Protein AF-0000000085165984 (afdb_homodimer)

InterPro domains:
  IPR000183 Ornithine/DAP/Arg decarboxylase [PR01179] (94-106)
  IPR000183 Ornithine/DAP/Arg decarboxylase [PR01179] (208-221)
  IPR000183 Ornithine/DAP/Arg decarboxylase [PR01179] (296-315)
  IPR000183 Ornithine/DAP/Arg decarboxylase [PR01179] (397-410)
  IPR002986 Diaminopimelate decarboxylase, LysA [MF_02120] (29-440)
  IPR002986 Diaminopimelate decarboxylase, LysA [PR01181] (92-109)
  IPR002986 Diaminopimelate decarboxylase, LysA [PR01181] (182-191)
  IPR002986 Diaminopimelate decarboxylase, LysA [PR01181] (325-343)
  IPR002986 Diaminopimelate decarboxylase, LysA [PR01181] (407-429)
  IPR002986 Diaminopimelate decarboxylase, LysA [TIGR01048] (19-439)
  IPR002986 Diaminopimelate decarboxylase, LysA [cd06828] (39-418)
  IPR009006 Alanine racemase/group IV decarboxylase, C-terminal [G3DSA:2.40.37.10] (29-436)
  IPR009006 Alanine racemase/group IV decarboxylase, C-terminal [SSF50621] (285-442)
  IPR022644 Orn/DAP/Arg decarboxylase 2, N-terminal [PF02784] (55-305)
  IPR022657 Orn/DAP/Arg decarboxylase 2, conserved site [PS00879] (242-259)
  IPR029066 PLP-binding barrel [G3DSA:3.20.20.10] (48-308)
  IPR029066 PLP-binding barrel [SSF51419] (40-308)

Nearest PDB structures (foldseek):
  3c5q-assembly1_A-2  TM=9.656E-01  e=1.088E-40  unclassified
  2qgh-assembly1_A-2  TM=9.404E-01  e=4.761E-41  unclassified
  6n2a-assembly1_B  TM=9.316E-01  e=1.221E-37  Arabidopsis thaliana
  3vab-assembly1_B  TM=9.246E-01  e=1.639E-36  Brucella melitensis bv. 1 str. 16M
  6n2f-assembly1_A  TM=9.123E-01  e=2.331E-34  Arabidopsis thaliana

Solvent-accessible surface area (backbone atoms only — not comparable to full-atom values): 44234 Å² total; per-residue (Å²): 129,80,72,82,78,60,47,45,26,64,27,42,54,36,75,56,54,44,71,48,97,79,25,26,32,23,42,22,64,30,51,49,66,58,48,34,72,73,70,39,62,32,26,39,42,33,27,47,62,28,32,51,48,28,50,45,42,53,52,54,38,41,65,72,50,28,94,44,56,67,46,48,21,38,24,28,59,21,45,68,45,33,42,53,41,18,50,42,37,72,69,68,30,30,37,32,25,42,35,59,32,34,45,50,37,35,48,73,28,65,47,58,38,83,43,29,38,39,43,34,54,36,73,46,73,67,41,50,51,50,38,60,72,62,48,27,34,35,37,41,24,47,68,61,54,51,54,47,52,58,49,48,47,66,72,64,64,58,86,65,56,51,41,33,28,43,27,36,26,77,56,44,76,64,99,51,58,78,48,42,46,41,4,36,70,91,44,86,51,33,36,56,62,86,46,45,68,60,50,51,52,52,49,68,74,40,72,68,43,36,53,40,28,42,32,35,46,43,36,47,64,41,57,69,61,62,63,54,43,52,46,35,48,54,51,47,52,52,48,52,52,39,44,74,69,70,43,77,55,45,35,41,29,62,27,47,23,58,18,49,18,38,47,88,85,48,75,29,64,42,61,51,56,53,45,41,50,44,31,46,44,36,51,50,47,24,55,76,66,74,42,80,72,44,32,43,30,38,31,48,24,44,35,31,37,11,21,13,12,30,36,37,28,38,30,44,36,72,48,79,42,85,101,73,52,33,38,36,23,24,61,43,29,44,32,52,41,35,46,28,54,50,68,64,47,70,60,36,66,45,47,32,61,47,61,76,54,67,61,78,36,72,30,25,36,27,23,22,55,87,43,66,43,26,42,59,32,82,67,42,67,31,44,85,80,51,64,70,40,36,38,30,37,36,33,41,29,37,43,14,69,25,46,23,23,34,43,46,42,40,60,46,56,25,28,32,40,22,46,83,51,42,76,42,62,32,27,54,55,50,47,65,68,60,74,50,64,45,45,32,63,50,69,84,55,64,54,77,75,130,127,79,72,83,77,60,45,46,25,64,27,41,54,37,76,57,54,43,69,47,97,80,25,26,32,22,42,22,65,31,49,50,65,57,48,35,72,73,70,39,63,31,26,40,42,33,26,47,63,28,31,52,48,28,49,45,42,54,54,55,39,40,64,71,48,30,95,44,57,67,48,49,21,40,25,29,58,20,46,67,44,33,41,54,41,18,50,42,38,72,70,68,30,30,37,32,26,42,35,60,32,33,44,50,37,34,46,75,28,66,47,57,39,82,43,28,38,39,42,34,54,36,73,46,72,67,40,51,52,50,37,61,71,62,49,26,35,36,37,40,24,47,67,61,55,50,55,48,51,58,49,48,45,66,73,63,65,58,88,64,56,51,40,33,28,45,28,34,25,77,55,44,76,65,98,50,57,78,47,42,48,40,5,34,70,91,43,87,52,32,35,58,62,86,46,47,68,60,50,52,53,51,50,69,74,41,72,68,44,37,52,39,26,42,32,36,47,45,36,46,64,40,57,69,61,63,62,54,43,52,46,34,48,54,50,48,52,52,49,52,52,40,46,74,69,71,42,78,54,46,35,40,30,63,27,46,23,58,18,49,17,40,46,88,85,48,75,31,63,43,60,51,56,52,47,41,50,44,31,47,43,35,52,50,48,25,55,76,66,74,41,79,74,44,32,42,30,36,31,48,24,46,32,31,36,12,20,12,13,32,36,35,27,38,30,44,36,72,47,78,41,85,100,73,52,34,38,36,23,24,61,41,28,44,31,54,41,33,45,26,52,49,68,65,47,71,61,36,67,46,47,33,60,46,61,77,53,69,60,80,35,70,30,26,35,28,23,22,55,88,44,67,42,27,41,57,32,82,67,42,65,31,46,85,79,51,66,70,39,38,38,31,37,37,33,42,27,36,45,14,70,25,47,23,24,35,42,44,41,41,61,46,56,23,28,31,40,22,47,84,51,40,75,42,63,31,27,53,56,50,46,66,66,61,75,50,63,46,43,32,63,50,70,84,56,65,53,77,75,130

Secondary structure (DSSP, 8-state):
---TTS-GGG-SS-TT-EE-TTS-EEETTEEHHHHHHHH-SSEEEEEHHHHHHHHHHHHHHHHHH-SS-EEEEEETTSS-SHHHHHHHHHTT-EEEE-SHHHHHHHHHTT--GGGEEE--SS--HHHHHHHHHHTPEEEE-SHHHHHHHHHHHHHHT-SSPPEEEEEB------SS-GGGB-SSSS-SSSB-GGGHHHHHHHHHH-TTSEEEEEE---BSSB--SHHHHHHHHHHHHHHHHHHHTT----EEE----B---SSTT--PPPHHHHHHHHHHHHHHHHHHTT-PPPEEEE--SHHHHGGGEEEEEEEEEEEEETTTEEEEEES--TTT--HHHHH-----EEETT-TTS---EEEEEE-SSS-TT-EEEEEEEES---TT-EEEESS--SSSGGG-B-GGGPPPPEEEEEETTEEEEEEPPP-HHHHTTTB---HHHHS---/---TTS-GGG-SS-TT-EE-TTS-EEETTEEHHHHHHHH-SSEEEEEHHHHHHHHHHHHHHHHHH-SS-EEEEEETTSS-SHHHHHHHHHTT-EEEE-SHHHHHHHHHTT--GGGEEE--SS--HHHHHHHHHHTPEEEE-SHHHHHHHHHHHHHHT-SSPPEEEEEB------SS-GGGB-SSSS-SSSB-GGGHHHHHHHHHH-TTSEEEEEE---BSSB--SHHHHHHHHHHHHHHHHHHHTT----EEE----B---SSTT--PPPHHHHHHHHHHHHHHHHHHTT-PPPEEEE--SHHHHGGGEEEEEEEEEEEEETTTEEEEEES--TTT--HHHHH-----EEETT-TTS---EEEEEE-SSS-TT-EEEEEEEES---TT-EEEESS--SSSGGG-B-GGGPPPPEEEEEETTEEEEEEPPP-HHHHTTTB---HHHHS---

Structure (mmCIF, N/CA/C/O backbone):
data_AF-0000000085165984-model_v1
#
loop_
_entity.id
_entity.type
_entity.pdbx_description
1 polymer 'Diaminopimelate decarboxylase'
#
loop_
_atom_site.group_PDB
_atom_site.id
_atom_site.type_symbol
_atom_site.label_atom_id
_atom_site.label_alt_id
_atom_site.label_comp_id
_atom_site.label_asym_id
_atom_site.label_entity_id
_atom_site.label_seq_id
_atom_site.pdbx_PDB_ins_code
_atom_site.Cartn_x
_atom_site.Cartn_y
_atom_site.Cartn_z
_atom_site.occupancy
_atom_site.B_iso_or_equiv
_atom_site.auth_seq_id
_atom_site.auth_comp_id
_atom_site.auth_asym_id
_atom_site.auth_atom_id
_atom_site.pdbx_PDB_model_num
ATOM 1 N N . MET A 1 1 ? -34.906 15.953 8.641 1 33.75 1 MET A N 1
ATOM 2 C CA . MET A 1 1 ? -33.781 16.859 8.852 1 33.75 1 MET A CA 1
ATOM 3 C C . MET A 1 1 ? -32.719 16.219 9.734 1 33.75 1 MET A C 1
ATOM 5 O O . MET A 1 1 ? -33 15.781 10.852 1 33.75 1 MET A O 1
ATOM 9 N N . ILE A 1 2 ? -31.719 15.547 9.211 1 46.56 2 ILE A N 1
ATOM 10 C CA . ILE A 1 2 ? -30.719 14.812 9.961 1 46.56 2 ILE A CA 1
ATOM 11 C C . ILE A 1 2 ? -30.109 15.711 11.047 1 46.56 2 ILE A C 1
ATOM 13 O O . ILE A 1 2 ? -29.781 16.875 10.789 1 46.56 2 ILE A O 1
ATOM 17 N N . SER A 1 3 ? -30.375 15.375 12.375 1 48.44 3 SER A N 1
ATOM 18 C CA . SER A 1 3 ? -29.906 16.156 13.508 1 48.44 3 SER A CA 1
ATOM 19 C C . SER A 1 3 ? -28.391 16.391 13.422 1 48.44 3 SER A C 1
ATOM 21 O O . SER A 1 3 ? -27.609 15.445 13.352 1 48.44 3 SER A O 1
ATOM 23 N N . THR A 1 4 ? -27.953 17.609 12.977 1 59.88 4 THR A N 1
ATOM 24 C CA . THR A 1 4 ? -26.578 18.078 12.992 1 59.88 4 THR A CA 1
ATOM 25 C C . THR A 1 4 ? -26.016 18.047 14.406 1 59.88 4 THR A C 1
ATOM 27 O O . THR A 1 4 ? -24.859 18.422 14.625 1 59.88 4 THR A O 1
ATOM 30 N N . SER A 1 5 ? -26.812 17.406 15.312 1 74.25 5 SER A N 1
ATOM 31 C CA . SER A 1 5 ? -26.359 17.453 16.703 1 74.25 5 SER A CA 1
ATOM 32 C C . SER A 1 5 ? -25.422 16.281 17.016 1 74.25 5 SER A C 1
ATOM 34 O O . SER A 1 5 ? -24.656 16.344 17.969 1 74.25 5 SER A O 1
ATOM 36 N N . LEU A 1 6 ? -25.406 15.344 16.141 1 87 6 LEU A N 1
ATOM 37 C CA . LEU A 1 6 ? -24.531 14.195 16.391 1 87 6 LEU A CA 1
ATOM 38 C C . LEU A 1 6 ? -23.109 14.484 15.922 1 87 6 LEU A C 1
ATOM 40 O O . LEU A 1 6 ? -22.906 15.031 14.844 1 87 6 LEU A O 1
ATOM 44 N N . ALA A 1 7 ? -22.203 14.133 16.797 1 92.69 7 ALA A N 1
ATOM 45 C CA . ALA A 1 7 ? -20.797 14.289 16.406 1 92.69 7 ALA A CA 1
ATOM 46 C C . ALA A 1 7 ? -20.422 13.25 15.359 1 92.69 7 ALA A C 1
ATOM 48 O O . ALA A 1 7 ? -20.5 12.047 15.602 1 92.69 7 ALA A O 1
ATOM 49 N N . ALA A 1 8 ? -20 13.711 14.242 1 95 8 ALA A N 1
ATOM 50 C CA . ALA A 1 8 ? -19.688 12.852 13.109 1 95 8 ALA A CA 1
ATOM 51 C C . ALA A 1 8 ? -18.672 11.766 13.5 1 95 8 ALA A C 1
ATOM 53 O O . ALA A 1 8 ? -18.828 10.602 13.125 1 95 8 ALA A O 1
ATOM 54 N N . ASN A 1 9 ? -17.672 12.094 14.328 1 97.62 9 ASN A N 1
ATOM 55 C CA . ASN A 1 9 ? -16.578 11.18 14.641 1 97.62 9 ASN A CA 1
ATOM 56 C C . ASN A 1 9 ? -17.016 10.102 15.625 1 97.62 9 ASN A C 1
ATOM 58 O O . ASN A 1 9 ? -16.281 9.141 15.867 1 97.62 9 ASN A O 1
ATOM 62 N N . GLN A 1 10 ? -18.203 10.266 16.172 1 97.94 10 GLN A N 1
ATOM 63 C CA . GLN A 1 10 ? -18.703 9.289 17.141 1 97.94 10 GLN A CA 1
ATOM 64 C C . GLN A 1 10 ? -19.656 8.305 16.484 1 97.94 10 GLN A C 1
ATOM 66 O O . GLN A 1 10 ? -20.297 7.5 17.172 1 97.94 10 GLN A O 1
ATOM 71 N N . GLN A 1 11 ? -19.844 8.406 15.195 1 97.62 11 GLN A N 1
ATOM 72 C CA . GLN A 1 11 ? -20.719 7.504 14.461 1 97.62 11 GLN A CA 1
ATOM 73 C C . GLN A 1 11 ? -19.922 6.512 13.625 1 97.62 11 GLN A C 1
ATOM 75 O O . GLN A 1 11 ? -18.875 6.871 13.055 1 97.62 11 GLN A O 1
ATOM 80 N N . ILE A 1 12 ? -20.391 5.32 13.578 1 98.12 12 ILE A N 1
ATOM 81 C CA . ILE A 1 12 ? -19.719 4.312 12.766 1 98.12 12 ILE A CA 1
ATOM 82 C C . ILE A 1 12 ? -20.094 4.496 11.297 1 98.12 12 ILE A C 1
ATOM 84 O O . ILE A 1 12 ? -19.234 4.41 10.414 1 98.12 12 ILE A O 1
ATOM 88 N N . LEU A 1 13 ? -21.375 4.742 11.039 1 98.5 13 LEU A N 1
ATOM 89 C CA . LEU A 1 13 ? -21.859 4.992 9.688 1 98.5 13 LEU A CA 1
ATOM 90 C C . LEU A 1 13 ? -22.016 6.488 9.438 1 98.5 13 LEU A C 1
ATOM 92 O O . LEU A 1 13 ? -22.188 7.27 10.375 1 98.5 13 LEU A O 1
ATOM 96 N N . PRO A 1 14 ? -21.953 6.902 8.156 1 98.75 14 PRO A N 1
ATOM 97 C CA . PRO A 1 14 ? -22.25 8.305 7.859 1 98.75 14 PRO A CA 1
ATOM 98 C C . PRO A 1 14 ? -23.594 8.758 8.445 1 98.75 14 PRO A C 1
ATOM 100 O O . PRO A 1 14 ? -24.516 7.957 8.57 1 98.75 14 PRO A O 1
ATOM 103 N N . LEU A 1 15 ? -23.688 10.016 8.703 1 98.5 15 LEU A N 1
ATOM 104 C CA . LEU A 1 15 ? -24.828 10.602 9.406 1 98.5 15 LEU A CA 1
ATOM 105 C C . LEU A 1 15 ? -26.125 10.391 8.617 1 98.5 15 LEU A C 1
ATOM 107 O O . LEU A 1 15 ? -27.203 10.32 9.203 1 98.5 15 LEU A O 1
ATOM 111 N N . THR A 1 16 ? -26.062 10.188 7.324 1 98.5 16 THR A N 1
ATOM 112 C CA . THR A 1 16 ? -27.25 10.109 6.492 1 98.5 16 THR A CA 1
ATOM 113 C C . THR A 1 16 ? -27.672 8.656 6.277 1 98.5 16 THR A C 1
ATOM 115 O O . THR A 1 16 ? -28.656 8.383 5.586 1 98.5 16 THR A O 1
ATOM 118 N N . ALA A 1 17 ? -26.953 7.746 6.84 1 98.62 17 ALA A N 1
ATOM 119 C CA . ALA A 1 17 ? -27.219 6.328 6.621 1 98.62 17 ALA A CA 1
ATOM 120 C C . ALA A 1 17 ? -28.609 5.957 7.129 1 98.62 17 ALA A C 1
ATOM 122 O O . ALA A 1 17 ? -29 6.336 8.234 1 98.62 17 ALA A O 1
ATOM 123 N N . GLN A 1 18 ? -29.359 5.305 6.289 1 98.38 18 GLN A N 1
ATOM 124 C CA . GLN A 1 18 ? -30.688 4.805 6.621 1 98.38 18 GLN A CA 1
ATOM 125 C C . GLN A 1 18 ? -30.953 3.459 5.949 1 98.38 18 GLN A C 1
ATOM 127 O O . GLN A 1 18 ? -30.203 3.051 5.051 1 98.38 18 GLN A O 1
ATOM 132 N N . THR A 1 19 ? -31.922 2.738 6.445 1 98.56 19 THR A N 1
ATOM 133 C CA . THR A 1 19 ? -32.469 1.574 5.762 1 98.56 19 THR A CA 1
ATOM 134 C C . THR A 1 19 ? -33.75 1.942 5.016 1 98.56 19 THR A C 1
ATOM 136 O O . THR A 1 19 ? -34.688 2.469 5.609 1 98.56 19 THR A O 1
ATOM 139 N N . ASN A 1 20 ? -33.781 1.697 3.754 1 98.25 20 ASN A N 1
ATOM 140 C CA . ASN A 1 20 ? -34.969 2.057 3.006 1 98.25 20 ASN A CA 1
ATOM 141 C C . ASN A 1 20 ? -36.031 0.943 3.049 1 98.25 20 ASN A C 1
ATOM 143 O O . ASN A 1 20 ? -35.844 -0.056 3.746 1 98.25 20 ASN A O 1
ATOM 147 N N . ALA A 1 21 ? -37.125 1.178 2.279 1 97.75 21 ALA A N 1
ATOM 148 C CA . ALA A 1 21 ? -38.281 0.275 2.326 1 97.75 21 ALA A CA 1
ATOM 149 C C . ALA A 1 21 ? -37.906 -1.094 1.751 1 97.75 21 ALA A C 1
ATOM 151 O O . ALA A 1 21 ? -38.562 -2.098 2.084 1 97.75 21 ALA A O 1
ATOM 152 N N . ARG A 1 22 ? -36.906 -1.188 0.966 1 97.62 22 ARG A N 1
ATOM 153 C CA . ARG A 1 22 ? -36.5 -2.443 0.351 1 97.62 22 ARG A CA 1
ATOM 154 C C . ARG A 1 22 ? -35.531 -3.211 1.264 1 97.62 22 ARG A C 1
ATOM 156 O O . ARG A 1 22 ? -35.094 -4.309 0.922 1 97.62 22 ARG A O 1
ATOM 163 N N . GLY A 1 23 ? -35.219 -2.564 2.344 1 98.31 23 GLY A N 1
ATOM 164 C CA . GLY A 1 23 ? -34.281 -3.182 3.254 1 98.31 23 GLY A CA 1
ATOM 165 C C . GLY A 1 23 ? -32.812 -2.928 2.869 1 98.31 23 GLY A C 1
ATOM 166 O O . GLY A 1 23 ? -31.922 -3.662 3.283 1 98.31 23 GLY A O 1
ATOM 167 N N . HIS A 1 24 ? -32.625 -1.981 2.008 1 98.88 24 HIS A N 1
ATOM 168 C CA . HIS A 1 24 ? -31.281 -1.624 1.559 1 98.88 24 HIS A CA 1
ATOM 169 C C . HIS A 1 24 ? -30.703 -0.475 2.383 1 98.88 24 HIS A C 1
ATOM 171 O O . HIS A 1 24 ? -31.453 0.373 2.875 1 98.88 24 HIS A O 1
ATOM 177 N N . LEU A 1 25 ? -29.375 -0.476 2.553 1 98.88 25 LEU A N 1
ATOM 178 C CA . LEU A 1 25 ? -28.688 0.681 3.098 1 98.88 25 LEU A CA 1
ATOM 179 C C . LEU A 1 25 ? -28.719 1.848 2.115 1 98.88 25 LEU A C 1
ATOM 181 O O . LEU A 1 25 ? -28.469 1.667 0.921 1 98.88 25 LEU A O 1
ATOM 185 N N . THR A 1 26 ? -29.094 3 2.588 1 98.88 26 THR A N 1
ATOM 186 C CA . THR A 1 26 ? -28.984 4.23 1.814 1 98.88 26 THR A CA 1
ATOM 187 C C . THR A 1 26 ? -28.062 5.223 2.502 1 98.88 26 THR A C 1
ATOM 189 O O . THR A 1 26 ? -28.016 5.297 3.732 1 98.88 26 THR A O 1
ATOM 192 N N . ILE A 1 27 ? -27.281 5.91 1.776 1 98.88 27 ILE A N 1
ATOM 193 C CA . ILE A 1 27 ? -26.391 6.977 2.225 1 98.88 27 ILE A CA 1
ATOM 194 C C . ILE A 1 27 ? -26.562 8.203 1.326 1 98.88 27 ILE A C 1
ATOM 196 O O . ILE A 1 27 ? -26.562 8.078 0.098 1 98.88 27 ILE A O 1
ATOM 200 N N . GLY A 1 28 ? -26.641 9.359 1.908 1 98.75 28 GLY A N 1
ATOM 201 C CA . GLY A 1 28 ? -26.844 10.562 1.122 1 98.75 28 GLY A CA 1
ATOM 202 C C . GLY A 1 28 ? -28.078 10.5 0.243 1 98.75 28 GLY A C 1
ATOM 203 O O . GLY A 1 28 ? -28.109 11.094 -0.837 1 98.75 28 GLY A O 1
ATOM 204 N N . GLY A 1 29 ? -29 9.68 0.66 1 98.62 29 GLY A N 1
ATOM 205 C CA . GLY A 1 29 ? -30.219 9.523 -0.105 1 98.62 29 GLY A CA 1
ATOM 206 C C . GLY A 1 29 ? -30.078 8.57 -1.275 1 98.62 29 GLY A C 1
ATOM 207 O O . GLY A 1 29 ? -31.016 8.383 -2.051 1 98.62 29 GLY A O 1
ATOM 208 N N . CYS A 1 30 ? -28.984 7.953 -1.455 1 98.88 30 CYS A N 1
ATOM 209 C CA . CYS A 1 30 ? -28.734 7.031 -2.559 1 98.88 30 CYS A CA 1
ATOM 210 C C . CYS A 1 30 ? -28.734 5.586 -2.074 1 98.88 30 CYS A C 1
ATOM 212 O O . CYS A 1 30 ? -28.188 5.281 -1.013 1 98.88 30 CYS A O 1
ATOM 214 N N . ASP A 1 31 ? -29.375 4.715 -2.785 1 98.94 31 ASP A N 1
ATOM 215 C CA . ASP A 1 31 ? -29.375 3.283 -2.506 1 98.94 31 ASP A CA 1
ATOM 216 C C . ASP A 1 31 ? -28.031 2.656 -2.838 1 98.94 31 ASP A C 1
ATOM 218 O O . ASP A 1 31 ? -27.594 2.674 -3.994 1 98.94 31 ASP A O 1
ATOM 222 N N . VAL A 1 32 ? -27.344 2.029 -1.866 1 98.94 32 VAL A N 1
ATOM 223 C CA . VAL A 1 32 ? -25.984 1.51 -2.033 1 98.94 32 VAL A CA 1
ATOM 224 C C . VAL A 1 32 ? -25.984 0.396 -3.078 1 98.94 32 VAL A C 1
ATOM 226 O O . VAL A 1 32 ? -25.047 0.268 -3.857 1 98.94 32 VAL A O 1
ATOM 229 N N . VAL A 1 33 ? -27.016 -0.45 -3.088 1 98.88 33 VAL A N 1
ATOM 230 C CA . VAL A 1 33 ? -27.125 -1.528 -4.066 1 98.88 33 VAL A CA 1
ATOM 231 C C . VAL A 1 33 ? -27.172 -0.946 -5.477 1 98.88 33 VAL A C 1
ATOM 233 O O . VAL A 1 33 ? -26.5 -1.446 -6.383 1 98.88 33 VAL A O 1
ATOM 236 N N . GLU A 1 34 ? -27.922 0.136 -5.633 1 98.81 34 GLU A N 1
ATOM 237 C CA . GLU A 1 34 ? -28.031 0.8 -6.93 1 98.81 34 GLU A CA 1
ATOM 238 C C . GLU A 1 34 ? -26.703 1.463 -7.309 1 98.81 34 GLU A C 1
ATOM 240 O O . GLU A 1 34 ? -26.344 1.493 -8.484 1 98.81 34 GLU A O 1
ATOM 245 N N . LEU A 1 35 ? -26 2.08 -6.316 1 98.94 35 LEU A N 1
ATOM 246 C CA . LEU A 1 35 ? -24.688 2.674 -6.582 1 98.94 35 LEU A CA 1
ATOM 247 C C . LEU A 1 35 ? -23.719 1.629 -7.109 1 98.94 35 LEU A C 1
ATOM 249 O O . LEU A 1 35 ? -22.984 1.886 -8.07 1 98.94 35 LEU A O 1
ATOM 253 N N . VAL A 1 36 ? -23.688 0.429 -6.512 1 98.88 36 VAL A N 1
ATOM 254 C CA . VAL A 1 36 ? -22.797 -0.642 -6.934 1 98.88 36 VAL A CA 1
ATOM 255 C C . VAL A 1 36 ? -23.156 -1.094 -8.344 1 98.88 36 VAL A C 1
ATOM 257 O O . VAL A 1 36 ? -22.281 -1.364 -9.164 1 98.88 36 VAL A O 1
ATOM 260 N N . ALA A 1 37 ? -24.469 -1.198 -8.609 1 98.69 37 ALA A N 1
ATOM 261 C CA . ALA A 1 37 ? -24.906 -1.581 -9.945 1 98.69 37 ALA A CA 1
ATOM 262 C C . ALA A 1 37 ? -24.438 -0.574 -10.992 1 98.69 37 ALA A C 1
ATOM 264 O O . ALA A 1 37 ? -24.062 -0.952 -12.109 1 98.69 37 ALA A O 1
ATOM 265 N N . GLN A 1 38 ? -24.469 0.683 -10.633 1 98.69 38 GLN A N 1
ATOM 266 C CA . GLN A 1 38 ? -24.172 1.76 -11.57 1 98.69 38 GLN A CA 1
ATOM 267 C C . GLN A 1 38 ? -22.656 1.953 -11.727 1 98.69 38 GLN A C 1
ATOM 269 O O . GLN A 1 38 ? -22.172 2.156 -12.836 1 98.69 38 GLN A O 1
ATOM 274 N N . PHE A 1 39 ? -21.875 1.915 -10.648 1 98.75 39 PHE A N 1
ATOM 275 C CA . PHE A 1 39 ? -20.469 2.338 -10.672 1 98.75 39 PHE A CA 1
ATOM 276 C C . PHE A 1 39 ? -19.547 1.146 -10.484 1 98.75 39 PHE A C 1
ATOM 278 O O . PHE A 1 39 ? -18.328 1.274 -10.625 1 98.75 39 PHE A O 1
ATOM 285 N N . GLY A 1 40 ? -20.109 -0.074 -10.148 1 98.5 40 GLY A N 1
ATOM 286 C CA . GLY A 1 40 ? -19.297 -1.253 -9.883 1 98.5 40 GLY A CA 1
ATOM 287 C C . GLY A 1 40 ? -18.766 -1.296 -8.461 1 98.5 40 GLY A C 1
ATOM 288 O O . GLY A 1 40 ? -18.891 -0.326 -7.715 1 98.5 40 GLY A O 1
ATOM 289 N N . SER A 1 41 ? -18.266 -2.373 -8.023 1 98.75 41 SER A N 1
ATOM 290 C CA . SER A 1 41 ? -17.547 -2.602 -6.77 1 98.75 41 SER A CA 1
ATOM 291 C C . SER A 1 41 ? -16.141 -3.154 -7.031 1 98.75 41 SER A C 1
ATOM 293 O O . SER A 1 41 ? -15.891 -3.752 -8.078 1 98.75 41 SER A O 1
ATOM 295 N N . PRO A 1 42 ? -15.25 -2.936 -6.102 1 98.81 42 PRO A N 1
ATOM 296 C CA . PRO A 1 42 ? -15.383 -2.121 -4.891 1 98.81 42 PRO A CA 1
ATOM 297 C C . PRO A 1 42 ? -15.68 -0.655 -5.195 1 98.81 42 PRO A C 1
ATOM 299 O O . PRO A 1 42 ? -15.336 -0.163 -6.273 1 98.81 42 PRO A O 1
ATOM 302 N N . LEU A 1 43 ? -16.359 -0.024 -4.309 1 98.94 43 LEU A N 1
ATOM 303 C CA . LEU A 1 43 ? -16.734 1.371 -4.512 1 98.94 43 LEU A CA 1
ATOM 304 C C . LEU A 1 43 ? -16.609 2.16 -3.213 1 98.94 43 LEU A C 1
ATOM 306 O O . LEU A 1 43 ? -17.219 1.801 -2.201 1 98.94 43 LEU A O 1
ATOM 310 N N . TYR A 1 44 ? -15.766 3.227 -3.217 1 98.94 44 TYR A N 1
ATOM 311 C CA . TYR A 1 44 ? -15.797 4.188 -2.117 1 98.94 44 TYR A CA 1
ATOM 312 C C . TYR A 1 44 ? -17 5.109 -2.232 1 98.94 44 TYR A C 1
ATOM 314 O O . TYR A 1 44 ? -17.281 5.656 -3.305 1 98.94 44 TYR A O 1
ATOM 322 N N . ILE A 1 45 ? -17.703 5.242 -1.179 1 99 45 ILE A N 1
ATOM 323 C CA . ILE A 1 45 ? -18.875 6.113 -1.154 1 99 45 ILE A CA 1
ATOM 324 C C . ILE A 1 45 ? -18.703 7.184 -0.081 1 99 45 ILE A C 1
ATOM 326 O O . ILE A 1 45 ? -18.672 6.875 1.113 1 99 45 ILE A O 1
ATOM 330 N N . LEU A 1 46 ? -18.547 8.406 -0.483 1 98.94 46 LEU A N 1
ATOM 331 C CA . LEU A 1 46 ? -18.359 9.539 0.413 1 98.94 46 LEU A CA 1
ATOM 332 C C . LEU A 1 46 ? -19.672 10.297 0.616 1 98.94 46 LEU A C 1
ATOM 334 O O . LEU A 1 46 ? -20.281 10.766 -0.351 1 98.94 46 LEU A O 1
ATOM 338 N N . ASP A 1 47 ? -20.078 10.398 1.825 1 98.94 47 ASP A N 1
ATOM 339 C CA . ASP A 1 47 ? -21.266 11.172 2.182 1 98.94 47 ASP A CA 1
ATOM 340 C C . ASP A 1 47 ? -20.922 12.648 2.377 1 98.94 47 ASP A C 1
ATOM 342 O O . ASP A 1 47 ? -20.312 13.016 3.387 1 98.94 47 ASP A O 1
ATOM 346 N N . GLU A 1 48 ? -21.391 13.445 1.503 1 98.75 48 GLU A N 1
ATOM 347 C CA . GLU A 1 48 ? -21.078 14.867 1.529 1 98.75 48 GLU A CA 1
ATOM 348 C C . GLU A 1 48 ? -21.562 15.516 2.82 1 98.75 48 GLU A C 1
ATOM 350 O O . GLU A 1 48 ? -20.844 16.328 3.424 1 98.75 48 GLU A O 1
ATOM 355 N N . PHE A 1 49 ? -22.75 15.195 3.215 1 98.5 49 PHE A N 1
ATOM 356 C CA . PHE A 1 49 ? -23.344 15.797 4.398 1 98.5 49 PHE A CA 1
ATOM 357 C C . PHE A 1 49 ? -22.484 15.539 5.633 1 98.5 49 PHE A C 1
ATOM 359 O O . PHE A 1 49 ? -22.234 16.453 6.418 1 98.5 49 PHE A O 1
ATOM 366 N N . THR A 1 50 ? -22.047 14.328 5.836 1 98.81 50 THR A N 1
ATOM 367 C CA . THR A 1 50 ? -21.234 13.961 6.992 1 98.81 50 THR A CA 1
ATOM 368 C C . THR A 1 50 ? -19.906 14.695 6.969 1 98.81 50 THR A C 1
ATOM 370 O O . THR A 1 50 ? -19.438 15.195 7.996 1 98.81 50 THR A O 1
ATOM 373 N N . PHE A 1 51 ? -19.266 14.758 5.812 1 98.75 51 PHE A N 1
ATOM 374 C CA . PHE A 1 51 ? -18 15.453 5.645 1 98.75 51 PHE A CA 1
ATOM 375 C C . PHE A 1 51 ? -18.125 16.922 6.02 1 98.75 51 PHE A C 1
ATOM 377 O O . PHE A 1 51 ? -17.359 17.438 6.836 1 98.75 51 PHE A O 1
ATOM 384 N N . ARG A 1 52 ? -19.109 17.594 5.453 1 98.25 52 ARG A N 1
ATOM 385 C CA . ARG A 1 52 ? -19.328 19.016 5.703 1 98.25 52 ARG A CA 1
ATOM 386 C C . ARG A 1 52 ? -19.672 19.266 7.168 1 98.25 52 ARG A C 1
ATOM 388 O O . ARG A 1 52 ? -19.234 20.25 7.758 1 98.25 52 ARG A O 1
ATOM 395 N N . THR A 1 53 ? -20.484 18.375 7.707 1 98.38 53 THR A N 1
ATOM 396 C CA . THR A 1 53 ? -20.875 18.516 9.102 1 98.38 53 THR A CA 1
ATOM 397 C C . THR A 1 53 ? -19.656 18.469 10.016 1 98.38 53 THR A C 1
ATOM 399 O O . THR A 1 53 ? -19.531 19.297 10.938 1 98.38 53 THR A O 1
ATOM 402 N N . ALA A 1 54 ? -18.781 17.531 9.797 1 98.56 54 ALA A N 1
ATOM 403 C CA . ALA A 1 54 ? -17.562 17.453 10.594 1 98.56 54 ALA A CA 1
ATOM 404 C C . ALA A 1 54 ? -16.75 18.734 10.477 1 98.56 54 ALA A C 1
ATOM 406 O O . ALA A 1 54 ? -16.281 19.266 11.484 1 98.56 54 ALA A O 1
ATOM 407 N N . CYS A 1 55 ? -16.578 19.234 9.234 1 98.38 55 CYS A N 1
ATOM 408 C CA . CYS A 1 55 ? -15.875 20.484 9.016 1 98.38 55 CYS A CA 1
ATOM 409 C C . CYS A 1 55 ? -16.5 21.625 9.82 1 98.38 55 CYS A C 1
ATOM 411 O O . CYS A 1 55 ? -15.797 22.359 10.508 1 98.38 55 CYS A O 1
ATOM 413 N N . ARG A 1 56 ? -17.766 21.719 9.773 1 97.94 56 ARG A N 1
ATOM 414 C CA . ARG A 1 56 ? -18.5 22.797 10.438 1 97.94 56 ARG A CA 1
ATOM 415 C C . ARG A 1 56 ? -18.422 22.672 11.953 1 97.94 56 ARG A C 1
ATOM 417 O O . ARG A 1 56 ? -18.359 23.672 12.664 1 97.94 56 ARG A O 1
ATOM 424 N N . GLN A 1 57 ? -18.438 21.422 12.391 1 98 57 GLN A N 1
ATOM 425 C CA . GLN A 1 57 ? -18.297 21.219 13.828 1 98 57 GLN A CA 1
ATOM 426 C C . GLN A 1 57 ? -16.969 21.75 14.344 1 98 57 GLN A C 1
ATOM 428 O O . GLN A 1 57 ? -16.906 22.375 15.406 1 98 57 GLN A O 1
ATOM 433 N N . TYR A 1 58 ? -15.914 21.594 13.617 1 98.19 58 TYR A N 1
ATOM 434 C CA . TYR A 1 58 ? -14.617 22.141 13.984 1 98.19 58 TYR A CA 1
ATOM 435 C C . TYR A 1 58 ? -14.641 23.672 13.914 1 98.19 58 TYR A C 1
ATOM 437 O O . TYR A 1 58 ? -14.312 24.344 14.891 1 98.19 58 TYR A O 1
ATOM 445 N N . GLN A 1 59 ? -15.102 24.203 12.805 1 96.75 59 GLN A N 1
ATOM 446 C CA . GLN A 1 59 ? -15.031 25.625 12.523 1 96.75 59 GLN A CA 1
ATOM 447 C C . GLN A 1 59 ? -15.914 26.422 13.484 1 96.75 59 GLN A C 1
ATOM 449 O O . GLN A 1 59 ? -15.469 27.406 14.078 1 96.75 59 GLN A O 1
ATOM 454 N N . GLU A 1 60 ? -17.125 25.984 13.617 1 96.69 60 GLU A N 1
ATOM 455 C CA . GLU A 1 60 ? -18.094 26.719 14.43 1 96.69 60 GLU A CA 1
ATOM 456 C C . GLU A 1 60 ? -17.719 26.656 15.914 1 96.69 60 GLU A C 1
ATOM 458 O O . GLU A 1 60 ? -17.859 27.641 16.641 1 96.69 60 GLU A O 1
ATOM 463 N N . THR A 1 61 ? -17.25 25.484 16.328 1 97.38 61 THR A N 1
ATOM 464 C CA . THR A 1 61 ? -16.859 25.375 17.734 1 97.38 61 THR A CA 1
ATOM 465 C C . THR A 1 61 ? -15.648 26.25 18.031 1 97.38 61 THR A C 1
ATOM 467 O O . THR A 1 61 ? -15.57 26.875 19.078 1 97.38 61 THR A O 1
ATOM 470 N N . LEU A 1 62 ? -14.703 26.266 17.141 1 97.5 62 LEU A N 1
ATOM 471 C CA . LEU A 1 62 ? -13.523 27.109 17.312 1 97.5 62 LEU A CA 1
ATOM 472 C C . LEU A 1 62 ? -13.914 28.578 17.375 1 97.5 62 LEU A C 1
ATOM 474 O O . LEU A 1 62 ? -13.391 29.328 18.219 1 97.5 62 LEU A O 1
ATOM 478 N N . GLN A 1 63 ? -14.773 29.047 16.531 1 95.94 63 GLN A N 1
ATOM 479 C CA . GLN A 1 63 ? -15.227 30.422 16.484 1 95.94 63 GLN A CA 1
ATOM 480 C C . GLN A 1 63 ? -15.898 30.828 17.797 1 95.94 63 GLN A C 1
ATOM 482 O O . GLN A 1 63 ? -15.766 31.984 18.234 1 95.94 63 GLN A O 1
ATOM 487 N N . ARG A 1 64 ? -16.5 29.922 18.391 1 97 64 ARG A N 1
ATOM 488 C CA . ARG A 1 64 ? -17.234 30.203 19.609 1 97 64 ARG A CA 1
ATOM 489 C C . ARG A 1 64 ? -16.328 30.094 20.844 1 97 64 ARG A C 1
ATOM 491 O O . ARG A 1 64 ? -16.484 30.859 21.797 1 97 64 ARG A O 1
ATOM 498 N N . ALA A 1 65 ? -15.469 29.125 20.766 1 98 65 ALA A N 1
ATOM 499 C CA . ALA A 1 65 ? -14.766 28.719 21.984 1 98 65 ALA A CA 1
ATOM 500 C C . ALA A 1 65 ? -13.414 29.422 22.094 1 98 65 ALA A C 1
ATOM 502 O O . ALA A 1 65 ? -12.852 29.531 23.188 1 98 65 ALA A O 1
ATOM 503 N N . TYR A 1 66 ? -12.898 29.859 21.016 1 98.25 66 TYR A N 1
ATOM 504 C CA . TYR A 1 66 ? -11.586 30.5 21.016 1 98.25 66 TYR A CA 1
ATOM 505 C C . TYR A 1 66 ? -11.703 32 20.703 1 98.25 66 TYR A C 1
ATOM 507 O O . TYR A 1 66 ? -12.297 32.375 19.688 1 98.25 66 TYR A O 1
ATOM 515 N N . GLY A 1 67 ? -11.117 32.875 21.516 1 97.25 67 GLY A N 1
ATOM 516 C CA . GLY A 1 67 ? -11.281 34.312 21.391 1 97.25 67 GLY A CA 1
ATOM 517 C C . GLY A 1 67 ? -10.359 34.938 20.375 1 97.25 67 GLY A C 1
ATOM 518 O O . GLY A 1 67 ? -10.523 36.094 20 1 97.25 67 GLY A O 1
ATOM 519 N N . GLY A 1 68 ? -9.375 34.219 19.859 1 97.38 68 GLY A N 1
ATOM 520 C CA . GLY A 1 68 ? -8.453 34.688 18.859 1 97.38 68 GLY A CA 1
ATOM 521 C C . GLY A 1 68 ? -8.75 34.156 17.469 1 97.38 68 GLY A C 1
ATOM 522 O O . GLY A 1 68 ? -9.773 33.5 17.25 1 97.38 68 GLY A O 1
ATOM 523 N N . GLU A 1 69 ? -7.93 34.5 16.547 1 97.75 69 GLU A N 1
ATOM 524 C CA . GLU A 1 69 ? -8.023 33.938 15.203 1 97.75 69 GLU A CA 1
ATOM 525 C C . GLU A 1 69 ? -7.789 32.438 15.227 1 97.75 69 GLU A C 1
ATOM 527 O O . GLU A 1 69 ? -7.07 31.922 16.094 1 97.75 69 GLU A O 1
ATOM 532 N N . SER A 1 70 ? -8.398 31.75 14.344 1 98.06 70 SER A N 1
ATOM 533 C CA . SER A 1 70 ? -8.211 30.297 14.25 1 98.06 70 SER A CA 1
ATOM 534 C C . SER A 1 70 ? -8.328 29.828 12.812 1 98.06 70 SER A C 1
ATOM 536 O O . SER A 1 70 ? -8.844 30.531 11.945 1 98.06 70 SER A O 1
ATOM 538 N N . LEU A 1 71 ? -7.789 28.688 12.516 1 98.12 71 LEU A N 1
ATOM 539 C CA . LEU A 1 71 ? -7.867 28.047 11.211 1 98.12 71 LEU A CA 1
ATOM 540 C C . LEU A 1 71 ? -7.832 26.531 11.344 1 98.12 71 LEU A C 1
ATOM 542 O O . LEU A 1 71 ? -6.977 25.984 12.047 1 98.12 71 LEU A O 1
ATOM 546 N N . VAL A 1 72 ? -8.805 25.891 10.781 1 98.75 72 VAL A N 1
ATOM 547 C CA . VAL A 1 72 ? -8.805 24.438 10.695 1 98.75 72 VAL A CA 1
ATOM 548 C C . VAL A 1 72 ? -8.195 24 9.367 1 98.75 72 VAL A C 1
ATOM 550 O O . VAL A 1 72 ? -8.562 24.5 8.305 1 98.75 72 VAL A O 1
ATOM 553 N N . LEU A 1 73 ? -7.188 23.172 9.422 1 98.88 73 LEU A N 1
ATOM 554 C CA . LEU A 1 73 ? -6.586 22.562 8.234 1 98.88 73 LEU A CA 1
ATOM 555 C C . LEU A 1 73 ? -7.035 21.125 8.062 1 98.88 73 LEU A C 1
ATOM 557 O O . LEU A 1 73 ? -6.891 20.312 8.977 1 98.88 73 LEU A O 1
ATOM 561 N N . TYR A 1 74 ? -7.582 20.828 6.922 1 98.88 74 TYR A N 1
ATOM 562 C CA . TYR A 1 74 ? -7.844 19.438 6.582 1 98.88 74 TYR A CA 1
ATOM 563 C C . TYR A 1 74 ? -6.543 18.688 6.309 1 98.88 74 TYR A C 1
ATOM 565 O O . TYR A 1 74 ? -5.848 18.984 5.332 1 98.88 74 TYR A O 1
ATOM 573 N N . ALA A 1 75 ? -6.188 17.766 7.242 1 98.75 75 ALA A N 1
ATOM 574 C CA . ALA A 1 75 ? -5.008 16.953 6.996 1 98.75 75 ALA A CA 1
ATOM 575 C C . ALA A 1 75 ? -5.234 16 5.824 1 98.75 75 ALA A C 1
ATOM 577 O O . ALA A 1 75 ? -5.77 14.898 6 1 98.75 75 ALA A O 1
ATOM 578 N N . SER A 1 76 ? -4.691 16.297 4.668 1 98.12 76 SER A N 1
ATOM 579 C CA . SER A 1 76 ? -5.109 15.656 3.422 1 98.12 76 SER A CA 1
ATOM 580 C C . SER A 1 76 ? -4.5 14.266 3.283 1 98.12 76 SER A C 1
ATOM 582 O O . SER A 1 76 ? -4.922 13.477 2.434 1 98.12 76 SER A O 1
ATOM 584 N N . LYS A 1 77 ? -3.484 13.914 4.121 1 98.06 77 LYS A N 1
ATOM 585 C CA . LYS A 1 77 ? -2.938 12.562 4.051 1 98.06 77 LYS A CA 1
ATOM 586 C C . LYS A 1 77 ? -4.023 11.516 4.281 1 98.06 77 LYS A C 1
ATOM 588 O O . LYS A 1 77 ? -3.896 10.375 3.844 1 98.06 77 LYS A O 1
ATOM 593 N N . ALA A 1 78 ? -5.121 11.938 4.992 1 98.56 78 ALA A N 1
ATOM 594 C CA . ALA A 1 78 ? -6.23 11.023 5.242 1 98.56 78 ALA A CA 1
ATOM 595 C C . ALA A 1 78 ? -6.914 10.617 3.939 1 98.56 78 ALA A C 1
ATOM 597 O O . ALA A 1 78 ? -7.211 9.438 3.727 1 98.56 78 ALA A O 1
ATOM 598 N N . TRP A 1 79 ? -7.199 11.523 3.146 1 98.88 79 TRP A N 1
ATOM 599 C CA . TRP A 1 79 ? -7.695 11.32 1.789 1 98.88 79 TRP A CA 1
ATOM 600 C C . TRP A 1 79 ? -7.52 12.586 0.954 1 98.88 79 TRP A C 1
ATOM 602 O O . TRP A 1 79 ? -8.312 13.523 1.061 1 98.88 79 TRP A O 1
ATOM 612 N N . ASN A 1 80 ? -6.52 12.586 0.097 1 98.75 80 ASN A N 1
ATOM 613 C CA . ASN A 1 80 ? -6.215 13.711 -0.772 1 98.75 80 ASN A CA 1
ATOM 614 C C . ASN A 1 80 ? -6.645 13.445 -2.211 1 98.75 80 ASN A C 1
ATOM 616 O O . ASN A 1 80 ? -6.105 12.562 -2.873 1 98.75 80 ASN A O 1
ATOM 620 N N . CYS A 1 81 ? -7.617 14.07 -2.699 1 98.75 81 CYS A N 1
ATOM 621 C CA . CYS A 1 81 ? -8.023 14.148 -4.098 1 98.75 81 CYS A CA 1
ATOM 622 C C . CYS A 1 81 ? -8.672 15.5 -4.398 1 98.75 81 CYS A C 1
ATOM 624 O O . CYS A 1 81 ? -8.906 16.297 -3.486 1 98.75 81 CYS A O 1
ATOM 626 N N . LEU A 1 82 ? -8.945 15.812 -5.637 1 98.75 82 LEU A N 1
ATOM 627 C CA . LEU A 1 82 ? -9.492 17.109 -6.004 1 98.75 82 LEU A CA 1
ATOM 628 C C . LEU A 1 82 ? -10.789 17.391 -5.246 1 98.75 82 LEU A C 1
ATOM 630 O O . LEU A 1 82 ? -10.961 18.469 -4.68 1 98.75 82 LEU A O 1
ATOM 634 N N . ALA A 1 83 ? -11.641 16.438 -5.137 1 98.75 83 ALA A N 1
ATOM 635 C CA . ALA A 1 83 ? -12.969 16.625 -4.562 1 98.75 83 ALA A CA 1
ATOM 636 C C . ALA A 1 83 ? -12.891 16.875 -3.061 1 98.75 83 ALA A C 1
ATOM 638 O O . ALA A 1 83 ? -13.562 17.766 -2.541 1 98.75 83 ALA A O 1
ATOM 639 N N . THR A 1 84 ? -12.086 16.125 -2.301 1 98.81 84 THR A N 1
ATOM 640 C CA . THR A 1 84 ? -12.016 16.297 -0.855 1 98.81 84 THR A CA 1
ATOM 641 C C . THR A 1 84 ? -11.359 17.625 -0.505 1 98.81 84 THR A C 1
ATOM 643 O O . THR A 1 84 ? -11.766 18.297 0.447 1 98.81 84 THR A O 1
ATOM 646 N N . CYS A 1 85 ? -10.328 18.031 -1.276 1 98.69 85 CYS A N 1
ATOM 647 C CA . CYS A 1 85 ? -9.703 19.344 -1.064 1 98.69 85 CYS A CA 1
ATOM 648 C C . CYS A 1 85 ? -10.703 20.469 -1.31 1 98.69 85 CYS A C 1
ATOM 650 O O . CYS A 1 85 ? -10.82 21.375 -0.494 1 98.69 85 CYS A O 1
ATOM 652 N N . ALA A 1 86 ? -11.398 20.328 -2.424 1 98.5 86 ALA A N 1
ATOM 653 C CA . ALA A 1 86 ? -12.383 21.359 -2.773 1 98.5 86 ALA A CA 1
ATOM 654 C C . ALA A 1 86 ? -13.484 21.438 -1.724 1 98.5 86 ALA A C 1
ATOM 656 O O . ALA A 1 86 ? -13.906 22.531 -1.345 1 98.5 86 ALA A O 1
ATOM 657 N N . LEU A 1 87 ? -13.938 20.297 -1.283 1 98.06 87 LEU A N 1
ATOM 658 C CA . LEU A 1 87 ? -14.992 20.234 -0.286 1 98.06 87 LEU A CA 1
ATOM 659 C C . LEU A 1 87 ? -14.562 20.891 1.021 1 98.06 87 LEU A C 1
ATOM 661 O O . LEU A 1 87 ? -15.297 21.703 1.585 1 98.06 87 LEU A O 1
ATOM 665 N N . ALA A 1 88 ? -13.414 20.547 1.519 1 98.44 88 ALA A N 1
ATOM 666 C CA . ALA A 1 88 ? -12.891 21.109 2.756 1 98.44 88 ALA A CA 1
ATOM 667 C C . ALA A 1 88 ? -12.75 22.625 2.643 1 98.44 88 ALA A C 1
ATOM 669 O O . ALA A 1 88 ? -13.141 23.359 3.551 1 98.44 88 ALA A O 1
ATOM 670 N N . HIS A 1 89 ? -12.219 23.047 1.54 1 97.94 89 HIS A N 1
ATOM 671 C CA . HIS A 1 89 ? -12 24.469 1.351 1 97.94 89 HIS A CA 1
ATOM 672 C C . HIS A 1 89 ? -13.32 25.219 1.252 1 97.94 89 HIS A C 1
ATOM 674 O O . HIS A 1 89 ? -13.43 26.359 1.719 1 97.94 89 HIS A O 1
ATOM 680 N N . SER A 1 90 ? -14.266 24.609 0.577 1 97.38 90 SER A N 1
ATOM 681 C CA . SER A 1 90 ? -15.578 25.234 0.455 1 97.38 90 SER A CA 1
ATOM 682 C C . SER A 1 90 ? -16.219 25.453 1.822 1 97.38 90 SER A C 1
ATOM 684 O O . SER A 1 90 ? -17.078 26.328 1.983 1 97.38 90 SER A O 1
ATOM 686 N N . GLU A 1 91 ? -15.797 24.688 2.812 1 97.25 91 GLU A N 1
ATOM 687 C CA . GLU A 1 91 ? -16.281 24.844 4.18 1 97.25 91 GLU A CA 1
ATOM 688 C C . GLU A 1 91 ? -15.391 25.781 4.984 1 97.25 91 GLU A C 1
ATOM 690 O O . GLU A 1 91 ? -15.555 25.922 6.199 1 97.25 91 GLU A O 1
ATOM 695 N N . GLY A 1 92 ? -14.43 26.375 4.363 1 96.88 92 GLY A N 1
ATOM 696 C CA . GLY A 1 92 ? -13.609 27.391 4.996 1 96.88 92 GLY A CA 1
ATOM 697 C C . GLY A 1 92 ? -12.32 26.844 5.574 1 96.88 92 GLY A C 1
ATOM 698 O O . GLY A 1 92 ? -11.578 27.562 6.242 1 96.88 92 GLY A O 1
ATOM 699 N N . LEU A 1 93 ? -12.008 25.609 5.367 1 98.56 93 LEU A N 1
ATOM 700 C CA . LEU A 1 93 ? -10.789 25.031 5.91 1 98.56 93 LEU A CA 1
ATOM 701 C C . LEU A 1 93 ? -9.602 25.281 4.984 1 98.56 93 LEU A C 1
ATOM 703 O O . LEU A 1 93 ? -9.789 25.531 3.789 1 98.56 93 LEU A O 1
ATOM 707 N N . GLY A 1 94 ? -8.391 25.328 5.508 1 98.62 94 GLY A N 1
ATOM 708 C CA . GLY A 1 94 ? -7.18 25.125 4.727 1 98.62 94 GLY A CA 1
ATOM 709 C C . GLY A 1 94 ? -6.832 23.672 4.516 1 98.62 94 GLY A C 1
ATOM 710 O O . GLY A 1 94 ? -7.637 22.781 4.824 1 98.62 94 GLY A O 1
ATOM 711 N N . ILE A 1 95 ? -5.656 23.469 3.922 1 98.88 95 ILE A N 1
ATOM 712 C CA . ILE A 1 95 ? -5.219 22.094 3.666 1 98.88 95 ILE A CA 1
ATOM 713 C C . ILE A 1 95 ? -3.809 21.891 4.219 1 98.88 95 ILE A C 1
ATOM 715 O O . ILE A 1 95 ? -2.918 22.719 3.98 1 98.88 95 ILE A O 1
ATOM 719 N N . ASP A 1 96 ? -3.648 20.891 5.008 1 98.62 96 ASP A N 1
ATOM 720 C CA . ASP A 1 96 ? -2.35 20.375 5.418 1 98.62 96 ASP A CA 1
ATOM 721 C C . ASP A 1 96 ? -1.825 19.344 4.406 1 98.62 96 ASP A C 1
ATOM 723 O O . ASP A 1 96 ? -2.471 18.328 4.148 1 98.62 96 ASP A O 1
ATOM 727 N N . VAL A 1 97 ? -0.657 19.609 3.785 1 98.88 97 VAL A N 1
ATOM 728 C CA . VAL A 1 97 ? -0.083 18.703 2.797 1 98.88 97 VAL A CA 1
ATOM 729 C C . VAL A 1 97 ? 1.296 18.234 3.262 1 98.88 97 VAL A C 1
ATOM 731 O O . VAL A 1 97 ? 1.963 18.922 4.035 1 98.88 97 VAL A O 1
ATOM 734 N N . ALA A 1 98 ? 1.758 17.047 2.723 1 98.38 98 ALA A N 1
ATOM 735 C CA . ALA A 1 98 ? 3.012 16.469 3.199 1 98.38 98 ALA A CA 1
ATOM 736 C C . ALA A 1 98 ? 3.947 16.156 2.035 1 98.38 98 ALA A C 1
ATOM 738 O O . ALA A 1 98 ? 4.984 15.516 2.221 1 98.38 98 ALA A O 1
ATOM 739 N N . SER A 1 99 ? 3.605 16.5 0.844 1 98.75 99 SER A N 1
ATOM 740 C CA . SER A 1 99 ? 4.422 16.266 -0.344 1 98.75 99 SER A CA 1
ATOM 741 C C . SER A 1 99 ? 4.074 17.266 -1.451 1 98.75 99 SER A C 1
ATOM 743 O O . SER A 1 99 ? 3.051 17.938 -1.384 1 98.75 99 SER A O 1
ATOM 745 N N . GLY A 1 100 ? 4.984 17.344 -2.428 1 98.81 100 GLY A N 1
ATOM 746 C CA . GLY A 1 100 ? 4.676 18.141 -3.609 1 98.81 100 GLY A CA 1
ATOM 747 C C . GLY A 1 100 ? 3.428 17.656 -4.328 1 98.81 100 GLY A C 1
ATOM 748 O O . GLY A 1 100 ? 2.699 18.469 -4.914 1 98.81 100 GLY A O 1
ATOM 749 N N . GLY A 1 101 ? 3.146 16.344 -4.332 1 98.88 101 GLY A N 1
ATOM 750 C CA . GLY A 1 101 ? 1.951 15.797 -4.957 1 98.88 101 GLY A CA 1
ATOM 751 C C . GLY A 1 101 ? 0.668 16.234 -4.281 1 98.88 101 GLY A C 1
ATOM 752 O O . GLY A 1 101 ? -0.307 16.578 -4.953 1 98.88 101 GLY A O 1
ATOM 753 N N . GLU A 1 102 ? 0.652 16.234 -2.963 1 98.88 102 GLU A N 1
ATOM 754 C CA . GLU A 1 102 ? -0.517 16.719 -2.238 1 98.88 102 GLU A CA 1
ATOM 755 C C . GLU A 1 102 ? -0.701 18.219 -2.441 1 98.88 102 GLU A C 1
ATOM 757 O O . GLU A 1 102 ? -1.829 18.703 -2.562 1 98.88 102 GLU A O 1
ATOM 762 N N . LEU A 1 103 ? 0.449 18.953 -2.42 1 98.94 103 LEU A N 1
ATOM 763 C CA . LEU A 1 103 ? 0.406 20.391 -2.688 1 98.94 103 LEU A CA 1
ATOM 764 C C . LEU A 1 103 ? -0.191 20.672 -4.062 1 98.94 103 LEU A C 1
ATOM 766 O O . LEU A 1 103 ? -1.112 21.469 -4.191 1 98.94 103 LEU A O 1
ATOM 770 N N . TYR A 1 104 ? 0.288 19.906 -5.051 1 98.88 104 TYR A N 1
ATOM 771 C CA . TYR A 1 104 ? -0.202 20.031 -6.422 1 98.88 104 TYR A CA 1
ATOM 772 C C . TYR A 1 104 ? -1.699 19.766 -6.492 1 98.88 104 TYR A C 1
ATOM 774 O O . TYR A 1 104 ? -2.439 20.5 -7.152 1 98.88 104 TYR A O 1
ATOM 782 N N . THR A 1 105 ? -2.154 18.797 -5.809 1 98.88 105 THR A N 1
ATOM 783 C CA . THR A 1 105 ? -3.559 18.406 -5.82 1 98.88 105 THR A CA 1
ATOM 784 C C . THR A 1 105 ? -4.43 19.484 -5.191 1 98.88 105 THR A C 1
ATOM 786 O O . THR A 1 105 ? -5.465 19.859 -5.75 1 98.88 105 THR A O 1
ATOM 789 N N . ALA A 1 106 ? -4 20 -4.02 1 98.81 106 ALA A N 1
ATOM 790 C CA . ALA A 1 106 ? -4.754 21.031 -3.33 1 98.81 106 ALA A CA 1
ATOM 791 C C . ALA A 1 106 ? -4.875 22.281 -4.199 1 98.81 106 ALA A C 1
ATOM 793 O O . ALA A 1 106 ? -5.961 22.859 -4.328 1 98.81 106 ALA A O 1
ATOM 794 N N . LEU A 1 107 ? -3.736 22.703 -4.785 1 98.75 107 LEU A N 1
ATOM 795 C CA . LEU A 1 107 ? -3.742 23.859 -5.668 1 98.75 107 LEU A CA 1
ATOM 796 C C . LEU A 1 107 ? -4.652 23.625 -6.867 1 98.75 107 LEU A C 1
ATOM 798 O O . LEU A 1 107 ? -5.426 24.516 -7.246 1 98.75 107 LEU A O 1
ATOM 802 N N . SER A 1 108 ? -4.609 22.422 -7.441 1 98.38 108 SER A N 1
ATOM 803 C CA . SER A 1 108 ? -5.418 22.062 -8.602 1 98.38 108 SER A CA 1
ATOM 804 C C . SER A 1 108 ? -6.906 22.062 -8.258 1 98.38 108 SER A C 1
ATOM 806 O O . SER A 1 108 ? -7.75 22.25 -9.133 1 98.38 108 SER A O 1
ATOM 808 N N . ALA A 1 109 ? -7.211 21.828 -7.004 1 98.19 109 ALA A N 1
ATOM 809 C CA . ALA A 1 109 ? -8.594 21.812 -6.543 1 98.19 109 ALA A CA 1
ATOM 810 C C . ALA A 1 109 ? -9.117 23.219 -6.305 1 98.19 109 ALA A C 1
ATOM 812 O O . ALA A 1 109 ? -10.289 23.406 -5.965 1 98.19 109 ALA A O 1
ATOM 813 N N . GLY A 1 110 ? -8.219 24.219 -6.379 1 97.19 110 GLY A N 1
ATOM 814 C CA . GLY A 1 110 ? -8.641 25.609 -6.246 1 97.19 110 GLY A CA 1
ATOM 815 C C . GLY A 1 110 ? -8.352 26.188 -4.875 1 97.19 110 GLY A C 1
ATOM 816 O O . GLY A 1 110 ? -8.773 27.297 -4.566 1 97.19 110 GLY A O 1
ATOM 817 N N . VAL A 1 111 ? -7.621 25.547 -4.066 1 98 111 VAL A N 1
ATOM 818 C CA . VAL A 1 111 ? -7.293 26.047 -2.738 1 98 111 VAL A CA 1
ATOM 819 C C . VAL A 1 111 ? -6.191 27.109 -2.85 1 98 111 VAL A C 1
ATOM 821 O O . VAL A 1 111 ? -5.148 26.859 -3.455 1 98 111 VAL A O 1
ATOM 824 N N . PRO A 1 112 ? -6.406 28.266 -2.35 1 98 112 PRO A N 1
ATOM 825 C CA . PRO A 1 112 ? -5.332 29.266 -2.385 1 98 112 PRO A CA 1
ATOM 826 C C . PRO A 1 112 ? -4.105 28.828 -1.578 1 98 112 PRO A C 1
ATOM 828 O O . PRO A 1 112 ? -4.246 28.25 -0.498 1 98 112 PRO A O 1
ATOM 831 N N . ALA A 1 113 ? -2.936 29.109 -2.062 1 97.94 113 ALA A N 1
ATOM 832 C CA . ALA A 1 113 ? -1.68 28.719 -1.428 1 97.94 113 ALA A CA 1
ATOM 833 C C . ALA A 1 113 ? -1.594 29.266 -0.003 1 97.94 113 ALA A C 1
ATOM 835 O O . ALA A 1 113 ? -1.01 28.625 0.875 1 97.94 113 ALA A O 1
ATOM 836 N N . SER A 1 114 ? -2.24 30.391 0.249 1 97.31 114 SER A N 1
ATOM 837 C CA . SER A 1 114 ? -2.201 31.031 1.558 1 97.31 114 SER A CA 1
ATOM 838 C C . SER A 1 114 ? -2.914 30.203 2.609 1 97.31 114 SER A C 1
ATOM 840 O O . SER A 1 114 ? -2.732 30.406 3.811 1 97.31 114 SER A O 1
ATOM 842 N N . HIS A 1 115 ? -3.732 29.219 2.172 1 98 115 HIS A N 1
ATOM 843 C CA . HIS A 1 115 ? -4.453 28.344 3.094 1 98 115 HIS A CA 1
ATOM 844 C C . HIS A 1 115 ? -3.842 26.953 3.125 1 98 115 HIS A C 1
ATOM 846 O O . HIS A 1 115 ? -4.469 26 3.611 1 98 115 HIS A O 1
ATOM 852 N N . ILE A 1 116 ? -2.627 26.844 2.568 1 98.81 116 ILE A N 1
ATOM 853 C CA . ILE A 1 116 ? -1.984 25.531 2.518 1 98.81 116 ILE A CA 1
ATOM 854 C C . ILE A 1 116 ? -0.732 25.531 3.393 1 98.81 116 ILE A C 1
ATOM 856 O O . ILE A 1 116 ? 0.058 26.484 3.35 1 98.81 116 ILE A O 1
ATOM 860 N N . TYR A 1 117 ? -0.604 24.594 4.246 1 98.94 117 TYR A N 1
ATOM 861 C CA . TYR A 1 117 ? 0.559 24.375 5.094 1 98.94 117 TYR A CA 1
ATOM 862 C C . TYR A 1 117 ? 1.289 23.094 4.691 1 98.94 117 TYR A C 1
ATOM 864 O O . TYR A 1 117 ? 0.688 22.016 4.637 1 98.94 117 TYR A O 1
ATOM 872 N N . PHE A 1 118 ? 2.59 23.203 4.383 1 98.88 118 PHE A N 1
ATOM 873 C CA . PHE A 1 118 ? 3.363 22.109 3.787 1 98.88 118 PHE A CA 1
ATOM 874 C C . PHE A 1 118 ? 4.285 21.469 4.82 1 98.88 118 PHE A C 1
ATOM 876 O O . PHE A 1 118 ? 5.293 22.062 5.211 1 98.88 118 PHE A O 1
ATOM 883 N N . HIS A 1 119 ? 3.939 20.25 5.242 1 98.38 119 HIS A N 1
ATOM 884 C CA . HIS A 1 119 ? 4.688 19.453 6.215 1 98.38 119 HIS A CA 1
ATOM 885 C C . HIS A 1 119 ? 5.633 18.484 5.523 1 98.38 119 HIS A C 1
ATOM 887 O O . HIS A 1 119 ? 5.789 18.531 4.301 1 98.38 119 HIS A O 1
ATOM 893 N N . GLY A 1 120 ? 6.273 17.594 6.352 1 97.25 120 GLY A N 1
ATOM 894 C CA . GLY A 1 120 ? 7.141 16.547 5.836 1 97.25 120 GLY A CA 1
ATOM 895 C C . GLY A 1 120 ? 8.516 16.547 6.473 1 97.25 120 GLY A C 1
ATOM 896 O O . GLY A 1 120 ? 9.094 17.609 6.719 1 97.25 120 GLY A O 1
ATOM 897 N N . ASN A 1 121 ? 9.094 15.391 6.613 1 97.75 121 ASN A N 1
ATOM 898 C CA . ASN A 1 121 ? 10.367 15.273 7.316 1 97.75 121 ASN A CA 1
ATOM 899 C C . ASN A 1 121 ? 11.547 15.281 6.348 1 97.75 121 ASN A C 1
ATOM 901 O O . ASN A 1 121 ? 12.703 15.273 6.77 1 97.75 121 ASN A O 1
ATOM 905 N N . ASN A 1 122 ? 11.234 15.289 5.102 1 98.38 122 ASN A N 1
ATOM 906 C CA . ASN A 1 122 ? 12.289 15.234 4.098 1 98.38 122 ASN A CA 1
ATOM 907 C C . ASN A 1 122 ? 11.836 15.852 2.773 1 98.38 122 ASN A C 1
ATOM 909 O O . ASN A 1 122 ? 11.859 15.18 1.736 1 98.38 122 ASN A O 1
ATOM 913 N N . LYS A 1 123 ? 11.508 17.125 2.818 1 98.56 123 LYS A N 1
ATOM 914 C CA . LYS A 1 123 ? 11.148 17.844 1.603 1 98.56 123 LYS A CA 1
ATOM 915 C C . LYS A 1 123 ? 12.352 17.969 0.668 1 98.56 123 LYS A C 1
ATOM 917 O O . LYS A 1 123 ? 13.438 18.375 1.094 1 98.56 123 LYS A O 1
ATOM 922 N N . SER A 1 124 ? 12.172 17.609 -0.558 1 97.75 124 SER A N 1
ATOM 923 C CA . SER A 1 124 ? 13.242 17.719 -1.541 1 97.75 124 SER A CA 1
ATOM 924 C C . SER A 1 124 ? 13.492 19.188 -1.907 1 97.75 124 SER A C 1
ATOM 926 O O . SER A 1 124 ? 12.656 20.047 -1.64 1 97.75 124 SER A O 1
ATOM 928 N N . PRO A 1 125 ? 14.664 19.438 -2.551 1 97.44 125 PRO A N 1
ATOM 929 C CA . PRO A 1 125 ? 14.906 20.797 -3.066 1 97.44 125 PRO A CA 1
ATOM 930 C C . PRO A 1 125 ? 13.797 21.266 -4.008 1 97.44 125 PRO A C 1
ATOM 932 O O . PRO A 1 125 ? 13.359 22.422 -3.912 1 97.44 125 PRO A O 1
ATOM 935 N N . GLN A 1 126 ? 13.336 20.359 -4.844 1 97.31 126 GLN A N 1
ATOM 936 C CA . GLN A 1 126 ? 12.289 20.703 -5.797 1 97.31 126 GLN A CA 1
ATOM 937 C C . GLN A 1 126 ? 10.984 21.047 -5.078 1 97.31 126 GLN A C 1
ATOM 939 O O . GLN A 1 126 ? 10.273 21.969 -5.477 1 97.31 126 GLN A O 1
ATOM 944 N N . GLU A 1 127 ? 10.672 20.328 -4.094 1 98.5 127 GLU A N 1
ATOM 945 C CA . GLU A 1 127 ? 9.461 20.578 -3.32 1 98.5 127 GLU A CA 1
ATOM 946 C C . GLU A 1 127 ? 9.547 21.922 -2.59 1 98.5 127 GLU A C 1
ATOM 948 O O . GLU A 1 127 ? 8.562 22.656 -2.525 1 98.5 127 GLU A O 1
ATOM 953 N N . LEU A 1 128 ? 10.711 22.203 -1.985 1 98.38 128 LEU A N 1
ATOM 954 C CA . LEU A 1 128 ? 10.891 23.469 -1.283 1 98.38 128 LEU A CA 1
ATOM 955 C C . LEU A 1 128 ? 10.766 24.641 -2.244 1 98.38 128 LEU A C 1
ATOM 957 O O . LEU A 1 128 ? 10.102 25.641 -1.936 1 98.38 128 LEU A O 1
ATOM 961 N N . LEU A 1 129 ? 11.391 24.516 -3.402 1 97.62 129 LEU A N 1
ATOM 962 C CA . LEU A 1 129 ? 11.305 25.578 -4.398 1 97.62 129 LEU A CA 1
ATOM 963 C C . LEU A 1 129 ? 9.875 25.766 -4.887 1 97.62 129 LEU A C 1
ATOM 965 O O . LEU A 1 129 ? 9.422 26.891 -5.109 1 97.62 129 LEU A O 1
ATOM 969 N N . TYR A 1 130 ? 9.18 24.625 -5.055 1 98.06 130 TYR A N 1
ATOM 970 C CA . TYR A 1 130 ? 7.773 24.672 -5.426 1 98.06 130 TYR A CA 1
ATOM 971 C C . TYR A 1 130 ? 6.949 25.406 -4.375 1 98.06 130 TYR A C 1
ATOM 973 O O . TYR A 1 130 ? 6.125 26.25 -4.711 1 98.06 130 TYR A O 1
ATOM 981 N N . ALA A 1 131 ? 7.191 25.125 -3.139 1 98.19 131 ALA A N 1
ATOM 982 C CA . ALA A 1 131 ? 6.492 25.766 -2.031 1 98.19 131 ALA A CA 1
ATOM 983 C C . ALA A 1 131 ? 6.758 27.266 -2.023 1 98.19 131 ALA A C 1
ATOM 985 O O . ALA A 1 131 ? 5.848 28.062 -1.77 1 98.19 131 ALA A O 1
ATOM 986 N N . LEU A 1 132 ? 8.008 27.688 -2.256 1 97.5 132 LEU A N 1
ATOM 987 C CA . LEU A 1 132 ? 8.383 29.094 -2.303 1 97.5 132 LEU A CA 1
ATOM 988 C C . LEU A 1 132 ? 7.715 29.797 -3.48 1 97.5 132 LEU A C 1
ATOM 990 O O . LEU A 1 132 ? 7.258 30.938 -3.354 1 97.5 132 LEU A O 1
ATOM 994 N N . GLU A 1 133 ? 7.664 29.094 -4.586 1 96.12 133 GLU A N 1
ATOM 995 C CA . GLU A 1 133 ? 7.062 29.656 -5.793 1 96.12 133 GLU A CA 1
ATOM 996 C C . GLU A 1 133 ? 5.586 29.969 -5.574 1 96.12 133 GLU A C 1
ATOM 998 O O . GLU A 1 133 ? 5.113 31.047 -5.961 1 96.12 133 GLU A O 1
ATOM 1003 N N . VAL A 1 134 ? 4.855 29.078 -4.953 1 96.69 134 VAL A N 1
ATOM 1004 C CA . VAL A 1 134 ? 3.418 29.281 -4.801 1 96.69 134 VAL A CA 1
ATOM 1005 C C . VAL A 1 134 ? 3.141 30.047 -3.518 1 96.69 134 VAL A C 1
ATOM 1007 O O . VAL A 1 134 ? 2.025 30.531 -3.309 1 96.69 134 VAL A O 1
ATOM 1010 N N . ASN A 1 135 ? 4.141 30.125 -2.602 1 96.5 135 ASN A N 1
ATOM 1011 C CA . ASN A 1 135 ? 4.113 30.922 -1.377 1 96.5 135 ASN A CA 1
ATOM 1012 C C . ASN A 1 135 ? 3.156 30.328 -0.347 1 96.5 135 ASN A C 1
ATOM 1014 O O . ASN A 1 135 ? 2.371 31.062 0.265 1 96.5 135 ASN A O 1
ATOM 1018 N N . CYS A 1 136 ? 3.148 29.031 -0.237 1 98.25 136 CYS A N 1
ATOM 1019 C CA . CYS A 1 136 ? 2.428 28.422 0.874 1 98.25 136 CYS A CA 1
ATOM 1020 C C . CYS A 1 136 ? 3.268 28.438 2.145 1 98.25 136 CYS A C 1
ATOM 1022 O O . CYS A 1 136 ? 4.453 28.781 2.107 1 98.25 136 CYS A O 1
ATOM 1024 N N . THR A 1 137 ? 2.611 28.219 3.262 1 98.81 137 THR A N 1
ATOM 1025 C CA . THR A 1 137 ? 3.344 28.172 4.523 1 98.81 137 THR A CA 1
ATOM 1026 C C 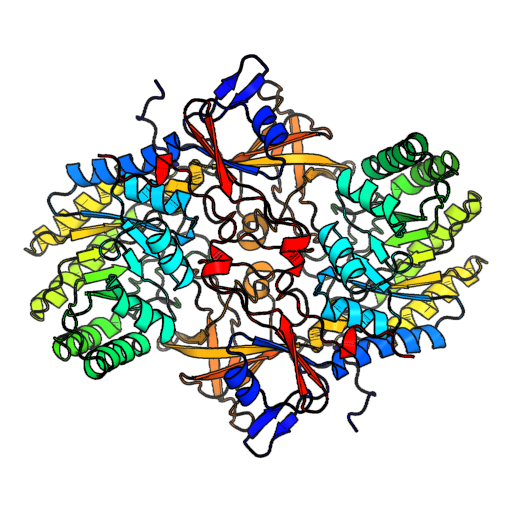. THR A 1 137 ? 4.152 26.891 4.629 1 98.81 137 THR A C 1
ATOM 1028 O O . THR A 1 137 ? 3.635 25.797 4.359 1 98.81 137 THR A O 1
ATOM 1031 N N . ILE A 1 138 ? 5.418 26.969 4.949 1 98.81 138 ILE A N 1
ATOM 1032 C CA . ILE A 1 138 ? 6.285 25.797 5.098 1 98.81 138 ILE A CA 1
ATOM 1033 C C . ILE A 1 138 ? 6.465 25.469 6.578 1 98.81 138 ILE A C 1
ATOM 1035 O O . ILE A 1 138 ? 6.816 26.344 7.375 1 98.81 138 ILE A O 1
ATOM 1039 N N . VAL A 1 139 ? 6.145 24.281 6.992 1 98.88 139 VAL A N 1
ATOM 1040 C CA . VAL A 1 139 ? 6.418 23.781 8.344 1 98.88 139 VAL A CA 1
ATOM 1041 C C . VAL A 1 139 ? 7.762 23.062 8.367 1 98.88 139 VAL A C 1
ATOM 1043 O O . VAL A 1 139 ? 7.848 21.891 7.996 1 98.88 139 VAL A O 1
ATOM 1046 N N . ALA A 1 140 ? 8.75 23.734 8.82 1 98.69 140 ALA A N 1
ATOM 1047 C CA . ALA A 1 140 ? 10.117 23.219 8.797 1 98.69 140 ALA A CA 1
ATOM 1048 C C . ALA A 1 140 ? 10.297 22.094 9.812 1 98.69 140 ALA A C 1
ATOM 1050 O O . ALA A 1 140 ? 9.891 22.219 10.969 1 98.69 140 ALA A O 1
ATOM 1051 N N . ASP A 1 141 ? 10.977 21.031 9.375 1 98.31 141 ASP A N 1
ATOM 1052 C CA . ASP A 1 141 ? 11.031 19.797 10.164 1 98.31 141 ASP A CA 1
ATOM 1053 C C . ASP A 1 141 ? 12.461 19.516 10.633 1 98.31 141 ASP A C 1
ATOM 1055 O O . ASP A 1 141 ? 12.664 18.766 11.586 1 98.31 141 ASP A O 1
ATOM 1059 N N . ASN A 1 142 ? 13.469 20.094 10 1 97.88 142 ASN A N 1
ATOM 1060 C CA . ASN A 1 142 ? 14.852 19.75 10.328 1 97.88 142 ASN A CA 1
ATOM 1061 C C . ASN A 1 142 ? 15.812 20.859 9.883 1 97.88 142 ASN A C 1
ATOM 1063 O O . ASN A 1 142 ? 15.414 21.781 9.156 1 97.88 142 ASN A O 1
ATOM 1067 N N . TRP A 1 143 ? 17.047 20.734 10.328 1 97.75 143 TRP A N 1
ATOM 1068 C CA . TRP A 1 143 ? 18.062 21.766 10.102 1 97.75 143 TRP A CA 1
ATOM 1069 C C . TRP A 1 143 ? 18.391 21.891 8.625 1 97.75 143 TRP A C 1
ATOM 1071 O O . TRP A 1 143 ? 18.609 23 8.117 1 97.75 143 TRP A O 1
ATOM 1081 N N . LEU A 1 144 ? 18.469 20.766 7.918 1 98.12 144 LEU A N 1
ATOM 1082 C CA . LEU A 1 144 ? 18.766 20.797 6.492 1 98.12 144 LEU A CA 1
ATOM 1083 C C . LEU A 1 144 ? 17.766 21.688 5.75 1 98.12 144 LEU A C 1
ATOM 1085 O O . LEU A 1 144 ? 18.156 22.484 4.895 1 98.12 144 LEU A O 1
ATOM 1089 N N . GLU A 1 145 ? 16.578 21.5 6.055 1 97.75 145 GLU A N 1
ATOM 1090 C CA . GLU A 1 145 ? 15.5 22.281 5.445 1 97.75 145 GLU A CA 1
ATOM 1091 C C . GLU A 1 145 ? 15.648 23.766 5.738 1 97.75 145 GLU A C 1
ATOM 1093 O O . GLU A 1 145 ? 15.445 24.609 4.852 1 97.75 145 GLU A O 1
ATOM 1098 N N . LEU A 1 146 ? 15.953 24.141 6.938 1 98.06 146 LEU A N 1
ATOM 1099 C CA . LEU A 1 146 ? 16.125 25.531 7.324 1 98.06 146 LEU A CA 1
ATOM 1100 C C . LEU A 1 146 ? 17.297 26.172 6.574 1 98.06 146 LEU A C 1
ATOM 1102 O O . LEU A 1 146 ? 17.188 27.297 6.094 1 98.06 146 LEU A O 1
ATOM 1106 N N . GLU A 1 147 ? 18.328 25.422 6.539 1 97.88 147 GLU A N 1
ATOM 1107 C CA . GLU A 1 147 ? 19.5 25.922 5.828 1 97.88 147 GLU A CA 1
ATOM 1108 C C . GLU A 1 147 ? 19.203 26.125 4.344 1 97.88 147 GLU A C 1
ATOM 1110 O O . GLU A 1 147 ? 19.609 27.141 3.762 1 97.88 147 GLU A O 1
ATOM 1115 N N . ARG A 1 148 ? 18.516 25.219 3.752 1 97.88 148 ARG A N 1
ATOM 1116 C CA . ARG A 1 148 ? 18.125 25.344 2.35 1 97.88 148 ARG A CA 1
ATOM 1117 C C . ARG A 1 148 ? 17.203 26.547 2.131 1 97.88 148 ARG A C 1
ATOM 1119 O O . ARG A 1 148 ? 17.391 27.312 1.179 1 97.88 148 ARG A O 1
ATOM 1126 N N . LEU A 1 149 ? 16.219 26.688 2.984 1 97.62 149 LEU A N 1
ATOM 1127 C CA . LEU A 1 149 ? 15.273 27.797 2.852 1 97.62 149 LEU A CA 1
ATOM 1128 C C . LEU A 1 149 ? 16 29.141 2.914 1 97.62 149 LEU A C 1
ATOM 1130 O O . LEU A 1 149 ? 15.758 30.016 2.086 1 97.62 149 LEU A O 1
ATOM 1134 N N . ALA A 1 150 ? 16.891 29.297 3.918 1 96.31 150 ALA A N 1
ATOM 1135 C CA . ALA A 1 150 ? 17.672 30.531 4.047 1 96.31 150 ALA A CA 1
ATOM 1136 C C . ALA A 1 150 ? 18.484 30.797 2.787 1 96.31 150 ALA A C 1
ATOM 1138 O O . ALA A 1 150 ? 18.516 31.922 2.287 1 96.31 150 ALA A O 1
ATOM 1139 N N . ALA A 1 151 ? 19.078 29.719 2.299 1 96.38 151 ALA A N 1
ATOM 1140 C CA . ALA A 1 151 ? 19.906 29.844 1.102 1 96.38 151 ALA A CA 1
ATOM 1141 C C . ALA A 1 151 ? 19.062 30.219 -0.113 1 96.38 151 ALA A C 1
ATOM 1143 O O . ALA A 1 151 ? 19.469 31.031 -0.936 1 96.38 151 ALA A O 1
ATOM 1144 N N . TYR A 1 152 ? 17.906 29.594 -0.247 1 96.69 152 TYR A N 1
ATOM 1145 C CA . TYR A 1 152 ? 17.062 29.797 -1.411 1 96.69 152 TYR A CA 1
ATOM 1146 C C . TYR A 1 152 ? 16.5 31.203 -1.442 1 96.69 152 TYR A C 1
ATOM 1148 O O . TYR A 1 152 ? 16.328 31.797 -2.516 1 96.69 152 TYR A O 1
ATOM 1156 N N . VAL A 1 153 ? 16.188 31.844 -0.351 1 94.06 153 VAL A N 1
ATOM 1157 C CA . VAL A 1 153 ? 15.688 33.219 -0.289 1 94.06 153 VAL A CA 1
ATOM 1158 C C . VAL A 1 153 ? 16.75 34.156 -0.817 1 94.06 153 VAL A C 1
ATOM 1160 O O . VAL A 1 153 ? 16.438 35.094 -1.568 1 94.06 153 VAL A O 1
ATOM 1163 N N . GLU A 1 154 ? 17.922 33.938 -0.405 1 91.12 154 GLU A N 1
ATOM 1164 C CA . GLU A 1 154 ? 19.031 34.75 -0.851 1 91.12 154 GLU A CA 1
ATOM 1165 C C . GLU A 1 154 ? 19.297 34.594 -2.344 1 91.12 154 GLU A C 1
ATOM 1167 O O . GLU A 1 154 ? 19.469 35.562 -3.068 1 91.12 154 GLU A O 1
ATOM 1172 N N . GLU A 1 155 ? 19.219 33.375 -2.766 1 94.44 155 GLU A N 1
ATOM 1173 C CA . GLU A 1 155 ? 19.562 33.031 -4.141 1 94.44 155 GLU A CA 1
ATOM 1174 C C . GLU A 1 155 ? 18.5 33.531 -5.117 1 94.44 155 GLU A C 1
ATOM 1176 O O . GLU A 1 155 ? 18.828 33.906 -6.25 1 94.44 155 GLU A O 1
ATOM 1181 N N . HIS A 1 156 ? 17.266 33.469 -4.746 1 91.25 156 HIS A N 1
ATOM 1182 C CA . HIS A 1 156 ? 16.188 33.75 -5.695 1 91.25 156 HIS A CA 1
ATOM 1183 C C . HIS A 1 156 ? 15.609 35.156 -5.473 1 91.25 156 HIS A C 1
ATOM 1185 O O . HIS A 1 156 ? 14.641 35.531 -6.133 1 91.25 156 HIS A O 1
ATOM 1191 N N . ASP A 1 157 ? 16.094 35.938 -4.715 1 85.88 157 ASP A N 1
ATOM 1192 C CA . ASP A 1 157 ? 15.695 37.312 -4.43 1 85.88 157 ASP A CA 1
ATOM 1193 C C . ASP A 1 157 ? 14.188 37.438 -4.266 1 85.88 157 ASP A C 1
ATOM 1195 O O . ASP A 1 157 ? 13.539 38.25 -4.953 1 85.88 157 ASP A O 1
ATOM 1199 N N . LEU A 1 158 ? 13.68 36.656 -3.439 1 86.62 158 LEU A N 1
ATOM 1200 C CA . LEU A 1 158 ? 12.234 36.625 -3.232 1 86.62 158 LEU A CA 1
ATOM 1201 C C . LEU A 1 158 ? 11.758 37.938 -2.596 1 86.62 158 LEU A C 1
ATOM 1203 O O . LEU A 1 158 ? 12.383 38.438 -1.653 1 86.62 158 LEU A O 1
ATOM 1207 N N . SER A 1 159 ? 10.773 38.531 -3.121 1 83 159 SER A N 1
ATOM 1208 C CA . SER A 1 159 ? 10.258 39.812 -2.68 1 83 159 SER A CA 1
ATOM 1209 C C . SER A 1 159 ? 9.422 39.656 -1.41 1 83 159 SER A C 1
ATOM 1211 O O . SER A 1 159 ? 9.328 40.594 -0.615 1 83 159 SER A O 1
ATOM 1213 N N . THR A 1 160 ? 8.758 38.656 -1.289 1 88.44 160 THR A N 1
ATOM 1214 C CA . THR A 1 160 ? 7.922 38.375 -0.121 1 88.44 160 THR A CA 1
ATOM 1215 C C . THR A 1 160 ? 8.57 37.312 0.771 1 88.44 160 THR A C 1
ATOM 1217 O O . THR A 1 160 ? 8.922 36.25 0.3 1 88.44 160 THR A O 1
ATOM 1220 N N . PRO A 1 161 ? 8.773 37.688 2.037 1 93.88 161 PRO A N 1
ATOM 1221 C CA . PRO A 1 161 ? 9.359 36.688 2.936 1 93.88 161 PRO A CA 1
ATOM 1222 C C . PRO A 1 161 ? 8.516 35.438 3.037 1 93.88 161 PRO A C 1
ATOM 1224 O O . PRO A 1 161 ? 7.312 35.5 3.309 1 93.88 161 PRO A O 1
ATOM 1227 N N . PRO A 1 162 ? 9.094 34.281 2.805 1 96.81 162 PRO A N 1
ATOM 1228 C CA . PRO A 1 162 ? 8.352 33.031 2.932 1 96.81 162 PRO A CA 1
ATOM 1229 C C . PRO A 1 162 ? 7.871 32.75 4.359 1 96.81 162 PRO A C 1
ATOM 1231 O O . PRO A 1 162 ? 8.602 33.031 5.316 1 96.81 162 PRO A O 1
ATOM 1234 N N . ARG A 1 163 ? 6.633 32.312 4.48 1 98.06 163 ARG A N 1
ATOM 1235 C CA . ARG A 1 163 ? 6.066 31.969 5.781 1 98.06 163 ARG A CA 1
ATOM 1236 C C . ARG A 1 163 ? 6.625 30.641 6.285 1 98.06 163 ARG A C 1
ATOM 1238 O O . ARG A 1 163 ? 6.543 29.625 5.594 1 98.06 163 ARG A O 1
ATOM 1245 N N . VAL A 1 164 ? 7.215 30.578 7.473 1 98.62 164 VAL A N 1
ATOM 1246 C CA . VAL A 1 164 ? 7.84 29.375 7.996 1 98.62 164 VAL A CA 1
ATOM 1247 C C . VAL A 1 164 ? 7.367 29.125 9.422 1 98.62 164 VAL A C 1
ATOM 1249 O O . VAL A 1 164 ? 7.371 30.031 10.258 1 98.62 164 VAL A O 1
ATOM 1252 N N . MET A 1 165 ? 6.871 28 9.688 1 98.62 165 MET A N 1
ATOM 1253 C CA . MET A 1 165 ? 6.57 27.469 11.016 1 98.62 165 MET A CA 1
ATOM 1254 C C . MET A 1 165 ? 7.605 26.422 11.43 1 98.62 165 MET A C 1
ATOM 1256 O O . MET A 1 165 ? 8.164 25.719 10.578 1 98.62 165 MET A O 1
ATOM 1260 N N . LEU A 1 166 ? 7.914 26.297 12.719 1 98.62 166 LEU A N 1
ATOM 1261 C CA . LEU A 1 166 ? 8.859 25.297 13.219 1 98.62 166 LEU A CA 1
ATOM 1262 C C . LEU A 1 166 ? 8.133 24.125 13.859 1 98.62 166 LEU A C 1
ATOM 1264 O O . LEU A 1 166 ? 7.289 24.312 14.734 1 98.62 166 LEU A O 1
ATOM 1268 N N . ARG A 1 167 ? 8.391 22.906 13.414 1 98.25 167 ARG A N 1
ATOM 1269 C CA . ARG A 1 167 ? 7.836 21.703 14.016 1 98.25 167 ARG A CA 1
ATOM 1270 C C . ARG A 1 167 ? 8.773 21.141 15.086 1 98.25 167 ARG A C 1
ATOM 1272 O O . ARG A 1 167 ? 9.938 20.859 14.805 1 98.25 167 ARG A O 1
ATOM 1279 N N . LEU A 1 168 ? 8.289 20.984 16.281 1 96.81 168 LEU A N 1
ATOM 1280 C CA . LEU A 1 168 ? 9.062 20.391 17.375 1 96.81 168 LEU A CA 1
ATOM 1281 C C . LEU A 1 168 ? 8.367 19.141 17.922 1 96.81 168 LEU A C 1
ATOM 1283 O O . LEU A 1 168 ? 7.141 19.047 17.859 1 96.81 168 LEU A O 1
ATOM 1287 N N . THR A 1 169 ? 9.164 18.219 18.375 1 93.62 169 THR A N 1
ATOM 1288 C CA . THR A 1 169 ? 8.648 17.062 19.094 1 93.62 169 THR A CA 1
ATOM 1289 C C . THR A 1 169 ? 8.391 17.406 20.562 1 93.62 169 THR A C 1
ATOM 1291 O O . THR A 1 169 ? 9.32 17.688 21.312 1 93.62 169 THR A O 1
ATOM 1294 N N . PRO A 1 170 ? 7.199 17.297 21.016 1 92.88 170 PRO A N 1
ATOM 1295 C CA . PRO A 1 170 ? 6.863 17.828 22.344 1 92.88 170 PRO A CA 1
ATOM 1296 C C . PRO A 1 170 ? 7.242 16.875 23.469 1 92.88 170 PRO A C 1
ATOM 1298 O O . PRO A 1 170 ? 7.258 17.281 24.641 1 92.88 170 PRO A O 1
ATOM 1301 N N . GLY A 1 171 ? 7.547 15.594 23.172 1 88.31 171 GLY A N 1
ATOM 1302 C CA . GLY A 1 171 ? 7.879 14.633 24.203 1 88.31 171 GLY A CA 1
ATOM 1303 C C . GLY A 1 171 ? 6.672 14.172 25 1 88.31 171 GLY A C 1
ATOM 1304 O O . GLY A 1 171 ? 6.785 13.875 26.188 1 88.31 171 GLY A O 1
ATOM 1305 N N . ILE A 1 172 ? 5.555 14.273 24.438 1 87.75 172 ILE A N 1
ATOM 1306 C CA . ILE A 1 172 ? 4.312 13.828 25.062 1 87.75 172 ILE A CA 1
ATOM 1307 C C . ILE A 1 172 ? 3.949 12.438 24.547 1 87.75 172 ILE A C 1
ATOM 1309 O O . ILE A 1 172 ? 3.914 12.203 23.328 1 87.75 172 ILE A O 1
ATOM 1313 N N . GLU A 1 173 ? 3.76 11.484 25.422 1 78.69 173 GLU A N 1
ATOM 1314 C CA . GLU A 1 173 ? 3.438 10.109 25.047 1 78.69 173 GLU A CA 1
ATOM 1315 C C . GLU A 1 173 ? 1.929 9.883 25.047 1 78.69 173 GLU A C 1
ATOM 1317 O O . GLU A 1 173 ? 1.219 10.383 25.922 1 78.69 173 GLU A O 1
ATOM 1322 N N . CYS A 1 174 ? 1.524 9.242 23.969 1 74.19 174 CYS A N 1
ATOM 1323 C CA . CYS A 1 174 ? 0.133 8.812 23.875 1 74.19 174 CYS A CA 1
ATOM 1324 C C . CYS A 1 174 ? 0.035 7.289 23.812 1 74.19 174 CYS A C 1
ATOM 1326 O O . CYS A 1 174 ? 1.012 6.613 23.484 1 74.19 174 CYS A O 1
ATOM 1328 N N . HIS A 1 175 ? -1.085 6.746 24.359 1 64.25 175 HIS A N 1
ATOM 1329 C CA . HIS A 1 175 ? -1.31 5.305 24.359 1 64.25 175 HIS A CA 1
ATOM 1330 C C . HIS A 1 175 ? -1.94 4.848 23.047 1 64.25 175 HIS A C 1
ATOM 1332 O O . HIS A 1 175 ? -3.141 4.57 22.984 1 64.25 175 HIS A O 1
ATOM 1338 N N . THR A 1 176 ? -1.274 4.945 21.938 1 68.38 176 THR A N 1
ATOM 1339 C CA . THR A 1 176 ? -1.774 4.445 20.656 1 68.38 176 THR A CA 1
ATOM 1340 C C . THR A 1 176 ? -0.78 3.473 20.031 1 68.38 176 THR A C 1
ATOM 1342 O O . THR A 1 176 ? 0.206 3.09 20.672 1 68.38 176 THR A O 1
ATOM 1345 N N . HIS A 1 177 ? -1.158 3.012 18.859 1 65 177 HIS A N 1
ATOM 1346 C CA . HIS A 1 177 ? -0.303 2.072 18.141 1 65 177 HIS A CA 1
ATOM 1347 C C . HIS A 1 177 ? 1.068 2.678 17.859 1 65 177 HIS A C 1
ATOM 1349 O O . HIS A 1 177 ? 1.18 3.881 17.609 1 65 177 HIS A O 1
ATOM 1355 N N . GLU A 1 178 ? 2.053 1.862 17.906 1 62.69 178 GLU A N 1
ATOM 1356 C CA . GLU A 1 178 ? 3.443 2.293 17.781 1 62.69 178 GLU A CA 1
ATOM 1357 C C . GLU A 1 178 ? 3.688 3 16.453 1 62.69 178 GLU A C 1
ATOM 1359 O O . GLU A 1 178 ? 4.457 3.961 16.391 1 62.69 178 GLU A O 1
ATOM 1364 N N . TYR A 1 179 ? 2.855 2.6 15.578 1 68.62 179 TYR A N 1
ATOM 1365 C CA . TYR A 1 179 ? 3.127 3.111 14.242 1 68.62 179 TYR A CA 1
ATOM 1366 C C . TYR A 1 179 ? 2.479 4.477 14.039 1 68.62 179 TYR A C 1
ATOM 1368 O O . TYR A 1 179 ? 2.764 5.168 13.062 1 68.62 179 TYR A O 1
ATOM 1376 N N . ILE A 1 180 ? 1.702 4.902 15.016 1 62.16 180 ILE A N 1
ATOM 1377 C CA . ILE A 1 180 ? 1.041 6.184 14.797 1 62.16 180 ILE A CA 1
ATOM 1378 C C . ILE A 1 180 ? 1.315 7.117 15.977 1 62.16 180 ILE A C 1
ATOM 1380 O O . ILE A 1 180 ? 0.669 8.156 16.109 1 62.16 180 ILE A O 1
ATOM 1384 N N . ARG A 1 181 ? 2.258 6.734 16.844 1 69.31 181 ARG A N 1
ATOM 1385 C CA . ARG A 1 181 ? 2.744 7.578 17.922 1 69.31 181 ARG A CA 1
ATOM 1386 C C . ARG A 1 181 ? 3.787 8.57 17.422 1 69.31 181 ARG A C 1
ATOM 1388 O O . ARG A 1 181 ? 4.867 8.172 16.984 1 69.31 181 ARG A O 1
ATOM 1395 N N . THR A 1 182 ? 3.525 9.875 17.469 1 62.25 182 THR A N 1
ATOM 1396 C CA . THR A 1 182 ? 4.383 10.852 16.812 1 62.25 182 THR A CA 1
ATOM 1397 C C . THR A 1 182 ? 5.004 11.805 17.812 1 62.25 182 THR A C 1
ATOM 1399 O O . THR A 1 182 ? 5.961 12.516 17.5 1 62.25 182 THR A O 1
ATOM 1402 N N . GLY A 1 183 ? 4.547 11.836 19.016 1 77.5 183 GLY A N 1
ATOM 1403 C CA . GLY A 1 183 ? 4.941 12.898 19.938 1 77.5 183 GLY A CA 1
ATOM 1404 C C . GLY A 1 183 ? 6.059 12.484 20.875 1 77.5 183 GLY A C 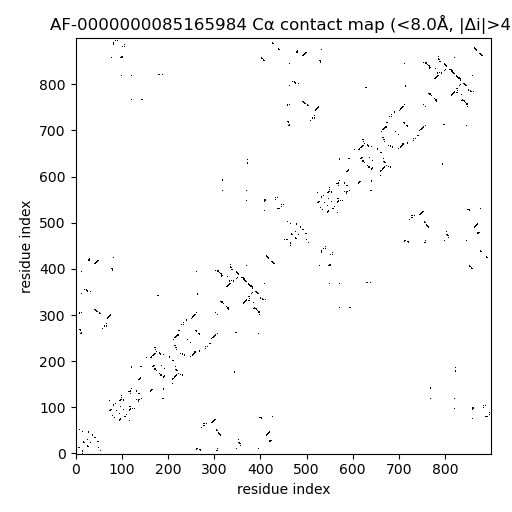1
ATOM 1405 O O . GLY A 1 183 ? 6.562 13.305 21.641 1 77.5 183 GLY A O 1
ATOM 1406 N N . HIS A 1 184 ? 6.512 11.266 20.672 1 80.06 184 HIS A N 1
ATOM 1407 C CA . HIS A 1 184 ? 7.605 10.805 21.516 1 80.06 184 HIS A CA 1
ATOM 1408 C C . HIS A 1 184 ? 8.945 11.336 21.031 1 80.06 184 HIS A C 1
ATOM 1410 O O . HIS A 1 184 ? 9.086 11.703 19.859 1 80.06 184 HIS A O 1
ATOM 1416 N N . LEU A 1 185 ? 9.797 11.359 21.891 1 81.12 185 LEU A N 1
ATOM 1417 C CA . LEU A 1 185 ? 11.094 11.93 21.562 1 81.12 185 LEU A CA 1
ATOM 1418 C C . LEU A 1 185 ? 11.789 11.109 20.484 1 81.12 185 LEU A C 1
ATOM 1420 O O . LEU A 1 185 ? 12.477 11.656 19.609 1 81.12 185 LEU A O 1
ATOM 1424 N N . ASP A 1 186 ? 11.555 9.836 20.594 1 86.44 186 ASP A N 1
ATOM 1425 C CA . ASP A 1 186 ? 12.109 8.953 19.562 1 86.44 186 ASP A CA 1
ATOM 1426 C C . ASP A 1 186 ? 11.242 8.961 18.312 1 86.44 186 ASP A C 1
ATOM 1428 O O . ASP A 1 186 ? 10.477 8.023 18.078 1 86.44 186 ASP A O 1
ATOM 1432 N N . SER A 1 187 ? 11.312 10 17.547 1 90.69 187 SER A N 1
ATOM 1433 C CA . SER A 1 187 ? 10.508 10.211 16.344 1 90.69 187 SER A CA 1
ATOM 1434 C C . SER A 1 187 ? 11.344 10.773 15.203 1 90.69 187 SER A C 1
ATOM 1436 O O . SER A 1 187 ? 12.305 11.5 15.438 1 90.69 187 SER A O 1
ATOM 1438 N N . LYS A 1 188 ? 10.914 10.43 14 1 95.25 188 LYS A N 1
ATOM 1439 C CA . LYS A 1 188 ? 11.617 10.922 12.82 1 95.25 188 LYS A CA 1
ATOM 1440 C C . LYS A 1 188 ? 11.227 12.367 12.508 1 95.25 188 LYS A C 1
ATOM 1442 O O . LYS A 1 188 ? 11.812 12.992 11.617 1 95.25 188 LYS A O 1
ATOM 1447 N N . PHE A 1 189 ? 10.219 12.898 13.234 1 96 189 PHE A N 1
ATOM 1448 C CA . PHE A 1 189 ? 9.641 14.195 12.891 1 96 189 PHE A CA 1
ATOM 1449 C C . PHE A 1 189 ? 10.164 15.281 13.828 1 96 189 PHE A C 1
ATOM 1451 O O . PHE A 1 189 ? 10.367 15.031 15.016 1 96 189 PHE A O 1
ATOM 1458 N N . GLY A 1 190 ? 10.328 16.484 13.273 1 96.62 190 GLY A N 1
ATOM 1459 C CA . GLY A 1 190 ? 10.453 17.703 14.047 1 96.62 190 GLY A CA 1
ATOM 1460 C C . GLY A 1 190 ? 11.781 17.812 14.773 1 96.62 190 GLY A C 1
ATOM 1461 O O . GLY A 1 190 ? 12.516 16.844 14.883 1 96.62 190 GLY A O 1
ATOM 1462 N N . PHE A 1 191 ? 12.055 18.984 15.312 1 96.75 191 PHE A N 1
ATOM 1463 C CA . PHE A 1 191 ? 13.242 19.281 16.094 1 96.75 191 PHE A CA 1
ATOM 1464 C C . PHE A 1 191 ? 13.086 18.75 17.516 1 96.75 191 PHE A C 1
ATOM 1466 O O . PHE A 1 191 ? 11.984 18.766 18.078 1 96.75 191 PHE A O 1
ATOM 1473 N N . ASP A 1 192 ? 14.18 18.344 18.047 1 93.31 192 ASP A N 1
ATOM 1474 C CA . ASP A 1 192 ? 14.219 18.062 19.469 1 93.31 192 ASP A CA 1
ATOM 1475 C C . ASP A 1 192 ? 13.977 19.328 20.297 1 93.31 192 ASP A C 1
ATOM 1477 O O . ASP A 1 192 ? 14.516 20.391 19.984 1 93.31 192 ASP A O 1
ATOM 1481 N N . PRO A 1 193 ? 13.156 19.156 21.312 1 91.81 193 PRO A N 1
ATOM 1482 C CA . PRO A 1 193 ? 12.875 20.344 22.125 1 91.81 193 PRO A CA 1
ATOM 1483 C C . PRO A 1 193 ? 14.141 21 22.672 1 91.81 193 PRO A C 1
ATOM 1485 O O . PRO A 1 193 ? 14.18 22.219 22.859 1 91.81 193 PRO A O 1
ATOM 1488 N N . GLN A 1 194 ? 15.172 20.281 22.875 1 92.19 194 GLN A N 1
ATOM 1489 C CA . GLN A 1 194 ? 16.422 20.812 23.406 1 92.19 194 GLN A CA 1
ATOM 1490 C C . GLN A 1 194 ? 17.109 21.719 22.391 1 92.19 194 GLN A C 1
ATOM 1492 O O . GLN A 1 194 ? 17.984 22.5 22.75 1 92.19 194 GLN A O 1
ATOM 1497 N N . GLN A 1 195 ? 16.703 21.641 21.188 1 94.94 195 GLN A N 1
ATOM 1498 C CA . GLN A 1 195 ? 17.312 22.422 20.125 1 94.94 195 GLN A CA 1
ATOM 1499 C C . GLN A 1 195 ? 16.609 23.781 19.984 1 94.94 195 GLN A C 1
ATOM 1501 O O . GLN A 1 195 ? 17.047 24.625 19.203 1 94.94 195 GLN A O 1
ATOM 1506 N N . PHE A 1 196 ? 15.594 24.047 20.797 1 96.81 196 PHE A N 1
ATOM 1507 C CA . PHE A 1 196 ? 14.734 25.219 20.594 1 96.81 196 PHE A CA 1
ATOM 1508 C C . PHE A 1 196 ? 15.539 26.5 20.75 1 96.81 196 PHE A C 1
ATOM 1510 O O . PHE A 1 196 ? 15.398 27.422 19.938 1 96.81 196 PHE A O 1
ATOM 1517 N N . PRO A 1 197 ? 16.469 26.609 21.734 1 97.19 197 PRO A N 1
ATOM 1518 C CA . PRO A 1 197 ? 17.266 27.844 21.828 1 97.19 197 PRO A CA 1
ATOM 1519 C C . PRO A 1 197 ? 18.094 28.094 20.562 1 97.19 197 PRO A C 1
ATOM 1521 O O . PRO A 1 197 ? 18.188 29.234 20.109 1 97.19 197 PRO A O 1
ATOM 1524 N N . GLU A 1 198 ? 18.641 27.016 20.062 1 97.75 198 GLU A N 1
ATOM 1525 C CA . GLU A 1 198 ? 19.422 27.141 18.844 1 97.75 198 GLU A CA 1
ATOM 1526 C C . GLU A 1 198 ? 18.531 27.547 17.656 1 97.75 198 GLU A C 1
ATOM 1528 O O . GLU A 1 198 ? 18.969 28.297 16.797 1 97.75 198 GLU A O 1
ATOM 1533 N N . LEU A 1 199 ? 17.375 27.062 17.625 1 98.31 199 LEU A N 1
ATOM 1534 C CA . LEU A 1 199 ? 16.422 27.406 16.578 1 98.31 199 LEU A CA 1
ATOM 1535 C C . LEU A 1 199 ? 16.047 28.891 16.641 1 98.31 199 LEU A C 1
ATOM 1537 O O . LEU A 1 199 ? 15.914 29.547 15.609 1 98.31 199 LEU A O 1
ATOM 1541 N N . LEU A 1 200 ? 15.836 29.406 17.859 1 98.25 200 LEU A N 1
ATOM 1542 C CA . LEU A 1 200 ? 15.516 30.828 18.031 1 98.25 200 LEU A CA 1
ATOM 1543 C C . LEU A 1 200 ? 16.656 31.703 17.547 1 98.25 200 LEU A C 1
ATOM 1545 O O . LEU A 1 200 ? 16.438 32.75 16.938 1 98.25 200 LEU A O 1
ATOM 1549 N N . GLN A 1 201 ? 17.875 31.25 17.875 1 98.25 201 GLN A N 1
ATOM 1550 C CA . GLN A 1 201 ? 19.031 31.984 17.406 1 98.25 201 GLN A CA 1
ATOM 1551 C C . GLN A 1 201 ? 19.094 32 15.883 1 98.25 201 GLN A C 1
ATOM 1553 O O . GLN A 1 201 ? 19.391 33.031 15.281 1 98.25 201 GLN A O 1
ATOM 1558 N N . PHE A 1 202 ? 18.875 30.906 15.273 1 98.25 202 PHE A N 1
ATOM 1559 C CA . PHE A 1 202 ? 18.844 30.812 13.82 1 98.25 202 PHE A CA 1
ATOM 1560 C C . PHE A 1 202 ? 17.781 31.734 13.242 1 98.25 202 PHE A C 1
ATOM 1562 O O . PHE A 1 202 ? 18.031 32.438 12.258 1 98.25 202 PHE A O 1
ATOM 1569 N N . ALA A 1 203 ? 16.594 31.703 13.82 1 98.19 203 ALA A N 1
ATOM 1570 C CA . ALA A 1 203 ? 15.492 32.531 13.359 1 98.19 203 ALA A CA 1
ATOM 1571 C C . ALA A 1 203 ? 15.875 34.031 13.414 1 98.19 203 ALA A C 1
ATOM 1573 O O . ALA A 1 203 ? 15.602 34.75 12.469 1 98.19 203 ALA A O 1
ATOM 1574 N N . LYS A 1 204 ? 16.5 34.438 14.484 1 97.62 204 LYS A N 1
ATOM 1575 C CA . LYS A 1 204 ? 16.922 35.812 14.641 1 97.62 204 LYS A CA 1
ATOM 1576 C C . LYS A 1 204 ? 17.938 36.219 13.578 1 97.62 204 LYS A C 1
ATOM 1578 O O . LYS A 1 204 ? 17.938 37.344 13.094 1 97.62 204 LYS A O 1
ATOM 1583 N N . ALA A 1 205 ? 18.719 35.25 13.266 1 97.19 205 ALA A N 1
ATOM 1584 C CA . ALA A 1 205 ? 19.797 35.5 12.312 1 97.19 205 ALA A CA 1
ATOM 1585 C C . ALA A 1 205 ? 19.266 35.531 10.883 1 97.19 205 ALA A C 1
ATOM 1587 O O . ALA A 1 205 ? 19.969 35.969 9.961 1 97.19 205 ALA A O 1
ATOM 1588 N N . HIS A 1 206 ? 18.047 35.156 10.625 1 96.44 206 HIS A N 1
ATOM 1589 C CA . HIS A 1 206 ? 17.5 35.094 9.281 1 96.44 206 HIS A CA 1
ATOM 1590 C C . HIS A 1 206 ? 16.156 35.812 9.195 1 96.44 206 HIS A C 1
ATOM 1592 O O . HIS A 1 206 ? 15.125 35.188 8.945 1 96.44 206 HIS A O 1
ATOM 1598 N N . PRO A 1 207 ? 16.156 37.125 9.289 1 94.75 207 PRO A N 1
ATOM 1599 C CA . PRO A 1 207 ? 14.93 37.906 9.289 1 94.75 207 PRO A CA 1
ATOM 1600 C C . PRO A 1 207 ? 14.258 37.938 7.918 1 94.75 207 PRO A C 1
ATOM 1602 O O . PRO A 1 207 ? 13.133 38.438 7.789 1 94.75 207 PRO A O 1
ATOM 1605 N N . GLU A 1 208 ? 14.938 37.375 6.902 1 94.25 208 GLU A N 1
ATOM 1606 C CA . GLU A 1 208 ? 14.352 37.312 5.562 1 94.25 208 GLU A CA 1
ATOM 1607 C C . GLU A 1 208 ? 13.242 36.281 5.496 1 94.25 208 GLU A C 1
ATOM 1609 O O . GLU A 1 208 ? 12.477 36.219 4.527 1 94.25 208 GLU A O 1
ATOM 1614 N N . LEU A 1 209 ? 13.109 35.438 6.453 1 96.69 209 LEU A N 1
ATOM 1615 C CA . LEU A 1 209 ? 11.992 34.5 6.59 1 96.69 209 LEU A CA 1
ATOM 1616 C C . LEU A 1 209 ? 10.945 35.031 7.559 1 96.69 209 LEU A C 1
ATOM 1618 O O . LEU A 1 209 ? 11.289 35.656 8.57 1 96.69 209 LEU A O 1
ATOM 1622 N N . ASP A 1 210 ? 9.695 34.875 7.227 1 97.62 210 ASP A N 1
ATOM 1623 C CA . ASP A 1 210 ? 8.609 35.219 8.141 1 97.62 210 ASP A CA 1
ATOM 1624 C C . ASP A 1 210 ? 8.305 34.062 9.102 1 97.62 210 ASP A C 1
ATOM 1626 O O . ASP A 1 210 ? 7.523 33.188 8.773 1 97.62 210 ASP A O 1
ATOM 1630 N N . TRP A 1 211 ? 8.93 34.094 10.266 1 98.12 211 TRP A N 1
ATOM 1631 C CA . TRP A 1 211 ? 8.758 33.062 11.281 1 98.12 211 TRP A CA 1
ATOM 1632 C C . TRP A 1 211 ? 7.391 33.188 11.945 1 98.12 211 TRP A C 1
ATOM 1634 O O . TRP A 1 211 ? 7.238 33.844 12.969 1 98.12 211 TRP A O 1
ATOM 1644 N N . VAL A 1 212 ? 6.441 32.406 11.453 1 98 212 VAL A N 1
ATOM 1645 C CA . VAL A 1 212 ? 5.047 32.719 11.766 1 98 212 VAL A CA 1
ATOM 1646 C C . VAL A 1 212 ? 4.633 31.984 13.039 1 98 212 VAL A C 1
ATOM 1648 O O . VAL A 1 212 ? 3.713 32.406 13.742 1 98 212 VAL A O 1
ATOM 1651 N N . GLY A 1 213 ? 5.266 30.797 13.281 1 98.5 213 GLY A N 1
ATOM 1652 C CA . GLY A 1 213 ? 4.754 30.141 14.469 1 98.5 213 GLY A CA 1
ATOM 1653 C C . GLY A 1 213 ? 5.383 28.781 14.719 1 98.5 213 GLY A C 1
ATOM 1654 O O . GLY A 1 213 ? 6.512 28.531 14.289 1 98.5 213 GLY A O 1
ATOM 1655 N N . LEU A 1 214 ? 4.676 27.953 15.602 1 98.75 214 LEU A N 1
ATOM 1656 C CA . LEU A 1 214 ? 5.16 26.672 16.109 1 98.75 214 LEU A CA 1
ATOM 1657 C C . LEU A 1 214 ? 4.121 25.578 15.906 1 98.75 214 LEU A C 1
ATOM 1659 O O . LEU A 1 214 ? 2.92 25.828 15.992 1 98.75 214 LEU A O 1
ATOM 1663 N N . HIS A 1 215 ? 4.668 24.391 15.586 1 98.5 215 HIS A N 1
ATOM 1664 C CA . HIS A 1 215 ? 3.824 23.234 15.344 1 98.5 215 HIS A CA 1
ATOM 1665 C C . HIS A 1 215 ? 4.293 22.031 16.172 1 98.5 215 HIS A C 1
ATOM 1667 O O . HIS A 1 215 ? 5.5 21.812 16.312 1 98.5 215 HIS A O 1
ATOM 1673 N N . ALA A 1 216 ? 3.336 21.281 16.672 1 97.44 216 ALA A N 1
ATOM 1674 C CA . ALA A 1 216 ? 3.592 19.938 17.203 1 97.44 216 ALA A CA 1
ATOM 1675 C C . ALA A 1 216 ? 2.398 19.016 16.969 1 97.44 216 ALA A C 1
ATOM 1677 O O . ALA A 1 216 ? 1.258 19.484 16.875 1 97.44 216 ALA A O 1
ATOM 1678 N N . HIS A 1 217 ? 2.635 17.797 16.812 1 95.81 217 HIS A N 1
ATOM 1679 C CA . HIS A 1 217 ? 1.638 16.75 16.594 1 95.81 217 HIS A CA 1
ATOM 1680 C C . HIS A 1 217 ? 1.921 15.523 17.453 1 95.81 217 HIS A C 1
ATOM 1682 O O . HIS A 1 217 ? 3.055 15.047 17.5 1 95.81 217 HIS A O 1
ATOM 1688 N N . ILE A 1 218 ? 0.967 14.984 18.109 1 92.94 218 ILE A N 1
ATOM 1689 C CA . ILE A 1 218 ? 1.307 14.008 19.141 1 92.94 218 ILE A CA 1
ATOM 1690 C C . ILE A 1 218 ? 0.828 12.617 18.719 1 92.94 218 ILE A C 1
ATOM 1692 O O . ILE A 1 218 ? 1.137 11.625 19.391 1 92.94 218 ILE A O 1
ATOM 1696 N N . GLY A 1 219 ? -0.013 12.516 17.625 1 90.88 219 GLY A N 1
ATOM 1697 C CA . GLY A 1 219 ? -0.4 11.188 17.172 1 90.88 219 GLY A CA 1
ATOM 1698 C C . GLY A 1 219 ? -1.766 11.148 16.516 1 90.88 219 GLY A C 1
ATOM 1699 O O . GLY A 1 219 ? -2.256 12.18 16.031 1 90.88 219 GLY A O 1
ATOM 1700 N N . SER A 1 220 ? -2.254 9.836 16.359 1 91.62 220 SER A N 1
A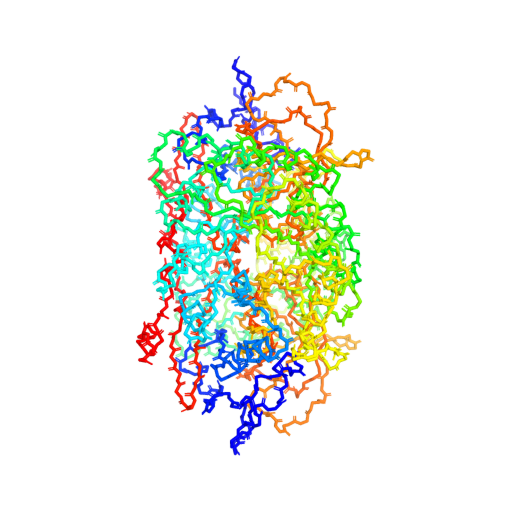TOM 1701 C CA . SER A 1 220 ? -3.525 9.594 15.695 1 91.62 220 SER A CA 1
ATOM 1702 C C . SER A 1 220 ? -4.422 8.68 16.516 1 91.62 220 SER A C 1
ATOM 1704 O O . SER A 1 220 ? -3.936 7.906 17.344 1 91.62 220 SER A O 1
ATOM 1706 N N . GLN A 1 221 ? -5.723 8.789 16.281 1 95.19 221 GLN A N 1
ATOM 1707 C CA . GLN A 1 221 ? -6.715 7.918 16.906 1 95.19 221 GLN A CA 1
ATOM 1708 C C . GLN A 1 221 ? -6.629 7.984 18.422 1 95.19 221 GLN A C 1
ATOM 1710 O O . GLN A 1 221 ? -6.617 6.953 19.094 1 95.19 221 GLN A O 1
ATOM 1715 N N . ILE A 1 222 ? -6.523 9.195 18.938 1 94.88 222 ILE A N 1
ATOM 1716 C CA . ILE A 1 222 ? -6.375 9.422 20.375 1 94.88 222 ILE A CA 1
ATOM 1717 C C . ILE A 1 222 ? -7.746 9.68 21 1 94.88 222 ILE A C 1
ATOM 1719 O O . ILE A 1 222 ? -8.508 10.516 20.516 1 94.88 222 ILE A O 1
ATOM 1723 N N . PHE A 1 223 ? -7.996 8.984 22.109 1 94.81 223 PHE A N 1
ATOM 1724 C CA . PHE A 1 223 ? -9.25 9.156 22.828 1 94.81 223 PHE A CA 1
ATOM 1725 C C . PHE A 1 223 ? -9.039 9.984 24.094 1 94.81 223 PHE A C 1
ATOM 1727 O O . PHE A 1 223 ? -9.953 10.68 24.547 1 94.81 223 PHE A O 1
ATOM 1734 N N . GLU A 1 224 ? -7.848 10.016 24.578 1 93.38 224 GLU A N 1
ATOM 1735 C CA . GLU A 1 224 ? -7.539 10.719 25.812 1 93.38 224 GLU A CA 1
ATOM 1736 C C . GLU A 1 224 ? -7.441 12.227 25.594 1 93.38 224 GLU A C 1
ATOM 1738 O O . GLU A 1 224 ? -6.844 12.672 24.609 1 93.38 224 GLU A O 1
ATOM 1743 N N . GLU A 1 225 ? -7.922 12.93 26.547 1 93.69 225 GLU A N 1
ATOM 1744 C CA . GLU A 1 225 ? -7.934 14.383 26.422 1 93.69 225 GLU A CA 1
ATOM 1745 C C . GLU A 1 225 ? -6.629 14.992 26.922 1 93.69 225 GLU A C 1
ATOM 1747 O O . GLU A 1 225 ? -6.117 15.945 26.328 1 93.69 225 GLU A O 1
ATOM 1752 N N . GLN A 1 226 ? -6.086 14.438 27.953 1 94.56 226 GLN A N 1
ATOM 1753 C CA . GLN A 1 226 ? -5.012 15.055 28.719 1 94.56 226 GLN A CA 1
ATOM 1754 C C . GLN A 1 226 ? -3.791 15.328 27.844 1 94.56 226 GLN A C 1
ATOM 1756 O O . GLN A 1 226 ? -3.182 16.391 27.922 1 94.56 226 GLN A O 1
ATOM 1761 N N . PRO A 1 227 ? -3.424 14.367 26.969 1 94.75 227 PRO A N 1
ATOM 1762 C CA . PRO A 1 227 ? -2.256 14.648 26.125 1 94.75 227 PRO A CA 1
ATOM 1763 C C . PRO A 1 227 ? -2.439 15.891 25.266 1 94.75 227 PRO A C 1
ATOM 1765 O O . PRO A 1 227 ? -1.476 16.625 25.016 1 94.75 227 PRO A O 1
ATOM 1768 N N . HIS A 1 228 ? -3.598 16.188 24.859 1 95.62 228 HIS A N 1
ATOM 1769 C CA . HIS A 1 228 ? -3.877 17.359 24.047 1 95.62 228 HIS A CA 1
ATOM 1770 C C . HIS A 1 228 ? -3.762 18.641 24.875 1 95.62 228 HIS A C 1
ATOM 1772 O O . HIS A 1 228 ? -3.305 19.672 24.375 1 95.62 228 HIS A O 1
ATOM 1778 N N . LEU A 1 229 ? -4.219 18.562 26.094 1 97 229 LEU A N 1
ATOM 1779 C CA . LEU A 1 229 ? -4.113 19.719 26.984 1 97 229 LEU A CA 1
ATOM 1780 C C . LEU A 1 229 ? -2.658 20.016 27.312 1 97 229 LEU A C 1
ATOM 1782 O O . LEU A 1 229 ? -2.238 21.172 27.312 1 97 229 LEU A O 1
ATOM 1786 N N . ASP A 1 230 ? -1.908 18.938 27.562 1 96.62 230 ASP A N 1
ATOM 1787 C CA . ASP A 1 230 ? -0.481 19.094 27.828 1 96.62 230 ASP A CA 1
ATOM 1788 C C . ASP A 1 230 ? 0.23 19.75 26.641 1 96.62 230 ASP A C 1
ATOM 1790 O O . ASP A 1 230 ? 1.145 20.547 26.828 1 96.62 230 ASP A O 1
ATOM 1794 N N . LEU A 1 231 ? -0.162 19.391 25.5 1 97.31 231 LEU A N 1
ATOM 1795 C CA . LEU A 1 231 ? 0.44 19.953 24.297 1 97.31 231 LEU A CA 1
ATOM 1796 C C . LEU A 1 231 ? 0.223 21.453 24.219 1 97.31 231 LEU A C 1
ATOM 1798 O O . LEU A 1 231 ? 1.127 22.203 23.844 1 97.31 231 LEU A O 1
ATOM 1802 N N . CYS A 1 232 ? -0.946 21.922 24.578 1 98 232 CYS A N 1
ATOM 1803 C CA . CYS A 1 232 ? -1.229 23.344 24.609 1 98 232 CYS A CA 1
ATOM 1804 C C . CYS A 1 232 ? -0.248 24.078 25.5 1 98 232 CYS A C 1
ATOM 1806 O O . CYS A 1 232 ? 0.294 25.125 25.125 1 98 232 CYS A O 1
ATOM 1808 N N . ASP A 1 233 ? -0.034 23.5 26.656 1 97.62 233 ASP A N 1
ATOM 1809 C CA . ASP A 1 233 ? 0.864 24.125 27.609 1 97.62 233 ASP A CA 1
ATOM 1810 C C . ASP A 1 233 ? 2.285 24.203 27.062 1 97.62 233 ASP A C 1
ATOM 1812 O O . ASP A 1 233 ? 2.939 25.25 27.188 1 97.62 233 ASP A O 1
ATOM 1816 N N . VAL A 1 234 ? 2.73 23.156 26.453 1 97 234 VAL A N 1
ATOM 1817 C CA . VAL A 1 234 ? 4.082 23.094 25.906 1 97 234 VAL A CA 1
ATOM 1818 C C . VAL A 1 234 ? 4.23 24.125 24.781 1 97 234 VAL A C 1
ATOM 1820 O O . VAL A 1 234 ? 5.227 24.844 24.734 1 97 234 VAL A O 1
ATOM 1823 N N . LEU A 1 235 ? 3.281 24.234 23.922 1 98.38 235 LEU A N 1
ATOM 1824 C CA . LEU A 1 235 ? 3.332 25.156 22.797 1 98.38 235 LEU A CA 1
ATOM 1825 C C . LEU A 1 235 ? 3.338 26.594 23.281 1 98.38 235 LEU A C 1
ATOM 1827 O O . LEU A 1 235 ? 4.062 27.438 22.734 1 98.38 235 LEU A O 1
ATOM 1831 N N . VAL A 1 236 ? 2.52 26.891 24.266 1 98.5 236 VAL A N 1
ATOM 1832 C CA . VAL A 1 236 ? 2.461 28.25 24.797 1 98.5 236 VAL A CA 1
ATOM 1833 C C . VAL A 1 236 ? 3.777 28.609 25.484 1 98.5 236 VAL A C 1
ATOM 1835 O O . VAL A 1 236 ? 4.238 29.75 25.406 1 98.5 236 VAL A O 1
ATOM 1838 N N . ASP A 1 237 ? 4.348 27.609 26.156 1 97.81 237 ASP A N 1
ATOM 1839 C CA . ASP A 1 237 ? 5.668 27.812 26.734 1 97.81 237 ASP A CA 1
ATOM 1840 C C . ASP A 1 237 ? 6.691 28.188 25.656 1 97.81 237 ASP A C 1
ATOM 1842 O O . ASP A 1 237 ? 7.496 29.094 25.859 1 97.81 237 ASP A O 1
ATOM 1846 N N . TRP A 1 238 ? 6.711 27.469 24.562 1 98.12 238 TRP A N 1
ATOM 1847 C CA . TRP A 1 238 ? 7.621 27.75 23.453 1 98.12 238 TRP A CA 1
ATOM 1848 C C . TRP A 1 238 ? 7.336 29.141 22.875 1 98.12 238 TRP A C 1
ATOM 1850 O O . TRP A 1 238 ? 8.258 29.859 22.5 1 98.12 238 TRP A O 1
ATOM 1860 N N . LEU A 1 239 ? 6.066 29.484 22.75 1 98.5 239 LEU A N 1
ATOM 1861 C CA . LEU A 1 239 ? 5.691 30.797 22.25 1 98.5 239 LEU A CA 1
ATOM 1862 C C . LEU A 1 239 ? 6.234 31.906 23.141 1 98.5 239 LEU A C 1
ATOM 1864 O O . LEU A 1 239 ? 6.727 32.938 22.641 1 98.5 239 LEU A O 1
ATOM 1868 N N . ALA A 1 240 ? 6.102 31.719 24.438 1 98.06 240 ALA A N 1
ATOM 1869 C CA . ALA A 1 240 ? 6.621 32.688 25.391 1 98.06 240 ALA A CA 1
ATOM 1870 C C . ALA A 1 240 ? 8.117 32.906 25.203 1 98.06 240 ALA A C 1
ATOM 1872 O O . ALA A 1 240 ? 8.594 34.031 25.234 1 98.06 240 ALA A O 1
ATOM 1873 N N . GLN A 1 241 ? 8.812 31.828 25.016 1 97.69 241 GLN A N 1
ATOM 1874 C CA . GLN A 1 241 ? 10.258 31.906 24.797 1 97.69 241 GLN A CA 1
ATOM 1875 C C . GLN A 1 241 ? 10.578 32.625 23.5 1 97.69 241 GLN A C 1
ATOM 1877 O O . GLN A 1 241 ? 11.516 33.438 23.453 1 97.69 241 GLN A O 1
ATOM 1882 N N . ALA A 1 242 ? 9.852 32.375 22.453 1 97.94 242 ALA A N 1
ATOM 1883 C CA . ALA A 1 242 ? 10.055 33.031 21.156 1 97.94 242 ALA A CA 1
ATOM 1884 C C . ALA A 1 242 ? 9.812 34.531 21.266 1 97.94 242 ALA A C 1
ATOM 1886 O O . ALA A 1 242 ? 10.547 35.312 20.672 1 97.94 242 ALA A O 1
ATOM 1887 N N . ARG A 1 243 ? 8.789 34.875 22.031 1 95.88 243 ARG A N 1
ATOM 1888 C CA . ARG A 1 243 ? 8.477 36.281 22.219 1 95.88 243 ARG A CA 1
ATOM 1889 C C . ARG A 1 243 ? 9.57 37 23.031 1 95.88 243 ARG A C 1
ATOM 1891 O O . ARG A 1 243 ? 9.914 38.125 22.734 1 95.88 243 ARG A O 1
ATOM 1898 N N . ALA A 1 244 ? 10 36.312 24 1 95.94 244 ALA A N 1
ATOM 1899 C CA . ALA A 1 244 ? 11.094 36.844 24.797 1 95.94 244 ALA A CA 1
ATOM 1900 C C . ALA A 1 244 ? 12.328 37.094 23.938 1 95.94 244 ALA A C 1
ATOM 1902 O O . ALA A 1 244 ? 13.102 38.031 24.203 1 95.94 244 ALA A O 1
ATOM 1903 N N . ALA A 1 245 ? 12.477 36.312 22.922 1 96.12 245 ALA A N 1
ATOM 1904 C CA . ALA A 1 245 ? 13.586 36.469 22 1 96.12 245 ALA A CA 1
ATOM 1905 C C . ALA A 1 245 ? 13.266 37.5 20.922 1 96.12 245 ALA A C 1
ATOM 1907 O O . ALA A 1 245 ? 14.039 37.656 19.969 1 96.12 245 ALA A O 1
ATOM 1908 N N . MET A 1 246 ? 12.125 38.156 21 1 95.75 246 MET A N 1
ATOM 1909 C CA . MET A 1 246 ? 11.664 39.219 20.125 1 95.75 246 MET A CA 1
ATOM 1910 C C . MET A 1 246 ? 11.375 38.719 18.719 1 95.75 246 MET A C 1
ATOM 1912 O O . MET A 1 246 ? 11.617 39.406 17.734 1 95.75 246 MET A O 1
ATOM 1916 N N . LEU A 1 247 ? 11.07 37.438 18.625 1 96.44 247 LEU A N 1
ATOM 1917 C CA . LEU A 1 247 ? 10.594 36.875 17.359 1 96.44 247 LEU A CA 1
ATOM 1918 C C . LEU A 1 247 ? 9.078 37.031 17.234 1 96.44 247 LEU A C 1
ATOM 1920 O O . LEU A 1 247 ? 8.344 36.844 18.203 1 96.44 247 LEU A O 1
ATOM 1924 N N . PRO A 1 248 ? 8.641 37.375 16.062 1 92.25 248 PRO A N 1
ATOM 1925 C CA . PRO A 1 248 ? 7.234 37.75 15.891 1 92.25 248 PRO A CA 1
ATOM 1926 C C . PRO A 1 248 ? 6.34 36.531 15.664 1 92.25 248 PRO A C 1
ATOM 1928 O O . PRO A 1 248 ? 5.477 36.562 14.781 1 92.25 248 PRO A O 1
ATOM 1931 N N . MET A 1 249 ? 6.52 35.469 16.328 1 97.38 249 MET A N 1
ATOM 1932 C CA . MET A 1 249 ? 5.68 34.281 16.156 1 97.38 249 MET A CA 1
ATOM 1933 C C . MET A 1 249 ? 4.277 34.531 16.688 1 97.38 249 MET A C 1
ATOM 1935 O O . MET A 1 249 ? 4.109 35.125 17.75 1 97.38 249 MET A O 1
ATOM 1939 N N . ARG A 1 250 ? 3.281 34.094 15.906 1 98 250 ARG A N 1
ATOM 1940 C CA . ARG A 1 250 ? 1.918 34.5 16.234 1 98 250 ARG A CA 1
ATOM 1941 C C . ARG A 1 250 ? 0.93 33.375 15.945 1 98 250 ARG A C 1
ATOM 1943 O O . ARG A 1 250 ? -0.273 33.531 16.156 1 98 250 ARG A O 1
ATOM 1950 N N . GLU A 1 251 ? 1.379 32.219 15.492 1 98.69 251 GLU A N 1
ATOM 1951 C CA . GLU A 1 251 ? 0.523 31.094 15.188 1 98.69 251 GLU A CA 1
ATOM 1952 C C . GLU A 1 251 ? 0.968 29.844 15.953 1 98.69 251 GLU A C 1
ATOM 1954 O O . GLU A 1 251 ? 2.166 29.578 16.078 1 98.69 251 GLU A O 1
ATOM 1959 N N . LEU A 1 252 ? 0.053 29.125 16.516 1 98.88 252 LEU A N 1
ATOM 1960 C CA . LEU A 1 252 ? 0.294 27.812 17.125 1 98.88 252 LEU A CA 1
ATOM 1961 C C . LEU A 1 252 ? -0.563 26.734 16.469 1 98.88 252 LEU A C 1
ATOM 1963 O O . LEU A 1 252 ? -1.782 26.891 16.375 1 98.88 252 LEU A O 1
ATOM 1967 N N . ASN A 1 253 ? 0.074 25.703 15.992 1 98.81 253 ASN A N 1
ATOM 1968 C CA . ASN A 1 253 ? -0.588 24.562 15.383 1 98.81 253 ASN A CA 1
ATOM 1969 C C . ASN A 1 253 ? -0.514 23.328 16.281 1 98.81 253 ASN A C 1
ATOM 1971 O O . ASN A 1 253 ? 0.562 22.766 16.484 1 98.81 253 ASN A O 1
ATOM 1975 N N . VAL A 1 254 ? -1.642 22.891 16.75 1 98.19 254 VAL A N 1
ATOM 1976 C CA . VAL A 1 254 ? -1.684 21.828 17.75 1 98.19 254 VAL A CA 1
ATOM 1977 C C . VAL A 1 254 ? -1.818 20.484 17.062 1 98.19 254 VAL A C 1
ATOM 1979 O O . VAL A 1 254 ? -2.023 19.453 17.719 1 98.19 254 VAL A O 1
ATOM 1982 N N . GLY A 1 255 ? -1.697 20.484 15.789 1 97.25 255 GLY A N 1
ATOM 1983 C CA . GLY A 1 255 ? -1.844 19.219 15.062 1 97.25 255 GLY A CA 1
ATOM 1984 C C . GLY A 1 255 ? -3.264 18.688 15.078 1 97.25 255 GLY A C 1
ATOM 1985 O O . GLY A 1 255 ? -4.215 19.438 14.844 1 97.25 255 GLY A O 1
ATOM 1986 N N . GLY A 1 256 ? -3.41 17.438 15.102 1 95.19 256 GLY A N 1
ATOM 1987 C CA . GLY A 1 256 ? -4.684 16.734 15.133 1 95.19 256 GLY A CA 1
ATOM 1988 C C . GLY A 1 256 ? -4.672 15.523 16.047 1 95.19 256 GLY A C 1
ATOM 1989 O O . GLY A 1 256 ? -4.238 15.617 17.203 1 95.19 256 GLY A O 1
ATOM 1990 N N . GLY A 1 257 ? -5.305 14.492 15.602 1 93.44 257 GLY A N 1
ATOM 1991 C CA . GLY A 1 257 ? -5.137 13.234 16.312 1 93.44 257 GLY A CA 1
ATOM 1992 C C . GLY A 1 257 ? -6.418 12.727 16.938 1 93.44 257 GLY A C 1
ATOM 1993 O O . GLY A 1 257 ? -6.477 11.594 17.422 1 93.44 257 GLY A O 1
ATOM 1994 N N . LEU A 1 258 ? -7.516 13.508 16.844 1 96.81 258 LEU A N 1
ATOM 1995 C CA . LEU A 1 258 ? -8.773 13.078 17.438 1 96.81 258 LEU A CA 1
ATOM 1996 C C . LEU A 1 258 ? -9.266 11.789 16.797 1 96.81 258 LEU A C 1
ATOM 1998 O O . LEU A 1 258 ? -9.336 11.688 15.562 1 96.81 258 LEU A O 1
ATOM 2002 N N . GLY A 1 259 ? -9.594 10.82 17.641 1 97.19 259 GLY A N 1
ATOM 2003 C CA . GLY A 1 259 ? -10 9.508 17.156 1 97.19 259 GLY A CA 1
ATOM 2004 C C . GLY A 1 259 ? -11.445 9.453 16.703 1 97.19 259 GLY A C 1
ATOM 2005 O O . GLY A 1 259 ? -12.203 10.406 16.906 1 97.19 259 GLY A O 1
ATOM 2006 N N . ILE A 1 260 ? -11.805 8.352 16.094 1 98.31 260 ILE A N 1
ATOM 2007 C CA . ILE A 1 260 ? -13.164 8.109 15.633 1 98.31 260 ILE A CA 1
ATOM 2008 C C . ILE A 1 260 ? -13.625 6.727 16.094 1 98.31 260 ILE A C 1
ATOM 2010 O O . ILE A 1 260 ? -12.836 5.953 16.641 1 98.31 260 ILE A O 1
ATOM 2014 N N . ARG A 1 261 ? -14.859 6.504 15.867 1 97.75 261 ARG A N 1
ATOM 2015 C CA . ARG A 1 261 ? -15.461 5.211 16.172 1 97.75 261 ARG A CA 1
ATOM 2016 C C . ARG A 1 261 ? -15.398 4.277 14.969 1 97.75 261 ARG A C 1
ATOM 2018 O O . ARG A 1 261 ? -16.062 4.512 13.961 1 97.75 261 ARG A O 1
ATOM 2025 N N . TYR A 1 262 ? -14.633 3.215 15.086 1 98.31 262 TYR A N 1
ATOM 2026 C CA . TYR A 1 262 ? -14.578 2.197 14.039 1 98.31 262 TYR A CA 1
ATOM 2027 C C . TYR A 1 262 ? -15.461 1.009 14.391 1 98.31 262 TYR A C 1
ATOM 2029 O O . TYR A 1 262 ? -16.016 0.351 13.5 1 98.31 262 TYR A O 1
ATOM 2037 N N . VAL A 1 263 ? -15.461 0.684 15.617 1 98 263 VAL A N 1
ATOM 2038 C CA . VAL A 1 263 ? -16.234 -0.425 16.156 1 98 263 VAL A CA 1
ATOM 2039 C C . VAL A 1 263 ? -17.062 0.057 17.359 1 98 263 VAL A C 1
ATOM 2041 O O . VAL A 1 263 ? -16.844 1.159 17.859 1 98 263 VAL A O 1
ATOM 2044 N N . GLU A 1 264 ? -17.875 -0.72 17.891 1 96.56 264 GLU A N 1
ATOM 2045 C CA . GLU A 1 264 ? -18.844 -0.327 18.922 1 96.56 264 GLU A CA 1
ATOM 2046 C C . GLU A 1 264 ? -18.141 0.034 20.219 1 96.56 264 GLU A C 1
ATOM 2048 O O . GLU A 1 264 ? -18.609 0.899 20.969 1 96.56 264 GLU A O 1
ATOM 2053 N N . SER A 1 265 ? -17.031 -0.543 20.453 1 96.69 265 SER A N 1
ATOM 2054 C CA . SER A 1 265 ? -16.359 -0.343 21.734 1 96.69 265 SER A CA 1
ATOM 2055 C C . SER A 1 265 ? -15.602 0.984 21.75 1 96.69 265 SER A C 1
ATOM 2057 O O . SER A 1 265 ? -15.195 1.452 22.828 1 96.69 265 SER A O 1
ATOM 2059 N N . ASP A 1 266 ? -15.383 1.567 20.625 1 97.19 266 ASP A N 1
ATOM 2060 C CA . ASP A 1 266 ? -14.672 2.84 20.562 1 97.19 266 ASP A CA 1
ATOM 2061 C C . ASP A 1 266 ? -15.508 3.965 21.172 1 97.19 266 ASP A C 1
ATOM 2063 O O . ASP A 1 266 ? -16.719 4.023 20.984 1 97.19 266 ASP A O 1
ATOM 2067 N N . ASN A 1 267 ? -14.844 4.832 21.906 1 96.06 267 ASN A N 1
ATOM 2068 C CA . ASN A 1 267 ? -15.547 5.934 22.547 1 96.06 267 ASN A CA 1
ATOM 2069 C C . ASN A 1 267 ? -14.727 7.223 22.5 1 96.06 267 ASN A C 1
ATOM 2071 O O . ASN A 1 267 ? -14.336 7.754 23.547 1 96.06 267 ASN A O 1
ATOM 2075 N N . PRO A 1 268 ? -14.539 7.801 21.359 1 97 268 PRO A N 1
ATOM 2076 C CA . PRO A 1 268 ? -13.812 9.07 21.25 1 97 268 PRO A CA 1
ATOM 2077 C C . PRO A 1 268 ? -14.625 10.258 21.781 1 97 268 PRO A C 1
ATOM 2079 O O . PRO A 1 268 ? -15.859 10.227 21.734 1 97 268 PRO A O 1
ATOM 2082 N N . PRO A 1 269 ? -13.945 11.289 22.281 1 96.69 269 PRO A N 1
ATOM 2083 C CA . PRO A 1 269 ? -14.695 12.516 22.562 1 96.69 269 PRO A CA 1
ATOM 2084 C C . PRO A 1 269 ? -15.266 13.148 21.297 1 96.69 269 PRO A C 1
ATOM 2086 O O . PRO A 1 269 ? -14.711 12.969 20.203 1 96.69 269 PRO A O 1
ATOM 2089 N N . ALA A 1 270 ? -16.406 13.867 21.531 1 97.62 270 ALA A N 1
ATOM 2090 C CA . ALA A 1 270 ? -17 14.594 20.406 1 97.62 270 ALA A CA 1
ATOM 2091 C C . ALA A 1 270 ? -16.047 15.68 19.906 1 97.62 270 ALA A C 1
ATOM 2093 O O . ALA A 1 270 ? -15.281 16.25 20.688 1 97.62 270 ALA A O 1
ATOM 2094 N N . ILE A 1 271 ? -16.125 16.047 18.656 1 98.25 271 ILE A N 1
ATOM 2095 C CA . ILE A 1 271 ? -15.328 17.094 18.031 1 98.25 271 ILE A CA 1
ATOM 2096 C C . ILE A 1 271 ? -15.445 18.375 18.859 1 98.25 271 ILE A C 1
ATOM 2098 O O . ILE A 1 271 ? -14.438 19 19.219 1 98.25 271 ILE A O 1
ATOM 2102 N N . ALA A 1 272 ? -16.656 18.734 19.172 1 97.69 272 ALA A N 1
ATOM 2103 C CA . ALA A 1 272 ? -16.891 19.969 19.906 1 97.69 272 ALA A CA 1
ATOM 2104 C C . ALA A 1 272 ? -16.219 19.938 21.281 1 97.69 272 ALA A C 1
ATOM 2106 O O . ALA A 1 272 ? -15.672 20.953 21.734 1 97.69 272 ALA A O 1
ATOM 2107 N N . HIS A 1 273 ? -16.312 18.812 21.906 1 97.56 273 HIS A N 1
ATOM 2108 C CA . HIS A 1 273 ? -15.672 18.672 23.203 1 97.56 273 HIS A CA 1
ATOM 2109 C C . HIS A 1 273 ? -14.164 18.859 23.109 1 97.56 273 HIS A C 1
ATOM 2111 O O . HIS A 1 273 ? -13.57 19.562 23.922 1 97.56 273 HIS A O 1
ATOM 2117 N N . TRP A 1 274 ? -13.602 18.219 22.172 1 97.56 274 TRP A N 1
ATOM 2118 C CA . TRP A 1 274 ? -12.156 18.297 21.969 1 97.56 274 TRP A CA 1
ATOM 2119 C C . TRP A 1 274 ? -11.734 19.734 21.688 1 97.56 274 TRP A C 1
ATOM 2121 O O . TRP A 1 274 ? -10.773 20.234 22.281 1 97.56 274 TRP A O 1
ATOM 2131 N N . ILE A 1 275 ? -12.414 20.484 20.812 1 97.94 275 ILE A N 1
ATOM 2132 C CA . ILE A 1 275 ? -12.086 21.844 20.406 1 97.94 275 ILE A CA 1
ATOM 2133 C C . ILE A 1 275 ? -12.234 22.781 21.609 1 97.94 275 ILE A C 1
ATOM 2135 O O . ILE A 1 275 ? -11.391 23.656 21.828 1 97.94 275 ILE A O 1
ATOM 2139 N N . LYS A 1 276 ? -13.328 22.609 22.359 1 98.19 276 LYS A N 1
ATOM 2140 C CA . LYS A 1 276 ? -13.531 23.438 23.547 1 98.19 276 LYS A CA 1
ATOM 2141 C C . LYS A 1 276 ? -12.391 23.266 24.531 1 98.19 276 LYS A C 1
ATOM 2143 O O . LYS A 1 276 ? -11.891 24.234 25.109 1 98.19 276 LYS A O 1
ATOM 2148 N N . ALA A 1 277 ? -12.031 22.031 24.688 1 97.94 277 ALA A N 1
ATOM 2149 C CA . ALA A 1 277 ? -10.984 21.719 25.656 1 97.94 277 ALA A CA 1
ATOM 2150 C C . ALA A 1 277 ? -9.664 22.359 25.266 1 97.94 277 ALA A C 1
ATOM 2152 O O . ALA A 1 277 ? -9.008 23 26.078 1 97.94 277 ALA A O 1
ATOM 2153 N N . ILE A 1 278 ? -9.242 22.234 24.031 1 98 278 ILE A N 1
ATOM 2154 C CA . ILE A 1 278 ? -7.957 22.766 23.609 1 98 278 ILE A CA 1
ATOM 2155 C C . ILE A 1 278 ? -8.008 24.281 23.562 1 98 278 ILE A C 1
ATOM 2157 O O . ILE A 1 278 ? -7.023 24.953 23.906 1 98 278 ILE A O 1
ATOM 2161 N N . SER A 1 279 ? -9.172 24.875 23.156 1 98.44 279 SER A N 1
ATOM 2162 C CA . SER A 1 279 ? -9.336 26.328 23.125 1 98.44 279 SER A CA 1
ATOM 2163 C C . SER A 1 279 ? -9.195 26.922 24.516 1 98.44 279 SER A C 1
ATOM 2165 O O . SER A 1 279 ? -8.484 27.922 24.703 1 98.44 279 SER A O 1
ATOM 2167 N N . HIS A 1 280 ? -9.883 26.281 25.406 1 98.38 280 HIS A N 1
ATOM 2168 C CA . HIS A 1 280 ? -9.852 26.766 26.781 1 98.38 280 HIS A CA 1
ATOM 2169 C C . HIS A 1 280 ? -8.453 26.641 27.375 1 98.38 280 HIS A C 1
ATOM 2171 O O . HIS A 1 280 ? -7.961 27.578 28.016 1 98.38 280 HIS A O 1
ATOM 2177 N N . GLN A 1 281 ? -7.875 25.484 27.219 1 98.5 281 GLN A N 1
ATOM 2178 C CA . GLN A 1 281 ? -6.551 25.234 27.781 1 98.5 281 GLN A CA 1
ATOM 2179 C C . GLN A 1 281 ? -5.527 26.219 27.219 1 98.5 281 GLN A C 1
ATOM 2181 O O . GLN A 1 281 ? -4.688 26.75 27.953 1 98.5 281 GLN A O 1
ATOM 2186 N N . LEU A 1 282 ? -5.551 26.438 25.906 1 98.69 282 LEU A N 1
ATOM 2187 C CA . LEU A 1 282 ? -4.605 27.344 25.266 1 98.69 282 LEU A CA 1
ATOM 2188 C C . LEU A 1 282 ? -4.812 28.781 25.75 1 98.69 282 LEU A C 1
ATOM 2190 O O . LEU A 1 282 ? -3.846 29.484 26.031 1 98.69 282 LEU A O 1
ATOM 2194 N N . SER A 1 283 ? -6.07 29.234 25.859 1 98.56 283 SER A N 1
ATOM 2195 C CA . SER A 1 283 ? -6.391 30.578 26.344 1 98.56 283 SER A CA 1
ATOM 2196 C C . SER A 1 283 ? -5.902 30.766 27.766 1 98.56 283 SER A C 1
ATOM 2198 O O . SER A 1 283 ? -5.324 31.812 28.094 1 98.56 283 SER A O 1
ATOM 2200 N N . GLN A 1 284 ? -6.148 29.766 28.562 1 98.5 284 GLN A N 1
ATOM 2201 C CA . GLN A 1 284 ? -5.727 29.844 29.953 1 98.5 284 GLN A CA 1
ATOM 2202 C C . GLN A 1 284 ? -4.207 29.906 30.062 1 98.5 284 GLN A C 1
ATOM 2204 O O . GLN A 1 284 ? -3.67 30.672 30.859 1 98.5 284 GLN A O 1
ATOM 2209 N N . ALA A 1 285 ? -3.576 29.047 29.312 1 98.44 285 ALA A N 1
ATOM 2210 C CA . ALA A 1 285 ? -2.115 29.031 29.312 1 98.44 285 ALA A CA 1
ATOM 2211 C C . ALA A 1 285 ? -1.552 30.391 28.906 1 98.44 285 ALA A C 1
ATOM 2213 O O . ALA A 1 285 ? -0.57 30.859 29.484 1 98.44 285 ALA A O 1
ATOM 2214 N N . CYS A 1 286 ? -2.098 31.031 27.906 1 98.38 286 CYS A N 1
ATOM 2215 C CA . CYS A 1 286 ? -1.661 32.344 27.438 1 98.38 286 CYS A CA 1
ATOM 2216 C C . CYS A 1 286 ? -1.905 33.406 28.5 1 98.38 286 CYS A C 1
ATOM 2218 O O . CYS A 1 286 ? -1.05 34.25 28.75 1 98.38 286 CYS A O 1
ATOM 2220 N N . GLN A 1 287 ? -3.076 33.344 29.094 1 98.06 287 GLN A N 1
ATOM 2221 C CA . GLN A 1 287 ? -3.412 34.281 30.141 1 98.06 287 GLN A CA 1
ATOM 2222 C C . GLN A 1 287 ? -2.41 34.219 31.297 1 98.06 287 GLN A C 1
ATOM 2224 O O . GLN A 1 287 ? -1.931 35.25 31.781 1 98.06 287 GLN A O 1
ATOM 2229 N N . GLN A 1 288 ? -2.123 33.031 31.656 1 97.81 288 GLN A N 1
ATOM 2230 C CA . GLN A 1 288 ? -1.209 32.812 32.781 1 97.81 288 GLN A CA 1
ATOM 2231 C C . GLN A 1 288 ? 0.175 33.375 32.469 1 97.81 288 GLN A C 1
ATOM 2233 O O . GLN A 1 288 ? 0.888 33.812 33.375 1 97.81 288 GLN A O 1
ATOM 2238 N N . ARG A 1 289 ? 0.49 33.406 31.234 1 96.12 289 ARG A N 1
ATOM 2239 C CA . ARG A 1 289 ? 1.815 33.875 30.828 1 96.12 289 ARG A CA 1
ATOM 2240 C C . ARG A 1 289 ? 1.755 35.281 30.266 1 96.12 289 ARG A C 1
ATOM 2242 O O . ARG A 1 289 ? 2.746 35.812 29.734 1 96.12 289 ARG A O 1
ATOM 2249 N N . HIS A 1 290 ? 0.621 35.938 30.312 1 96.25 290 HIS A N 1
ATOM 2250 C CA . HIS A 1 290 ? 0.374 37.312 29.859 1 96.25 290 HIS A CA 1
ATOM 2251 C C . HIS A 1 290 ? 0.725 37.469 28.391 1 96.25 290 HIS A C 1
ATOM 2253 O O . HIS A 1 290 ? 1.418 38.438 28.016 1 96.25 290 HIS A O 1
ATOM 2259 N N . LEU A 1 291 ? 0.327 36.531 27.641 1 97.31 291 LEU A N 1
ATOM 2260 C CA . LEU A 1 291 ? 0.525 36.531 26.188 1 97.31 291 LEU A CA 1
ATOM 2261 C C . LEU A 1 291 ? -0.788 36.812 25.469 1 97.31 291 LEU A C 1
ATOM 2263 O O . LEU A 1 291 ? -1.845 36.344 25.875 1 97.31 291 LEU A O 1
ATOM 2267 N N . PRO A 1 292 ? -0.69 37.688 24.391 1 97.19 292 PRO A N 1
ATOM 2268 C CA . PRO A 1 292 ? -1.877 37.75 23.531 1 97.19 292 PRO A CA 1
ATOM 2269 C C . PRO A 1 292 ? -2.225 36.375 22.922 1 97.19 292 PRO A C 1
ATOM 2271 O O . PRO A 1 292 ? -1.342 35.531 22.734 1 97.19 292 PRO A O 1
ATOM 2274 N N . LEU A 1 293 ? -3.459 36.188 22.609 1 98.38 293 LEU A N 1
ATOM 2275 C CA . LEU A 1 293 ? -3.881 34.938 22 1 98.38 293 LEU A CA 1
ATOM 2276 C C . LEU A 1 293 ? -3.289 34.781 20.609 1 98.38 293 LEU A C 1
ATOM 2278 O O . LEU A 1 293 ? -3.473 35.656 19.75 1 98.38 293 LEU A O 1
ATOM 2282 N N . PRO A 1 294 ? -2.535 33.75 20.375 1 98.62 294 PRO A N 1
ATOM 2283 C CA . PRO A 1 294 ? -2.084 33.469 19.016 1 98.62 294 PRO A CA 1
ATOM 2284 C C . PRO A 1 294 ? -3.195 32.906 18.109 1 98.62 294 PRO A C 1
ATOM 2286 O O . PRO A 1 294 ? -4.266 32.562 18.609 1 98.62 294 PRO A O 1
ATOM 2289 N N . LYS A 1 295 ? -2.936 32.969 16.781 1 98.62 295 LYS A N 1
ATOM 2290 C CA . LYS A 1 295 ? -3.793 32.188 15.891 1 98.62 295 LYS A CA 1
ATOM 2291 C C . LYS A 1 295 ? -3.709 30.703 16.203 1 98.62 295 LYS A C 1
ATOM 2293 O O . LYS A 1 295 ? -2.617 30.141 16.25 1 98.62 295 LYS A O 1
ATOM 2298 N N . LEU A 1 296 ? -4.809 30.109 16.5 1 98.75 296 LEU A N 1
ATOM 2299 C CA . LEU A 1 296 ? -4.871 28.688 16.812 1 98.75 296 LEU A CA 1
ATOM 2300 C C . LEU A 1 296 ? -5.184 27.875 15.57 1 98.75 296 LEU A C 1
ATOM 2302 O O . LEU A 1 296 ? -6.184 28.109 14.898 1 98.75 296 LEU A O 1
ATOM 2306 N N . ILE A 1 297 ? -4.328 26.906 15.25 1 98.75 297 ILE A N 1
ATOM 2307 C CA . ILE A 1 297 ? -4.496 26.031 14.086 1 98.75 297 ILE A CA 1
ATOM 2308 C C . ILE A 1 297 ? -4.602 24.578 14.547 1 98.75 297 ILE A C 1
ATOM 2310 O O . ILE A 1 297 ? -3.869 24.141 15.438 1 98.75 297 ILE A O 1
ATOM 2314 N N . CYS A 1 298 ? -5.508 23.828 14.039 1 98.5 298 CYS A N 1
ATOM 2315 C CA . CYS A 1 298 ? -5.562 22.375 14.219 1 98.5 298 CYS A CA 1
ATOM 2316 C C . CYS A 1 298 ? -5.676 21.656 12.883 1 98.5 298 CYS A C 1
ATOM 2318 O O . CYS A 1 298 ? -6.023 22.281 11.875 1 98.5 298 CYS A O 1
ATOM 2320 N N . GLU A 1 299 ? -5.332 20.359 12.836 1 98.44 299 GLU A N 1
ATOM 2321 C CA . GLU A 1 299 ? -5.207 19.625 11.578 1 98.44 299 GLU A CA 1
ATOM 2322 C C . GLU A 1 299 ? -5.988 18.312 11.625 1 98.44 299 GLU A C 1
ATOM 2324 O O . GLU A 1 299 ? -5.414 17.234 11.445 1 98.44 299 GLU A O 1
ATOM 2329 N N . PRO A 1 300 ? -7.324 18.375 11.766 1 98.5 300 PRO A N 1
ATOM 2330 C CA . PRO A 1 300 ? -8.094 17.125 11.695 1 98.5 300 PRO A CA 1
ATOM 2331 C C . PRO A 1 300 ? -8.109 16.531 10.289 1 98.5 300 PRO A C 1
ATOM 2333 O O . PRO A 1 300 ? -8.164 17.266 9.297 1 98.5 300 PRO A O 1
ATOM 2336 N N . GLY A 1 301 ? -7.949 15.219 10.141 1 98.44 301 GLY A N 1
ATOM 2337 C CA . GLY A 1 301 ? -8.117 14.453 8.914 1 98.44 301 GLY A CA 1
ATOM 2338 C C . GLY A 1 301 ? -9.055 13.273 9.078 1 98.44 301 GLY A C 1
ATOM 2339 O O . GLY A 1 301 ? -10.219 13.336 8.664 1 98.44 301 GLY A O 1
ATOM 2340 N N . ARG A 1 302 ? -8.617 12.305 9.93 1 98.5 302 ARG A N 1
ATOM 2341 C CA . ARG A 1 302 ? -9.383 11.094 10.195 1 98.5 302 ARG A CA 1
ATOM 2342 C C . ARG A 1 302 ? -10.781 11.438 10.703 1 98.5 302 ARG A C 1
ATOM 2344 O O . ARG A 1 302 ? -11.773 10.867 10.242 1 98.5 302 ARG A O 1
ATOM 2351 N N . SER A 1 303 ? -10.891 12.375 11.648 1 98.56 303 SER A N 1
ATOM 2352 C CA . SER A 1 303 ? -12.164 12.68 12.297 1 98.56 303 SER A CA 1
ATOM 2353 C C . SER A 1 303 ? -13.094 13.43 11.352 1 98.56 303 SER A C 1
ATOM 2355 O O . SER A 1 303 ? -14.289 13.57 11.633 1 98.56 303 SER A O 1
ATOM 2357 N N . ILE A 1 304 ? -12.555 13.891 10.242 1 98.75 304 ILE A N 1
ATOM 2358 C CA . ILE A 1 304 ? -13.406 14.539 9.25 1 98.75 304 ILE A CA 1
ATOM 2359 C C . ILE A 1 304 ? -13.859 13.508 8.219 1 98.75 304 ILE A C 1
ATOM 2361 O O . ILE A 1 304 ? -15.062 13.289 8.039 1 98.75 304 ILE A O 1
ATOM 2365 N N . VAL A 1 305 ? -12.898 12.82 7.609 1 98.88 305 VAL A N 1
ATOM 2366 C CA . VAL A 1 305 ? -13.242 12.062 6.406 1 98.88 305 VAL A CA 1
ATOM 2367 C C . VAL A 1 305 ? -13.508 10.602 6.777 1 98.88 305 VAL A C 1
ATOM 2369 O O . VAL A 1 305 ? -14.234 9.898 6.07 1 98.88 305 VAL A O 1
ATOM 2372 N N . GLY A 1 306 ? -12.961 10.078 7.863 1 98.75 306 GLY A N 1
ATOM 2373 C CA . GLY A 1 306 ? -13.109 8.688 8.266 1 98.75 306 GLY A CA 1
ATOM 2374 C C . GLY A 1 306 ? -14.547 8.227 8.328 1 98.75 306 GLY A C 1
ATOM 2375 O O . GLY A 1 306 ? -14.961 7.352 7.559 1 98.75 306 GLY A O 1
ATOM 2376 N N . PRO A 1 307 ? -15.383 8.914 9.18 1 98.5 307 PRO A N 1
ATOM 2377 C CA . PRO A 1 307 ? -16.781 8.508 9.328 1 98.5 307 PRO A CA 1
ATOM 2378 C C . PRO A 1 307 ? -17.625 8.859 8.109 1 98.5 307 PRO A C 1
ATOM 2380 O O . PRO A 1 307 ? -18.781 8.414 8.008 1 98.5 307 PRO A O 1
ATOM 2383 N N . ALA A 1 308 ? -17.078 9.633 7.219 1 98.88 308 ALA A N 1
ATOM 2384 C CA . ALA A 1 308 ? -17.875 10.195 6.129 1 98.88 308 ALA A CA 1
ATOM 2385 C C . ALA A 1 308 ? -17.938 9.234 4.949 1 98.88 308 ALA A C 1
ATOM 2387 O O . ALA A 1 308 ? -18.703 9.453 4.004 1 98.88 308 ALA A O 1
ATOM 2388 N N . ALA A 1 309 ? -17.188 8.141 4.984 1 98.88 309 ALA A N 1
ATOM 2389 C CA . ALA A 1 309 ? -17.188 7.285 3.803 1 98.88 309 ALA A CA 1
ATOM 2390 C C . ALA A 1 309 ? -17.266 5.812 4.191 1 98.88 309 ALA A C 1
ATOM 2392 O O . ALA A 1 309 ? -16.891 5.434 5.305 1 98.88 309 ALA A O 1
ATOM 2393 N N . VAL A 1 310 ? -17.812 5.012 3.303 1 98.94 310 VAL A N 1
ATOM 2394 C CA . VAL A 1 310 ? -17.844 3.553 3.389 1 98.94 310 VAL A CA 1
ATOM 2395 C C . VAL A 1 310 ? -17.281 2.951 2.1 1 98.94 310 VAL A C 1
ATOM 2397 O O . VAL A 1 310 ? -17.125 3.652 1.099 1 98.94 310 VAL A O 1
ATOM 2400 N N . THR A 1 311 ? -16.906 1.713 2.148 1 98.94 311 THR A N 1
ATOM 2401 C CA . THR A 1 311 ? -16.531 0.971 0.948 1 98.94 311 THR A CA 1
ATOM 2402 C C . THR A 1 311 ? -17.484 -0.208 0.731 1 98.94 311 THR A C 1
ATOM 2404 O O . THR A 1 311 ? -17.703 -1.009 1.642 1 98.94 311 THR A O 1
ATOM 2407 N N . ALA A 1 312 ? -18.047 -0.293 -0.445 1 99 312 ALA A N 1
ATOM 2408 C CA . ALA A 1 312 ? -18.953 -1.385 -0.816 1 99 312 ALA A CA 1
ATOM 2409 C C . ALA A 1 312 ? -18.203 -2.451 -1.622 1 99 312 ALA A C 1
ATOM 2411 O O . ALA A 1 312 ? -17.406 -2.129 -2.5 1 99 312 ALA A O 1
ATOM 2412 N N . TYR A 1 313 ? -18.469 -3.672 -1.282 1 98.94 313 TYR A N 1
ATOM 2413 C CA . TYR A 1 313 ? -17.922 -4.828 -1.979 1 98.94 313 TYR A CA 1
ATOM 2414 C C . TYR A 1 313 ? -19.031 -5.766 -2.439 1 98.94 313 TYR A C 1
ATOM 2416 O O . TYR A 1 313 ? -20.109 -5.789 -1.854 1 98.94 313 TYR A O 1
ATOM 2424 N N . THR A 1 314 ? -18.734 -6.543 -3.445 1 98.94 314 THR A N 1
ATOM 2425 C CA . THR A 1 314 ? -19.562 -7.688 -3.814 1 98.94 314 THR A CA 1
ATOM 2426 C C . THR A 1 314 ? -18.969 -8.984 -3.258 1 98.94 314 THR A C 1
ATOM 2428 O O . THR A 1 314 ? -17.781 -9.242 -3.41 1 98.94 314 THR A O 1
ATOM 2431 N N . VAL A 1 315 ? -19.844 -9.742 -2.586 1 98.81 315 VAL A N 1
ATOM 2432 C CA . VAL A 1 315 ? -19.453 -11.016 -1.997 1 98.81 315 VAL A CA 1
ATOM 2433 C C . VAL A 1 315 ? -19.297 -12.07 -3.096 1 98.81 315 VAL A C 1
ATOM 2435 O O . VAL A 1 315 ? -20.125 -12.156 -4.004 1 98.81 315 VAL A O 1
ATOM 2438 N N . GLY A 1 316 ? -18.141 -12.75 -3.047 1 98.44 316 GLY A N 1
ATOM 2439 C CA . GLY A 1 316 ? -17.891 -13.852 -3.963 1 98.44 316 GLY A CA 1
ATOM 2440 C C . GLY A 1 316 ? -17.969 -15.211 -3.295 1 98.44 316 GLY A C 1
ATOM 2441 O O . GLY A 1 316 ? -19.016 -15.594 -2.773 1 98.44 316 GLY A O 1
ATOM 2442 N N . SER A 1 317 ? -16.859 -15.867 -3.117 1 97.12 317 SER A N 1
ATOM 2443 C CA . SER A 1 317 ? -16.812 -17.25 -2.668 1 97.12 317 SER A CA 1
ATOM 2444 C C . SER A 1 317 ? -16.938 -17.344 -1.15 1 97.12 317 SER A C 1
ATOM 2446 O O . SER A 1 317 ? -16.672 -16.375 -0.439 1 97.12 317 SER A O 1
ATOM 2448 N N . ARG A 1 318 ? -17.453 -18.469 -0.754 1 96.62 318 ARG A N 1
ATOM 2449 C CA . ARG A 1 318 ? -17.578 -18.891 0.639 1 96.62 318 ARG A CA 1
ATOM 2450 C C . ARG A 1 318 ? -16.797 -20.172 0.888 1 96.62 318 ARG A C 1
ATOM 2452 O O . ARG A 1 318 ? -16.859 -21.109 0.085 1 96.62 318 ARG A O 1
ATOM 2459 N N . LYS A 1 319 ? -15.93 -20.219 1.865 1 95.62 319 LYS A N 1
ATOM 2460 C CA . LYS A 1 319 ? -15.203 -21.422 2.27 1 95.62 319 LYS A CA 1
ATOM 2461 C C . LYS A 1 319 ? -15.469 -21.766 3.73 1 95.62 319 LYS A C 1
ATOM 2463 O O . LYS A 1 319 ? -15.094 -21.016 4.633 1 95.62 319 LYS A O 1
ATOM 2468 N N . VAL A 1 320 ? -16.094 -22.875 3.938 1 94.25 320 VAL A N 1
ATOM 2469 C CA . VAL A 1 320 ? -16.391 -23.344 5.285 1 94.25 320 VAL A CA 1
ATOM 2470 C C . VAL A 1 320 ? -15.344 -24.344 5.73 1 94.25 320 VAL A C 1
ATOM 2472 O O . VAL A 1 320 ? -15.125 -25.359 5.062 1 94.25 320 VAL A O 1
ATOM 2475 N N . ILE A 1 321 ? -14.625 -24.031 6.66 1 92.25 321 ILE A N 1
ATOM 2476 C CA . ILE A 1 321 ? -13.75 -24.984 7.34 1 92.25 321 ILE A CA 1
ATOM 2477 C C . ILE A 1 321 ? -14.422 -25.5 8.609 1 92.25 321 ILE A C 1
ATOM 2479 O O . ILE A 1 321 ? -14.469 -24.797 9.625 1 92.25 321 ILE A O 1
ATOM 2483 N N . PRO A 1 322 ? -14.852 -26.688 8.602 1 88.38 322 PRO A N 1
ATOM 2484 C CA . PRO A 1 322 ? -15.672 -27.203 9.703 1 88.38 322 PRO A CA 1
ATOM 2485 C C . PRO A 1 322 ? -15.008 -27.016 11.07 1 88.38 322 PRO A C 1
ATOM 2487 O O . PRO A 1 322 ? -13.812 -27.266 11.219 1 88.38 322 PRO A O 1
ATOM 2490 N N . GLU A 1 323 ? -15.789 -26.578 12.07 1 87.38 323 GLU A N 1
ATOM 2491 C CA . GLU A 1 323 ? -15.445 -26.438 13.484 1 87.38 323 GLU A CA 1
ATOM 2492 C C . GLU A 1 323 ? -14.344 -25.391 13.672 1 87.38 323 GLU A C 1
ATOM 2494 O O . GLU A 1 323 ? -13.758 -25.297 14.75 1 87.38 323 GLU A O 1
ATOM 2499 N N . LEU A 1 324 ? -14.008 -24.703 12.641 1 89.56 324 LEU A N 1
ATOM 2500 C CA . LEU A 1 324 ? -12.961 -23.703 12.758 1 89.56 324 LEU A CA 1
ATOM 2501 C C . LEU A 1 324 ? -13.492 -22.328 12.367 1 89.56 324 LEU A C 1
ATOM 2503 O O . LEU A 1 324 ? -13.883 -21.531 13.227 1 89.56 324 LEU A O 1
ATOM 2507 N N . ARG A 1 325 ? -13.625 -22.078 11 1 93.06 325 ARG A N 1
ATOM 2508 C CA . ARG A 1 325 ? -14.117 -20.766 10.586 1 93.06 325 ARG A CA 1
ATOM 2509 C C . ARG A 1 325 ? -14.656 -20.812 9.164 1 93.06 325 ARG A C 1
ATOM 2511 O O . ARG A 1 325 ? -14.406 -21.766 8.43 1 93.06 325 ARG A O 1
ATOM 2518 N N . THR A 1 326 ? -15.469 -19.812 8.867 1 96.25 326 THR A N 1
ATOM 2519 C CA . THR A 1 326 ? -15.977 -19.562 7.527 1 96.25 326 THR A CA 1
ATOM 2520 C C . THR A 1 326 ? -15.344 -18.312 6.926 1 96.25 326 THR A C 1
ATOM 2522 O O . THR A 1 326 ? -15.328 -17.25 7.551 1 96.25 326 THR A O 1
ATOM 2525 N N . TYR A 1 327 ? -14.773 -18.516 5.777 1 97.62 327 TYR A N 1
ATOM 2526 C CA . TYR A 1 327 ? -14.25 -17.375 5.016 1 97.62 327 TYR A CA 1
ATOM 2527 C C . TYR A 1 327 ? -15.273 -16.891 3.996 1 97.62 327 TYR A C 1
ATOM 2529 O O . TYR A 1 327 ? -15.906 -17.688 3.312 1 97.62 327 TYR A O 1
ATOM 2537 N N . ILE A 1 328 ? -15.43 -15.594 3.945 1 98.56 328 ILE A N 1
ATOM 2538 C CA . ILE A 1 328 ? -16.141 -14.93 2.855 1 98.56 328 ILE A CA 1
ATOM 2539 C C . ILE A 1 328 ? -15.172 -14.062 2.057 1 98.56 328 ILE A C 1
ATOM 2541 O O . ILE A 1 328 ? -14.461 -13.227 2.625 1 98.56 328 ILE A O 1
ATOM 2545 N N . ALA A 1 329 ? -15.102 -14.289 0.779 1 98.69 329 ALA A N 1
ATOM 2546 C CA . ALA A 1 329 ? -14.219 -13.492 -0.065 1 98.69 329 ALA A CA 1
ATOM 2547 C C . ALA A 1 329 ? -14.984 -12.352 -0.732 1 98.69 329 ALA A C 1
ATOM 2549 O O . ALA A 1 329 ? -16.125 -12.531 -1.169 1 98.69 329 ALA A O 1
ATOM 2550 N N . VAL A 1 330 ? -14.391 -11.195 -0.806 1 98.88 330 VAL A N 1
ATOM 2551 C CA . VAL A 1 330 ? -14.992 -10.062 -1.505 1 98.88 330 VAL A CA 1
ATOM 2552 C C . VAL A 1 330 ? -14.102 -9.648 -2.674 1 98.88 330 VAL A C 1
ATOM 2554 O O . VAL A 1 330 ? -12.984 -10.156 -2.826 1 98.88 330 VAL A O 1
ATOM 2557 N N . ASP A 1 331 ? -14.555 -8.742 -3.52 1 98.81 331 ASP A N 1
ATOM 2558 C CA . ASP A 1 331 ? -13.898 -8.445 -4.789 1 98.81 331 ASP A CA 1
ATOM 2559 C C . ASP A 1 331 ? -12.875 -7.32 -4.633 1 98.81 331 ASP A C 1
ATOM 2561 O O . ASP A 1 331 ? -12.328 -6.836 -5.625 1 98.81 331 ASP A O 1
ATOM 2565 N N . GLY A 1 332 ? -12.562 -6.863 -3.482 1 98.62 332 GLY A N 1
ATOM 2566 C CA . GLY A 1 332 ? -11.461 -5.984 -3.127 1 98.62 332 GLY A CA 1
ATOM 2567 C C . GLY A 1 332 ? -10.453 -6.637 -2.201 1 98.62 332 GLY A C 1
ATOM 2568 O O . GLY A 1 332 ? -10.172 -7.832 -2.326 1 98.62 332 GLY A O 1
ATOM 2569 N N . GLY A 1 333 ? -9.812 -5.855 -1.32 1 98.56 333 GLY A N 1
ATOM 2570 C CA . GLY A 1 333 ? -8.859 -6.406 -0.371 1 98.56 333 GLY A CA 1
ATOM 2571 C C . GLY A 1 333 ? -7.805 -5.41 0.065 1 98.56 333 GLY A C 1
ATOM 2572 O O . GLY A 1 333 ? -8.102 -4.23 0.266 1 98.56 333 GLY A O 1
ATOM 2573 N N . MET A 1 334 ? -6.586 -5.914 0.266 1 98.12 334 MET A N 1
ATOM 2574 C CA . MET A 1 334 ? -5.508 -5.125 0.851 1 98.12 334 MET A CA 1
ATOM 2575 C C . MET A 1 334 ? -5.086 -4 -0.089 1 98.12 334 MET A C 1
ATOM 2577 O O . MET A 1 334 ? -4.434 -3.043 0.334 1 98.12 334 MET A O 1
ATOM 2581 N N . SER A 1 335 ? -5.398 -4.062 -1.353 1 98.38 335 SER A N 1
ATOM 2582 C CA . SER A 1 335 ? -5.016 -3.002 -2.277 1 98.38 335 SER A CA 1
ATOM 2583 C C . SER A 1 335 ? -5.895 -1.77 -2.1 1 98.38 335 SER A C 1
ATOM 2585 O O . SER A 1 335 ? -5.484 -0.654 -2.43 1 98.38 335 SER A O 1
ATOM 2587 N N . ASP A 1 336 ? -7.137 -1.966 -1.658 1 98.75 336 ASP A N 1
ATOM 2588 C CA . ASP A 1 336 ? -8.016 -0.822 -1.453 1 98.75 336 ASP A CA 1
ATOM 2589 C C . ASP A 1 336 ? -8.188 -0.52 0.034 1 98.75 336 ASP A C 1
ATOM 2591 O O . ASP A 1 336 ? -8.586 0.586 0.406 1 98.75 336 ASP A O 1
ATOM 2595 N N . ASN A 1 337 ? -7.973 -1.416 0.863 1 98.69 337 ASN A N 1
ATOM 2596 C CA . ASN A 1 337 ? -7.957 -1.232 2.311 1 98.69 337 ASN A CA 1
ATOM 2597 C C . ASN A 1 337 ? -6.77 -1.944 2.951 1 98.69 337 ASN A C 1
ATOM 2599 O O . ASN A 1 337 ? -6.918 -3.033 3.508 1 98.69 337 ASN A O 1
ATOM 2603 N N . PRO A 1 338 ? -5.59 -1.331 2.949 1 97.94 338 PRO A N 1
ATOM 2604 C CA . PRO A 1 338 ? -4.379 -1.98 3.463 1 97.94 338 PRO A CA 1
ATOM 2605 C C . PRO A 1 338 ? -4.27 -1.899 4.984 1 97.94 338 PRO A C 1
ATOM 2607 O O . PRO A 1 338 ? -3.344 -2.469 5.57 1 97.94 338 PRO A O 1
ATOM 2610 N N . ARG A 1 339 ? -5.156 -1.273 5.668 1 97.81 339 ARG A N 1
ATOM 2611 C CA . ARG A 1 339 ? -4.992 -0.894 7.066 1 97.81 339 ARG A CA 1
ATOM 2612 C C . ARG A 1 339 ? -5.07 -2.113 7.977 1 97.81 339 ARG A C 1
ATOM 2614 O O . ARG A 1 339 ? -4.32 -2.221 8.945 1 97.81 339 ARG A O 1
ATOM 2621 N N . PRO A 1 340 ? -5.996 -3.086 7.73 1 97.75 340 PRO A N 1
ATOM 2622 C CA . PRO A 1 340 ? -5.996 -4.258 8.609 1 97.75 340 PRO A CA 1
ATOM 2623 C C . PRO A 1 340 ? -4.66 -4.996 8.609 1 97.75 340 PRO A C 1
ATOM 2625 O O . PRO A 1 340 ? -4.168 -5.391 9.664 1 97.75 340 PRO A O 1
ATOM 2628 N N . MET A 1 341 ? -4.066 -5.137 7.469 1 95.69 341 MET A N 1
ATOM 2629 C CA . MET A 1 341 ? -2.814 -5.875 7.367 1 95.69 341 MET A CA 1
ATOM 2630 C C . MET A 1 341 ? -1.654 -5.062 7.93 1 95.69 341 MET A C 1
ATOM 2632 O O . MET A 1 341 ? -0.726 -5.621 8.516 1 95.69 341 MET A O 1
ATOM 2636 N N . THR A 1 342 ? -1.716 -3.748 7.75 1 94.81 342 THR A N 1
ATOM 2637 C CA . THR A 1 342 ? -0.599 -2.881 8.109 1 94.81 342 THR A CA 1
ATOM 2638 C C . THR A 1 342 ? -0.658 -2.508 9.586 1 94.81 342 THR A C 1
ATOM 2640 O O . THR A 1 342 ? 0.368 -2.498 10.273 1 94.81 342 THR A O 1
ATOM 2643 N N . TYR A 1 343 ? -1.919 -2.232 10.125 1 94.5 343 TYR A N 1
ATOM 2644 C CA . TYR A 1 343 ? -2.064 -1.656 11.461 1 94.5 343 TYR A CA 1
ATOM 2645 C C . TYR A 1 343 ? -2.898 -2.562 12.359 1 94.5 343 TYR A C 1
ATOM 2647 O O . TYR A 1 343 ? -3.172 -2.221 13.516 1 94.5 343 TYR A O 1
ATOM 2655 N N . GLN A 1 344 ? -3.367 -3.637 11.789 1 94.38 344 GLN A N 1
ATOM 2656 C CA . GLN A 1 344 ? -4.332 -4.48 12.492 1 94.38 344 GLN A CA 1
ATOM 2657 C C . GLN A 1 344 ? -5.609 -3.705 12.812 1 94.38 344 GLN A C 1
ATOM 2659 O O . GLN A 1 344 ? -6.184 -3.865 13.891 1 94.38 344 GLN A O 1
ATOM 2664 N N . ALA A 1 345 ? -5.945 -2.812 11.922 1 96.31 345 ALA A N 1
ATOM 2665 C CA . ALA A 1 345 ? -7.141 -1.986 12.078 1 96.31 345 ALA A CA 1
ATOM 2666 C C . ALA A 1 345 ? -8.398 -2.846 12.109 1 96.31 345 ALA A C 1
ATOM 2668 O O . ALA A 1 345 ? -8.492 -3.848 11.391 1 96.31 345 ALA A O 1
ATOM 2669 N N . GLN A 1 346 ? -9.352 -2.422 12.891 1 97.31 346 GLN A N 1
ATOM 2670 C CA . GLN A 1 346 ? -10.648 -3.076 12.984 1 97.31 346 GLN A CA 1
ATOM 2671 C C . GLN A 1 346 ? -11.742 -2.209 12.367 1 97.31 346 GLN A C 1
ATOM 2673 O O . GLN A 1 346 ? -11.703 -0.98 12.469 1 97.31 346 GLN A O 1
ATOM 2678 N N . TYR A 1 347 ? -12.703 -2.865 11.766 1 98.56 347 TYR A N 1
ATOM 2679 C CA . TYR A 1 347 ? -13.82 -2.174 11.141 1 98.56 347 TYR A CA 1
ATOM 2680 C C . TYR A 1 347 ? -15.133 -2.881 11.438 1 98.56 347 TYR A C 1
ATOM 2682 O O . TYR A 1 347 ? -15.141 -4.023 11.906 1 98.56 347 TYR A O 1
ATOM 2690 N N . THR A 1 348 ? -16.188 -2.186 11.227 1 98.56 348 THR A N 1
ATOM 2691 C CA . THR A 1 348 ? -17.547 -2.721 11.242 1 98.56 348 THR A CA 1
ATOM 2692 C C . THR A 1 348 ? -18.078 -2.896 9.828 1 98.56 348 THR A C 1
ATOM 2694 O O . THR A 1 348 ? -17.844 -2.047 8.961 1 98.56 348 THR A O 1
ATOM 2697 N N . ALA A 1 349 ? -18.75 -4 9.57 1 98.69 349 ALA A N 1
ATOM 2698 C CA . ALA A 1 349 ? -19.328 -4.254 8.25 1 98.69 349 ALA A CA 1
ATOM 2699 C C . ALA A 1 349 ? -20.812 -4.57 8.359 1 98.69 349 ALA A C 1
ATOM 2701 O O . ALA A 1 349 ? -21.297 -5.008 9.406 1 98.69 349 ALA A O 1
ATOM 2702 N N . LEU A 1 350 ? -21.516 -4.324 7.266 1 98.5 350 LEU A N 1
ATOM 2703 C CA . LEU A 1 350 ? -22.953 -4.574 7.137 1 98.5 350 LEU A CA 1
ATOM 2704 C C . LEU A 1 350 ? -23.281 -5.195 5.785 1 98.5 350 LEU A C 1
ATOM 2706 O O . LEU A 1 350 ? -22.547 -5.008 4.816 1 98.5 350 LEU A O 1
ATOM 2710 N N . CYS A 1 351 ? -24.328 -5.988 5.789 1 98.81 351 CYS A N 1
ATOM 2711 C CA . CYS A 1 351 ? -24.906 -6.445 4.523 1 98.81 351 CYS A CA 1
ATOM 2712 C C . CYS A 1 351 ? -25.875 -5.414 3.957 1 98.81 351 CYS A C 1
ATOM 2714 O O . CYS A 1 351 ? -27.047 -5.395 4.324 1 98.81 351 CYS A O 1
ATOM 2716 N N . ALA A 1 352 ? -25.484 -4.66 2.957 1 98.81 352 ALA A N 1
ATOM 2717 C CA . ALA A 1 352 ? -26.156 -3.447 2.52 1 98.81 352 ALA A CA 1
ATOM 2718 C C . ALA A 1 352 ? -27.484 -3.775 1.849 1 98.81 352 ALA A C 1
ATOM 2720 O O . ALA A 1 352 ? -28.406 -2.957 1.853 1 98.81 352 ALA A O 1
ATOM 2721 N N . ASN A 1 353 ? -27.609 -4.973 1.213 1 98.81 353 ASN A N 1
ATOM 2722 C CA . ASN A 1 353 ? -28.859 -5.316 0.522 1 98.81 353 ASN A CA 1
ATOM 2723 C C . ASN A 1 353 ? -29.812 -6.066 1.437 1 98.81 353 ASN A C 1
ATOM 2725 O O . ASN A 1 353 ? -30.922 -6.43 1.021 1 98.81 353 ASN A O 1
ATOM 2729 N N . ARG A 1 354 ? -29.453 -6.367 2.676 1 98 354 ARG A N 1
ATOM 2730 C CA . ARG A 1 354 ? -30.297 -7.066 3.641 1 98 354 ARG A CA 1
ATOM 2731 C C . ARG A 1 354 ? -30.109 -6.5 5.043 1 98 354 ARG A C 1
ATOM 2733 O O . ARG A 1 354 ? -29.812 -7.238 5.984 1 98 354 ARG A O 1
ATOM 2740 N N . MET A 1 355 ? -30.422 -5.242 5.25 1 97.69 355 MET A N 1
ATOM 2741 C CA . MET A 1 355 ? -30.156 -4.504 6.48 1 97.69 355 MET A CA 1
ATOM 2742 C C . MET A 1 355 ? -31.062 -4.992 7.609 1 97.69 355 MET A C 1
ATOM 2744 O O . MET A 1 355 ? -30.75 -4.789 8.789 1 97.69 355 MET A O 1
ATOM 2748 N N . THR A 1 356 ? -32.125 -5.609 7.27 1 97.06 356 THR A N 1
ATOM 2749 C CA . THR A 1 356 ? -33.125 -5.988 8.281 1 97.06 356 THR A CA 1
ATOM 2750 C C . THR A 1 356 ? -32.938 -7.453 8.68 1 97.06 356 THR A C 1
ATOM 2752 O O . THR A 1 356 ? -33.625 -7.941 9.578 1 97.06 356 THR A O 1
ATOM 2755 N N . THR A 1 357 ? -32.094 -8.141 7.957 1 97.38 357 THR A N 1
ATOM 2756 C CA . THR A 1 357 ? -31.875 -9.539 8.289 1 97.38 357 THR A CA 1
ATOM 2757 C C . THR A 1 357 ? -30.953 -9.664 9.5 1 97.38 357 THR A C 1
ATOM 2759 O O . THR A 1 357 ? -29.938 -8.961 9.594 1 97.38 357 THR A O 1
ATOM 2762 N N . ALA A 1 358 ? -31.281 -10.516 10.445 1 96.81 358 ALA A N 1
ATOM 2763 C CA . ALA A 1 358 ? -30.531 -10.68 11.688 1 96.81 358 ALA A CA 1
ATOM 2764 C C . ALA A 1 358 ? -29.125 -11.188 11.406 1 96.81 358 ALA A C 1
ATOM 2766 O O . ALA A 1 358 ? -28.922 -12.039 10.539 1 96.81 358 ALA A O 1
ATOM 2767 N N . ALA A 1 359 ? -28.172 -10.625 12.102 1 96.56 359 ALA A N 1
ATOM 2768 C CA . ALA A 1 359 ? -26.797 -11.102 12.055 1 96.56 359 ALA A CA 1
ATOM 2769 C C . ALA A 1 359 ? -26.609 -12.352 12.906 1 96.56 359 ALA A C 1
ATOM 2771 O O . ALA A 1 359 ? -26.547 -12.266 14.133 1 96.56 359 ALA A O 1
ATOM 2772 N N . THR A 1 360 ? -26.406 -13.508 12.266 1 97.19 360 THR A N 1
ATOM 2773 C CA . THR A 1 360 ? -26.438 -14.75 13.031 1 97.19 360 THR A CA 1
ATOM 2774 C C . THR A 1 360 ? -25.156 -15.547 12.82 1 97.19 360 THR A C 1
ATOM 2776 O O . THR A 1 360 ? -24.969 -16.609 13.43 1 97.19 360 THR A O 1
ATOM 2779 N N . GLU A 1 361 ? -24.328 -15.07 11.953 1 97.06 361 GLU A N 1
ATOM 2780 C CA . GLU A 1 361 ? -23.125 -15.844 11.625 1 97.06 361 GLU A CA 1
ATOM 2781 C C . GLU A 1 361 ? -21.859 -14.992 11.766 1 97.06 361 GLU A C 1
ATOM 2783 O O . GLU A 1 361 ? -21.828 -13.852 11.305 1 97.06 361 GLU A O 1
ATOM 2788 N N . THR A 1 362 ? -20.859 -15.516 12.453 1 97.44 362 THR A N 1
ATOM 2789 C CA . THR A 1 362 ? -19.547 -14.875 12.523 1 97.44 362 THR A CA 1
ATOM 2790 C C . THR A 1 362 ? -18.609 -15.438 11.469 1 97.44 362 THR A C 1
ATOM 2792 O O . THR A 1 362 ? -18.406 -16.656 11.391 1 97.44 362 THR A O 1
ATOM 2795 N N . VAL A 1 363 ? -18.062 -14.602 10.641 1 98.12 363 VAL A N 1
ATOM 2796 C CA . VAL A 1 363 ? -17.234 -15.039 9.523 1 98.12 363 VAL A CA 1
ATOM 2797 C C . VAL A 1 363 ? -15.953 -14.211 9.477 1 98.12 363 VAL A C 1
ATOM 2799 O O . VAL A 1 363 ? -15.844 -13.18 10.148 1 98.12 363 VAL A O 1
ATOM 2802 N N . ARG A 1 364 ? -14.922 -14.688 8.781 1 98.12 364 ARG A N 1
ATOM 2803 C CA . ARG A 1 364 ? -13.734 -13.93 8.375 1 98.12 364 ARG A CA 1
ATOM 2804 C C . ARG A 1 364 ? -13.867 -13.438 6.938 1 98.12 364 ARG A C 1
ATOM 2806 O O . ARG A 1 364 ? -14.109 -14.227 6.023 1 98.12 364 ARG A O 1
ATOM 2813 N N . VAL A 1 365 ? -13.789 -12.148 6.738 1 98.75 365 VAL A N 1
ATOM 2814 C CA . VAL A 1 365 ? -13.914 -11.57 5.406 1 98.75 365 VAL A CA 1
ATOM 2815 C C . VAL A 1 365 ? -12.531 -11.398 4.781 1 98.75 365 VAL A C 1
ATOM 2817 O O . VAL A 1 365 ? -11.711 -10.625 5.281 1 98.75 365 VAL A O 1
ATOM 2820 N N . ALA A 1 366 ? -12.281 -12.102 3.699 1 98.5 366 ALA A N 1
ATOM 2821 C CA . ALA A 1 366 ? -11 -12.078 2.998 1 98.5 366 ALA A CA 1
ATOM 2822 C C . ALA A 1 366 ? -11.102 -11.297 1.692 1 98.5 366 ALA A C 1
ATOM 2824 O O . ALA A 1 366 ? -12.164 -11.25 1.07 1 98.5 366 ALA A O 1
ATOM 2825 N N . GLY A 1 367 ? -9.992 -10.633 1.335 1 98.62 367 GLY A N 1
ATOM 2826 C CA . GLY A 1 367 ? -9.914 -10.008 0.022 1 98.62 367 GLY A CA 1
ATOM 2827 C C . GLY A 1 367 ? -9.562 -10.992 -1.082 1 98.62 367 GLY A C 1
ATOM 2828 O O . GLY A 1 367 ? -9.398 -12.188 -0.831 1 98.62 367 GLY A O 1
ATOM 2829 N N . LYS A 1 368 ? -9.445 -10.477 -2.295 1 98.56 368 LYS A N 1
ATOM 2830 C CA . LYS A 1 368 ? -9.281 -11.344 -3.461 1 98.56 368 LYS A CA 1
ATOM 2831 C C . LYS A 1 368 ? -7.805 -11.508 -3.814 1 98.56 368 LYS A C 1
ATOM 2833 O O . LYS A 1 368 ? -7.469 -12.219 -4.766 1 98.56 368 LYS A O 1
ATOM 2838 N N . HIS A 1 369 ? -6.867 -10.859 -3.117 1 98.19 369 HIS A N 1
ATOM 2839 C CA . HIS A 1 369 ? -5.457 -10.859 -3.49 1 98.19 369 HIS A CA 1
ATOM 2840 C C . HIS A 1 369 ? -4.785 -12.172 -3.096 1 98.19 369 HIS A C 1
ATOM 2842 O O . HIS A 1 369 ? -5.141 -12.773 -2.078 1 98.19 369 HIS A O 1
ATOM 2848 N N . CYS A 1 370 ? -3.822 -12.578 -3.895 1 95.75 370 CYS A N 1
ATOM 2849 C CA . CYS A 1 370 ? -3.066 -13.797 -3.635 1 95.75 370 CYS A CA 1
ATOM 2850 C C . CYS A 1 370 ? -2.059 -13.586 -2.512 1 95.75 370 CYS A C 1
ATOM 2852 O O . CYS A 1 370 ? -0.853 -13.742 -2.715 1 95.75 370 CYS A O 1
ATOM 2854 N N . GLU A 1 371 ? -2.549 -13.211 -1.42 1 94.44 371 GLU A N 1
ATOM 2855 C CA . GLU A 1 371 ? -1.832 -12.922 -0.181 1 94.44 371 GLU A CA 1
ATOM 2856 C C . GLU A 1 371 ? -2.604 -13.438 1.033 1 94.44 371 GLU A C 1
ATOM 2858 O O . GLU A 1 371 ? -3.736 -13.016 1.277 1 94.44 371 GLU A O 1
ATOM 2863 N N . SER A 1 372 ? -1.998 -14.281 1.813 1 92.44 372 SER A N 1
ATOM 2864 C CA . SER A 1 372 ? -2.676 -14.898 2.945 1 92.44 372 SER A CA 1
ATOM 2865 C C . SER A 1 372 ? -3.133 -13.859 3.959 1 92.44 372 SER A C 1
ATOM 2867 O O . SER A 1 372 ? -4.168 -14.023 4.605 1 92.44 372 SER A O 1
ATOM 2869 N N . GLY A 1 373 ? -2.352 -12.75 4.055 1 93.69 373 GLY A N 1
ATOM 2870 C CA . GLY A 1 373 ? -2.666 -11.719 5.02 1 93.69 373 GLY A CA 1
ATOM 2871 C C . GLY A 1 373 ? -3.77 -10.781 4.559 1 93.69 373 GLY A C 1
ATOM 2872 O O . GLY A 1 373 ? -4.199 -9.898 5.305 1 93.69 373 GLY A O 1
ATOM 2873 N N . ASP A 1 374 ? -4.258 -11.008 3.373 1 97.38 374 ASP A N 1
ATOM 2874 C CA . ASP A 1 374 ? -5.32 -10.164 2.84 1 97.38 374 ASP A CA 1
ATOM 2875 C C . ASP A 1 374 ? -6.66 -10.484 3.508 1 97.38 374 ASP A C 1
ATOM 2877 O O . ASP A 1 374 ? -7.559 -11.039 2.875 1 97.38 374 ASP A O 1
ATOM 2881 N N . ILE A 1 375 ? -6.781 -10.102 4.785 1 98.31 375 ILE A N 1
ATOM 2882 C CA . ILE A 1 375 ? -7.973 -10.234 5.613 1 98.31 375 ILE A CA 1
ATOM 2883 C C . ILE A 1 375 ? -8.5 -8.852 5.984 1 98.31 375 ILE A C 1
ATOM 2885 O O . ILE A 1 375 ? -7.816 -8.078 6.66 1 98.31 375 ILE A O 1
ATOM 2889 N N . LEU A 1 376 ? -9.688 -8.531 5.531 1 98.44 376 LEU A N 1
ATOM 2890 C CA . LEU A 1 376 ? -10.266 -7.219 5.801 1 98.44 376 LEU A CA 1
ATOM 2891 C C . LEU A 1 376 ? -10.883 -7.18 7.195 1 98.44 376 LEU A C 1
ATOM 2893 O O . LEU A 1 376 ? -10.789 -6.164 7.891 1 98.44 376 LEU A O 1
ATOM 2897 N N . LEU A 1 377 ? -11.594 -8.258 7.504 1 98.5 377 LEU A N 1
ATOM 2898 C CA . LEU A 1 377 ? -12.211 -8.391 8.82 1 98.5 377 LEU A CA 1
ATOM 2899 C C . LEU A 1 377 ? -11.914 -9.766 9.422 1 98.5 377 LEU A C 1
ATOM 2901 O O . LEU A 1 377 ? -12.391 -10.781 8.914 1 98.5 377 LEU A O 1
ATOM 2905 N N . ALA A 1 378 ? -11.211 -9.781 10.5 1 96.81 378 ALA A N 1
ATOM 2906 C CA . ALA A 1 378 ? -10.867 -11.047 11.148 1 96.81 378 ALA A CA 1
ATOM 2907 C C . ALA A 1 378 ? -12.102 -11.727 11.711 1 96.81 378 ALA A C 1
ATOM 2909 O O . ALA A 1 378 ? -12.203 -12.961 11.688 1 96.81 378 ALA A O 1
ATOM 2910 N N . HIS A 1 379 ? -12.992 -10.883 12.266 1 95.69 379 HIS A N 1
ATOM 2911 C CA . HIS A 1 379 ? -14.266 -11.336 12.812 1 95.69 379 HIS A CA 1
ATOM 2912 C C . HIS A 1 379 ? -15.383 -10.352 12.5 1 95.69 379 HIS A C 1
ATOM 2914 O O . HIS A 1 379 ? -15.281 -9.172 12.82 1 95.69 379 HIS A O 1
ATOM 2920 N N . ALA A 1 380 ? -16.359 -10.852 11.844 1 97.38 380 ALA A N 1
ATOM 2921 C CA . ALA A 1 380 ? -17.547 -10.047 11.555 1 97.38 380 ALA A CA 1
ATOM 2922 C C . ALA A 1 380 ? -18.812 -10.859 11.75 1 97.38 380 ALA A C 1
ATOM 2924 O O . ALA A 1 380 ? -18.953 -11.945 11.188 1 97.38 380 ALA A O 1
ATOM 2925 N N . THR A 1 381 ? -19.703 -10.406 12.555 1 97.81 381 THR A N 1
ATOM 2926 C CA . THR A 1 381 ? -21.016 -11.031 12.703 1 97.81 381 THR A CA 1
ATOM 2927 C C . THR A 1 381 ? -22.031 -10.406 11.742 1 97.81 381 THR A C 1
ATOM 2929 O O . THR A 1 381 ? -22.328 -9.219 11.844 1 97.81 381 THR A O 1
ATOM 2932 N N . LEU A 1 382 ? -22.484 -11.195 10.812 1 98.38 382 LEU A N 1
ATOM 2933 C CA . LEU A 1 382 ? -23.312 -10.766 9.688 1 98.38 382 LEU A CA 1
ATOM 2934 C C . LEU A 1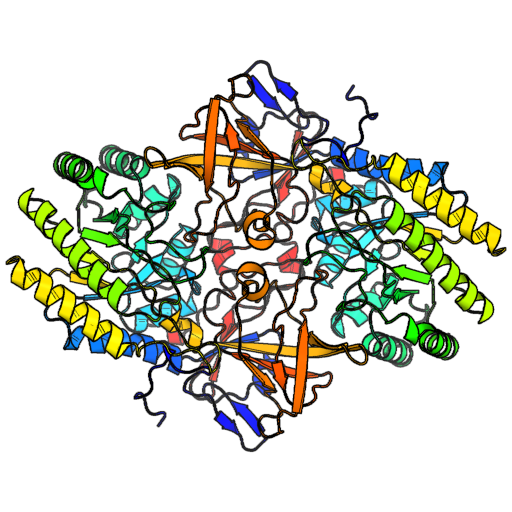 382 ? -24.422 -11.781 9.406 1 98.38 382 LEU A C 1
ATOM 2936 O O . LEU A 1 382 ? -24.391 -12.898 9.93 1 98.38 382 LEU A O 1
ATOM 2940 N N . PRO A 1 383 ? -25.531 -11.328 8.672 1 98.06 383 PRO A N 1
ATOM 2941 C CA . PRO A 1 383 ? -26.391 -12.375 8.125 1 98.06 383 PRO A CA 1
ATOM 2942 C C . PRO A 1 383 ? -25.625 -13.367 7.25 1 98.06 383 PRO A C 1
ATOM 2944 O O . PRO A 1 383 ? -24.562 -13.047 6.719 1 98.06 383 PRO A O 1
ATOM 2947 N N . PRO A 1 384 ? -26.094 -14.617 7.199 1 97.5 384 PRO A N 1
ATOM 2948 C CA . PRO A 1 384 ? -25.406 -15.539 6.297 1 97.5 384 PRO A CA 1
ATOM 2949 C C . PRO A 1 384 ? -25.281 -14.992 4.875 1 97.5 384 PRO A C 1
ATOM 2951 O O . PRO A 1 384 ? -26.281 -14.906 4.156 1 97.5 384 PRO A O 1
ATOM 2954 N N . LEU A 1 385 ? -24.094 -14.656 4.527 1 98.06 385 LEU A N 1
ATOM 2955 C CA . LEU A 1 385 ? -23.844 -14.016 3.244 1 98.06 385 LEU A CA 1
ATOM 2956 C C . LEU A 1 385 ? -23.781 -15.047 2.121 1 98.06 385 LEU A C 1
ATOM 2958 O O . LEU A 1 385 ? -23.391 -16.188 2.344 1 98.06 385 LEU A O 1
ATOM 2962 N N . GLN A 1 386 ? -24.172 -14.656 0.988 1 96.44 386 GLN A N 1
ATOM 2963 C CA . GLN A 1 386 ? -24.078 -15.445 -0.236 1 96.44 386 GLN A CA 1
ATOM 2964 C C . GLN A 1 386 ? -23.453 -14.633 -1.37 1 96.44 386 GLN A C 1
ATOM 2966 O O . GLN A 1 386 ? -23.328 -13.414 -1.272 1 96.44 386 GLN A O 1
ATOM 2971 N N . ALA A 1 387 ? -23.078 -15.305 -2.42 1 98.06 387 ALA A N 1
ATOM 2972 C CA . ALA A 1 387 ? -22.516 -14.641 -3.594 1 98.06 387 ALA A CA 1
ATOM 2973 C C . ALA A 1 387 ? -23.438 -13.539 -4.094 1 98.06 387 ALA A C 1
ATOM 2975 O O . ALA A 1 387 ? -24.672 -13.711 -4.117 1 98.06 387 ALA A O 1
ATOM 2976 N N . ASN A 1 388 ? -22.859 -12.352 -4.422 1 98.25 388 ASN A N 1
ATOM 2977 C CA . ASN A 1 388 ? -23.531 -11.211 -5.02 1 98.25 388 ASN A CA 1
ATOM 2978 C C . ASN A 1 388 ? -24.188 -10.328 -3.963 1 98.25 388 ASN A C 1
ATOM 2980 O O . ASN A 1 388 ? -24.734 -9.273 -4.281 1 98.25 388 ASN A O 1
ATOM 2984 N N . ASP A 1 389 ? -24.203 -10.797 -2.658 1 98.81 389 ASP A N 1
ATOM 2985 C CA . ASP A 1 389 ? -24.547 -9.828 -1.618 1 98.81 389 ASP A CA 1
ATOM 2986 C C . ASP A 1 389 ? -23.609 -8.625 -1.667 1 98.81 389 ASP A C 1
ATOM 2988 O O . ASP A 1 389 ? -22.469 -8.734 -2.133 1 98.81 389 ASP A O 1
ATOM 2992 N N . ILE A 1 390 ? -24.109 -7.512 -1.263 1 98.94 390 ILE A N 1
ATOM 2993 C CA . ILE A 1 390 ? -23.297 -6.305 -1.168 1 98.94 390 ILE A CA 1
ATOM 2994 C C . ILE A 1 390 ? -22.891 -6.07 0.284 1 98.94 390 ILE A C 1
ATOM 2996 O O . ILE A 1 390 ? -23.734 -5.863 1.153 1 98.94 390 ILE A O 1
ATOM 3000 N N . LEU A 1 391 ? -21.594 -6.184 0.572 1 98.94 391 LEU A N 1
ATOM 3001 C CA . LEU A 1 391 ? -21.016 -5.93 1.891 1 98.94 391 LEU A CA 1
ATOM 3002 C C . LEU A 1 391 ? -20.453 -4.52 1.977 1 98.94 391 LEU A C 1
ATOM 3004 O O . LEU A 1 391 ? -19.719 -4.086 1.078 1 98.94 391 LEU A O 1
ATOM 3008 N N . VAL A 1 392 ? -20.766 -3.846 3.016 1 98.94 392 VAL A N 1
ATOM 3009 C CA . VAL A 1 392 ? -20.234 -2.5 3.229 1 98.94 392 VAL A CA 1
ATOM 3010 C C . VAL A 1 392 ? -19.359 -2.479 4.473 1 98.94 392 VAL A C 1
ATOM 3012 O O . VAL A 1 392 ? -19.75 -2.967 5.535 1 98.94 392 VAL A O 1
ATOM 3015 N N . VAL A 1 393 ? -18.156 -1.993 4.344 1 98.94 393 VAL A N 1
ATOM 3016 C CA . VAL A 1 393 ? -17.281 -1.704 5.477 1 98.94 393 VAL A CA 1
ATOM 3017 C C . VAL A 1 393 ? -17.375 -0.222 5.836 1 98.94 393 VAL A C 1
ATOM 3019 O O . VAL A 1 393 ? -17.188 0.643 4.977 1 98.94 393 VAL A O 1
ATOM 3022 N N . ALA A 1 394 ? -17.641 0.094 7.098 1 98.81 394 ALA A N 1
ATOM 3023 C CA . ALA A 1 394 ? -17.906 1.458 7.555 1 98.81 394 ALA A CA 1
ATOM 3024 C C . ALA A 1 394 ? -16.609 2.172 7.91 1 98.81 394 ALA A C 1
ATOM 3026 O O . ALA A 1 394 ? -15.57 1.527 8.117 1 98.81 394 ALA A O 1
ATOM 3027 N N . SER A 1 395 ? -16.609 3.527 7.875 1 98.75 395 SER A N 1
ATOM 3028 C CA . SER A 1 395 ? -15.555 4.418 8.367 1 98.75 395 SER A CA 1
ATOM 3029 C C . SER A 1 395 ? -14.242 4.191 7.617 1 98.75 395 SER A C 1
ATOM 3031 O O . SER A 1 395 ? -13.188 4.055 8.234 1 98.75 395 SER A O 1
ATOM 3033 N N . THR A 1 396 ? -14.383 4.098 6.285 1 98.81 396 THR A N 1
ATOM 3034 C CA . THR A 1 396 ? -13.219 3.799 5.469 1 98.81 396 THR A CA 1
ATOM 3035 C C . THR A 1 396 ? -12.719 5.055 4.754 1 98.81 396 THR A C 1
ATOM 3037 O O . THR A 1 396 ? -11.977 4.965 3.777 1 98.81 396 THR A O 1
ATOM 3040 N N . GLY A 1 397 ? -13.141 6.211 5.219 1 98.75 397 GLY A N 1
ATOM 3041 C CA . GLY A 1 397 ? -12.758 7.438 4.535 1 98.75 397 GLY A CA 1
ATOM 3042 C C . GLY A 1 397 ? -11.297 7.797 4.723 1 98.75 397 GLY A C 1
ATOM 3043 O O . GLY A 1 397 ? -10.711 8.477 3.883 1 98.75 397 GLY A O 1
ATOM 3044 N N . ALA A 1 398 ? -10.742 7.414 5.824 1 98.62 398 ALA A N 1
ATOM 3045 C CA . ALA A 1 398 ? -9.391 7.848 6.148 1 98.62 398 ALA A CA 1
ATOM 3046 C C . ALA A 1 398 ? -8.375 6.738 5.879 1 98.62 398 ALA A C 1
ATOM 3048 O O . ALA A 1 398 ? -8.484 5.645 6.434 1 98.62 398 ALA A O 1
ATOM 3049 N N . TYR A 1 399 ? -7.371 7.035 4.988 1 98.19 399 TYR A N 1
ATOM 3050 C CA . TYR A 1 399 ? -6.145 6.273 4.777 1 98.19 399 TYR A CA 1
ATOM 3051 C C . TYR A 1 399 ? -6.426 5.008 3.973 1 98.19 399 TYR A C 1
ATOM 3053 O O . TYR A 1 399 ? -5.543 4.16 3.812 1 98.19 399 TYR A O 1
ATOM 3061 N N . ASN A 1 400 ? -7.672 4.793 3.545 1 98.56 400 ASN A N 1
ATOM 3062 C CA . ASN A 1 400 ? -7.953 3.684 2.639 1 98.56 400 ASN A CA 1
ATOM 3063 C C . ASN A 1 400 ? -7.508 3.998 1.213 1 98.56 400 ASN A C 1
ATOM 3065 O O . ASN A 1 400 ? -6.465 3.527 0.764 1 98.56 400 ASN A O 1
ATOM 3069 N N . TYR A 1 401 ? -8.156 4.973 0.552 1 98.62 401 TYR A N 1
ATOM 3070 C CA . TYR A 1 401 ? -7.766 5.301 -0.814 1 98.62 401 TYR A CA 1
ATOM 3071 C C . TYR A 1 401 ? -6.363 5.898 -0.854 1 98.62 401 TYR A C 1
ATOM 3073 O O . TYR A 1 401 ? -5.602 5.645 -1.79 1 98.62 401 TYR A O 1
ATOM 3081 N N . SER A 1 402 ? -6.012 6.715 0.166 1 98.25 402 SER A N 1
ATOM 3082 C CA . SER A 1 402 ? -4.703 7.363 0.179 1 98.25 402 SER A CA 1
ATOM 3083 C C . SER A 1 402 ? -3.578 6.336 0.148 1 98.25 402 SER A C 1
ATOM 3085 O O . SER A 1 402 ? -2.504 6.602 -0.396 1 98.25 402 SER A O 1
ATOM 3087 N N . MET A 1 403 ? -3.85 5.176 0.747 1 98.12 403 MET A N 1
ATOM 3088 C CA . MET A 1 403 ? -2.828 4.133 0.821 1 98.12 403 MET A CA 1
ATOM 3089 C C . MET A 1 403 ? -3.104 3.029 -0.195 1 98.12 403 MET A C 1
ATOM 3091 O O . MET A 1 403 ? -2.449 1.986 -0.176 1 98.12 403 MET A O 1
ATOM 3095 N N . ALA A 1 404 ? -4.074 3.203 -1.069 1 98.56 404 ALA A N 1
ATOM 3096 C CA . ALA A 1 404 ? -4.438 2.18 -2.045 1 98.56 404 ALA A CA 1
ATOM 3097 C C . ALA A 1 404 ? -3.277 1.882 -2.988 1 98.56 404 ALA A C 1
ATOM 3099 O O . ALA A 1 404 ? -2.461 2.76 -3.273 1 98.56 404 ALA A O 1
ATOM 3100 N N . SER A 1 405 ? -3.137 0.663 -3.406 1 98.56 405 SER A N 1
ATOM 3101 C CA . SER A 1 405 ? -2.115 0.188 -4.332 1 98.56 405 SER A CA 1
ATOM 3102 C C . SER A 1 405 ? -2.732 -0.637 -5.457 1 98.56 405 SER A C 1
ATOM 3104 O O . SER A 1 405 ? -3.955 -0.683 -5.602 1 98.56 405 SER A O 1
ATOM 3106 N N . ASN A 1 406 ? -1.894 -1.172 -6.344 1 98.75 406 ASN A N 1
ATOM 3107 C CA . ASN A 1 406 ? -2.299 -2.078 -7.414 1 98.75 406 ASN A CA 1
ATOM 3108 C C . ASN A 1 406 ? -1.691 -3.465 -7.234 1 98.75 406 ASN A C 1
ATOM 3110 O O . ASN A 1 406 ? -1.275 -4.098 -8.203 1 98.75 406 ASN A O 1
ATOM 3114 N N . TYR A 1 407 ? -1.576 -3.918 -5.934 1 98.56 407 TYR A N 1
ATOM 3115 C CA . TYR A 1 407 ? -1.055 -5.266 -5.738 1 98.56 407 TYR A CA 1
ATOM 3116 C C . TYR A 1 407 ? -1.828 -6.277 -6.574 1 98.56 407 TYR A C 1
ATOM 3118 O O . TYR A 1 407 ? -3.055 -6.199 -6.676 1 98.56 407 TYR A O 1
ATOM 3126 N N . ASN A 1 408 ? -1.146 -7.301 -7.207 1 98.75 408 ASN A N 1
ATOM 3127 C CA . ASN A 1 408 ? -1.654 -8.266 -8.172 1 98.75 408 ASN A CA 1
ATOM 3128 C C . ASN A 1 408 ? -2.17 -7.578 -9.438 1 98.75 408 ASN A C 1
ATOM 3130 O O . ASN A 1 408 ? -2.914 -8.18 -10.211 1 98.75 408 ASN A O 1
ATOM 3134 N N . ARG A 1 409 ? -1.831 -6.27 -9.609 1 98.69 409 ARG A N 1
ATOM 3135 C CA . ARG A 1 409 ? -2.307 -5.434 -10.703 1 98.69 409 ARG A CA 1
ATOM 3136 C C . ARG A 1 409 ? -3.83 -5.375 -10.727 1 98.69 409 ARG A C 1
ATOM 3138 O O . ARG A 1 409 ? -4.445 -5.5 -11.789 1 98.69 409 ARG A O 1
ATOM 3145 N N . VAL A 1 410 ? -4.449 -5.332 -9.594 1 98.75 410 VAL A N 1
ATOM 3146 C CA . VAL A 1 410 ? -5.871 -5.043 -9.453 1 98.75 410 VAL A CA 1
ATOM 3147 C C . VAL A 1 410 ? -6.109 -3.541 -9.586 1 98.75 410 VAL A C 1
ATOM 3149 O O . VAL A 1 410 ? -5.434 -2.736 -8.945 1 98.75 410 VAL A O 1
ATOM 3152 N N . PRO A 1 411 ? -7.012 -3.131 -10.445 1 98.69 411 PRO A N 1
ATOM 3153 C CA . PRO A 1 411 ? -7.281 -1.702 -10.633 1 98.69 411 PRO A CA 1
ATOM 3154 C C . PRO A 1 411 ? -7.797 -1.03 -9.359 1 98.69 411 PRO A C 1
ATOM 3156 O O . PRO A 1 411 ? -8.57 -1.629 -8.609 1 98.69 411 PRO A O 1
ATOM 3159 N N . ARG A 1 412 ? -7.43 0.213 -9.141 1 98.75 412 ARG A N 1
ATOM 3160 C CA . ARG A 1 412 ? -8 0.969 -8.023 1 98.75 412 ARG A CA 1
ATOM 3161 C C . ARG A 1 412 ? -9.484 1.229 -8.25 1 98.75 412 ARG A C 1
ATOM 3163 O O . ARG A 1 412 ? -9.914 1.502 -9.367 1 98.75 412 ARG A O 1
ATOM 3170 N N . PRO A 1 413 ? -10.297 1.2 -7.191 1 98.81 413 PRO A N 1
ATOM 3171 C CA . PRO A 1 413 ? -11.75 1.363 -7.289 1 98.81 413 PRO A CA 1
ATOM 3172 C C . PRO A 1 413 ? -12.164 2.795 -7.625 1 98.81 413 PRO A C 1
ATOM 3174 O O . PRO A 1 413 ? -11.367 3.723 -7.473 1 98.81 413 PRO A O 1
ATOM 3177 N N . ALA A 1 414 ? -13.359 2.93 -8.078 1 98.94 414 ALA A N 1
ATOM 3178 C CA . ALA A 1 414 ? -13.992 4.238 -8.211 1 98.94 414 ALA A CA 1
ATOM 3179 C C . ALA A 1 414 ? -14.43 4.773 -6.848 1 98.94 414 ALA A C 1
ATOM 3181 O O . ALA A 1 414 ? -14.508 4.023 -5.875 1 98.94 414 ALA A O 1
ATOM 3182 N N . ALA A 1 415 ? -14.641 6.059 -6.773 1 98.94 415 ALA A N 1
ATOM 3183 C CA . ALA A 1 415 ? -15.258 6.715 -5.625 1 98.94 415 ALA A CA 1
ATOM 3184 C C . ALA A 1 415 ? -16.344 7.691 -6.07 1 98.94 415 ALA A C 1
ATOM 3186 O O . ALA A 1 415 ? -16.203 8.359 -7.094 1 98.94 415 ALA A O 1
ATOM 3187 N N . VAL A 1 416 ? -17.406 7.723 -5.348 1 98.94 416 VAL A N 1
ATOM 3188 C CA . VAL A 1 416 ? -18.484 8.664 -5.617 1 98.94 416 VAL A CA 1
ATOM 3189 C C . VAL A 1 416 ? -18.75 9.5 -4.367 1 98.94 416 VAL A C 1
ATOM 3191 O O . VAL A 1 416 ? -18.5 9.055 -3.246 1 98.94 416 VAL A O 1
ATOM 3194 N N . ILE A 1 417 ? -19.172 10.688 -4.555 1 98.94 417 ILE A N 1
ATOM 3195 C CA . ILE A 1 417 ? -19.75 11.516 -3.5 1 98.94 417 ILE A CA 1
ATOM 3196 C C . ILE A 1 417 ? -21.266 11.562 -3.646 1 98.94 417 ILE A C 1
ATOM 3198 O O . ILE A 1 417 ? -21.781 11.664 -4.762 1 98.94 417 ILE A O 1
ATOM 3202 N N . VAL A 1 418 ? -21.953 11.344 -2.564 1 98.88 418 VAL A N 1
ATOM 3203 C CA . VAL A 1 418 ? -23.406 11.281 -2.615 1 98.88 418 VAL A CA 1
ATOM 3204 C C . VAL A 1 418 ? -24 12.398 -1.766 1 98.88 418 VAL A C 1
ATOM 3206 O O . VAL A 1 418 ? -23.469 12.742 -0.711 1 98.88 418 VAL A O 1
ATOM 3209 N N . CYS A 1 419 ? -25.062 12.984 -2.201 1 98.19 419 CYS A N 1
ATOM 3210 C CA . CYS A 1 419 ? -25.766 14.07 -1.527 1 98.19 419 CYS A CA 1
ATOM 3211 C C . CYS A 1 419 ? -27.203 14.188 -2.033 1 98.19 419 CYS A C 1
ATOM 3213 O O . CYS A 1 419 ? -27.422 14.352 -3.234 1 98.19 419 CYS A O 1
ATOM 3215 N N . ASP A 1 420 ? -28.188 14.062 -1.194 1 97.38 420 ASP A N 1
ATOM 3216 C CA . ASP A 1 420 ? -29.594 14.305 -1.483 1 97.38 420 ASP A CA 1
ATOM 3217 C C . ASP A 1 420 ? -30.047 13.5 -2.697 1 97.38 420 ASP A C 1
ATOM 3219 O O . ASP A 1 420 ? -30.688 14.039 -3.604 1 97.38 420 ASP A O 1
ATOM 3223 N N . GLY A 1 421 ? -29.641 12.336 -2.76 1 98.19 421 GLY A N 1
ATOM 3224 C CA . GLY A 1 421 ? -30.125 11.422 -3.781 1 98.19 421 GLY A CA 1
ATOM 3225 C C . GLY A 1 421 ? -29.297 11.461 -5.055 1 98.19 421 GLY A C 1
ATOM 3226 O O . GLY A 1 421 ? -29.562 10.719 -6 1 98.19 421 GLY A O 1
ATOM 3227 N N . GLU A 1 422 ? -28.297 12.305 -5.059 1 98.19 422 GLU A N 1
ATOM 3228 C CA . GLU A 1 422 ? -27.438 12.422 -6.234 1 98.19 422 GLU A CA 1
ATOM 3229 C C . GLU A 1 422 ? -26.047 11.844 -5.961 1 98.19 422 GLU A C 1
ATOM 3231 O O . GLU A 1 422 ? -25.5 12.031 -4.871 1 98.19 422 GLU A O 1
ATOM 3236 N N . ALA A 1 423 ? -25.5 11.133 -6.965 1 98.69 423 ALA A N 1
ATOM 3237 C CA . ALA A 1 423 ? -24.156 10.57 -6.891 1 98.69 423 ALA A CA 1
ATOM 3238 C C . ALA A 1 423 ? -23.266 11.125 -7.996 1 98.69 423 ALA A C 1
ATOM 3240 O O . ALA A 1 423 ? -23.656 11.156 -9.164 1 98.69 423 ALA A O 1
ATOM 3241 N N . ASN A 1 424 ? -22.156 11.656 -7.648 1 98.69 424 ASN A N 1
ATOM 3242 C CA . ASN A 1 424 ? -21.172 12.141 -8.602 1 98.69 424 ASN A CA 1
ATOM 3243 C C . ASN A 1 424 ? -19.844 11.391 -8.469 1 98.69 424 ASN A C 1
ATOM 3245 O O . ASN A 1 424 ? -19.375 11.156 -7.355 1 98.69 424 ASN A O 1
ATOM 3249 N N . LEU A 1 425 ? -19.297 10.992 -9.586 1 98.75 425 LEU A N 1
ATOM 3250 C CA . LEU A 1 425 ? -17.969 10.383 -9.602 1 98.75 425 LEU A CA 1
ATOM 3251 C C . LEU A 1 425 ? -16.906 11.367 -9.133 1 98.75 425 LEU A C 1
ATOM 3253 O O . LEU A 1 425 ? -16.906 12.523 -9.562 1 98.75 425 LEU A O 1
ATOM 3257 N N . ILE A 1 426 ? -16 10.922 -8.227 1 98.88 426 ILE A N 1
ATOM 3258 C CA . ILE A 1 426 ? -14.922 11.805 -7.812 1 98.88 426 ILE A CA 1
ATOM 3259 C C . ILE A 1 426 ? -13.57 11.141 -8.086 1 98.88 426 ILE A C 1
ATOM 3261 O O . ILE A 1 426 ? -12.539 11.812 -8.117 1 98.88 426 ILE A O 1
ATOM 3265 N N . LEU A 1 427 ? -13.539 9.844 -8.195 1 98.88 427 LEU A N 1
ATOM 3266 C CA . LEU A 1 427 ? -12.406 9.07 -8.688 1 98.88 427 LEU A CA 1
ATOM 3267 C C . LEU A 1 427 ? -12.852 8.062 -9.75 1 98.88 427 LEU A C 1
ATOM 3269 O O . LEU A 1 427 ? -13.734 7.246 -9.5 1 98.88 427 LEU A O 1
ATOM 3273 N N . GLN A 1 428 ? -12.305 8.125 -10.867 1 98.81 428 GLN A N 1
ATOM 3274 C CA . GLN A 1 428 ? -12.57 7.145 -11.914 1 98.81 428 GLN A CA 1
ATOM 3275 C C . GLN A 1 428 ? -11.898 5.809 -11.609 1 98.81 428 GLN A C 1
ATOM 3277 O O . GLN A 1 428 ? -10.758 5.77 -11.156 1 98.81 428 GLN A O 1
ATOM 3282 N N . ARG A 1 429 ? -12.641 4.723 -11.812 1 98.75 429 ARG A N 1
ATOM 3283 C CA . ARG A 1 429 ? -12.047 3.395 -11.695 1 98.75 429 ARG A CA 1
ATOM 3284 C C . ARG A 1 429 ? -10.938 3.203 -12.719 1 98.75 429 ARG A C 1
ATOM 3286 O O . ARG A 1 429 ? -11.078 3.598 -13.875 1 98.75 429 ARG A O 1
ATOM 3293 N N . GLU A 1 430 ? -9.805 2.637 -12.297 1 98.81 430 GLU A N 1
ATOM 3294 C CA . GLU A 1 430 ? -8.734 2.309 -13.234 1 98.81 430 GLU A CA 1
ATOM 3295 C C . GLU A 1 430 ? -9.125 1.136 -14.133 1 98.81 430 GLU A C 1
ATOM 3297 O O . GLU A 1 430 ? -9.883 0.257 -13.719 1 98.81 430 GLU A O 1
ATOM 3302 N N . THR A 1 431 ? -8.609 1.109 -15.336 1 98.62 431 THR A N 1
ATOM 3303 C CA . THR A 1 431 ? -8.766 0.022 -16.297 1 98.62 431 THR A CA 1
ATOM 3304 C C . THR A 1 431 ? -7.477 -0.784 -16.422 1 98.62 431 THR A C 1
ATOM 3306 O O . THR A 1 431 ? -6.445 -0.397 -15.867 1 98.62 431 THR A O 1
ATOM 3309 N N . TYR A 1 432 ? -7.57 -1.937 -17.109 1 98.62 432 TYR A N 1
ATOM 3310 C CA . TYR A 1 432 ? -6.359 -2.709 -17.359 1 98.62 432 TYR A CA 1
ATOM 3311 C C . TYR A 1 432 ? -5.336 -1.887 -18.141 1 98.62 432 TYR A C 1
ATOM 3313 O O . TYR A 1 432 ? -4.133 -1.993 -17.891 1 98.62 432 TYR A O 1
ATOM 3321 N N . ALA A 1 433 ? -5.781 -1.034 -19.047 1 98.56 433 ALA A N 1
ATOM 3322 C CA . ALA A 1 433 ? -4.887 -0.17 -19.812 1 98.56 433 ALA A CA 1
ATOM 3323 C C . ALA A 1 433 ? -4.148 0.801 -18.891 1 98.56 433 ALA A C 1
ATOM 3325 O O . ALA A 1 433 ? -2.977 1.114 -19.125 1 98.56 433 ALA A O 1
ATOM 3326 N N . ASP A 1 434 ? -4.82 1.312 -17.859 1 98.62 434 ASP A N 1
ATOM 3327 C CA . ASP A 1 434 ? -4.191 2.209 -16.891 1 98.62 434 ASP A CA 1
ATOM 3328 C C . ASP A 1 434 ? -3.049 1.513 -16.156 1 98.62 434 ASP A C 1
ATOM 3330 O O . ASP A 1 434 ? -2.045 2.143 -15.82 1 98.62 434 ASP A O 1
ATOM 3334 N N . LEU A 1 435 ? -3.176 0.177 -15.898 1 98.69 435 LEU A N 1
ATOM 3335 C CA . LEU A 1 435 ? -2.203 -0.587 -15.125 1 98.69 435 LEU A CA 1
ATOM 3336 C C . LEU A 1 435 ? -0.871 -0.676 -15.867 1 98.69 435 LEU A C 1
ATOM 3338 O O . LEU A 1 435 ? 0.183 -0.812 -15.242 1 98.69 435 LEU A O 1
ATOM 3342 N N . VAL A 1 436 ? -0.873 -0.629 -17.266 1 98.56 436 VAL A N 1
ATOM 3343 C CA . VAL A 1 436 ? 0.36 -0.82 -18.016 1 98.56 436 VAL A CA 1
ATOM 3344 C C . VAL A 1 436 ? 0.803 0.506 -18.625 1 98.56 436 VAL A C 1
ATOM 3346 O O . VAL A 1 436 ? 1.759 0.55 -19.406 1 98.56 436 VAL A O 1
ATOM 3349 N N . ALA A 1 437 ? 0.086 1.621 -18.25 1 98.31 437 ALA A N 1
ATOM 3350 C CA . ALA A 1 437 ? 0.299 2.912 -18.906 1 98.31 437 ALA A CA 1
ATOM 3351 C C . ALA A 1 437 ? 1.723 3.412 -18.688 1 98.31 437 ALA A C 1
ATOM 3353 O O . ALA A 1 437 ? 2.277 4.125 -19.516 1 98.31 437 ALA A O 1
ATOM 3354 N N . HIS A 1 438 ? 2.359 3.045 -17.562 1 98.69 438 HIS A N 1
ATOM 3355 C CA . HIS A 1 438 ? 3.695 3.537 -17.234 1 98.69 438 HIS A CA 1
ATOM 3356 C C . HIS A 1 438 ? 4.754 2.475 -17.516 1 98.69 438 HIS A C 1
ATOM 3358 O O . HIS A 1 438 ? 5.945 2.703 -17.297 1 98.69 438 HIS A O 1
ATOM 3364 N N . ASP A 1 439 ? 4.34 1.285 -17.969 1 98.75 439 ASP A N 1
ATOM 3365 C CA . ASP A 1 439 ? 5.281 0.25 -18.391 1 98.75 439 ASP A CA 1
ATOM 3366 C C . ASP A 1 439 ? 5.957 0.614 -19.703 1 98.75 439 ASP A C 1
ATOM 3368 O O . ASP A 1 439 ? 5.316 1.156 -20.609 1 98.75 439 ASP A O 1
ATOM 3372 N N . VAL A 1 440 ? 7.188 0.407 -19.75 1 98.56 440 VAL A N 1
ATOM 3373 C CA . VAL A 1 440 ? 7.957 0.539 -20.984 1 98.56 440 VAL A CA 1
ATOM 3374 C C . VAL A 1 440 ? 8.633 -0.79 -21.328 1 98.56 440 VAL A C 1
ATOM 3376 O O . VAL A 1 440 ? 9.375 -1.337 -20.5 1 98.56 440 VAL A O 1
ATOM 3379 N N . LEU A 1 441 ? 8.328 -1.344 -22.375 1 98 441 LEU A N 1
ATOM 3380 C CA . LEU A 1 441 ? 8.984 -2.566 -22.844 1 98 441 LEU A CA 1
ATOM 3381 C C . LEU A 1 441 ? 10.094 -2.25 -23.828 1 98 441 LEU A C 1
ATOM 3383 O O . LEU A 1 441 ? 9.828 -1.908 -24.984 1 98 441 LEU A O 1
ATOM 3387 N N . PRO A 1 442 ? 11.328 -2.328 -23.391 1 96.44 442 PRO A N 1
ATOM 3388 C CA . PRO A 1 442 ? 12.422 -2.096 -24.344 1 96.44 442 PRO A CA 1
ATOM 3389 C C . PRO A 1 442 ? 12.328 -2.998 -25.562 1 96.44 442 PRO A C 1
ATOM 3391 O O . PRO A 1 442 ? 11.984 -4.176 -25.453 1 96.44 442 PRO A O 1
ATOM 3394 N N . LEU A 1 443 ? 12.68 -2.535 -26.734 1 93.69 443 LEU A N 1
ATOM 3395 C CA . LEU A 1 443 ? 12.555 -3.254 -28 1 93.69 443 LEU A CA 1
ATOM 3396 C C . LEU A 1 443 ? 13.336 -4.566 -27.953 1 93.69 443 LEU A C 1
ATOM 3398 O O . LEU A 1 443 ? 12.875 -5.582 -28.484 1 93.69 443 LEU A O 1
ATOM 3402 N N . ARG A 1 444 ? 14.43 -4.523 -27.266 1 92.62 444 ARG A N 1
ATOM 3403 C CA . ARG A 1 444 ? 15.305 -5.695 -27.234 1 92.62 444 ARG A CA 1
ATOM 3404 C C . ARG A 1 444 ? 14.672 -6.82 -26.422 1 92.62 444 ARG A C 1
ATOM 3406 O O . ARG A 1 444 ? 15.102 -7.977 -26.516 1 92.62 444 ARG A O 1
ATOM 3413 N N . LEU A 1 445 ? 13.68 -6.523 -25.562 1 91.69 445 LEU A N 1
ATOM 3414 C CA . LEU A 1 445 ? 13.016 -7.539 -24.766 1 91.69 445 LEU A CA 1
ATOM 3415 C C . LEU A 1 445 ? 11.742 -8.023 -25.438 1 91.69 445 LEU A C 1
ATOM 3417 O O . LEU A 1 445 ? 11.125 -8.992 -25 1 91.69 445 LEU A O 1
ATOM 3421 N N . SER A 1 446 ? 11.133 -7.25 -26.406 1 82.19 446 SER A N 1
ATOM 3422 C CA . SER A 1 446 ? 9.891 -7.59 -27.094 1 82.19 446 SER A CA 1
ATOM 3423 C C . SER A 1 446 ? 10.109 -8.719 -28.094 1 82.19 446 SER A C 1
ATOM 3425 O O . SER A 1 446 ? 9.164 -9.438 -28.438 1 82.19 446 SER A O 1
ATOM 3427 N N . THR A 1 447 ? 11.312 -8.711 -28.781 1 63.38 447 THR A N 1
ATOM 3428 C CA . THR A 1 447 ? 11.555 -9.578 -29.938 1 63.38 447 THR A CA 1
ATOM 3429 C C . THR A 1 447 ? 11.836 -11.008 -29.469 1 63.38 447 THR A C 1
ATOM 3431 O O . THR A 1 447 ? 12.672 -11.234 -28.594 1 63.38 447 THR A O 1
ATOM 3434 N N . PRO A 1 448 ? 10.883 -11.953 -29.734 1 53.06 448 PRO A N 1
ATOM 3435 C CA . PRO A 1 448 ? 11.211 -13.359 -29.469 1 53.06 448 PRO A CA 1
ATOM 3436 C C . PRO A 1 448 ? 12.625 -13.734 -29.906 1 53.06 448 PRO A C 1
ATOM 3438 O O . PRO A 1 448 ? 13.109 -13.227 -30.922 1 53.06 448 PRO A O 1
ATOM 3441 N N . THR A 1 449 ? 13.594 -13.883 -28.969 1 41.88 449 THR A N 1
ATOM 3442 C CA . THR A 1 449 ? 14.867 -14.398 -29.453 1 41.88 449 THR A CA 1
ATOM 3443 C C . THR A 1 449 ? 14.641 -15.43 -30.562 1 41.88 449 THR A C 1
ATOM 3445 O O . THR A 1 449 ? 13.82 -16.344 -30.406 1 41.88 449 THR A O 1
ATOM 3448 N N . PRO A 1 450 ? 15.359 -15.289 -31.734 1 38.12 450 PRO A N 1
ATOM 3449 C CA . PRO A 1 450 ? 15.25 -16.328 -32.75 1 38.12 450 PRO A CA 1
ATOM 3450 C C . PRO A 1 450 ? 15.492 -17.734 -32.188 1 38.12 450 PRO A C 1
ATOM 3452 O O . PRO A 1 450 ? 16.234 -17.891 -31.219 1 38.12 450 PRO A O 1
ATOM 3455 N N . MET B 1 1 ? 34.031 -12.656 -16.5 1 33.84 1 MET B N 1
ATOM 3456 C CA . MET B 1 1 ? 32.938 -13.586 -16.75 1 33.84 1 MET B CA 1
ATOM 3457 C C . MET B 1 1 ? 32.25 -13.992 -15.445 1 33.84 1 MET B C 1
ATOM 3459 O O . MET B 1 1 ? 32.906 -14.508 -14.531 1 33.84 1 MET B O 1
ATOM 3463 N N . ILE B 1 2 ? 31.234 -13.312 -14.984 1 46.66 2 ILE B N 1
ATOM 3464 C CA . ILE B 1 2 ? 30.578 -13.539 -13.703 1 46.66 2 ILE B CA 1
ATOM 3465 C C . ILE B 1 2 ? 30.188 -15.008 -13.57 1 46.66 2 ILE B C 1
ATOM 3467 O O . ILE B 1 2 ? 29.656 -15.602 -14.508 1 46.66 2 ILE B O 1
ATOM 3471 N N . SER B 1 3 ? 30.859 -15.766 -12.602 1 48.69 3 SER B N 1
ATOM 3472 C CA . SER B 1 3 ? 30.609 -17.188 -12.391 1 48.69 3 SER B CA 1
ATOM 3473 C C . SER B 1 3 ? 29.125 -17.469 -12.203 1 48.69 3 SER B C 1
ATOM 3475 O O . SER B 1 3 ? 28.484 -16.891 -11.32 1 48.69 3 SER B O 1
ATOM 3477 N N . THR B 1 4 ? 28.406 -17.969 -13.242 1 59.88 4 THR B N 1
ATOM 3478 C CA . THR B 1 4 ? 27.031 -18.438 -13.219 1 59.88 4 THR B CA 1
ATOM 3479 C C . THR B 1 4 ? 26.875 -19.562 -12.188 1 59.88 4 THR B C 1
ATOM 3481 O O . THR B 1 4 ? 25.781 -20.094 -12.016 1 59.88 4 THR B O 1
ATOM 3484 N N . SER B 1 5 ? 27.969 -19.734 -11.375 1 74.44 5 SER B N 1
ATOM 3485 C CA . SER B 1 5 ? 27.891 -20.844 -10.445 1 74.44 5 SER B CA 1
ATOM 3486 C C . SER B 1 5 ? 27.234 -20.438 -9.133 1 74.44 5 SER B C 1
ATOM 3488 O O . SER B 1 5 ? 26.766 -21.297 -8.383 1 74.44 5 SER B O 1
ATOM 3490 N N . LEU B 1 6 ? 27.109 -19.188 -8.945 1 87.12 6 LEU B N 1
ATOM 3491 C CA . LEU B 1 6 ? 26.5 -18.719 -7.703 1 87.12 6 LEU B CA 1
ATOM 3492 C C . LEU B 1 6 ? 24.984 -18.75 -7.809 1 87.12 6 LEU B C 1
ATOM 3494 O O . LEU B 1 6 ? 24.422 -18.344 -8.82 1 87.12 6 LEU B O 1
ATOM 3498 N N . ALA B 1 7 ? 24.391 -19.297 -6.773 1 93.12 7 ALA B N 1
ATOM 3499 C CA . ALA B 1 7 ? 22.938 -19.281 -6.734 1 93.12 7 ALA B CA 1
ATOM 3500 C C . ALA B 1 7 ? 22.406 -17.859 -6.496 1 93.12 7 ALA B C 1
ATOM 3502 O O . ALA B 1 7 ? 22.703 -17.25 -5.465 1 93.12 7 ALA B O 1
ATOM 3503 N N . ALA B 1 8 ? 21.641 -17.375 -7.402 1 95.19 8 ALA B N 1
ATOM 3504 C CA . ALA B 1 8 ? 21.141 -16.016 -7.359 1 95.19 8 ALA B CA 1
ATOM 3505 C C . ALA B 1 8 ? 20.422 -15.727 -6.043 1 95.19 8 ALA B C 1
ATOM 3507 O O . ALA B 1 8 ? 20.625 -14.672 -5.438 1 95.19 8 ALA B O 1
ATOM 3508 N N . ASN B 1 9 ? 19.656 -16.688 -5.512 1 97.75 9 ASN B N 1
ATOM 3509 C CA . ASN B 1 9 ? 18.812 -16.469 -4.34 1 97.75 9 ASN B CA 1
ATOM 3510 C C . ASN B 1 9 ? 19.641 -16.453 -3.053 1 97.75 9 ASN B C 1
ATOM 3512 O O . ASN B 1 9 ? 19.125 -16.094 -1.991 1 97.75 9 ASN B O 1
ATOM 3516 N N . GLN B 1 10 ? 20.891 -16.812 -3.166 1 97.94 10 GLN B N 1
ATOM 3517 C CA . GLN B 1 10 ? 21.75 -16.844 -1.985 1 97.94 10 GLN B CA 1
ATOM 3518 C C . GLN B 1 10 ? 22.625 -15.594 -1.905 1 97.94 10 GLN B C 1
ATOM 3520 O O . GLN B 1 10 ? 23.516 -15.5 -1.059 1 97.94 10 GLN B O 1
ATOM 3525 N N . GLN B 1 11 ? 22.438 -14.672 -2.811 1 97.69 11 GLN B N 1
ATOM 3526 C CA . GLN B 1 11 ? 23.188 -13.422 -2.824 1 97.69 11 GLN B CA 1
ATOM 3527 C C . GLN B 1 11 ? 22.312 -12.258 -2.363 1 97.69 11 GLN B C 1
ATOM 3529 O O . GLN B 1 11 ? 21.125 -12.188 -2.689 1 97.69 11 GLN B O 1
ATOM 3534 N N . ILE B 1 12 ? 22.906 -11.391 -1.623 1 98.12 12 ILE B N 1
ATOM 3535 C CA . ILE B 1 12 ? 22.172 -10.211 -1.169 1 98.12 12 ILE B CA 1
ATOM 3536 C C . ILE B 1 12 ? 22.109 -9.18 -2.295 1 98.12 12 ILE B C 1
ATOM 3538 O O . ILE B 1 12 ? 21.062 -8.57 -2.527 1 98.12 12 ILE B O 1
ATOM 3542 N N . LEU B 1 13 ? 23.234 -8.984 -2.982 1 98.5 13 LEU B N 1
ATOM 3543 C CA . LEU B 1 13 ? 23.297 -8.07 -4.117 1 98.5 13 LEU B CA 1
ATOM 3544 C C . LEU B 1 13 ? 23.188 -8.828 -5.434 1 98.5 13 LEU B C 1
ATOM 3546 O O . LEU B 1 13 ? 23.5 -10.023 -5.5 1 98.5 13 LEU B O 1
ATOM 3550 N N . PRO B 1 14 ? 22.719 -8.148 -6.5 1 98.75 14 PRO B N 1
ATOM 3551 C CA . PRO B 1 14 ? 22.75 -8.797 -7.812 1 98.75 14 PRO B CA 1
ATOM 3552 C C . PRO B 1 14 ? 24.125 -9.359 -8.172 1 98.75 14 PRO B C 1
ATOM 3554 O O . PRO B 1 14 ? 25.141 -8.82 -7.742 1 98.75 14 PRO B O 1
ATOM 3557 N N . LEU B 1 15 ? 24.125 -10.344 -8.984 1 98.5 15 LEU B N 1
ATOM 3558 C CA . LEU B 1 15 ? 25.328 -11.109 -9.305 1 98.5 15 LEU B CA 1
ATOM 3559 C C . LEU B 1 15 ? 26.375 -10.219 -9.977 1 98.5 15 LEU B C 1
ATOM 3561 O O . LEU B 1 15 ? 27.578 -10.469 -9.867 1 98.5 15 LEU B O 1
ATOM 3565 N N . THR B 1 16 ? 25.984 -9.117 -10.586 1 98.5 16 THR B N 1
ATOM 3566 C CA . THR B 1 16 ? 26.922 -8.297 -11.352 1 98.5 16 THR B CA 1
ATOM 3567 C C . THR B 1 16 ? 27.438 -7.137 -10.508 1 98.5 16 THR B C 1
ATOM 3569 O O . THR B 1 16 ? 28.219 -6.316 -10.984 1 98.5 16 THR B O 1
ATOM 3572 N N . ALA B 1 17 ? 27.016 -7.059 -9.289 1 98.62 17 ALA B N 1
ATOM 3573 C CA . ALA B 1 17 ? 27.391 -5.938 -8.43 1 98.62 17 ALA B CA 1
ATOM 3574 C C . ALA B 1 17 ? 28.906 -5.898 -8.227 1 98.62 17 ALA B C 1
ATOM 3576 O O . ALA B 1 17 ? 29.531 -6.926 -7.957 1 98.62 17 ALA B O 1
ATOM 3577 N N . GLN B 1 18 ? 29.469 -4.75 -8.445 1 98.38 18 GLN B N 1
ATOM 3578 C CA . GLN B 1 18 ? 30.891 -4.504 -8.234 1 98.38 18 GLN B CA 1
ATOM 3579 C C . GLN B 1 18 ? 31.141 -3.096 -7.699 1 98.38 18 GLN B C 1
ATOM 3581 O O . GLN B 1 18 ? 30.234 -2.25 -7.734 1 98.38 18 GLN B O 1
ATOM 3586 N N . THR B 1 19 ? 32.281 -2.879 -7.121 1 98.56 19 THR B N 1
ATOM 3587 C CA . THR B 1 19 ? 32.781 -1.54 -6.812 1 98.56 19 THR B CA 1
ATOM 3588 C C . THR B 1 19 ? 33.75 -1.055 -7.887 1 98.56 19 THR B C 1
ATOM 3590 O O . THR B 1 19 ? 34.719 -1.724 -8.188 1 98.56 19 THR B O 1
ATOM 3593 N N . ASN B 1 20 ? 33.469 0.049 -8.469 1 98.25 20 ASN B N 1
ATOM 3594 C CA . ASN B 1 20 ? 34.344 0.53 -9.516 1 98.25 20 ASN B CA 1
ATOM 3595 C C . ASN B 1 20 ? 35.5 1.358 -8.945 1 98.25 20 ASN B C 1
ATOM 3597 O O . ASN B 1 20 ? 35.656 1.465 -7.723 1 98.25 20 ASN B O 1
ATOM 3601 N N . ALA B 1 21 ? 36.312 1.926 -9.875 1 97.81 21 ALA B N 1
ATOM 3602 C CA . ALA B 1 21 ? 37.531 2.625 -9.484 1 97.81 21 ALA B CA 1
ATOM 3603 C C . ALA B 1 21 ? 37.188 3.9 -8.711 1 97.81 21 ALA B C 1
ATOM 3605 O O . ALA B 1 21 ? 38.031 4.391 -7.934 1 97.81 21 ALA B O 1
ATOM 3606 N N . ARG B 1 22 ? 36.031 4.418 -8.844 1 97.56 22 ARG B N 1
ATOM 3607 C CA . ARG B 1 22 ? 35.625 5.641 -8.164 1 97.56 22 ARG B CA 1
ATOM 3608 C C . ARG B 1 22 ? 35.062 5.332 -6.777 1 97.56 22 ARG B C 1
ATOM 3610 O O . ARG B 1 22 ? 34.688 6.242 -6.039 1 97.56 22 ARG B O 1
ATOM 3617 N N . GLY B 1 23 ? 35 4.059 -6.52 1 98.31 23 GLY B N 1
ATOM 3618 C CA . GLY B 1 23 ? 34.406 3.654 -5.25 1 98.31 23 GLY B CA 1
ATOM 3619 C C . GLY B 1 23 ? 32.906 3.592 -5.277 1 98.31 23 GLY B C 1
ATOM 3620 O O . GLY B 1 23 ? 32.25 3.639 -4.23 1 98.31 23 GLY B O 1
ATOM 3621 N N . HIS B 1 24 ? 32.344 3.596 -6.449 1 98.88 24 HIS B N 1
ATOM 3622 C CA . HIS B 1 24 ? 30.891 3.529 -6.621 1 98.88 24 HIS B CA 1
ATOM 3623 C C . HIS B 1 24 ? 30.422 2.092 -6.832 1 98.88 24 HIS B C 1
ATOM 3625 O O . HIS B 1 24 ? 31.172 1.269 -7.371 1 98.88 24 HIS B O 1
ATOM 3631 N N . LEU B 1 25 ? 29.203 1.803 -6.363 1 98.88 25 LEU B N 1
ATOM 3632 C CA . LEU B 1 25 ? 28.547 0.553 -6.711 1 98.88 25 LEU B CA 1
ATOM 3633 C C . LEU B 1 25 ? 28.156 0.536 -8.188 1 98.88 25 LEU B C 1
ATOM 3635 O O . LEU B 1 25 ? 27.609 1.518 -8.703 1 98.88 25 LEU B O 1
ATOM 3639 N N . THR B 1 26 ? 28.5 -0.522 -8.875 1 98.88 26 THR B N 1
ATOM 364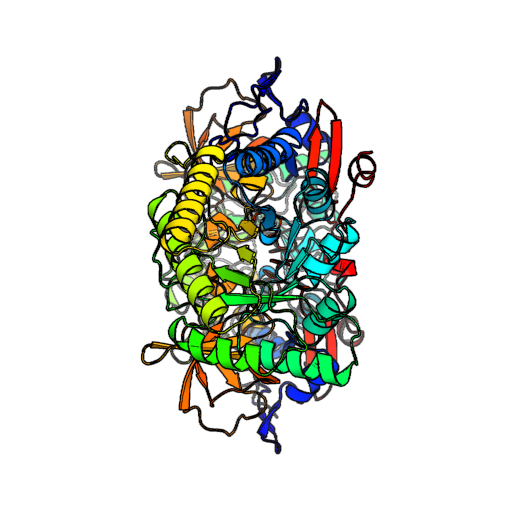0 C CA . THR B 1 26 ? 28.031 -0.755 -10.242 1 98.88 26 THR B CA 1
ATOM 3641 C C . THR B 1 26 ? 27.203 -2.033 -10.312 1 98.88 26 THR B C 1
ATOM 3643 O O . THR B 1 26 ? 27.484 -3.008 -9.617 1 98.88 26 THR B O 1
ATOM 3646 N N . ILE B 1 27 ? 26.188 -2.031 -11.055 1 98.88 27 ILE B N 1
ATOM 3647 C CA . ILE B 1 27 ? 25.312 -3.174 -11.336 1 98.88 27 ILE B CA 1
ATOM 3648 C C . ILE B 1 27 ? 25.078 -3.271 -12.844 1 98.88 27 ILE B C 1
ATOM 3650 O O . ILE B 1 27 ? 24.75 -2.275 -13.492 1 98.88 27 ILE B O 1
ATOM 3654 N N . GLY B 1 28 ? 25.156 -4.457 -13.383 1 98.75 28 GLY B N 1
ATOM 3655 C CA . GLY B 1 28 ? 24.984 -4.625 -14.82 1 98.75 28 GLY B CA 1
ATOM 3656 C C . GLY B 1 28 ? 25.922 -3.766 -15.641 1 98.75 28 GLY B C 1
ATOM 3657 O O . GLY B 1 28 ? 25.578 -3.338 -16.75 1 98.75 28 GLY B O 1
ATOM 3658 N N . GLY B 1 29 ? 27.016 -3.424 -15.016 1 98.62 29 GLY B N 1
ATOM 3659 C CA . GLY B 1 29 ? 28 -2.592 -15.695 1 98.62 29 GLY B CA 1
ATOM 3660 C C . GLY B 1 29 ? 27.672 -1.113 -15.648 1 98.62 29 GLY B C 1
ATOM 3661 O O . GLY B 1 29 ? 28.375 -0.29 -16.234 1 98.62 29 GLY B O 1
ATOM 3662 N N . CYS B 1 30 ? 26.656 -0.722 -14.992 1 98.88 30 CYS B N 1
ATOM 3663 C CA . CYS B 1 30 ? 26.234 0.67 -14.898 1 98.88 30 CYS B CA 1
ATOM 3664 C C . CYS B 1 30 ? 26.547 1.244 -13.523 1 98.88 30 CYS B C 1
ATOM 3666 O O . CYS B 1 30 ? 26.344 0.577 -12.508 1 98.88 30 CYS B O 1
ATOM 3668 N N . ASP B 1 31 ? 27.078 2.428 -13.477 1 98.94 31 ASP B N 1
ATOM 3669 C CA . ASP B 1 31 ? 27.344 3.146 -12.234 1 98.94 31 ASP B CA 1
ATOM 3670 C C . ASP B 1 31 ? 26.047 3.633 -11.594 1 98.94 31 ASP B C 1
ATOM 3672 O O . ASP B 1 31 ? 25.312 4.43 -12.188 1 98.94 31 ASP B O 1
ATOM 3676 N N . VAL B 1 32 ? 25.734 3.227 -10.344 1 98.94 32 VAL B N 1
ATOM 3677 C CA . VAL B 1 32 ? 24.469 3.516 -9.688 1 98.94 32 VAL B CA 1
ATOM 3678 C C . VAL B 1 32 ? 24.328 5.02 -9.484 1 98.94 32 VAL B C 1
ATOM 3680 O O . VAL B 1 32 ? 23.219 5.566 -9.602 1 98.94 32 VAL B O 1
ATOM 3683 N N . VAL B 1 33 ? 25.406 5.711 -9.141 1 98.88 33 VAL B N 1
ATOM 3684 C CA . VAL B 1 33 ? 25.375 7.156 -8.953 1 98.88 33 VAL B CA 1
ATOM 3685 C C . VAL B 1 33 ? 24.969 7.84 -10.25 1 98.88 33 VAL B C 1
ATOM 3687 O O . VAL B 1 33 ? 24.141 8.766 -10.242 1 98.88 33 VAL B O 1
ATOM 3690 N N . GLU B 1 34 ? 25.516 7.348 -11.367 1 98.81 34 GLU B N 1
ATOM 3691 C CA . GLU B 1 34 ? 25.156 7.902 -12.672 1 98.81 34 GLU B CA 1
ATOM 3692 C C . GLU B 1 34 ? 23.719 7.586 -13.039 1 98.81 34 GLU B C 1
ATOM 3694 O O . GLU B 1 34 ? 23.031 8.406 -13.672 1 98.81 34 GLU B O 1
ATOM 3699 N N . LEU B 1 35 ? 23.219 6.359 -12.703 1 98.94 35 LEU B N 1
ATOM 3700 C CA . LEU B 1 35 ? 21.828 6.004 -12.953 1 98.94 35 LEU B CA 1
ATOM 3701 C C . LEU B 1 35 ? 20.891 6.953 -12.219 1 98.94 35 LEU B C 1
ATOM 3703 O O . LEU B 1 35 ? 19.906 7.418 -12.797 1 98.94 35 LEU B O 1
ATOM 3707 N N . VAL B 1 36 ? 21.188 7.277 -10.961 1 98.88 36 VAL B N 1
ATOM 3708 C CA . VAL B 1 36 ? 20.359 8.18 -10.164 1 98.88 36 VAL B CA 1
ATOM 3709 C C . VAL B 1 36 ? 20.375 9.578 -10.773 1 98.88 36 VAL B C 1
ATOM 3711 O O . VAL B 1 36 ? 19.344 10.25 -10.82 1 98.88 36 VAL B O 1
ATOM 3714 N N . ALA B 1 37 ? 21.562 10.008 -11.211 1 98.69 37 ALA B N 1
ATOM 3715 C CA . ALA B 1 37 ? 21.672 11.312 -11.852 1 98.69 37 ALA B CA 1
ATOM 3716 C C . ALA B 1 37 ? 20.797 11.383 -13.109 1 98.69 37 ALA B C 1
ATOM 3718 O O . ALA B 1 37 ? 20.203 12.414 -13.398 1 98.69 37 ALA B O 1
ATOM 3719 N N . GLN B 1 38 ? 20.766 10.305 -13.844 1 98.69 38 GLN B N 1
ATOM 3720 C CA . GLN B 1 38 ? 20.094 10.273 -15.133 1 98.69 38 GLN B CA 1
ATOM 3721 C C . GLN B 1 38 ? 18.594 10.07 -14.961 1 98.69 38 GLN B C 1
ATOM 3723 O O . GLN B 1 38 ? 17.781 10.703 -15.641 1 98.69 38 GLN B O 1
ATOM 3728 N N . PHE B 1 39 ? 18.141 9.188 -14.062 1 98.75 39 PHE B N 1
ATOM 3729 C CA . PHE B 1 39 ? 16.75 8.742 -14.008 1 98.75 39 PHE B CA 1
ATOM 3730 C C . PHE B 1 39 ? 16.062 9.258 -12.742 1 98.75 39 PHE B C 1
ATOM 3732 O O . PHE B 1 39 ? 14.852 9.125 -12.594 1 98.75 39 PHE B O 1
ATOM 3739 N N . GLY B 1 40 ? 16.844 9.875 -11.789 1 98.5 40 GLY B N 1
ATOM 3740 C CA . GLY B 1 40 ? 16.312 10.336 -10.516 1 98.5 40 GLY B CA 1
ATOM 3741 C C . GLY B 1 40 ? 16.188 9.234 -9.484 1 98.5 40 GLY B C 1
ATOM 3742 O O . GLY B 1 40 ? 16.391 8.062 -9.789 1 98.5 40 GLY B O 1
ATOM 3743 N N . SER B 1 41 ? 15.953 9.531 -8.273 1 98.75 41 SER B N 1
ATOM 3744 C CA . SER B 1 41 ? 15.648 8.656 -7.148 1 98.75 41 SER B CA 1
ATOM 3745 C C . SER B 1 41 ? 14.312 9.023 -6.508 1 98.75 41 SER B C 1
ATOM 3747 O O . SER B 1 41 ? 13.859 10.164 -6.621 1 98.75 41 SER B O 1
ATOM 3749 N N . PRO B 1 42 ? 13.688 8.07 -5.863 1 98.81 42 PRO B N 1
ATOM 3750 C CA . PRO B 1 42 ? 14.047 6.652 -5.781 1 98.81 42 PRO B CA 1
ATOM 3751 C C . PRO B 1 42 ? 14.062 5.969 -7.148 1 98.81 42 PRO B C 1
ATOM 3753 O O . PRO B 1 42 ? 13.383 6.418 -8.07 1 98.81 42 PRO B O 1
ATOM 3756 N N . LEU B 1 43 ? 14.867 4.977 -7.277 1 98.94 43 LEU B N 1
ATOM 3757 C CA . LEU B 1 43 ? 14.992 4.273 -8.547 1 98.94 43 LEU B CA 1
ATOM 3758 C C . LEU B 1 43 ? 15.125 2.77 -8.32 1 98.94 43 LEU B C 1
ATOM 3760 O O . LEU B 1 43 ? 16.031 2.32 -7.609 1 98.94 43 LEU B O 1
ATOM 3764 N N . TYR B 1 44 ? 14.18 1.975 -8.898 1 98.94 44 TYR B N 1
ATOM 3765 C CA . TYR B 1 44 ? 14.383 0.532 -8.961 1 98.94 44 TYR B CA 1
ATOM 3766 C C . TYR B 1 44 ? 15.383 0.171 -10.055 1 98.94 44 TYR B C 1
ATOM 3768 O O . TYR B 1 44 ? 15.273 0.652 -11.188 1 98.94 44 TYR B O 1
ATOM 3776 N N . ILE B 1 45 ? 16.328 -0.614 -9.711 1 99 45 ILE B N 1
ATOM 3777 C CA . ILE B 1 45 ? 17.328 -1.045 -10.672 1 99 45 ILE B CA 1
ATOM 3778 C C . ILE B 1 45 ? 17.328 -2.568 -10.781 1 99 45 ILE B C 1
ATOM 3780 O O . ILE B 1 45 ? 17.672 -3.268 -9.82 1 99 45 ILE B O 1
ATOM 3784 N N . LEU B 1 46 ? 16.906 -3.08 -11.891 1 98.94 46 LEU B N 1
ATOM 3785 C CA . LEU B 1 46 ? 16.828 -4.512 -12.156 1 98.94 46 LEU B CA 1
ATOM 3786 C C . LEU B 1 46 ? 18.047 -4.988 -12.961 1 98.94 46 LEU B C 1
ATOM 3788 O O . LEU B 1 46 ? 18.297 -4.48 -14.055 1 98.94 46 LEU B O 1
ATOM 3792 N N . ASP B 1 47 ? 18.75 -5.902 -12.422 1 98.94 47 ASP B N 1
ATOM 3793 C CA . ASP B 1 47 ? 19.875 -6.52 -13.109 1 98.94 47 ASP B CA 1
ATOM 3794 C C . ASP B 1 47 ? 19.422 -7.668 -14 1 98.94 47 ASP B C 1
ATOM 3796 O O . ASP B 1 47 ? 19.078 -8.742 -13.508 1 98.94 47 ASP B O 1
ATOM 3800 N N . GLU B 1 48 ? 19.531 -7.473 -15.258 1 98.75 48 GLU B N 1
ATOM 3801 C CA . GLU B 1 48 ? 19.047 -8.461 -16.219 1 98.75 48 GLU B CA 1
ATOM 3802 C C . GLU B 1 48 ? 19.781 -9.789 -16.062 1 98.75 48 GLU B C 1
ATOM 3804 O O . GLU B 1 48 ? 19.172 -10.852 -16.109 1 98.75 48 GLU B O 1
ATOM 3809 N N . PHE B 1 49 ? 21.062 -9.727 -15.914 1 98.5 49 PHE B N 1
AT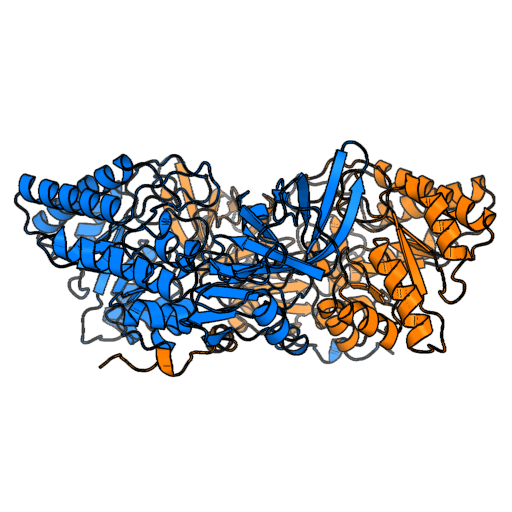OM 3810 C CA . PHE B 1 49 ? 21.891 -10.922 -15.812 1 98.5 49 PHE B CA 1
ATOM 3811 C C . PHE B 1 49 ? 21.438 -11.789 -14.648 1 98.5 49 PHE B C 1
ATOM 3813 O O . PHE B 1 49 ? 21.281 -13.008 -14.789 1 98.5 49 PHE B O 1
ATOM 3820 N N . THR B 1 50 ? 21.234 -11.219 -13.492 1 98.81 50 THR B N 1
ATOM 3821 C CA . THR B 1 50 ? 20.828 -11.945 -12.297 1 98.81 50 THR B CA 1
ATOM 3822 C C . THR B 1 50 ? 19.438 -12.57 -12.5 1 98.81 50 THR B C 1
ATOM 3824 O O . THR B 1 50 ? 19.219 -13.727 -12.133 1 98.81 50 THR B O 1
ATOM 3827 N N . PHE B 1 51 ? 18.516 -11.836 -13.055 1 98.81 51 PHE B N 1
ATOM 3828 C CA . PHE B 1 51 ? 17.172 -12.32 -13.336 1 98.81 51 PHE B CA 1
ATOM 3829 C C . PHE B 1 51 ? 17.219 -13.539 -14.25 1 98.81 51 PHE B C 1
ATOM 3831 O O . PHE B 1 51 ? 16.641 -14.586 -13.938 1 98.81 51 PHE B O 1
ATOM 3838 N N . ARG B 1 52 ? 17.906 -13.414 -15.367 1 98.25 52 ARG B N 1
ATOM 3839 C CA . ARG B 1 52 ? 18 -14.492 -16.344 1 98.25 52 ARG B CA 1
ATOM 3840 C C . ARG B 1 52 ? 18.703 -15.711 -15.734 1 98.25 52 ARG B C 1
ATOM 3842 O O . ARG B 1 52 ? 18.312 -16.844 -16 1 98.25 52 ARG B O 1
ATOM 3849 N N . THR B 1 53 ? 19.734 -15.43 -14.969 1 98.38 53 THR B N 1
ATOM 3850 C CA . THR B 1 53 ? 20.469 -16.516 -14.336 1 98.38 53 THR B CA 1
ATOM 3851 C C . THR B 1 53 ? 19.562 -17.344 -13.43 1 98.38 53 THR B C 1
ATOM 3853 O O . THR B 1 53 ? 19.594 -18.578 -13.453 1 98.38 53 THR B O 1
ATOM 3856 N N . ALA B 1 54 ? 18.781 -16.672 -12.602 1 98.56 54 ALA B N 1
ATOM 3857 C CA . ALA B 1 54 ? 17.844 -17.375 -11.734 1 98.56 54 ALA B CA 1
ATOM 3858 C C . ALA B 1 54 ? 16.875 -18.219 -12.547 1 98.56 54 ALA B C 1
ATOM 3860 O O . ALA B 1 54 ? 16.625 -19.391 -12.211 1 98.56 54 ALA B O 1
ATOM 3861 N N . CYS B 1 55 ? 16.312 -17.625 -13.625 1 98.44 55 CYS B N 1
ATOM 3862 C CA . CYS B 1 55 ? 15.414 -18.375 -14.5 1 98.44 55 CYS B CA 1
ATOM 3863 C C . CYS B 1 55 ? 16.094 -19.625 -15.031 1 98.44 55 CYS B C 1
ATOM 3865 O O . CYS B 1 55 ? 15.508 -20.719 -14.984 1 98.44 55 CYS B O 1
ATOM 3867 N N . ARG B 1 56 ? 17.281 -19.5 -15.484 1 98 56 ARG B N 1
ATOM 3868 C CA . ARG B 1 56 ? 18.016 -20.609 -16.094 1 98 56 ARG B CA 1
ATOM 3869 C C . ARG B 1 56 ? 18.359 -21.672 -15.055 1 98 56 ARG B C 1
ATOM 3871 O O . ARG B 1 56 ? 18.375 -22.859 -15.359 1 98 56 ARG B O 1
ATOM 3878 N N . GLN B 1 57 ? 18.672 -21.188 -13.867 1 98.06 57 GLN B N 1
ATOM 3879 C CA . GLN B 1 57 ? 18.953 -22.156 -12.805 1 98.06 57 GLN B CA 1
ATOM 3880 C C . GLN B 1 57 ? 17.75 -23.047 -12.539 1 98.06 57 GLN B C 1
ATOM 3882 O O . GLN B 1 57 ? 17.906 -24.266 -12.336 1 98.06 57 GLN B O 1
ATOM 3887 N N . TYR B 1 58 ? 16.562 -22.531 -12.562 1 98.25 58 TYR B N 1
ATOM 3888 C CA . TYR B 1 58 ? 15.359 -23.344 -12.414 1 98.25 58 TYR B CA 1
ATOM 3889 C C . TYR B 1 58 ? 15.172 -24.281 -13.602 1 98.25 58 TYR B C 1
ATOM 3891 O O . TYR B 1 58 ? 15.031 -25.484 -13.43 1 98.25 58 TYR B O 1
ATOM 3899 N N . GLN B 1 59 ? 15.242 -23.719 -14.797 1 96.81 59 GLN B N 1
ATOM 3900 C CA . GLN B 1 59 ? 14.914 -24.453 -16.016 1 96.81 59 GLN B CA 1
ATOM 3901 C C . GLN B 1 59 ? 15.914 -25.578 -16.281 1 96.81 59 GLN B C 1
ATOM 3903 O O . GLN B 1 59 ? 15.531 -26.719 -16.547 1 96.81 59 GLN B O 1
ATOM 3908 N N . GLU B 1 60 ? 17.172 -25.219 -16.203 1 96.69 60 GLU B N 1
ATOM 3909 C CA . GLU B 1 60 ? 18.219 -26.188 -16.516 1 96.69 60 GLU B CA 1
ATOM 3910 C C . GLU B 1 60 ? 18.266 -27.312 -15.477 1 96.69 60 GLU B C 1
ATOM 3912 O O . GLU B 1 60 ? 18.484 -28.469 -15.82 1 96.69 60 GLU B O 1
ATOM 3917 N N . THR B 1 61 ? 18.094 -26.922 -14.219 1 97.44 61 THR B N 1
ATOM 3918 C CA . THR B 1 61 ? 18.109 -27.938 -13.18 1 97.44 61 THR B CA 1
ATOM 3919 C C . THR B 1 61 ? 16.922 -28.891 -13.336 1 97.44 61 THR B C 1
ATOM 3921 O O . THR B 1 61 ? 17.062 -30.109 -13.148 1 97.44 61 THR B O 1
ATOM 3924 N N . LEU B 1 62 ? 15.789 -28.375 -13.633 1 97.56 62 LEU B N 1
ATOM 3925 C CA . LEU B 1 62 ? 14.602 -29.203 -13.844 1 97.56 62 LEU B CA 1
ATOM 3926 C C . LEU B 1 62 ? 14.812 -30.172 -15.008 1 97.56 62 LEU B C 1
ATOM 3928 O O . LEU B 1 62 ? 14.445 -31.344 -14.93 1 97.56 62 LEU B O 1
ATOM 3932 N N . GLN B 1 63 ? 15.336 -29.703 -16.109 1 95.94 63 GLN B N 1
ATOM 3933 C CA . GLN B 1 63 ? 15.586 -30.5 -17.297 1 95.94 63 GLN B CA 1
ATOM 3934 C C . GLN B 1 63 ? 16.531 -31.672 -16.984 1 95.94 63 GLN B C 1
ATOM 3936 O O . GLN B 1 63 ? 16.375 -32.75 -17.547 1 95.94 63 GLN B O 1
ATOM 3941 N N . ARG B 1 64 ? 17.391 -31.453 -16.094 1 97.06 64 ARG B N 1
ATOM 3942 C CA . ARG B 1 64 ? 18.391 -32.469 -15.773 1 97.06 64 ARG B CA 1
ATOM 3943 C C . ARG B 1 64 ? 17.875 -33.406 -14.703 1 97.06 64 ARG B C 1
ATOM 3945 O O . ARG B 1 64 ? 18.172 -34.625 -14.727 1 97.06 64 ARG B O 1
ATOM 3952 N N . ALA B 1 65 ? 17.141 -32.844 -13.781 1 98.06 65 ALA B N 1
ATOM 3953 C CA . ALA B 1 65 ? 16.859 -33.594 -12.555 1 98.06 65 ALA B CA 1
ATOM 3954 C C . ALA B 1 65 ? 15.508 -34.312 -12.648 1 98.06 65 ALA B C 1
ATOM 3956 O O . ALA B 1 65 ? 15.25 -35.25 -11.906 1 98.06 65 ALA B O 1
ATOM 3957 N N . TYR B 1 66 ? 14.656 -33.844 -13.484 1 98.31 66 TYR B N 1
ATOM 3958 C CA . TYR B 1 66 ? 13.328 -34.438 -13.609 1 98.31 66 TYR B CA 1
ATOM 3959 C C . TYR B 1 66 ? 13.172 -35.156 -14.945 1 98.31 66 TYR B C 1
ATOM 3961 O O . TYR B 1 66 ? 13.414 -34.562 -16 1 98.31 66 TYR B O 1
ATOM 3969 N N . GLY B 1 67 ? 12.727 -36.375 -14.945 1 97.31 67 GLY B N 1
ATOM 3970 C CA . GLY B 1 67 ? 12.664 -37.219 -16.141 1 97.31 67 GLY B CA 1
ATOM 3971 C C . GLY B 1 67 ? 11.422 -36.969 -16.984 1 97.31 67 GLY B C 1
ATOM 3972 O O . GLY B 1 67 ? 11.344 -37.406 -18.125 1 97.31 67 GLY B O 1
ATOM 3973 N N . GLY B 1 68 ? 10.438 -36.25 -16.484 1 97.38 68 GLY B N 1
ATOM 3974 C CA . GLY B 1 68 ? 9.219 -35.938 -17.203 1 97.38 68 GLY B CA 1
ATOM 3975 C C . GLY B 1 68 ? 9.195 -34.5 -17.719 1 97.38 68 GLY B C 1
ATOM 3976 O O . GLY B 1 68 ? 10.195 -33.781 -17.641 1 97.38 68 GLY B O 1
ATOM 3977 N N . GLU B 1 69 ? 8.109 -34.125 -18.312 1 97.75 69 GLU B N 1
ATOM 3978 C CA . GLU B 1 69 ? 7.91 -32.75 -18.719 1 97.75 69 GLU B CA 1
ATOM 3979 C C . GLU B 1 69 ? 7.879 -31.812 -17.516 1 97.75 69 GLU B C 1
ATOM 3981 O O . GLU B 1 69 ? 7.492 -32.219 -16.406 1 97.75 69 GLU B O 1
ATOM 3986 N N . SER B 1 70 ? 8.312 -30.641 -17.688 1 98.06 70 SER B N 1
ATOM 3987 C CA . SER B 1 70 ? 8.297 -29.656 -16.609 1 98.06 70 SER B CA 1
ATOM 3988 C C . SER B 1 70 ? 8.07 -28.25 -17.156 1 98.06 70 SER B C 1
ATOM 3990 O O . SER B 1 70 ? 8.234 -28.016 -18.344 1 98.06 70 SER B O 1
ATOM 3992 N N . LEU B 1 71 ? 7.617 -27.359 -16.344 1 98.12 71 LEU B N 1
ATOM 3993 C CA . LEU B 1 71 ? 7.418 -25.953 -16.672 1 98.12 71 LEU B CA 1
ATOM 3994 C C . LEU B 1 71 ? 7.613 -25.078 -15.43 1 98.12 71 LEU B C 1
ATOM 3996 O O . LEU B 1 71 ? 7.066 -25.359 -14.367 1 98.12 71 LEU B O 1
ATOM 4000 N N . VAL B 1 72 ? 8.469 -24.125 -15.562 1 98.75 72 VAL B N 1
ATOM 4001 C CA . VAL B 1 72 ? 8.633 -23.109 -14.523 1 98.75 72 VAL B CA 1
ATOM 4002 C C . VAL B 1 72 ? 7.734 -21.906 -14.82 1 98.75 72 VAL B C 1
ATOM 4004 O O . VAL B 1 72 ? 7.738 -21.391 -15.945 1 98.75 72 VAL B O 1
ATOM 4007 N N . LEU B 1 73 ? 6.887 -21.531 -13.906 1 98.88 73 LEU B N 1
ATOM 4008 C CA . LEU B 1 73 ? 6.062 -20.328 -14.008 1 98.88 73 LEU B CA 1
ATOM 4009 C C . LEU B 1 73 ? 6.633 -19.203 -13.141 1 98.88 73 LEU B C 1
ATOM 4011 O O . LEU B 1 73 ? 6.844 -19.391 -11.945 1 98.88 73 LEU B O 1
ATOM 4015 N N . TYR B 1 74 ? 6.883 -18.094 -13.758 1 98.88 74 TYR B N 1
ATOM 4016 C CA . TYR B 1 74 ? 7.219 -16.906 -12.984 1 98.88 74 TYR B CA 1
ATOM 4017 C C . TYR B 1 74 ? 6 -16.375 -12.234 1 98.88 74 TYR B C 1
ATOM 4019 O O . TYR B 1 74 ? 5.035 -15.922 -12.852 1 98.88 74 TYR B O 1
ATOM 4027 N N . ALA B 1 75 ? 6.031 -16.531 -10.891 1 98.75 75 ALA B N 1
ATOM 4028 C CA . ALA B 1 75 ? 4.945 -15.969 -10.094 1 98.75 75 ALA B CA 1
ATOM 4029 C C . ALA B 1 75 ? 4.965 -14.445 -10.148 1 98.75 75 ALA B C 1
ATOM 4031 O O . ALA B 1 75 ? 5.66 -13.797 -9.367 1 98.75 75 ALA B O 1
ATOM 4032 N N . SER B 1 76 ? 4.098 -13.828 -10.914 1 98.12 76 SER B N 1
ATOM 4033 C CA . SER B 1 76 ? 4.242 -12.43 -11.297 1 98.12 76 SER B CA 1
ATOM 4034 C C . SER B 1 76 ? 3.789 -11.5 -10.18 1 98.12 76 SER B C 1
ATOM 4036 O O . SER B 1 76 ? 4.062 -10.297 -10.219 1 98.12 76 SER B O 1
ATOM 4038 N N . LYS B 1 77 ? 3.094 -12.047 -9.141 1 98.06 77 LYS B N 1
ATOM 4039 C CA . LYS B 1 77 ? 2.723 -11.188 -8.023 1 98.06 77 LYS B CA 1
ATOM 4040 C C . LYS B 1 77 ? 3.955 -10.531 -7.398 1 98.06 77 LYS B C 1
ATOM 4042 O O . LYS B 1 77 ? 3.855 -9.477 -6.773 1 98.06 77 LYS B O 1
ATOM 4047 N N . ALA B 1 78 ? 5.145 -11.195 -7.586 1 98.56 78 ALA B N 1
ATOM 4048 C CA . ALA B 1 78 ? 6.391 -10.641 -7.055 1 98.56 78 ALA B CA 1
ATOM 4049 C C . ALA B 1 78 ? 6.738 -9.32 -7.727 1 98.56 78 ALA B C 1
ATOM 4051 O O . ALA B 1 78 ? 7.117 -8.352 -7.059 1 98.56 78 ALA B O 1
ATOM 4052 N N . TRP B 1 79 ? 6.672 -9.266 -8.961 1 98.88 79 TRP B N 1
ATOM 4053 C CA . TRP B 1 79 ? 6.801 -8.062 -9.766 1 98.88 79 TRP B CA 1
ATOM 4054 C C . TRP B 1 79 ? 6.25 -8.273 -11.172 1 98.88 79 TRP B C 1
ATOM 4056 O O . TRP B 1 79 ? 6.926 -8.859 -12.023 1 98.88 79 TRP B O 1
ATOM 4066 N N . ASN B 1 80 ? 5.059 -7.77 -11.406 1 98.75 80 ASN B N 1
ATOM 4067 C CA . ASN B 1 80 ? 4.391 -7.883 -12.695 1 98.75 80 ASN B CA 1
ATOM 4068 C C . ASN B 1 80 ? 4.449 -6.574 -13.477 1 98.75 80 ASN B C 1
ATOM 4070 O O . ASN B 1 80 ? 3.875 -5.57 -13.055 1 98.75 80 ASN B O 1
ATOM 4074 N N . CYS B 1 81 ? 5.156 -6.48 -14.5 1 98.75 81 CYS B N 1
ATOM 4075 C CA . CYS B 1 81 ? 5.152 -5.434 -15.516 1 98.75 81 CYS B CA 1
ATOM 4076 C C . CYS B 1 81 ? 5.52 -5.996 -16.891 1 98.75 81 CYS B C 1
ATOM 4078 O O . CYS B 1 81 ? 5.891 -7.168 -17 1 98.75 81 CYS B O 1
ATOM 4080 N N . LEU B 1 82 ? 5.395 -5.238 -17.938 1 98.75 82 LEU B N 1
ATOM 4081 C CA . LEU B 1 82 ? 5.656 -5.734 -19.281 1 98.75 82 LEU B CA 1
ATOM 4082 C C . LEU B 1 82 ? 7.062 -6.316 -19.391 1 98.75 82 LEU B C 1
ATOM 4084 O O . LEU B 1 82 ? 7.246 -7.422 -19.906 1 98.75 82 LEU B O 1
ATOM 4088 N N . ALA B 1 83 ? 8.031 -5.672 -18.844 1 98.75 83 ALA B N 1
ATOM 4089 C CA . ALA B 1 83 ? 9.438 -6.055 -19 1 98.75 83 ALA B CA 1
ATOM 4090 C C . ALA B 1 83 ? 9.727 -7.363 -18.266 1 98.75 83 ALA B C 1
ATOM 4092 O O . ALA B 1 83 ? 10.398 -8.242 -18.812 1 98.75 83 ALA B O 1
ATOM 4093 N N . THR B 1 84 ? 9.273 -7.535 -17.016 1 98.81 84 THR B N 1
ATOM 4094 C CA . THR B 1 84 ? 9.578 -8.742 -16.25 1 98.81 84 THR B CA 1
ATOM 4095 C C . THR B 1 84 ? 8.875 -9.953 -16.859 1 98.81 84 THR B C 1
ATOM 4097 O O . THR B 1 84 ? 9.445 -11.047 -16.906 1 98.81 84 THR B O 1
ATOM 4100 N N . CYS B 1 85 ? 7.629 -9.773 -17.359 1 98.75 85 CYS B N 1
ATOM 4101 C CA . CYS B 1 85 ? 6.926 -10.859 -18.031 1 98.75 85 CYS B CA 1
ATOM 4102 C C . CYS B 1 85 ? 7.664 -11.281 -19.297 1 98.75 85 CYS B C 1
ATOM 4104 O O . CYS B 1 85 ? 7.887 -12.477 -19.516 1 98.75 85 CYS B O 1
ATOM 4106 N N . ALA B 1 86 ? 8.039 -10.273 -20.062 1 98.5 86 ALA B N 1
ATOM 4107 C CA . ALA B 1 86 ? 8.742 -10.547 -21.312 1 98.5 86 ALA B CA 1
ATOM 4108 C C . ALA B 1 86 ? 10.07 -11.25 -21.047 1 98.5 86 ALA B C 1
ATOM 4110 O O . ALA B 1 86 ? 10.438 -12.195 -21.75 1 98.5 86 ALA B O 1
ATOM 4111 N N . LEU B 1 87 ? 10.773 -10.781 -20.047 1 98.12 87 LEU B N 1
ATOM 4112 C CA . LEU B 1 87 ? 12.07 -11.344 -19.688 1 98.12 87 LEU B CA 1
ATOM 4113 C C . LEU B 1 87 ? 11.93 -12.805 -19.266 1 98.12 87 LEU B C 1
ATOM 4115 O O . LEU B 1 87 ? 12.68 -13.664 -19.734 1 98.12 87 LEU B O 1
ATOM 4119 N N . ALA B 1 88 ? 11.016 -13.109 -18.391 1 98.5 88 ALA B N 1
ATOM 4120 C CA . ALA B 1 88 ? 10.789 -14.469 -17.922 1 98.5 88 ALA B CA 1
ATOM 4121 C C . ALA B 1 88 ? 10.43 -15.391 -19.094 1 98.5 88 ALA B C 1
ATOM 4123 O O . ALA B 1 88 ? 10.961 -16.5 -19.203 1 98.5 88 ALA B O 1
ATOM 4124 N N . HIS B 1 89 ? 9.562 -14.898 -19.922 1 98.06 89 HIS B N 1
ATOM 4125 C CA . HIS B 1 89 ? 9.117 -15.719 -21.047 1 98.06 89 HIS B CA 1
ATOM 4126 C C . HIS B 1 89 ? 10.25 -15.961 -22.031 1 98.06 89 HIS B C 1
ATOM 4128 O O . HIS B 1 89 ? 10.336 -17.031 -22.641 1 98.06 89 HIS B O 1
ATOM 4134 N N . SER B 1 90 ? 11.047 -14.938 -22.25 1 97.44 90 SER B N 1
ATOM 4135 C CA . SER B 1 90 ? 12.18 -15.086 -23.156 1 97.44 90 SER B CA 1
ATOM 4136 C C . SER B 1 90 ? 13.141 -16.172 -22.672 1 97.44 90 SER B C 1
ATOM 4138 O O . SER B 1 90 ? 13.891 -16.75 -23.453 1 97.44 90 SER B O 1
ATOM 4140 N N . GLU B 1 91 ? 13.109 -16.469 -21.375 1 97.25 91 GLU B N 1
ATOM 4141 C CA . GLU B 1 91 ? 13.93 -17.531 -20.797 1 97.25 91 GLU B CA 1
ATOM 4142 C C . GLU B 1 91 ? 13.18 -18.859 -20.781 1 97.25 91 GLU B C 1
ATOM 4144 O O . GLU B 1 91 ? 13.648 -19.844 -20.203 1 97.25 91 GLU B O 1
ATOM 4149 N N . GLY B 1 92 ? 12.008 -18.906 -21.328 1 96.88 92 GLY B N 1
ATOM 4150 C CA . GLY B 1 92 ? 11.266 -20.141 -21.484 1 96.88 92 GLY B CA 1
ATOM 4151 C C . GLY B 1 92 ? 10.266 -20.391 -20.375 1 96.88 92 GLY B C 1
ATOM 4152 O O . GLY B 1 92 ? 9.648 -21.453 -20.312 1 96.88 92 GLY B O 1
ATOM 4153 N N . LEU B 1 93 ? 10.07 -19.469 -19.5 1 98.56 93 LEU B N 1
ATOM 4154 C CA . LEU B 1 93 ? 9.133 -19.656 -18.391 1 98.56 93 LEU B CA 1
ATOM 4155 C C . LEU B 1 93 ? 7.719 -19.281 -18.828 1 98.56 93 LEU B C 1
ATOM 4157 O O . LEU B 1 93 ? 7.531 -18.516 -19.781 1 98.56 93 LEU B O 1
ATOM 4161 N N . GLY B 1 94 ? 6.699 -19.859 -18.203 1 98.69 94 GLY B N 1
ATOM 4162 C CA . GLY B 1 94 ? 5.355 -19.297 -18.203 1 98.69 94 GLY B CA 1
ATOM 4163 C C . GLY B 1 94 ? 5.156 -18.234 -17.141 1 98.69 94 GLY B C 1
ATOM 4164 O O . GLY B 1 94 ? 6.117 -17.797 -16.5 1 98.69 94 GLY B O 1
ATOM 4165 N N . ILE B 1 95 ? 3.9 -17.812 -17.016 1 98.88 95 ILE B N 1
ATOM 4166 C CA . ILE B 1 95 ? 3.588 -16.781 -16.031 1 98.88 95 ILE B CA 1
ATOM 4167 C C . ILE B 1 95 ? 2.42 -17.25 -15.156 1 98.88 95 ILE B C 1
ATOM 4169 O O . ILE B 1 95 ? 1.401 -17.719 -15.672 1 98.88 95 ILE B O 1
ATOM 4173 N N . ASP B 1 96 ? 2.611 -17.203 -13.883 1 98.69 96 ASP B N 1
ATOM 4174 C CA . ASP B 1 96 ? 1.548 -17.328 -12.891 1 98.69 96 ASP B CA 1
ATOM 4175 C C . ASP B 1 96 ? 0.905 -15.977 -12.602 1 98.69 96 ASP B C 1
ATOM 4177 O O . ASP B 1 96 ? 1.583 -15.047 -12.172 1 98.69 96 ASP B O 1
ATOM 4181 N N . VAL B 1 97 ? -0.412 -15.828 -12.844 1 98.88 97 VAL B N 1
ATOM 4182 C CA . VAL B 1 97 ? -1.111 -14.57 -12.602 1 98.88 97 VAL B CA 1
ATOM 4183 C C . VAL B 1 97 ? -2.24 -14.797 -11.602 1 98.88 97 VAL B C 1
ATOM 4185 O O . VAL B 1 97 ? -2.756 -15.906 -11.469 1 98.88 97 VAL B O 1
ATOM 4188 N N . ALA B 1 98 ? -2.674 -13.688 -10.914 1 98.44 98 ALA B N 1
ATOM 4189 C CA . ALA B 1 98 ? -3.672 -13.828 -9.852 1 98.44 98 ALA B CA 1
ATOM 4190 C C . ALA B 1 98 ? -4.836 -12.867 -10.062 1 98.44 98 ALA B C 1
ATOM 4192 O O . ALA B 1 98 ? -5.691 -12.719 -9.188 1 98.44 98 ALA B O 1
ATOM 4193 N N . SER B 1 99 ? -4.879 -12.156 -11.133 1 98.75 99 SER B N 1
ATOM 4194 C CA . SER B 1 99 ? -5.949 -11.219 -11.461 1 98.75 99 SER B CA 1
ATOM 4195 C C . SER B 1 99 ? -6.047 -10.992 -12.961 1 98.75 99 SER B C 1
ATOM 4197 O O . SER B 1 99 ? -5.137 -11.352 -13.711 1 98.75 99 SER B O 1
ATOM 4199 N N . GLY B 1 100 ? -7.191 -10.422 -13.367 1 98.81 100 GLY B N 1
ATOM 4200 C CA . GLY B 1 100 ? -7.316 -10.008 -14.758 1 98.81 100 GLY B CA 1
ATOM 4201 C C . GLY B 1 100 ? -6.262 -9 -15.18 1 98.81 100 GLY B C 1
ATOM 4202 O O . GLY B 1 100 ? -5.832 -8.984 -16.328 1 98.81 100 GLY B O 1
ATOM 4203 N N . GLY B 1 101 ? -5.832 -8.109 -14.258 1 98.88 101 GLY B N 1
ATOM 4204 C CA . GLY B 1 101 ? -4.793 -7.133 -14.547 1 98.88 101 GLY B CA 1
ATOM 4205 C C . GLY B 1 101 ? -3.443 -7.766 -14.82 1 98.88 101 GLY B C 1
ATOM 4206 O O . GLY B 1 101 ? -2.74 -7.359 -15.75 1 98.88 101 GLY B O 1
ATOM 4207 N N . GLU B 1 102 ? -3.064 -8.734 -14.023 1 98.88 102 GLU B N 1
ATOM 4208 C CA . GLU B 1 102 ? -1.814 -9.453 -14.273 1 98.88 102 GLU B CA 1
ATOM 4209 C C . GLU B 1 102 ? -1.884 -10.25 -15.57 1 98.88 102 GLU B C 1
ATOM 4211 O O . GLU B 1 102 ? -0.902 -10.32 -16.312 1 98.88 102 GLU B O 1
ATOM 4216 N N . LEU B 1 103 ? -3.064 -10.891 -15.797 1 98.94 103 LEU B N 1
ATOM 4217 C CA . LEU B 1 103 ? -3.277 -11.609 -17.047 1 98.94 103 LEU B CA 1
ATOM 4218 C C . LEU B 1 103 ? -3.121 -10.688 -18.25 1 98.94 103 LEU B C 1
ATOM 4220 O O . LEU B 1 103 ? -2.379 -11 -19.188 1 98.94 103 LEU B O 1
ATOM 4224 N N . TYR B 1 104 ? -3.756 -9.516 -18.141 1 98.94 104 TYR B N 1
ATOM 4225 C CA . TYR B 1 104 ? -3.68 -8.508 -19.203 1 98.94 104 TYR B CA 1
ATOM 4226 C C . TYR B 1 104 ? -2.236 -8.086 -19.438 1 98.94 104 TYR B C 1
ATOM 4228 O O . TYR B 1 104 ? -1.804 -7.973 -20.594 1 98.94 104 TYR B O 1
ATOM 4236 N N . THR B 1 105 ? -1.496 -7.918 -18.438 1 98.88 105 THR B N 1
ATOM 4237 C CA . THR B 1 105 ? -0.11 -7.473 -18.531 1 98.88 105 THR B CA 1
ATOM 4238 C C . THR B 1 105 ? 0.756 -8.531 -19.203 1 98.88 105 THR B C 1
ATOM 4240 O O . THR B 1 105 ? 1.54 -8.219 -20.109 1 98.88 105 THR B O 1
ATOM 4243 N N . ALA B 1 106 ? 0.604 -9.789 -18.75 1 98.81 106 ALA B N 1
ATOM 4244 C CA . ALA B 1 106 ? 1.38 -10.883 -19.328 1 98.81 106 ALA B CA 1
ATOM 4245 C C . ALA B 1 106 ? 1.1 -11.031 -20.812 1 98.81 106 ALA B C 1
ATOM 4247 O O . ALA B 1 106 ? 2.027 -11.164 -21.625 1 98.81 106 ALA B O 1
ATOM 4248 N N . LEU B 1 107 ? -0.199 -11.016 -21.172 1 98.75 107 LEU B N 1
ATOM 4249 C CA . LEU B 1 107 ? -0.582 -11.109 -22.578 1 98.75 107 LEU B CA 1
ATOM 4250 C C . LEU B 1 107 ? -0.011 -9.938 -23.375 1 98.75 107 LEU B C 1
ATOM 4252 O O . LEU B 1 107 ? 0.512 -10.125 -24.469 1 98.75 107 LEU B O 1
ATOM 4256 N N . SER B 1 108 ? -0.062 -8.727 -22.812 1 98.44 108 SER B N 1
ATOM 4257 C CA . SER B 1 108 ? 0.437 -7.523 -23.469 1 98.44 108 SER B CA 1
ATOM 4258 C C . SER B 1 108 ? 1.949 -7.586 -23.656 1 98.44 108 SER B C 1
ATOM 4260 O O . SER B 1 108 ? 2.494 -6.941 -24.562 1 98.44 108 SER B O 1
ATOM 4262 N N . ALA B 1 109 ? 2.615 -8.336 -22.812 1 98.25 109 ALA B N 1
ATOM 4263 C CA . ALA B 1 109 ? 4.066 -8.492 -22.891 1 98.25 109 ALA B CA 1
ATOM 4264 C C . ALA B 1 109 ? 4.453 -9.523 -23.953 1 98.25 109 ALA B C 1
ATOM 4266 O O . ALA B 1 109 ? 5.641 -9.75 -24.203 1 98.25 109 ALA B O 1
ATOM 4267 N N . GLY B 1 110 ? 3.449 -10.227 -24.5 1 97.25 110 GLY B N 1
ATOM 4268 C CA . GLY B 1 110 ? 3.711 -11.172 -25.578 1 97.25 110 GLY B CA 1
ATOM 4269 C C . GLY B 1 110 ? 3.729 -12.617 -25.109 1 97.25 110 GLY B C 1
ATOM 4270 O O . GLY B 1 110 ? 4.078 -13.516 -25.859 1 97.25 110 GLY B O 1
ATOM 4271 N N . VAL B 1 111 ? 3.334 -12.898 -23.938 1 98.06 111 VAL B N 1
ATOM 4272 C CA . VAL B 1 111 ? 3.314 -14.266 -23.422 1 98.06 111 VAL B CA 1
ATOM 4273 C C . VAL B 1 111 ? 2.098 -15 -23.984 1 98.06 111 VAL B C 1
ATOM 4275 O O . VAL B 1 111 ? 0.968 -14.523 -23.875 1 98.06 111 VAL B O 1
ATOM 4278 N N . PRO B 1 112 ? 2.283 -16.109 -24.609 1 98.06 112 PRO B N 1
ATOM 4279 C CA . PRO B 1 112 ? 1.12 -16.859 -25.078 1 98.06 112 PRO B CA 1
ATOM 4280 C C . PRO B 1 112 ? 0.23 -17.344 -23.938 1 98.06 112 PRO B C 1
ATOM 4282 O O . PRO B 1 112 ? 0.733 -17.766 -22.891 1 98.06 112 PRO B O 1
ATOM 4285 N N . ALA B 1 113 ? -1.043 -17.312 -24.125 1 97.94 113 ALA B N 1
ATOM 4286 C CA . ALA B 1 113 ? -2.016 -17.703 -23.109 1 97.94 113 ALA B CA 1
ATOM 4287 C C . ALA B 1 113 ? -1.777 -19.125 -22.625 1 97.94 113 ALA B C 1
ATOM 4289 O O . ALA B 1 113 ? -2.01 -19.453 -21.469 1 97.94 113 ALA B O 1
ATOM 4290 N N . SER B 1 114 ? -1.246 -19.969 -23.5 1 97.38 114 SER B N 1
ATOM 4291 C CA . SER B 1 114 ? -1.007 -21.375 -23.188 1 97.38 114 SER B CA 1
ATOM 4292 C C . SER B 1 114 ? 0.071 -21.531 -22.125 1 97.38 114 SER B C 1
ATOM 4294 O O . SER B 1 114 ? 0.202 -22.594 -21.516 1 97.38 114 SER B O 1
ATOM 4296 N N . HIS B 1 115 ? 0.858 -20.453 -21.875 1 98.06 115 HIS B N 1
ATOM 4297 C CA . HIS B 1 115 ? 1.911 -20.5 -20.859 1 98.06 115 HIS B CA 1
ATOM 4298 C C . HIS B 1 115 ? 1.517 -19.688 -19.625 1 98.06 115 HIS B C 1
ATOM 4300 O O . HIS B 1 115 ? 2.367 -19.359 -18.797 1 98.06 115 HIS B O 1
ATOM 4306 N N . ILE B 1 116 ? 0.215 -19.359 -19.547 1 98.88 116 ILE B N 1
ATOM 4307 C CA . ILE B 1 116 ? -0.242 -18.562 -18.422 1 98.88 116 ILE B CA 1
ATOM 4308 C C . ILE B 1 116 ? -1.199 -19.375 -17.562 1 98.88 116 ILE B C 1
ATOM 4310 O O . ILE B 1 116 ? -2.084 -20.062 -18.078 1 98.88 116 ILE B O 1
ATOM 4314 N N . TYR B 1 117 ? -0.972 -19.422 -16.297 1 98.94 117 TYR B N 1
ATOM 4315 C CA . TYR B 1 117 ? -1.821 -20.062 -15.297 1 98.94 117 TYR B CA 1
ATOM 4316 C C . TYR B 1 117 ? -2.467 -19.016 -14.383 1 98.94 117 TYR B C 1
ATOM 4318 O O . TYR B 1 117 ? -1.773 -18.203 -13.773 1 98.94 117 TYR B O 1
ATOM 4326 N N . PHE B 1 118 ? -3.814 -19.016 -14.297 1 98.88 118 PHE B N 1
ATOM 4327 C CA . PHE B 1 118 ? -4.578 -17.969 -13.633 1 98.88 118 PHE B CA 1
ATOM 4328 C C . PHE B 1 118 ? -5.09 -18.438 -12.281 1 98.88 118 PHE B C 1
ATOM 4330 O O . PHE B 1 118 ? -6.023 -19.25 -12.211 1 98.88 118 PHE B O 1
ATOM 4337 N N . HIS B 1 119 ? -4.477 -17.922 -11.211 1 98.38 119 HIS B N 1
ATOM 4338 C CA . HIS B 1 119 ? -4.816 -18.234 -9.828 1 98.38 119 HIS B CA 1
ATOM 4339 C C . HIS B 1 119 ? -5.781 -17.203 -9.25 1 98.38 119 HIS B C 1
ATOM 4341 O O . HIS B 1 119 ? -6.27 -16.328 -9.977 1 98.38 119 HIS B O 1
ATOM 4347 N N . GLY B 1 120 ? -6.055 -17.328 -7.906 1 97.25 120 GLY B N 1
ATOM 4348 C CA . GLY B 1 120 ? -6.891 -16.375 -7.195 1 97.25 120 GLY B CA 1
ATOM 4349 C C . GLY B 1 120 ? -8.031 -17.031 -6.438 1 97.25 120 GLY B C 1
ATOM 4350 O O . GLY B 1 120 ? -8.648 -17.984 -6.93 1 97.25 120 GLY B O 1
ATOM 4351 N N . ASN B 1 121 ? -8.398 -16.453 -5.328 1 97.75 121 ASN B N 1
ATOM 4352 C CA . ASN B 1 121 ? -9.406 -17.078 -4.469 1 97.75 121 ASN B CA 1
ATOM 4353 C C . ASN B 1 121 ? -10.797 -16.5 -4.734 1 97.75 121 ASN B C 1
ATOM 4355 O O . ASN B 1 121 ? -11.781 -16.969 -4.164 1 97.75 121 ASN B O 1
ATOM 4359 N N . ASN B 1 122 ? -10.844 -15.547 -5.582 1 98.38 122 ASN B N 1
ATOM 4360 C CA . ASN B 1 122 ? -12.117 -14.891 -5.859 1 98.38 122 ASN B CA 1
ATOM 4361 C C . ASN B 1 122 ? -12.125 -14.234 -7.238 1 98.38 122 ASN B C 1
ATOM 4363 O O . ASN B 1 122 ? -12.344 -13.031 -7.359 1 98.38 122 ASN B O 1
ATOM 4367 N N . LYS B 1 123 ? -11.961 -15.055 -8.266 1 98.56 123 LYS B N 1
ATOM 4368 C CA . LYS B 1 123 ? -12.047 -14.562 -9.633 1 98.56 123 LYS B CA 1
ATOM 4369 C C . LYS B 1 123 ? -13.461 -14.102 -9.969 1 98.56 123 LYS B C 1
ATOM 4371 O O . LYS B 1 123 ? -14.43 -14.82 -9.727 1 98.56 123 LYS B O 1
ATOM 4376 N N . SER B 1 124 ? -13.57 -12.914 -10.469 1 97.75 124 SER B N 1
ATOM 4377 C CA . SER B 1 124 ? -14.875 -12.391 -10.859 1 97.75 124 SER B CA 1
ATOM 4378 C C . SER B 1 124 ? -15.398 -13.094 -12.102 1 97.75 124 SER B C 1
ATOM 4380 O O . SER B 1 124 ? -14.641 -13.75 -12.82 1 97.75 124 SER B O 1
ATOM 4382 N N . PRO B 1 125 ? -16.719 -12.93 -12.367 1 97.5 125 PRO B N 1
ATOM 4383 C CA . PRO B 1 125 ? -17.266 -13.445 -13.625 1 97.5 125 PRO B CA 1
ATOM 4384 C C . PRO B 1 125 ? -16.531 -12.914 -14.852 1 97.5 125 PRO B C 1
ATOM 4386 O O . PRO B 1 125 ? -16.234 -13.672 -15.781 1 97.5 125 PRO B O 1
ATOM 4389 N N . GLN B 1 126 ? -16.203 -11.633 -14.797 1 97.31 126 GLN B N 1
ATOM 4390 C CA . GLN B 1 126 ? -15.5 -11.008 -15.922 1 97.31 126 GLN B CA 1
ATOM 4391 C C . GLN B 1 126 ? -14.109 -11.602 -16.094 1 97.31 126 GLN B C 1
ATOM 4393 O O . GLN B 1 126 ? -13.656 -11.812 -17.219 1 97.31 126 GLN B O 1
ATOM 4398 N N . GLU B 1 127 ? -13.453 -11.828 -15.047 1 98.5 127 GLU B N 1
ATOM 4399 C CA . GLU B 1 127 ? -12.117 -12.422 -15.109 1 98.5 127 GLU B CA 1
ATOM 4400 C C . GLU B 1 127 ? -12.172 -13.852 -15.648 1 98.5 127 GLU B C 1
ATOM 4402 O O . GLU B 1 127 ? -11.312 -14.258 -16.438 1 98.5 127 GLU B O 1
ATOM 4407 N N . LEU B 1 128 ? -13.148 -14.633 -15.18 1 98.38 128 LEU B N 1
ATOM 4408 C CA . LEU B 1 128 ? -13.289 -16 -15.648 1 98.38 128 LEU B CA 1
ATOM 4409 C C . LEU B 1 128 ? -13.586 -16.031 -17.141 1 98.38 128 LEU B C 1
ATOM 4411 O O . LEU B 1 128 ? -13 -16.828 -17.891 1 98.38 128 LEU B O 1
ATOM 4415 N N . LEU B 1 129 ? -14.484 -15.164 -17.578 1 97.62 129 LEU B N 1
ATOM 4416 C CA . LEU B 1 129 ? -14.812 -15.094 -19 1 97.62 129 LEU B CA 1
ATOM 4417 C C . LEU B 1 129 ? -13.602 -14.664 -19.828 1 97.62 129 LEU B C 1
ATOM 4419 O O . LEU B 1 129 ? -13.375 -15.172 -20.922 1 97.62 129 LEU B O 1
ATOM 4423 N N . TYR B 1 130 ? -12.844 -13.719 -19.266 1 98.06 130 TYR B N 1
ATOM 4424 C CA . TYR B 1 130 ? -11.602 -13.281 -19.906 1 98.06 130 TYR B CA 1
ATOM 4425 C C . TYR B 1 130 ? -10.633 -14.445 -20.047 1 98.06 130 TYR B C 1
ATOM 4427 O O . TYR B 1 130 ? -10.039 -14.641 -21.109 1 98.06 130 TYR B O 1
ATOM 4435 N N . ALA B 1 131 ? -10.484 -15.219 -19.031 1 98.19 131 ALA B N 1
ATOM 4436 C CA . ALA B 1 131 ? -9.602 -16.391 -19.031 1 98.19 131 ALA B CA 1
ATOM 4437 C C . ALA B 1 131 ? -10.039 -17.391 -20.078 1 98.19 131 ALA B C 1
ATOM 4439 O O . ALA B 1 131 ? -9.211 -17.984 -20.781 1 98.19 131 ALA B O 1
ATOM 4440 N N . LEU B 1 132 ? -11.352 -17.656 -20.203 1 97.5 132 LEU B N 1
ATOM 4441 C CA . LEU B 1 132 ? -11.898 -18.578 -21.172 1 97.5 132 LEU B CA 1
ATOM 4442 C C . LEU B 1 132 ? -11.672 -18.062 -22.594 1 97.5 132 LEU B C 1
ATOM 4444 O O . LEU B 1 132 ? -11.352 -18.844 -23.5 1 97.5 132 LEU B O 1
ATOM 4448 N N . GLU B 1 133 ? -11.836 -16.781 -22.75 1 96.19 133 GLU B N 1
ATOM 4449 C CA . GLU B 1 133 ? -11.656 -16.156 -24.047 1 96.19 133 GLU B CA 1
ATOM 4450 C C . GLU B 1 133 ? -10.234 -16.328 -24.562 1 96.19 133 GLU B C 1
ATOM 4452 O O . GLU B 1 133 ? -10.023 -16.688 -25.734 1 96.19 133 GLU B O 1
ATOM 4457 N N . VAL B 1 134 ? -9.258 -16.125 -23.719 1 96.75 134 VAL B N 1
ATOM 4458 C CA . VAL B 1 134 ? -7.867 -16.188 -24.172 1 96.75 134 VAL B CA 1
ATOM 4459 C C . VAL B 1 134 ? -7.352 -17.609 -24.062 1 96.75 134 VAL B C 1
ATOM 4461 O O . VAL B 1 134 ? -6.289 -17.938 -24.594 1 96.75 134 VAL B O 1
ATOM 4464 N N . ASN B 1 135 ? -8.062 -18.484 -23.297 1 96.56 135 ASN B N 1
ATOM 4465 C CA . ASN B 1 135 ? -7.805 -19.922 -23.156 1 96.56 135 ASN B CA 1
ATOM 4466 C C . ASN B 1 135 ? -6.535 -20.172 -22.344 1 96.56 135 ASN B C 1
ATOM 4468 O O . ASN B 1 135 ? -5.711 -21 -22.734 1 96.56 135 ASN B O 1
ATOM 4472 N N . CYS B 1 136 ? -6.336 -19.422 -21.312 1 98.31 136 CYS B N 1
ATOM 4473 C CA . CYS B 1 136 ? -5.266 -19.766 -20.375 1 98.31 136 CYS B CA 1
ATOM 4474 C C . CYS B 1 136 ? -5.723 -20.828 -19.391 1 98.31 136 CYS B C 1
ATOM 4476 O O . CYS B 1 136 ? -6.902 -21.188 -19.359 1 98.31 136 CYS B O 1
ATOM 4478 N N . THR B 1 137 ? -4.77 -21.453 -18.734 1 98.81 137 THR B N 1
ATOM 4479 C CA . THR B 1 137 ? -5.117 -22.453 -17.734 1 98.81 137 THR B CA 1
ATOM 4480 C C . THR B 1 137 ? -5.691 -21.812 -16.484 1 98.81 137 THR B C 1
ATOM 4482 O O . THR B 1 137 ? -5.133 -20.828 -15.969 1 98.81 137 THR B O 1
ATOM 4485 N N . ILE B 1 138 ? -6.824 -22.25 -16.016 1 98.81 138 ILE B N 1
ATOM 4486 C CA . ILE B 1 138 ? -7.465 -21.719 -14.812 1 98.81 138 ILE B CA 1
ATOM 4487 C C . ILE B 1 138 ? -7.188 -22.641 -13.625 1 98.81 138 ILE B C 1
ATOM 4489 O O . ILE B 1 138 ? -7.418 -23.859 -13.703 1 98.81 138 ILE B O 1
ATOM 4493 N N . VAL B 1 139 ? -6.621 -22.141 -12.57 1 98.88 139 VAL B N 1
ATOM 4494 C CA . VAL B 1 139 ? -6.449 -22.875 -11.312 1 98.88 139 VAL B CA 1
ATOM 4495 C C . VAL B 1 139 ? -7.633 -22.594 -10.391 1 98.88 139 VAL B C 1
ATOM 4497 O O . VAL B 1 139 ? -7.664 -21.562 -9.703 1 98.88 139 VAL B O 1
ATOM 4500 N N . ALA B 1 140 ? -8.539 -23.484 -10.352 1 98.69 140 ALA B N 1
ATOM 4501 C CA . ALA B 1 140 ? -9.781 -23.312 -9.602 1 98.69 140 ALA B CA 1
ATOM 4502 C C . ALA B 1 140 ? -9.523 -23.359 -8.102 1 98.69 140 ALA B C 1
ATOM 4504 O O . ALA B 1 140 ? -8.844 -24.266 -7.613 1 98.69 140 ALA B O 1
ATOM 4505 N N . ASP B 1 141 ? -10.156 -22.438 -7.375 1 98.25 141 ASP B N 1
ATOM 4506 C CA . ASP B 1 141 ? -9.844 -22.234 -5.965 1 98.25 141 ASP B CA 1
ATOM 4507 C C . ASP B 1 141 ? -11.039 -22.578 -5.082 1 98.25 141 ASP B C 1
ATOM 4509 O O . ASP B 1 141 ? -10.883 -22.828 -3.885 1 98.25 141 ASP B O 1
ATOM 4513 N N . ASN B 1 142 ? -12.25 -22.609 -5.613 1 97.88 142 ASN B N 1
ATOM 4514 C CA . ASN B 1 142 ? -13.43 -22.828 -4.789 1 97.88 142 ASN B CA 1
ATOM 4515 C C . ASN B 1 142 ? -14.609 -23.312 -5.625 1 97.88 142 ASN B C 1
ATOM 4517 O O . ASN B 1 142 ? -14.555 -23.312 -6.855 1 97.88 142 ASN B O 1
ATOM 4521 N N . TRP B 1 143 ? -15.648 -23.734 -4.938 1 97.75 143 TRP B N 1
ATOM 4522 C CA . TRP B 1 143 ? -16.812 -24.375 -5.566 1 97.75 143 TRP B CA 1
ATOM 4523 C C . TRP B 1 143 ? -17.547 -23.375 -6.461 1 97.75 143 TRP B C 1
ATOM 4525 O O . TRP B 1 143 ? -18.031 -23.734 -7.535 1 97.75 143 TRP B O 1
ATOM 4535 N N . LEU B 1 144 ? -17.656 -22.125 -6.016 1 98.06 144 LEU B N 1
ATOM 4536 C CA . LEU B 1 144 ? -18.344 -21.125 -6.824 1 98.06 144 LEU B CA 1
ATOM 4537 C C . LEU B 1 144 ? -17.703 -21.016 -8.203 1 98.06 144 LEU B C 1
ATOM 4539 O O . LEU B 1 144 ? -18.406 -20.938 -9.219 1 98.06 144 LEU B O 1
ATOM 4543 N N . GLU B 1 145 ? -16.453 -20.969 -8.211 1 97.75 145 GLU B N 1
ATOM 4544 C CA . GLU B 1 145 ? -15.695 -20.875 -9.453 1 97.75 145 GLU B CA 1
ATOM 4545 C C . GLU B 1 145 ? -15.953 -22.078 -10.352 1 97.75 145 GLU B C 1
ATOM 4547 O O . GLU B 1 145 ? -16.109 -21.938 -11.57 1 97.75 145 GLU B O 1
ATOM 4552 N N . LEU B 1 146 ? -15.969 -23.266 -9.82 1 98.06 146 LEU B N 1
ATOM 4553 C CA . LEU B 1 146 ? -16.203 -24.484 -10.586 1 98.06 146 LEU B CA 1
ATOM 4554 C C . LEU B 1 146 ? -17.594 -24.484 -11.203 1 98.06 146 LEU B C 1
ATOM 4556 O O . LEU B 1 146 ? -17.766 -24.828 -12.367 1 98.06 146 LEU B O 1
ATOM 4560 N N . GLU B 1 147 ? -18.5 -24.094 -10.383 1 97.88 147 GLU B N 1
ATOM 4561 C CA . GLU B 1 147 ? -19.875 -24.031 -10.859 1 97.88 147 GLU B CA 1
ATOM 4562 C C . GLU B 1 147 ? -20.031 -23.031 -11.992 1 97.88 147 GLU B C 1
ATOM 4564 O O . GLU B 1 147 ? -20.703 -23.297 -12.992 1 97.88 147 GLU B O 1
ATOM 4569 N N . ARG B 1 148 ? -19.422 -21.906 -11.859 1 97.88 148 ARG B N 1
ATOM 4570 C CA . ARG B 1 148 ? -19.438 -20.875 -12.898 1 97.88 148 ARG B CA 1
ATOM 4571 C C . ARG B 1 148 ? -18.781 -21.375 -14.18 1 97.88 148 ARG B C 1
ATOM 4573 O O . ARG B 1 148 ? -19.312 -21.172 -15.273 1 97.88 148 ARG B O 1
ATOM 4580 N N . LEU B 1 149 ? -17.625 -21.984 -14.055 1 97.69 149 LEU B N 1
ATOM 4581 C CA . LEU B 1 149 ? -16.906 -22.484 -15.219 1 97.69 149 LEU B CA 1
ATOM 4582 C C . LEU B 1 149 ? -17.75 -23.484 -15.992 1 97.69 149 LEU B C 1
ATOM 4584 O O . LEU B 1 149 ? -17.844 -23.406 -17.219 1 97.69 149 LEU B O 1
ATOM 4588 N N . ALA B 1 150 ? -18.328 -24.453 -15.242 1 96.31 150 ALA B N 1
ATOM 4589 C CA . ALA B 1 150 ? -19.188 -25.453 -15.883 1 96.31 150 ALA B CA 1
ATOM 4590 C C . ALA B 1 150 ? -20.344 -24.781 -16.625 1 96.31 150 ALA B C 1
ATOM 4592 O O . ALA B 1 150 ? -20.656 -25.141 -17.766 1 96.31 150 ALA B O 1
ATOM 4593 N N . ALA B 1 151 ? -20.922 -23.797 -15.953 1 96.38 151 ALA B N 1
ATOM 4594 C CA . ALA B 1 151 ? -22.047 -23.094 -16.547 1 96.38 151 ALA B CA 1
ATOM 4595 C C . ALA B 1 151 ? -21.625 -22.312 -17.781 1 96.38 151 ALA B C 1
ATOM 4597 O O . ALA B 1 151 ? -22.344 -22.281 -18.781 1 96.38 151 ALA B O 1
ATOM 4598 N N . TYR B 1 152 ? -20.484 -21.656 -17.703 1 96.69 152 TYR B N 1
ATOM 4599 C CA . TYR B 1 152 ? -20.016 -20.797 -18.797 1 96.69 152 TYR B CA 1
ATOM 4600 C C . TYR B 1 152 ? -19.688 -21.625 -20.031 1 96.69 152 TYR B C 1
ATOM 4602 O O . TYR B 1 152 ? -19.891 -21.188 -21.156 1 96.69 152 TYR B O 1
ATOM 4610 N N . VAL B 1 153 ? -19.156 -22.828 -19.922 1 94.12 153 VAL B N 1
ATOM 4611 C CA . VAL B 1 153 ? -18.828 -23.688 -21.062 1 94.12 153 VAL B CA 1
ATOM 4612 C C . VAL B 1 153 ? -20.109 -24.062 -21.812 1 94.12 153 VAL B C 1
ATOM 4614 O O . VAL B 1 153 ? -20.141 -24.047 -23.047 1 94.12 153 VAL B O 1
ATOM 4617 N N . GLU B 1 154 ? -21.094 -24.359 -21.047 1 91.06 154 GLU B N 1
ATOM 4618 C CA . GLU B 1 154 ? -22.375 -24.719 -21.641 1 91.06 154 GLU B CA 1
ATOM 4619 C C . GLU B 1 154 ? -23 -23.516 -22.344 1 91.06 154 GLU B C 1
ATOM 4621 O O . GLU B 1 154 ? -23.5 -23.625 -23.469 1 91.06 154 GLU B O 1
ATOM 4626 N N . GLU B 1 155 ? -22.906 -22.406 -21.703 1 94.44 155 GLU B N 1
ATOM 4627 C CA . GLU B 1 155 ? -23.562 -21.188 -22.188 1 94.44 155 GLU B CA 1
ATOM 4628 C C . GLU B 1 155 ? -22.875 -20.641 -23.438 1 94.44 155 GLU B C 1
ATOM 4630 O O . GLU B 1 155 ? -23.531 -20.078 -24.312 1 94.44 155 GLU B O 1
ATOM 4635 N N . HIS B 1 156 ? -21.594 -20.734 -23.5 1 91.25 156 HIS B N 1
ATOM 4636 C CA . HIS B 1 156 ? -20.859 -20.062 -24.578 1 91.25 156 HIS B CA 1
ATOM 4637 C C . HIS B 1 156 ? -20.406 -21.062 -25.641 1 91.25 156 HIS B C 1
ATOM 4639 O O . HIS B 1 156 ? -19.719 -20.688 -26.594 1 91.25 156 HIS B O 1
ATOM 4645 N N . ASP B 1 157 ? -20.766 -22.203 -25.656 1 85.88 157 ASP B N 1
ATOM 4646 C CA . ASP B 1 157 ? -20.484 -23.266 -26.625 1 85.88 157 ASP B CA 1
ATOM 4647 C C . ASP B 1 157 ? -19.016 -23.266 -27.031 1 85.88 157 ASP B C 1
ATOM 4649 O O . ASP B 1 157 ? -18.688 -23.188 -28.219 1 85.88 157 ASP B O 1
ATOM 4653 N N . LEU B 1 158 ? -18.203 -23.312 -26.078 1 86.5 158 LEU B N 1
ATOM 4654 C CA . LEU B 1 158 ? -16.766 -23.266 -26.344 1 86.5 158 LEU B CA 1
ATOM 4655 C C . LEU B 1 158 ? -16.312 -24.516 -27.062 1 86.5 158 LEU B C 1
ATOM 4657 O O . LEU B 1 158 ? -16.703 -25.625 -26.719 1 86.5 158 LEU B O 1
ATOM 4661 N N . SER B 1 159 ? -15.586 -24.375 -28.094 1 83.12 159 SER B N 1
ATOM 4662 C CA . SER B 1 159 ? -15.125 -25.469 -28.938 1 83.12 159 SER B CA 1
ATOM 4663 C C . SER B 1 159 ? -13.977 -26.234 -28.297 1 83.12 159 SER B C 1
ATOM 4665 O O . SER B 1 159 ? -13.789 -27.422 -28.547 1 83.12 159 SER B O 1
ATOM 4667 N N . THR B 1 160 ? -13.18 -25.578 -27.625 1 88.62 160 THR B N 1
ATOM 4668 C CA . THR B 1 160 ? -12.039 -26.188 -26.953 1 88.62 160 THR B CA 1
ATOM 4669 C C . THR B 1 160 ? -12.281 -26.25 -25.438 1 88.62 160 THR B C 1
ATOM 4671 O O . THR B 1 160 ? -12.617 -25.234 -24.812 1 88.62 160 THR B O 1
ATOM 4674 N N . PRO B 1 161 ? -12.172 -27.453 -24.891 1 94 161 PRO B N 1
ATOM 4675 C CA . PRO B 1 161 ? -12.359 -27.562 -23.453 1 94 161 PRO B CA 1
ATOM 4676 C C . PRO B 1 161 ? -11.367 -26.703 -22.656 1 94 161 PRO B C 1
ATOM 4678 O O . PRO B 1 161 ? -10.156 -26.812 -22.875 1 94 161 PRO B O 1
ATOM 4681 N N . PRO B 1 162 ? -11.844 -25.859 -21.797 1 96.88 162 PRO B N 1
ATOM 4682 C CA . PRO B 1 162 ? -10.938 -25.047 -20.984 1 96.88 162 PRO B CA 1
ATOM 4683 C C . PRO B 1 162 ? -10.055 -25.891 -20.062 1 96.88 162 PRO B C 1
ATOM 4685 O O . PRO B 1 162 ? -10.531 -26.875 -19.484 1 96.88 162 PRO B O 1
ATOM 4688 N N . ARG B 1 163 ? -8.789 -25.531 -19.969 1 98.12 163 ARG B N 1
ATOM 4689 C CA . ARG B 1 163 ? -7.848 -26.219 -19.094 1 98.12 163 ARG B CA 1
ATOM 4690 C C . ARG B 1 163 ? -8.078 -25.797 -17.641 1 98.12 163 ARG B C 1
ATOM 4692 O O . ARG B 1 163 ? -8.062 -24.609 -17.312 1 98.12 163 ARG B O 1
ATOM 4699 N N . VAL B 1 164 ? -8.305 -26.734 -16.719 1 98.62 164 VAL B N 1
ATOM 4700 C CA . VAL B 1 164 ? -8.609 -26.422 -15.32 1 98.62 164 VAL B CA 1
ATOM 4701 C C . VAL B 1 164 ? -7.738 -27.266 -14.406 1 98.62 164 VAL B C 1
ATOM 4703 O O . VAL B 1 164 ? -7.633 -28.484 -14.578 1 98.62 164 VAL B O 1
ATOM 4706 N N . MET B 1 165 ? -7.047 -26.672 -13.531 1 98.62 165 MET B N 1
ATOM 4707 C CA . MET B 1 165 ? -6.336 -27.281 -12.414 1 98.62 165 MET B CA 1
ATOM 4708 C C . MET B 1 165 ? -7.078 -27.047 -11.102 1 98.62 165 MET B C 1
ATOM 4710 O O . MET B 1 165 ? -7.758 -26.031 -10.945 1 98.62 165 MET B O 1
ATOM 4714 N N . LEU B 1 166 ? -7 -27.969 -10.141 1 98.62 166 LEU B N 1
ATOM 4715 C CA . LEU B 1 166 ? -7.641 -27.812 -8.844 1 98.62 166 LEU B CA 1
ATOM 4716 C C . LEU B 1 166 ? -6.621 -27.438 -7.77 1 98.62 166 LEU B C 1
ATOM 4718 O O . LEU B 1 166 ? -5.605 -28.125 -7.613 1 98.62 166 LEU B O 1
ATOM 4722 N N . ARG B 1 167 ? -6.832 -26.344 -7.059 1 98.25 167 ARG B N 1
ATOM 4723 C CA . ARG B 1 167 ? -5.98 -25.953 -5.941 1 98.25 167 ARG B CA 1
ATOM 4724 C C . ARG B 1 167 ? -6.508 -26.5 -4.625 1 98.25 167 ARG B C 1
ATOM 4726 O O . ARG B 1 167 ? -7.664 -26.266 -4.262 1 98.25 167 ARG B O 1
ATOM 4733 N N . LEU B 1 168 ? -5.699 -27.234 -3.91 1 96.88 168 LEU B N 1
ATOM 4734 C CA . LEU B 1 168 ? -6.07 -27.766 -2.602 1 96.88 168 LEU B CA 1
ATOM 4735 C C . LEU B 1 168 ? -5.098 -27.281 -1.528 1 96.88 168 LEU B C 1
ATOM 4737 O O . LEU B 1 168 ? -3.932 -27.016 -1.818 1 96.88 168 LEU B O 1
ATOM 4741 N N . THR B 1 169 ? -5.613 -27.125 -0.339 1 93.81 169 THR B N 1
ATOM 4742 C CA . THR B 1 169 ? -4.777 -26.844 0.822 1 93.81 169 THR B CA 1
ATOM 4743 C C . THR B 1 169 ? -4.184 -28.125 1.386 1 93.81 169 THR B C 1
ATOM 4745 O O . THR B 1 169 ? -4.91 -28.984 1.903 1 93.81 169 THR B O 1
ATOM 4748 N N . PRO B 1 170 ? -2.906 -28.25 1.423 1 93.06 170 PRO B N 1
ATOM 4749 C CA . PRO B 1 170 ? -2.299 -29.547 1.729 1 93.06 170 PRO B CA 1
ATOM 4750 C C . PRO B 1 170 ? -2.225 -29.828 3.229 1 93.06 170 PRO B C 1
ATOM 4752 O O . PRO B 1 170 ? -1.974 -30.969 3.637 1 93.06 170 PRO B O 1
ATOM 4755 N N . GLY B 1 171 ? -2.434 -28.812 4.086 1 88.88 171 GLY B N 1
ATOM 4756 C CA . GLY B 1 171 ? -2.344 -29 5.523 1 88.88 171 GLY B CA 1
ATOM 4757 C C . GLY B 1 171 ? -0.916 -29.156 6.02 1 88.88 171 GLY B C 1
ATOM 4758 O O . GLY B 1 171 ? -0.658 -29.859 6.988 1 88.88 171 GLY B O 1
ATOM 4759 N N . ILE B 1 172 ? -0.016 -28.641 5.305 1 88.12 172 ILE B N 1
ATOM 4760 C CA . ILE B 1 172 ? 1.396 -28.656 5.676 1 88.12 172 ILE B CA 1
ATOM 4761 C C . ILE B 1 172 ? 1.777 -27.312 6.305 1 88.12 172 ILE B C 1
ATOM 4763 O O . ILE B 1 172 ? 1.511 -26.25 5.734 1 88.12 172 ILE B O 1
ATOM 4767 N N . GLU B 1 173 ? 2.309 -27.328 7.496 1 79.25 173 GLU B N 1
ATOM 4768 C CA . GLU B 1 173 ? 2.688 -26.109 8.203 1 79.25 173 GLU B CA 1
ATOM 4769 C C . GLU B 1 173 ? 4.156 -25.766 7.977 1 79.25 173 GLU B C 1
ATOM 4771 O O . GLU B 1 173 ? 5.008 -26.656 7.941 1 79.25 173 GLU B O 1
ATOM 4776 N N . CYS B 1 174 ? 4.34 -24.5 7.688 1 74.5 174 CYS B N 1
ATOM 4777 C CA . CYS B 1 174 ? 5.699 -23.984 7.57 1 74.5 174 CYS B CA 1
ATOM 4778 C C . CYS B 1 174 ? 5.977 -22.938 8.648 1 74.5 174 CYS B C 1
ATOM 4780 O O . CYS B 1 174 ? 5.047 -22.375 9.227 1 74.5 174 CYS B O 1
ATOM 4782 N N . HIS B 1 175 ? 7.258 -22.844 9.062 1 64.81 175 HIS B N 1
ATOM 4783 C CA . HIS B 1 175 ? 7.664 -21.875 10.078 1 64.81 175 HIS B CA 1
ATOM 4784 C C . HIS B 1 175 ? 7.961 -20.516 9.461 1 64.81 175 HIS B C 1
ATOM 4786 O O . HIS B 1 175 ? 9.125 -20.141 9.305 1 64.81 175 HIS B O 1
ATOM 4792 N N . THR B 1 176 ? 7.02 -19.844 8.914 1 69.38 176 THR B N 1
ATOM 4793 C CA . THR B 1 176 ? 7.207 -18.5 8.375 1 69.38 176 THR B CA 1
ATOM 4794 C C . THR B 1 176 ? 6.215 -17.516 9.008 1 69.38 176 THR B C 1
ATOM 4796 O O . THR B 1 176 ? 5.508 -17.875 9.953 1 69.38 176 THR B O 1
ATOM 4799 N N . HIS B 1 177 ? 6.312 -16.297 8.539 1 66 177 HIS B N 1
ATOM 4800 C CA . HIS B 1 177 ? 5.426 -15.258 9.055 1 66 177 HIS B CA 1
ATOM 4801 C C . HIS B 1 177 ? 3.963 -15.617 8.82 1 66 177 HIS B C 1
ATOM 4803 O O . HIS B 1 177 ? 3.625 -16.234 7.805 1 66 177 HIS B O 1
ATOM 4809 N N . GLU B 1 178 ? 3.152 -15.242 9.727 1 64.12 178 GLU B N 1
ATOM 4810 C CA . GLU B 1 178 ? 1.739 -15.602 9.727 1 64.12 178 GLU B CA 1
ATOM 4811 C C . GLU B 1 178 ? 1.045 -15.102 8.461 1 64.12 178 GLU B C 1
ATOM 4813 O O . GLU B 1 178 ? 0.165 -15.773 7.922 1 64.12 178 GLU B O 1
ATOM 4818 N N . TYR B 1 179 ? 1.644 -14.078 7.996 1 69.94 179 TYR B N 1
ATOM 4819 C CA . TYR B 1 179 ? 0.948 -13.438 6.879 1 69.94 179 TYR B CA 1
ATOM 4820 C C . TYR B 1 179 ? 1.327 -14.094 5.559 1 69.94 179 TYR B C 1
ATOM 4822 O O . TYR B 1 179 ? 0.689 -13.852 4.531 1 69.94 179 TYR B O 1
ATOM 4830 N N . ILE B 1 180 ? 2.281 -14.992 5.602 1 63.28 180 ILE B N 1
ATOM 4831 C CA . ILE B 1 180 ? 2.678 -15.578 4.328 1 63.28 180 ILE B CA 1
ATOM 4832 C C . ILE B 1 180 ? 2.621 -17.109 4.418 1 63.28 180 ILE B C 1
ATOM 4834 O O . ILE B 1 180 ? 3.148 -17.797 3.549 1 63.28 180 ILE B O 1
ATOM 4838 N N . ARG B 1 181 ? 2.01 -17.625 5.469 1 71 181 ARG B N 1
ATOM 4839 C CA . ARG B 1 181 ? 1.731 -19.047 5.621 1 71 181 ARG B CA 1
ATOM 4840 C C . ARG B 1 181 ? 0.477 -19.438 4.852 1 71 181 ARG B C 1
ATOM 4842 O O . ARG B 1 181 ? -0.626 -19 5.18 1 71 181 ARG B O 1
ATOM 4849 N N . THR B 1 182 ? 0.58 -20.297 3.842 1 64.25 182 THR B N 1
ATOM 4850 C CA . THR B 1 182 ? -0.535 -20.547 2.932 1 64.25 182 THR B CA 1
ATOM 4851 C C . THR B 1 182 ? -0.975 -22 2.994 1 64.25 182 THR B C 1
ATOM 4853 O O . THR B 1 182 ? -2.066 -22.344 2.533 1 64.25 182 THR B O 1
ATOM 4856 N N . GLY B 1 183 ? -0.232 -22.875 3.562 1 78.38 183 GLY B N 1
ATOM 4857 C CA . GLY B 1 183 ? -0.497 -24.297 3.43 1 78.38 183 GLY B CA 1
ATOM 4858 C C . GLY B 1 183 ? -1.246 -24.875 4.613 1 78.38 183 GLY B C 1
ATOM 4859 O O . GLY B 1 183 ? -1.618 -26.047 4.602 1 78.38 183 GLY B O 1
ATOM 4860 N N . HIS B 1 184 ? -1.574 -24 5.531 1 79.94 184 HIS B N 1
ATOM 4861 C CA . HIS B 1 184 ? -2.324 -24.469 6.688 1 79.94 184 HIS B CA 1
ATOM 4862 C C . HIS B 1 184 ? -3.807 -24.625 6.359 1 79.94 184 HIS B C 1
ATOM 4864 O O . HIS B 1 184 ? -4.305 -24 5.422 1 79.94 184 HIS B O 1
ATOM 4870 N N . LEU B 1 185 ? -4.391 -25.406 7.098 1 81.75 185 LEU B N 1
ATOM 4871 C CA . LEU B 1 185 ? -5.793 -25.688 6.816 1 81.75 185 LEU B CA 1
ATOM 4872 C C . LEU B 1 185 ? -6.645 -24.438 6.973 1 81.75 185 LEU B C 1
ATOM 4874 O O . LEU B 1 185 ? -7.609 -24.234 6.227 1 81.75 185 LEU B O 1
ATOM 4878 N N . ASP B 1 186 ? -6.234 -23.656 7.945 1 87.06 186 ASP B N 1
ATOM 4879 C CA . ASP B 1 186 ? -6.934 -22.391 8.133 1 87.06 186 ASP B CA 1
ATOM 4880 C C . ASP B 1 186 ? -6.449 -21.344 7.137 1 87.06 186 ASP B C 1
ATOM 4882 O O . ASP B 1 186 ? -5.668 -20.453 7.488 1 87.06 186 ASP B O 1
ATOM 4886 N N . SER B 1 187 ? -6.859 -21.469 5.914 1 90.88 187 SER B N 1
ATOM 4887 C CA . SER B 1 187 ? -6.438 -20.609 4.816 1 90.88 187 SER B CA 1
ATOM 4888 C C . SER B 1 187 ? -7.617 -20.203 3.934 1 90.88 187 SER B C 1
ATOM 4890 O O . SER B 1 187 ? -8.57 -20.984 3.779 1 90.88 187 SER B O 1
ATOM 4892 N N . LYS B 1 188 ? -7.488 -19.031 3.344 1 95.25 188 LYS B N 1
ATOM 4893 C CA . LYS B 1 188 ? -8.547 -18.547 2.455 1 95.25 188 LYS B CA 1
ATOM 4894 C C . LYS B 1 188 ? -8.438 -19.203 1.079 1 95.25 188 LYS B C 1
ATOM 4896 O O . LYS B 1 188 ? -9.312 -19.016 0.23 1 95.25 188 LYS B O 1
ATOM 4901 N N . PHE B 1 189 ? -7.352 -19.969 0.844 1 96 189 PHE B N 1
ATOM 4902 C CA . PHE B 1 189 ? -7.062 -20.469 -0.492 1 96 189 PHE B CA 1
ATOM 4903 C C . PHE B 1 189 ? -7.438 -21.938 -0.604 1 96 189 PHE B C 1
ATOM 4905 O O . PHE B 1 189 ? -7.266 -22.703 0.348 1 96 189 PHE B O 1
ATOM 4912 N N . GLY B 1 190 ? -7.898 -22.328 -1.794 1 96.69 190 GLY B N 1
ATOM 4913 C CA . GLY B 1 190 ? -7.965 -23.719 -2.213 1 96.69 190 GLY B CA 1
ATOM 4914 C C . GLY B 1 190 ? -9.039 -24.516 -1.494 1 96.69 190 GLY B C 1
ATOM 4915 O O . GLY B 1 190 ? -9.594 -24.047 -0.49 1 96.69 190 GLY B O 1
ATOM 4916 N N . PHE B 1 191 ? -9.305 -25.703 -1.979 1 96.75 191 PHE B N 1
ATOM 4917 C CA . PHE B 1 191 ? -10.266 -26.641 -1.394 1 96.75 191 PHE B CA 1
ATOM 4918 C C . PHE B 1 191 ? -9.664 -27.344 -0.188 1 96.75 191 PHE B C 1
ATOM 4920 O O . PHE B 1 191 ? -8.461 -27.625 -0.165 1 96.75 191 PHE B O 1
ATOM 4927 N N . ASP B 1 192 ? -10.508 -27.609 0.733 1 93.44 192 ASP B N 1
ATOM 4928 C CA . ASP B 1 192 ? -10.117 -28.5 1.822 1 93.44 192 ASP B CA 1
ATOM 4929 C C . ASP B 1 192 ? -9.828 -29.906 1.306 1 93.44 192 ASP B C 1
ATOM 4931 O O . ASP B 1 192 ? -10.57 -30.422 0.463 1 93.44 192 ASP B O 1
ATOM 4935 N N . PRO B 1 193 ? -8.758 -30.453 1.807 1 91.88 193 PRO B N 1
ATOM 4936 C CA . PRO B 1 193 ? -8.422 -31.797 1.328 1 91.88 193 PRO B CA 1
ATOM 4937 C C . PRO B 1 193 ? -9.562 -32.781 1.521 1 91.88 193 PRO B C 1
ATOM 4939 O O . PRO B 1 193 ? -9.703 -33.719 0.732 1 91.88 193 PRO B O 1
ATOM 4942 N N . GLN B 1 194 ? -10.391 -32.594 2.463 1 92.25 194 GLN B N 1
ATOM 4943 C CA . GLN B 1 194 ? -11.508 -33.5 2.729 1 92.25 194 GLN B CA 1
ATOM 4944 C C . GLN B 1 194 ? -12.555 -33.438 1.627 1 92.25 194 GLN B C 1
ATOM 4946 O O . GLN B 1 194 ? -13.398 -34.312 1.496 1 92.25 194 GLN B O 1
ATOM 4951 N N . GLN B 1 195 ? -12.484 -32.406 0.855 1 95 195 GLN B N 1
ATOM 4952 C CA . GLN B 1 195 ? -13.453 -32.219 -0.215 1 95 195 GLN B CA 1
ATOM 4953 C C . GLN B 1 195 ? -13 -32.906 -1.505 1 95 195 GLN B C 1
ATOM 4955 O O . GLN B 1 195 ? -13.734 -32.906 -2.496 1 95 195 GLN B O 1
ATOM 4960 N N . PHE B 1 196 ? -11.836 -33.531 -1.497 1 96.81 196 PHE B N 1
ATOM 4961 C CA . PHE B 1 196 ? -11.227 -34.031 -2.721 1 96.81 196 PHE B CA 1
ATOM 4962 C C . PHE B 1 196 ? -12.109 -35.094 -3.381 1 96.81 196 PHE B C 1
ATOM 4964 O O . PHE B 1 196 ? -12.312 -35.062 -4.598 1 96.81 196 PHE B O 1
ATOM 4971 N N . PRO B 1 197 ? -12.742 -36.031 -2.605 1 97.19 197 PRO B N 1
ATOM 4972 C CA . PRO B 1 197 ? -13.625 -37 -3.266 1 97.19 197 PRO B CA 1
ATOM 4973 C C . PRO B 1 197 ? -14.797 -36.312 -3.988 1 97.19 197 PRO B C 1
ATOM 4975 O O . PRO B 1 197 ? -15.156 -36.719 -5.094 1 97.19 197 PRO B O 1
ATOM 4978 N N . GLU B 1 198 ? -15.32 -35.312 -3.338 1 97.75 198 GLU B N 1
ATOM 4979 C CA . GLU B 1 198 ? -16.406 -34.594 -3.961 1 97.75 198 GLU B CA 1
ATOM 4980 C C . GLU B 1 198 ? -15.945 -33.844 -5.215 1 97.75 198 GLU B C 1
ATOM 4982 O O . GLU B 1 198 ? -16.688 -33.75 -6.191 1 97.75 198 GLU B O 1
ATOM 4987 N N . LEU B 1 199 ? -14.781 -33.375 -5.188 1 98.31 199 LEU B N 1
ATOM 4988 C CA . LEU B 1 199 ? -14.195 -32.688 -6.336 1 98.31 199 LEU B CA 1
ATOM 4989 C C . LEU B 1 199 ? -14.008 -33.625 -7.504 1 98.31 199 LEU B C 1
ATOM 4991 O O . LEU B 1 199 ? -14.258 -33.281 -8.656 1 98.31 199 LEU B O 1
ATOM 4995 N N . LEU B 1 200 ? -13.555 -34.875 -7.223 1 98.25 200 LEU B N 1
ATOM 4996 C CA . LEU B 1 200 ? -13.383 -35.875 -8.258 1 98.25 200 LEU B CA 1
ATOM 4997 C C . LEU B 1 200 ? -14.719 -36.219 -8.898 1 98.25 200 LEU B C 1
ATOM 4999 O O . LEU B 1 200 ? -14.797 -36.406 -10.117 1 98.25 200 LEU B O 1
ATOM 5003 N N . GLN B 1 201 ? -15.727 -36.312 -8.039 1 98.25 201 GLN B N 1
ATOM 5004 C CA . GLN B 1 201 ? -17.062 -36.594 -8.562 1 98.25 201 GLN B CA 1
ATOM 5005 C C . GLN B 1 201 ? -17.531 -35.469 -9.477 1 98.25 201 GLN B C 1
ATOM 5007 O O . GLN B 1 201 ? -18.109 -35.719 -10.539 1 98.25 201 GLN B O 1
ATOM 5012 N N . PHE B 1 202 ? -17.344 -34.281 -9.078 1 98.25 202 PHE B N 1
ATOM 5013 C CA . PHE B 1 202 ? -17.703 -33.125 -9.891 1 98.25 202 PHE B CA 1
ATOM 5014 C C . PHE B 1 202 ? -16.969 -33.156 -11.227 1 98.25 202 PHE B C 1
ATOM 5016 O O . PHE B 1 202 ? -17.562 -32.906 -12.273 1 98.25 202 PHE B O 1
ATOM 5023 N N . ALA B 1 203 ? -15.672 -33.406 -11.172 1 98.19 203 ALA B N 1
ATOM 5024 C CA . ALA B 1 203 ? -14.852 -33.469 -12.383 1 98.19 203 ALA B CA 1
ATOM 5025 C C . ALA B 1 203 ? -15.391 -34.531 -13.359 1 98.19 203 ALA B C 1
ATOM 5027 O O . ALA B 1 203 ? -15.477 -34.25 -14.562 1 98.19 203 ALA B O 1
ATOM 5028 N N . LYS B 1 204 ? -15.742 -35.688 -12.852 1 97.62 204 LYS B N 1
ATOM 5029 C CA . LYS B 1 204 ? -16.281 -36.75 -13.68 1 97.62 204 LYS B CA 1
ATOM 5030 C C . LYS B 1 204 ? -17.594 -36.344 -14.336 1 97.62 204 LYS B C 1
ATOM 5032 O O . LYS B 1 204 ? -17.859 -36.719 -15.484 1 97.62 204 LYS B O 1
ATOM 5037 N N . ALA B 1 205 ? -18.297 -35.594 -13.594 1 97.19 205 ALA B N 1
ATOM 5038 C CA . ALA B 1 205 ? -19.625 -35.156 -14.062 1 97.19 205 ALA B CA 1
ATOM 5039 C C . ALA B 1 205 ? -19.516 -34.031 -15.094 1 97.19 205 ALA B C 1
ATOM 5041 O O . ALA B 1 205 ? -20.484 -33.75 -15.789 1 97.19 205 ALA B O 1
ATOM 5042 N N . HIS B 1 206 ? -18.375 -33.438 -15.289 1 96.5 206 HIS B N 1
ATOM 5043 C CA . HIS B 1 206 ? -18.203 -32.312 -16.188 1 96.5 206 HIS B CA 1
ATOM 5044 C C . HIS B 1 206 ? -17.031 -32.531 -17.156 1 96.5 206 HIS B C 1
ATOM 5046 O O . HIS B 1 206 ? -16.031 -31.812 -17.109 1 96.5 206 HIS B O 1
ATOM 5052 N N . PRO B 1 207 ? -17.172 -33.469 -18.078 1 94.81 207 PRO B N 1
ATOM 5053 C CA . PRO B 1 207 ? -16.094 -33.812 -19 1 94.81 207 PRO B CA 1
ATOM 5054 C C . PRO B 1 207 ? -15.836 -32.75 -20.047 1 94.81 207 PRO B C 1
ATOM 5056 O O . PRO B 1 207 ? -14.867 -32.812 -20.797 1 94.81 207 PRO B O 1
ATOM 5059 N N . GLU B 1 208 ? -16.688 -31.688 -20.031 1 94.31 208 GLU B N 1
ATOM 5060 C CA . GLU B 1 208 ? -16.5 -30.578 -20.953 1 94.31 208 GLU B CA 1
ATOM 5061 C C . GLU B 1 208 ? -15.32 -29.703 -20.531 1 94.31 208 GLU B C 1
ATOM 5063 O O . GLU B 1 208 ? -14.852 -28.859 -21.297 1 94.31 208 GLU B O 1
ATOM 5068 N N . LEU B 1 209 ? -14.82 -29.859 -19.359 1 96.75 209 LEU B N 1
ATOM 5069 C CA . LEU B 1 209 ? -13.609 -29.219 -18.875 1 96.75 209 LEU B CA 1
ATOM 5070 C C . LEU B 1 209 ? -12.414 -30.156 -18.984 1 96.75 209 LEU B C 1
ATOM 5072 O O . LEU B 1 209 ? -12.539 -31.359 -18.75 1 96.75 209 LEU B O 1
ATOM 5076 N N . ASP B 1 210 ? -11.281 -29.641 -19.406 1 97.62 210 ASP B N 1
ATOM 5077 C CA . ASP B 1 210 ? -10.047 -30.422 -19.406 1 97.62 210 ASP B CA 1
ATOM 5078 C C . ASP B 1 210 ? -9.344 -30.344 -18.062 1 97.62 210 ASP B C 1
ATOM 5080 O O . ASP B 1 210 ? -8.578 -29.422 -17.797 1 97.62 210 ASP B O 1
ATOM 5084 N N . TRP B 1 211 ? -9.625 -31.328 -17.203 1 98.12 211 TRP B N 1
ATOM 5085 C CA . TRP B 1 211 ? -9.062 -31.391 -15.867 1 98.12 211 TRP B CA 1
ATOM 5086 C C . TRP B 1 211 ? -7.59 -31.781 -15.914 1 98.12 211 TRP B C 1
ATOM 5088 O O . TRP B 1 211 ? -7.254 -32.969 -15.836 1 98.12 211 TRP B O 1
ATOM 5098 N N . VAL B 1 212 ? -6.715 -30.797 -15.898 1 98 212 VAL B N 1
ATOM 5099 C CA . VAL B 1 212 ? -5.34 -31.047 -16.312 1 98 212 VAL B CA 1
ATOM 5100 C C . VAL B 1 212 ? -4.504 -31.484 -15.109 1 98 212 VAL B C 1
ATOM 5102 O O . VAL B 1 212 ? -3.492 -32.188 -15.266 1 98 212 VAL B O 1
ATOM 5105 N N . GLY B 1 213 ? -4.895 -30.984 -13.906 1 98.5 213 GLY B N 1
ATOM 5106 C CA . GLY B 1 213 ? -3.996 -31.375 -12.836 1 98.5 213 GLY B CA 1
ATOM 5107 C C . GLY B 1 213 ? -4.355 -30.75 -11.5 1 98.5 213 GLY B C 1
ATOM 5108 O O . GLY B 1 213 ? -5.516 -30.406 -11.258 1 98.5 213 GLY B O 1
ATOM 5109 N N . LEU B 1 214 ? -3.336 -30.781 -10.523 1 98.75 214 LEU B N 1
ATOM 5110 C CA . LEU B 1 214 ? -3.5 -30.391 -9.133 1 98.75 214 LEU B CA 1
ATOM 5111 C C . LEU B 1 214 ? -2.426 -29.391 -8.719 1 98.75 214 LEU B C 1
ATOM 5113 O O . LEU B 1 214 ? -1.287 -29.469 -9.18 1 98.75 214 LEU B O 1
ATOM 5117 N N . HIS B 1 215 ? -2.881 -28.469 -7.879 1 98.5 215 HIS B N 1
ATOM 5118 C CA . HIS B 1 215 ? -1.993 -27.422 -7.375 1 98.5 215 HIS B CA 1
ATOM 5119 C C . HIS B 1 215 ? -2.064 -27.328 -5.855 1 98.5 215 HIS B C 1
ATOM 5121 O O . HIS B 1 215 ? -3.146 -27.438 -5.273 1 98.5 215 HIS B O 1
ATOM 5127 N N . ALA B 1 216 ? -0.918 -27.078 -5.254 1 97.5 216 ALA B N 1
ATOM 5128 C CA . ALA B 1 216 ? -0.845 -26.656 -3.859 1 97.5 216 ALA B CA 1
ATOM 5129 C C . ALA B 1 216 ? 0.348 -25.719 -3.633 1 97.5 216 ALA B C 1
ATOM 5131 O O . ALA B 1 216 ? 1.348 -25.812 -4.352 1 97.5 216 ALA B O 1
ATOM 5132 N N . HIS B 1 217 ? 0.237 -24.828 -2.744 1 95.88 217 HIS B N 1
ATOM 5133 C CA . HIS B 1 217 ? 1.262 -23.875 -2.369 1 95.88 217 HIS B CA 1
ATOM 5134 C C . HIS B 1 217 ? 1.383 -23.75 -0.853 1 95.88 217 HIS B C 1
ATOM 5136 O O . HIS B 1 217 ? 0.376 -23.609 -0.154 1 95.88 217 HIS B O 1
ATOM 5142 N N . ILE B 1 218 ? 2.535 -23.781 -0.309 1 93.12 218 ILE B N 1
ATOM 5143 C CA . ILE B 1 218 ? 2.615 -23.969 1.136 1 93.12 218 ILE B CA 1
ATOM 5144 C C . ILE B 1 218 ? 3.133 -22.688 1.794 1 93.12 218 ILE B C 1
ATOM 5146 O O . ILE B 1 218 ? 3.137 -22.578 3.021 1 93.12 218 ILE B O 1
ATOM 5150 N N . GLY B 1 219 ? 3.656 -21.688 0.979 1 91.12 219 GLY B N 1
ATOM 5151 C CA . GLY B 1 219 ? 4.07 -20.438 1.605 1 91.12 219 GLY B CA 1
ATOM 5152 C C . GLY B 1 219 ? 5.199 -19.75 0.865 1 91.12 219 GLY B C 1
ATOM 5153 O O . GLY B 1 219 ? 5.414 -20 -0.323 1 91.12 219 GLY B O 1
ATOM 5154 N N . SER B 1 220 ? 5.781 -18.719 1.625 1 91.69 220 SER B N 1
ATOM 5155 C CA . SER B 1 220 ? 6.844 -17.891 1.055 1 91.69 220 SER B CA 1
ATOM 5156 C C . SER B 1 220 ? 8.039 -17.812 1.994 1 91.69 220 SER B C 1
ATOM 5158 O O . SER B 1 220 ? 7.898 -17.984 3.205 1 91.69 220 SER B O 1
ATOM 5160 N N . GLN B 1 221 ? 9.203 -17.531 1.408 1 95.19 221 GLN B N 1
ATOM 5161 C CA . GLN B 1 221 ? 10.43 -17.297 2.164 1 95.19 221 GLN B CA 1
ATOM 5162 C C . GLN B 1 221 ? 10.75 -18.5 3.057 1 95.19 221 GLN B C 1
ATOM 5164 O O . GLN B 1 221 ? 11.055 -18.328 4.242 1 95.19 221 GLN B O 1
ATOM 5169 N N . ILE B 1 222 ? 10.641 -19.688 2.496 1 94.94 222 ILE B N 1
ATOM 5170 C CA . ILE B 1 222 ? 10.859 -20.938 3.232 1 94.94 222 ILE B CA 1
ATOM 5171 C C . ILE B 1 222 ? 12.305 -21.391 3.045 1 94.94 222 ILE B C 1
ATOM 5173 O O . ILE B 1 222 ? 12.797 -21.469 1.917 1 94.94 222 ILE B O 1
ATOM 5177 N N . PHE B 1 223 ? 12.938 -21.734 4.168 1 94.88 223 PHE B N 1
ATOM 5178 C CA . PHE B 1 223 ? 14.305 -22.234 4.137 1 94.88 223 PHE B CA 1
ATOM 5179 C C . PHE B 1 223 ? 14.344 -23.75 4.332 1 94.88 223 PHE B C 1
ATOM 5181 O O . PHE B 1 223 ? 15.242 -24.422 3.838 1 94.88 223 PHE B O 1
ATOM 5188 N N . GLU B 1 224 ? 13.328 -24.281 4.926 1 93.56 224 GLU B N 1
ATOM 5189 C CA . GLU B 1 224 ? 13.289 -25.703 5.23 1 93.56 224 GLU B CA 1
ATOM 5190 C C . GLU B 1 224 ? 12.938 -26.516 3.992 1 93.56 224 GLU B C 1
ATOM 5192 O O . GLU B 1 224 ? 12.039 -26.156 3.232 1 93.56 224 GLU B O 1
ATOM 5197 N N . GLU B 1 225 ? 13.562 -27.625 3.904 1 93.81 225 GLU B N 1
ATOM 5198 C CA . GLU B 1 225 ? 13.359 -28.469 2.734 1 93.81 225 GLU B CA 1
ATOM 5199 C C . GLU B 1 225 ? 12.172 -29.406 2.932 1 93.81 225 GLU B C 1
ATOM 5201 O O . GLU B 1 225 ? 11.406 -29.656 1.998 1 93.81 225 GLU B O 1
ATOM 5206 N N . GLN B 1 226 ? 12.016 -29.906 4.113 1 94.69 226 GLN B N 1
ATOM 5207 C CA . GLN B 1 226 ? 11.117 -31.016 4.402 1 94.69 226 GLN B CA 1
ATOM 5208 C C . GLN B 1 226 ? 9.688 -30.688 4.008 1 94.69 226 GLN B C 1
ATOM 5210 O O . GLN B 1 226 ? 8.992 -31.531 3.424 1 94.69 226 GLN B O 1
ATOM 5215 N N . PRO B 1 227 ? 9.219 -29.469 4.301 1 94.88 227 PRO B N 1
ATOM 5216 C CA . PRO B 1 227 ? 7.84 -29.172 3.906 1 94.88 227 PRO B CA 1
ATOM 5217 C C . PRO B 1 227 ? 7.617 -29.312 2.4 1 94.88 227 PRO B C 1
ATOM 5219 O O . PRO B 1 227 ? 6.539 -29.719 1.966 1 94.88 227 PRO B O 1
ATOM 5222 N N . HIS B 1 228 ? 8.562 -29.031 1.62 1 95.69 228 HIS B N 1
ATOM 5223 C CA . HIS B 1 228 ? 8.453 -29.156 0.171 1 95.69 228 HIS B CA 1
ATOM 5224 C C . HIS B 1 228 ? 8.414 -30.625 -0.254 1 95.69 228 HIS B C 1
ATOM 5226 O O . HIS B 1 228 ? 7.715 -30.984 -1.206 1 95.69 228 HIS B O 1
ATOM 5232 N N . LEU B 1 229 ? 9.195 -31.438 0.402 1 97.06 229 LEU B N 1
ATOM 5233 C CA . LEU B 1 229 ? 9.195 -32.875 0.109 1 97.06 229 LEU B CA 1
ATOM 5234 C C . LEU B 1 229 ? 7.859 -33.5 0.483 1 97.06 229 LEU B C 1
ATOM 5236 O O . LEU B 1 229 ? 7.309 -34.281 -0.28 1 97.06 229 LEU B O 1
ATOM 5240 N N . ASP B 1 230 ? 7.352 -33.062 1.646 1 96.75 230 ASP B N 1
ATOM 5241 C CA . ASP B 1 230 ? 6.043 -33.531 2.08 1 96.75 230 ASP B CA 1
ATOM 5242 C C . ASP B 1 230 ? 4.961 -33.188 1.068 1 96.75 230 ASP B C 1
ATOM 5244 O O . ASP B 1 230 ? 4.035 -33.969 0.827 1 96.75 230 ASP B O 1
ATOM 5248 N N . LEU B 1 231 ? 5.066 -32.031 0.538 1 97.38 231 LEU B N 1
ATOM 5249 C CA . LEU B 1 231 ? 4.09 -31.578 -0.444 1 97.38 231 LEU B CA 1
ATOM 5250 C C . LEU B 1 231 ? 4.086 -32.469 -1.675 1 97.38 231 LEU B C 1
ATOM 5252 O O . LEU B 1 231 ? 3.023 -32.781 -2.219 1 97.38 231 LEU B O 1
ATOM 5256 N N . CYS B 1 232 ? 5.238 -32.906 -2.125 1 98 232 CYS B N 1
ATOM 5257 C CA . CYS B 1 232 ? 5.332 -33.812 -3.262 1 98 232 CYS B CA 1
ATOM 5258 C C . CYS B 1 232 ? 4.547 -35.094 -3.002 1 98 232 CYS B C 1
ATOM 5260 O O . CYS B 1 232 ? 3.793 -35.531 -3.863 1 98 232 CYS B O 1
ATOM 5262 N N . ASP B 1 233 ? 4.73 -35.594 -1.812 1 97.62 233 ASP B N 1
ATOM 5263 C CA . ASP B 1 233 ? 4.055 -36.812 -1.452 1 97.62 233 ASP B CA 1
ATOM 5264 C C . ASP B 1 233 ? 2.539 -36.656 -1.464 1 97.62 233 ASP B C 1
ATOM 5266 O O . ASP B 1 233 ? 1.815 -37.5 -1.99 1 97.62 233 ASP B O 1
ATOM 5270 N N . VAL B 1 234 ? 2.082 -35.562 -0.918 1 97.06 234 VAL B N 1
ATOM 5271 C CA . VAL B 1 234 ? 0.652 -35.281 -0.835 1 97.06 234 VAL B CA 1
ATOM 5272 C C . VAL B 1 234 ? 0.072 -35.125 -2.24 1 97.06 234 VAL B C 1
ATOM 5274 O O . VAL B 1 234 ? -0.985 -35.688 -2.545 1 97.06 234 VAL B O 1
ATOM 5277 N N . LEU B 1 235 ? 0.726 -34.438 -3.1 1 98.38 235 LEU B N 1
ATOM 5278 C CA . LEU B 1 235 ? 0.251 -34.188 -4.457 1 98.38 235 LEU B CA 1
ATOM 5279 C C . LEU B 1 235 ? 0.194 -35.5 -5.25 1 98.38 235 LEU B C 1
ATOM 5281 O O . LEU B 1 235 ? -0.751 -35.719 -6.012 1 98.38 235 LEU B O 1
ATOM 5285 N N . VAL B 1 236 ? 1.209 -36.344 -5.098 1 98.56 236 VAL B N 1
ATOM 5286 C CA . VAL B 1 236 ? 1.233 -37.594 -5.824 1 98.56 236 VAL B CA 1
ATOM 5287 C C . VAL B 1 236 ? 0.122 -38.5 -5.309 1 98.56 236 VAL B C 1
ATOM 5289 O O . VAL B 1 236 ? -0.483 -39.25 -6.082 1 98.56 236 VAL B O 1
ATOM 5292 N N . ASP B 1 237 ? -0.107 -38.438 -3.998 1 97.88 237 ASP B N 1
ATOM 5293 C CA . ASP B 1 237 ? -1.232 -39.188 -3.445 1 97.88 237 ASP B CA 1
ATOM 5294 C C . ASP B 1 237 ? -2.549 -38.75 -4.086 1 97.88 237 ASP B C 1
ATOM 5296 O O . ASP B 1 237 ? -3.379 -39.594 -4.438 1 97.88 237 ASP B O 1
ATOM 5300 N N . TRP B 1 238 ? -2.781 -37.438 -4.203 1 98.12 238 TRP B N 1
ATOM 5301 C CA . TRP B 1 238 ? -3.986 -36.938 -4.844 1 98.12 238 TRP B CA 1
ATOM 5302 C C . TRP B 1 238 ? -4.051 -37.344 -6.309 1 98.12 238 TRP B C 1
ATOM 5304 O O . TRP B 1 238 ? -5.125 -37.656 -6.82 1 98.12 238 TRP B O 1
ATOM 5314 N N . LEU B 1 239 ? -2.91 -37.312 -6.984 1 98.5 239 LEU B N 1
ATOM 5315 C CA . LEU B 1 239 ? -2.861 -37.75 -8.383 1 98.5 239 LEU B CA 1
ATOM 5316 C C . LEU B 1 239 ? -3.277 -39.219 -8.523 1 98.5 239 LEU B C 1
ATOM 5318 O O . LEU B 1 239 ? -4.012 -39.562 -9.453 1 98.5 239 LEU B O 1
ATOM 5322 N N . ALA B 1 240 ? -2.773 -40.031 -7.633 1 98.06 240 ALA B N 1
ATOM 5323 C CA . ALA B 1 240 ? -3.127 -41.469 -7.648 1 98.06 240 ALA B CA 1
ATOM 5324 C C . ALA B 1 240 ? -4.637 -41.656 -7.52 1 98.06 240 ALA B C 1
ATOM 5326 O O . ALA B 1 240 ? -5.227 -42.469 -8.227 1 98.06 240 ALA B O 1
ATOM 5327 N N . GLN B 1 241 ? -5.211 -40.906 -6.637 1 97.62 241 GLN B N 1
ATOM 5328 C CA . GLN B 1 241 ? -6.656 -40.969 -6.434 1 97.62 241 GLN B CA 1
ATOM 5329 C C . GLN B 1 241 ? -7.41 -40.5 -7.68 1 97.62 241 GLN B C 1
ATOM 5331 O O . GLN B 1 241 ? -8.414 -41.125 -8.055 1 97.62 241 GLN B O 1
ATOM 5336 N N . ALA B 1 242 ? -6.977 -39.469 -8.305 1 97.88 242 ALA B N 1
ATOM 5337 C CA . ALA B 1 242 ? -7.605 -38.938 -9.516 1 97.88 242 ALA B CA 1
ATOM 5338 C C . ALA B 1 242 ? -7.531 -39.969 -10.648 1 97.88 242 ALA B C 1
ATOM 5340 O O . ALA B 1 242 ? -8.5 -40.125 -11.398 1 97.88 242 ALA B O 1
ATOM 5341 N N . ARG B 1 243 ? -6.391 -40.625 -10.742 1 95.81 243 ARG B N 1
ATOM 5342 C CA . ARG B 1 243 ? -6.215 -41.656 -11.773 1 95.81 243 ARG B CA 1
ATOM 5343 C C . ARG B 1 243 ? -7.121 -42.844 -11.516 1 95.81 243 ARG B C 1
ATOM 5345 O O . ARG B 1 243 ? -7.676 -43.406 -12.453 1 95.81 243 ARG B O 1
ATOM 5352 N N . ALA B 1 244 ? -7.18 -43.188 -10.305 1 95.94 244 ALA B N 1
ATOM 5353 C CA . ALA B 1 244 ? -8.07 -44.281 -9.938 1 95.94 244 ALA B CA 1
ATOM 5354 C C . ALA B 1 244 ? -9.516 -43.969 -10.305 1 95.94 244 ALA B C 1
ATOM 5356 O O . ALA B 1 244 ? -10.297 -44.844 -10.633 1 95.94 244 ALA B O 1
ATOM 5357 N N . ALA B 1 245 ? -9.836 -42.719 -10.266 1 96.12 245 ALA B N 1
ATOM 5358 C CA . ALA B 1 245 ? -11.172 -42.25 -10.641 1 96.12 245 ALA B CA 1
ATOM 5359 C C . ALA B 1 245 ? -11.297 -42.062 -12.148 1 96.12 245 ALA B C 1
ATOM 5361 O O . ALA B 1 245 ? -12.305 -41.562 -12.641 1 96.12 245 ALA B O 1
ATOM 5362 N N . MET B 1 246 ? -10.258 -42.406 -12.898 1 95.69 246 MET B N 1
ATOM 5363 C CA . MET B 1 246 ? -10.195 -42.406 -14.359 1 95.69 246 MET B CA 1
ATOM 5364 C C . MET B 1 246 ? -10.242 -40.969 -14.898 1 95.69 246 MET B C 1
ATOM 5366 O O . MET B 1 246 ? -10.836 -40.719 -15.945 1 95.69 246 MET B O 1
ATOM 5370 N N . LEU B 1 247 ? -9.828 -40.031 -14.086 1 96.44 247 LEU B N 1
ATOM 5371 C CA . LEU B 1 247 ? -9.648 -38.656 -14.547 1 96.44 247 LEU B CA 1
ATOM 5372 C C . LEU B 1 247 ? -8.266 -38.469 -15.172 1 96.44 247 LEU B C 1
ATOM 5374 O O . LEU B 1 247 ? -7.277 -39 -14.672 1 96.44 247 LEU B O 1
ATOM 5378 N N . PRO B 1 248 ? -8.203 -37.75 -16.25 1 92.25 248 PRO B N 1
ATOM 5379 C CA . PRO B 1 248 ? -6.961 -37.688 -17.016 1 92.25 248 PRO B CA 1
ATOM 5380 C C . PRO B 1 248 ? -6.004 -36.625 -16.484 1 92.25 248 PRO B C 1
ATOM 5382 O O . PRO B 1 248 ? -5.422 -35.844 -17.266 1 92.25 248 PRO B O 1
ATOM 5385 N N . MET B 1 249 ? -5.863 -36.438 -15.227 1 97.38 249 MET B N 1
ATOM 5386 C CA . MET B 1 249 ? -4.957 -35.438 -14.672 1 97.38 249 MET B CA 1
ATOM 5387 C C . MET B 1 249 ? -3.504 -35.844 -14.914 1 97.38 249 MET B C 1
ATOM 5389 O O . MET B 1 249 ? -3.139 -37 -14.781 1 97.38 249 MET B O 1
ATOM 5393 N N . ARG B 1 250 ? -2.707 -34.844 -15.336 1 98 250 ARG B N 1
ATOM 5394 C CA . ARG B 1 250 ? -1.37 -35.156 -15.82 1 98 250 ARG B CA 1
ATOM 5395 C C . ARG B 1 250 ? -0.362 -34.094 -15.422 1 98 250 ARG B C 1
ATOM 5397 O O . ARG B 1 250 ? 0.825 -34.219 -15.727 1 98 250 ARG B O 1
ATOM 5404 N N . GLU B 1 251 ? -0.772 -33.062 -14.711 1 98.69 251 GLU B N 1
ATOM 5405 C CA . GLU B 1 251 ? 0.107 -32 -14.273 1 98.69 251 GLU B CA 1
ATOM 5406 C C . GLU B 1 251 ? 0.049 -31.812 -12.758 1 98.69 251 GLU B C 1
ATOM 5408 O O . GLU B 1 251 ? -1.025 -31.891 -12.156 1 98.69 251 GLU B O 1
ATOM 5413 N N . LEU B 1 252 ? 1.171 -31.641 -12.117 1 98.88 252 LEU B N 1
ATOM 5414 C CA . LEU B 1 252 ? 1.273 -31.297 -10.703 1 98.88 252 LEU B CA 1
ATOM 5415 C C . LEU B 1 252 ? 2.047 -29.984 -10.531 1 98.88 252 LEU B C 1
ATOM 5417 O O . LEU B 1 252 ? 3.164 -29.859 -11.031 1 98.88 252 LEU B O 1
ATOM 5421 N N . ASN B 1 253 ? 1.441 -29.047 -9.875 1 98.81 253 ASN B N 1
ATOM 5422 C CA . ASN B 1 253 ? 2.053 -27.75 -9.562 1 98.81 253 ASN B CA 1
ATOM 5423 C C . ASN B 1 253 ? 2.385 -27.641 -8.07 1 98.81 253 ASN B C 1
ATOM 5425 O O . ASN B 1 253 ? 1.483 -27.562 -7.238 1 98.81 253 ASN B O 1
ATOM 5429 N N . VAL B 1 254 ? 3.639 -27.547 -7.77 1 98.19 254 VAL B N 1
ATOM 5430 C CA . VAL B 1 254 ? 4.09 -27.609 -6.383 1 98.19 254 VAL B CA 1
ATOM 5431 C C . VAL B 1 254 ? 4.203 -26.203 -5.816 1 98.19 254 VAL B C 1
ATOM 5433 O O . VAL B 1 254 ? 4.703 -26 -4.707 1 98.19 254 VAL B O 1
ATOM 5436 N N . GLY B 1 255 ? 3.748 -25.25 -6.559 1 97.25 255 GLY B N 1
ATOM 5437 C CA . GLY B 1 255 ? 3.852 -23.875 -6.094 1 97.25 255 GLY B CA 1
ATOM 5438 C C . GLY B 1 255 ? 5.277 -23.359 -6.066 1 97.25 255 GLY B C 1
ATOM 5439 O O . GLY B 1 255 ? 6.035 -23.562 -7.023 1 97.25 255 GLY B O 1
ATOM 5440 N N . GLY B 1 256 ? 5.582 -22.531 -5.152 1 95.25 256 GLY B N 1
ATOM 5441 C CA . GLY B 1 256 ? 6.895 -21.938 -4.949 1 95.25 256 GLY B CA 1
ATOM 5442 C C . GLY B 1 256 ? 7.293 -21.859 -3.486 1 95.25 256 GLY B C 1
ATOM 5443 O O . GLY B 1 256 ? 7.18 -22.844 -2.754 1 95.25 256 GLY B O 1
ATOM 5444 N N . GLY B 1 257 ? 7.898 -20.766 -3.154 1 93.38 257 GLY B N 1
ATOM 5445 C CA . GLY B 1 257 ? 8.094 -20.516 -1.734 1 93.38 257 GLY B CA 1
ATOM 5446 C C . GLY B 1 257 ? 9.555 -20.5 -1.326 1 93.38 257 GLY B C 1
ATOM 5447 O O . GLY B 1 257 ? 9.883 -20.141 -0.196 1 93.38 257 GLY B O 1
ATOM 5448 N N . LEU B 1 258 ? 10.477 -20.781 -2.273 1 96.88 258 LEU B N 1
ATOM 5449 C CA . LEU B 1 258 ? 11.898 -20.797 -1.938 1 96.88 258 LEU B CA 1
ATOM 5450 C C . LEU B 1 258 ? 12.359 -19.406 -1.492 1 96.88 258 LEU B C 1
ATOM 5452 O O . LEU B 1 258 ? 12.102 -18.422 -2.178 1 96.88 258 LEU B O 1
ATOM 5456 N N . GLY B 1 259 ? 13.016 -19.375 -0.348 1 97.25 259 GLY B N 1
ATOM 5457 C CA . GLY B 1 259 ? 13.43 -18.109 0.234 1 97.25 259 GLY B CA 1
ATOM 5458 C C . GLY B 1 259 ? 14.695 -17.547 -0.385 1 97.25 259 GLY B C 1
ATOM 5459 O O . GLY B 1 259 ? 15.352 -18.234 -1.185 1 97.25 259 GLY B O 1
ATOM 5460 N N . ILE B 1 260 ? 15.008 -16.328 -0.035 1 98.38 260 ILE B N 1
ATOM 5461 C CA . ILE B 1 260 ? 16.219 -15.648 -0.504 1 98.38 260 ILE B CA 1
ATOM 5462 C C . ILE B 1 260 ? 16.969 -15.047 0.683 1 98.38 260 ILE B C 1
ATOM 5464 O O . ILE B 1 260 ? 16.469 -15.055 1.81 1 98.38 260 ILE B O 1
ATOM 5468 N N . ARG B 1 261 ? 18.094 -14.578 0.38 1 97.81 261 ARG B N 1
ATOM 5469 C CA . ARG B 1 261 ? 18.938 -13.906 1.365 1 97.81 261 ARG B CA 1
ATOM 5470 C C . ARG B 1 261 ? 18.672 -12.398 1.363 1 97.81 261 ARG B C 1
ATOM 5472 O O . ARG B 1 261 ? 19.031 -11.703 0.412 1 97.81 261 ARG B O 1
ATOM 5479 N N . TYR B 1 262 ? 18.094 -11.891 2.438 1 98.31 262 TYR B N 1
ATOM 5480 C CA . TYR B 1 262 ? 17.891 -10.453 2.59 1 98.31 262 TYR B CA 1
ATOM 5481 C C . TYR B 1 262 ? 18.984 -9.836 3.449 1 98.31 262 TYR B C 1
ATOM 5483 O O . TYR B 1 262 ? 19.344 -8.672 3.256 1 98.31 262 TYR B O 1
ATOM 5491 N N . VAL B 1 263 ? 19.359 -10.539 4.434 1 98 263 VAL B N 1
ATOM 5492 C CA . VAL B 1 263 ? 20.391 -10.133 5.387 1 98 263 VAL B CA 1
ATOM 5493 C C . VAL B 1 263 ? 21.438 -11.234 5.516 1 98 263 VAL B C 1
ATOM 5495 O O . VAL B 1 263 ? 21.234 -12.359 5.062 1 98 263 VAL B O 1
ATOM 5498 N N . GLU B 1 264 ? 22.469 -11.023 6.199 1 96.62 264 GLU B N 1
ATOM 5499 C CA . GLU B 1 264 ? 23.625 -11.922 6.254 1 96.62 264 GLU B CA 1
ATOM 5500 C C . GLU B 1 264 ? 23.266 -13.227 6.965 1 96.62 264 GLU B C 1
ATOM 5502 O O . GLU B 1 264 ? 23.797 -14.289 6.633 1 96.62 264 GLU B O 1
ATOM 5507 N N . SER B 1 265 ? 22.344 -13.164 7.84 1 96.69 265 SER B N 1
ATOM 5508 C CA . SER B 1 265 ? 22.016 -14.336 8.648 1 96.69 265 SER B CA 1
ATOM 5509 C C . SER B 1 265 ? 21.141 -15.312 7.875 1 96.69 265 SER B C 1
ATOM 5511 O O . SER B 1 265 ? 20.984 -16.469 8.281 1 96.69 265 SER B O 1
ATOM 5513 N N . ASP B 1 266 ? 20.531 -14.883 6.816 1 97.12 266 ASP B N 1
ATOM 5514 C CA . ASP B 1 266 ? 19.672 -15.75 6.02 1 97.12 266 ASP B CA 1
ATOM 5515 C C . ASP B 1 266 ? 20.484 -16.828 5.316 1 97.12 266 ASP B C 1
ATOM 5517 O O . ASP B 1 266 ? 21.578 -16.562 4.816 1 97.12 266 ASP B O 1
ATOM 5521 N N . ASN B 1 267 ? 19.938 -18.016 5.293 1 96.06 267 ASN B N 1
ATOM 5522 C CA . ASN B 1 267 ? 20.641 -19.125 4.664 1 96.06 267 ASN B CA 1
ATOM 5523 C C . ASN B 1 267 ? 19.688 -20.031 3.891 1 96.06 267 ASN B C 1
ATOM 5525 O O . ASN B 1 267 ? 19.531 -21.203 4.227 1 96.06 267 ASN B O 1
ATOM 5529 N N . PRO B 1 268 ? 19.125 -19.578 2.824 1 97 268 PRO B N 1
ATOM 5530 C CA . PRO B 1 268 ? 18.234 -20.422 2.006 1 97 268 PRO B CA 1
ATOM 5531 C C . PRO B 1 268 ? 19 -21.469 1.211 1 97 268 PRO B C 1
ATOM 5533 O O . PRO B 1 268 ? 20.172 -21.266 0.879 1 97 268 PRO B O 1
ATOM 5536 N N . PRO B 1 269 ? 18.359 -22.609 0.933 1 96.69 269 PRO B N 1
ATOM 5537 C CA . PRO B 1 269 ? 18.984 -23.516 -0.03 1 96.69 269 PRO B CA 1
ATOM 5538 C C . PRO B 1 269 ? 19.109 -22.906 -1.423 1 96.69 269 PRO B C 1
ATOM 5540 O O . PRO B 1 269 ? 18.312 -22.047 -1.8 1 96.69 269 PRO B O 1
ATOM 5543 N N . ALA B 1 270 ? 20.172 -23.391 -2.133 1 97.69 270 ALA B N 1
ATOM 5544 C CA . ALA B 1 270 ? 20.328 -22.953 -3.514 1 97.69 270 ALA B CA 1
ATOM 5545 C C . ALA B 1 270 ? 19.156 -23.406 -4.379 1 97.69 270 ALA B C 1
ATOM 5547 O O . ALA B 1 270 ? 18.562 -24.453 -4.125 1 97.69 270 ALA B O 1
ATOM 5548 N N . ILE B 1 271 ? 18.844 -22.688 -5.418 1 98.25 271 ILE B N 1
ATOM 5549 C CA . ILE B 1 271 ? 17.781 -23.016 -6.367 1 98.25 271 ILE B CA 1
ATOM 5550 C C . ILE B 1 271 ? 17.953 -24.438 -6.867 1 98.25 271 ILE B C 1
ATOM 5552 O O . ILE B 1 271 ? 17.016 -25.234 -6.832 1 98.25 271 ILE B O 1
ATOM 5556 N N . ALA B 1 272 ? 19.141 -24.75 -7.273 1 97.75 272 ALA B N 1
ATOM 5557 C CA . ALA B 1 272 ? 19.422 -26.078 -7.828 1 97.75 272 ALA B CA 1
ATOM 5558 C C . ALA B 1 272 ? 19.156 -27.172 -6.797 1 97.75 272 ALA B C 1
ATOM 5560 O O . ALA B 1 272 ? 18.625 -28.234 -7.129 1 97.75 272 ALA B O 1
ATOM 5561 N N . HIS B 1 273 ? 19.562 -26.906 -5.602 1 97.62 273 HIS B N 1
ATOM 5562 C CA . HIS B 1 273 ? 19.328 -27.875 -4.535 1 97.62 273 HIS B CA 1
ATOM 5563 C C . HIS B 1 273 ? 17.828 -28.109 -4.328 1 97.62 273 HIS B C 1
ATOM 5565 O O . HIS B 1 273 ? 17.391 -29.266 -4.195 1 97.62 273 HIS B O 1
ATOM 5571 N N . TRP B 1 274 ? 17.125 -27.062 -4.25 1 97.56 274 TRP B N 1
ATOM 5572 C CA . TRP B 1 274 ? 15.688 -27.156 -4.043 1 97.56 274 TRP B CA 1
ATOM 5573 C C . TRP B 1 274 ? 15.016 -27.938 -5.172 1 97.56 274 TRP B C 1
ATOM 5575 O O . TRP B 1 274 ? 14.203 -28.828 -4.922 1 97.56 274 TRP B O 1
ATOM 5585 N N . ILE B 1 275 ? 15.328 -27.656 -6.449 1 98 275 ILE B N 1
ATOM 5586 C CA . ILE B 1 275 ? 14.734 -28.297 -7.621 1 98 275 ILE B CA 1
ATOM 5587 C C . ILE B 1 275 ? 15.078 -29.781 -7.641 1 98 275 ILE B C 1
ATOM 5589 O O . ILE B 1 275 ? 14.227 -30.609 -7.934 1 98 275 ILE B O 1
ATOM 5593 N N . LYS B 1 276 ? 16.344 -30.094 -7.363 1 98.19 276 LYS B N 1
ATOM 5594 C CA . LYS B 1 276 ? 16.766 -31.484 -7.324 1 98.19 276 LYS B CA 1
ATOM 5595 C C . LYS B 1 276 ? 15.977 -32.281 -6.277 1 98.19 276 LYS B C 1
ATOM 5597 O O . LYS B 1 276 ? 15.531 -33.375 -6.531 1 98.19 276 LYS B O 1
ATOM 5602 N N . ALA B 1 277 ? 15.836 -31.625 -5.164 1 98 277 ALA B N 1
ATOM 5603 C CA . ALA B 1 277 ? 15.141 -32.281 -4.059 1 98 277 ALA B CA 1
ATOM 5604 C C . ALA B 1 277 ? 13.688 -32.562 -4.426 1 98 277 ALA B C 1
ATOM 5606 O O . ALA B 1 277 ? 13.203 -33.688 -4.227 1 98 277 ALA B O 1
ATOM 5607 N N . ILE B 1 278 ? 12.969 -31.625 -4.953 1 98.06 278 ILE B N 1
ATOM 5608 C CA . ILE B 1 278 ? 11.547 -31.812 -5.258 1 98.06 278 ILE B CA 1
ATOM 5609 C C . ILE B 1 278 ? 11.391 -32.781 -6.434 1 98.06 278 ILE B C 1
ATOM 5611 O O . ILE B 1 278 ? 10.461 -33.594 -6.465 1 98.06 278 ILE B O 1
ATOM 5615 N N . SER B 1 279 ? 12.312 -32.688 -7.441 1 98.44 279 SER B N 1
ATOM 5616 C CA . SER B 1 279 ? 12.281 -33.594 -8.594 1 98.44 279 SER B CA 1
ATOM 5617 C C . SER B 1 279 ? 12.453 -35.031 -8.156 1 98.44 279 SER B C 1
ATOM 5619 O O . SER B 1 279 ? 11.703 -35.906 -8.594 1 98.44 279 SER B O 1
ATOM 5621 N N . HIS B 1 280 ? 13.438 -35.188 -7.332 1 98.44 280 HIS B N 1
ATOM 5622 C CA . HIS B 1 280 ? 13.719 -36.562 -6.852 1 98.44 280 HIS B CA 1
ATOM 5623 C C . HIS B 1 280 ? 12.562 -37.094 -6.023 1 98.44 280 HIS B C 1
ATOM 5625 O O . HIS B 1 280 ? 12.148 -38.25 -6.207 1 98.44 280 HIS B O 1
ATOM 5631 N N . GLN B 1 281 ? 12.109 -36.281 -5.094 1 98.5 281 GLN B N 1
ATOM 5632 C CA . GLN B 1 281 ? 11.031 -36.719 -4.215 1 98.5 281 GLN B CA 1
ATOM 5633 C C . GLN B 1 281 ? 9.781 -37.062 -5.012 1 98.5 281 GLN B C 1
ATOM 5635 O O . GLN B 1 281 ? 9.109 -38.062 -4.738 1 98.5 281 GLN B O 1
ATOM 5640 N N . LEU B 1 282 ? 9.406 -36.219 -5.969 1 98.69 282 LEU B N 1
ATOM 5641 C CA . LEU B 1 282 ? 8.219 -36.469 -6.777 1 98.69 282 LEU B CA 1
ATOM 5642 C C . LEU B 1 282 ? 8.367 -37.719 -7.613 1 98.69 282 LEU B C 1
ATOM 5644 O O . LEU B 1 282 ? 7.434 -38.531 -7.711 1 98.69 282 LEU B O 1
ATOM 5648 N N . SER B 1 283 ? 9.539 -37.938 -8.242 1 98.56 283 SER B N 1
ATOM 5649 C CA . SER B 1 283 ? 9.805 -39.125 -9.039 1 98.56 283 SER B CA 1
ATOM 5650 C C . SER B 1 283 ? 9.703 -40.406 -8.195 1 98.56 283 SER B C 1
ATOM 5652 O O . SER B 1 283 ? 9.109 -41.375 -8.617 1 98.56 283 SER B O 1
ATOM 5654 N N . GLN B 1 284 ? 10.281 -40.312 -7.023 1 98.56 284 GLN B N 1
ATOM 5655 C CA . GLN B 1 284 ? 10.25 -41.438 -6.125 1 98.56 284 GLN B CA 1
ATOM 5656 C C . GLN B 1 284 ? 8.82 -41.781 -5.691 1 98.56 284 GLN B C 1
ATOM 5658 O O . GLN B 1 284 ? 8.43 -42.938 -5.645 1 98.56 284 GLN B O 1
ATOM 5663 N N . ALA B 1 285 ? 8.125 -40.719 -5.332 1 98.44 285 ALA B N 1
ATOM 5664 C CA . ALA B 1 285 ? 6.734 -40.906 -4.918 1 98.44 285 ALA B CA 1
ATOM 5665 C C . ALA B 1 285 ? 5.91 -41.531 -6.035 1 98.44 285 ALA B C 1
ATOM 5667 O O . ALA B 1 285 ? 5.07 -42.406 -5.777 1 98.44 285 ALA B O 1
ATOM 5668 N N . CYS B 1 286 ? 6.074 -41.156 -7.262 1 98.38 286 CYS B N 1
ATOM 5669 C CA . CYS B 1 286 ? 5.367 -41.719 -8.406 1 98.38 286 CYS B CA 1
ATOM 5670 C C . CYS B 1 286 ? 5.754 -43.156 -8.625 1 98.38 286 CYS B C 1
ATOM 5672 O O . CYS B 1 286 ? 4.895 -44 -8.891 1 98.38 286 CYS B O 1
ATOM 5674 N N . GLN B 1 287 ? 7.043 -43.406 -8.547 1 98.06 287 GLN B N 1
ATOM 5675 C CA . GLN B 1 287 ? 7.531 -44.781 -8.719 1 98.06 287 GLN B CA 1
ATOM 5676 C C . GLN B 1 287 ? 6.902 -45.719 -7.691 1 98.06 287 GLN B C 1
ATOM 5678 O O . GLN B 1 287 ? 6.445 -46.812 -8.039 1 98.06 287 GLN B O 1
ATOM 5683 N N . GLN B 1 288 ? 6.875 -45.25 -6.504 1 97.81 288 GLN B N 1
ATOM 5684 C CA . GLN B 1 288 ? 6.336 -46.062 -5.414 1 97.81 288 GLN B CA 1
ATOM 5685 C C . GLN B 1 288 ? 4.863 -46.375 -5.645 1 97.81 288 GLN B C 1
ATOM 5687 O O . GLN B 1 288 ? 4.379 -47.438 -5.219 1 97.81 288 GLN B O 1
ATOM 5692 N N . ARG B 1 289 ? 4.211 -45.531 -6.34 1 96.12 289 ARG B N 1
ATOM 5693 C CA . ARG B 1 289 ? 2.781 -45.688 -6.57 1 96.12 289 ARG B CA 1
ATOM 5694 C C . ARG B 1 289 ? 2.508 -46.188 -7.988 1 96.12 289 ARG B C 1
ATOM 5696 O O . ARG B 1 289 ? 1.354 -46.25 -8.422 1 96.12 289 ARG B O 1
ATOM 5703 N N . HIS B 1 290 ? 3.527 -46.5 -8.766 1 96.25 290 HIS B N 1
ATOM 5704 C CA . HIS B 1 290 ? 3.471 -47 -10.125 1 96.25 290 HIS B CA 1
ATOM 5705 C C . HIS B 1 290 ? 2.715 -46.062 -11.047 1 96.25 290 HIS B C 1
ATOM 5707 O O . HIS B 1 290 ? 1.83 -46.469 -11.797 1 96.25 290 HIS B O 1
ATOM 5713 N N . LEU B 1 291 ? 3.002 -44.812 -10.883 1 97.31 291 LEU B N 1
ATOM 5714 C CA . LEU B 1 291 ? 2.418 -43.781 -11.719 1 97.31 291 LEU B CA 1
ATOM 5715 C C . LEU B 1 291 ? 3.439 -43.25 -12.719 1 97.31 291 LEU B C 1
ATOM 5717 O O . LEU B 1 291 ? 4.621 -43.125 -12.391 1 97.31 291 LEU B O 1
ATOM 5721 N N . PRO B 1 292 ? 2.949 -43.031 -13.992 1 97.19 292 PRO B N 1
ATOM 5722 C CA . PRO B 1 292 ? 3.842 -42.25 -14.875 1 97.19 292 PRO B CA 1
ATOM 5723 C C . PRO B 1 292 ? 4.176 -40.875 -14.32 1 97.19 292 PRO B C 1
ATOM 5725 O O . PRO B 1 292 ? 3.395 -40.312 -13.555 1 97.19 292 PRO B O 1
ATOM 5728 N N . LEU B 1 293 ? 5.281 -40.344 -14.695 1 98.38 293 LEU B N 1
ATOM 5729 C CA . LEU B 1 293 ? 5.676 -39.031 -14.234 1 98.38 293 LEU B CA 1
ATOM 5730 C C . LEU B 1 293 ? 4.746 -37.969 -14.797 1 98.38 293 LEU B C 1
ATOM 5732 O O . LEU B 1 293 ? 4.578 -37.844 -16.016 1 98.38 293 LEU B O 1
ATOM 5736 N N . PRO B 1 294 ? 4.098 -37.219 -13.953 1 98.62 294 PRO B N 1
ATOM 5737 C CA . PRO B 1 294 ? 3.33 -36.062 -14.445 1 98.62 294 PRO B CA 1
ATOM 5738 C C . PRO B 1 294 ? 4.223 -34.906 -14.875 1 98.62 294 PRO B C 1
ATOM 5740 O O . PRO B 1 294 ? 5.422 -34.906 -14.594 1 98.62 294 PRO B O 1
ATOM 5743 N N . LYS B 1 295 ? 3.604 -33.969 -15.664 1 98.62 295 LYS B N 1
ATOM 5744 C CA . LYS B 1 295 ? 4.277 -32.688 -15.852 1 98.62 295 LYS B CA 1
ATOM 5745 C C . LYS B 1 295 ? 4.477 -31.969 -14.523 1 98.62 295 LYS B C 1
ATOM 5747 O O . LYS B 1 295 ? 3.52 -31.766 -13.773 1 98.62 295 LYS B O 1
ATOM 5752 N N . LEU B 1 296 ? 5.676 -31.656 -14.195 1 98.75 296 LEU B N 1
ATOM 5753 C CA . LEU B 1 296 ? 6.004 -30.969 -12.953 1 98.75 296 LEU B CA 1
ATOM 5754 C C . LEU B 1 296 ? 6.062 -29.453 -13.172 1 98.75 296 LEU B C 1
ATOM 5756 O O . LEU B 1 296 ? 6.801 -28.984 -14.031 1 98.75 296 LEU B O 1
ATOM 5760 N N . ILE B 1 297 ? 5.285 -28.703 -12.414 1 98.75 297 ILE B N 1
ATOM 5761 C CA . ILE B 1 297 ? 5.238 -27.25 -12.508 1 98.75 297 ILE B CA 1
ATOM 5762 C C . ILE B 1 297 ? 5.648 -26.625 -11.172 1 98.75 297 ILE B C 1
ATOM 5764 O O . ILE B 1 297 ? 5.25 -27.109 -10.109 1 98.75 297 ILE B O 1
ATOM 5768 N N . CYS B 1 298 ? 6.473 -25.641 -11.148 1 98.5 298 CYS B N 1
ATOM 5769 C CA . CYS B 1 298 ? 6.758 -24.828 -9.969 1 98.5 298 CYS B CA 1
ATOM 5770 C C . CYS B 1 298 ? 6.594 -23.344 -10.266 1 98.5 298 CYS B C 1
ATOM 5772 O O . CYS B 1 298 ? 6.574 -22.938 -11.43 1 98.5 298 CYS B O 1
ATOM 5774 N N . GLU B 1 299 ? 6.422 -22.5 -9.227 1 98.44 299 GLU B N 1
ATOM 5775 C CA . GLU B 1 299 ? 6.051 -21.109 -9.406 1 98.44 299 GLU B CA 1
ATOM 5776 C C . GLU B 1 299 ? 6.977 -20.188 -8.609 1 98.44 299 GLU B C 1
ATOM 5778 O O . GLU B 1 299 ? 6.52 -19.438 -7.746 1 98.44 299 GLU B O 1
ATOM 5783 N N . PRO B 1 300 ? 8.281 -20.172 -8.93 1 98.5 300 PRO B N 1
ATOM 5784 C CA . PRO B 1 300 ? 9.156 -19.203 -8.25 1 98.5 300 PRO B CA 1
ATOM 5785 C C . PRO B 1 300 ? 8.859 -17.766 -8.656 1 98.5 300 PRO B C 1
ATOM 5787 O O . PRO B 1 300 ? 8.539 -17.484 -9.812 1 98.5 300 PRO B O 1
ATOM 5790 N N . GLY B 1 301 ? 8.836 -16.812 -7.723 1 98.44 301 GLY B N 1
ATOM 5791 C CA . GLY B 1 301 ? 8.766 -15.375 -7.93 1 98.44 301 GLY B CA 1
ATOM 5792 C C . GLY B 1 301 ? 9.852 -14.602 -7.207 1 98.44 301 GLY B C 1
ATOM 5793 O O . GLY B 1 301 ? 10.828 -14.172 -7.824 1 98.44 301 GLY B O 1
ATOM 5794 N N . ARG B 1 302 ? 9.789 -14.688 -5.848 1 98.5 302 ARG B N 1
ATOM 5795 C CA . ARG B 1 302 ? 10.75 -14 -4.988 1 98.5 302 ARG B CA 1
ATOM 5796 C C . ARG B 1 302 ? 12.18 -14.422 -5.316 1 98.5 302 ARG B C 1
ATOM 5798 O O . ARG B 1 302 ? 13.062 -13.586 -5.445 1 98.5 302 ARG B O 1
ATOM 5805 N N . SER B 1 303 ? 12.43 -15.719 -5.477 1 98.56 303 SER B N 1
ATOM 5806 C CA . SER B 1 303 ? 13.773 -16.25 -5.664 1 98.56 303 SER B CA 1
ATOM 5807 C C . SER B 1 303 ? 14.312 -15.906 -7.047 1 98.56 303 SER B C 1
ATOM 5809 O O . SER B 1 303 ? 15.508 -16.062 -7.309 1 98.56 303 SER B O 1
ATOM 5811 N N . ILE B 1 304 ? 13.43 -15.445 -7.914 1 98.75 304 ILE B N 1
ATOM 5812 C CA . ILE B 1 304 ? 13.883 -15.008 -9.234 1 98.75 304 ILE B CA 1
ATOM 5813 C C . ILE B 1 304 ? 14.164 -13.508 -9.211 1 98.75 304 ILE B C 1
ATOM 5815 O O . ILE B 1 304 ? 15.289 -13.078 -9.477 1 98.75 304 ILE B O 1
ATOM 5819 N N . VAL B 1 305 ? 13.172 -12.727 -8.797 1 98.88 305 VAL B N 1
ATOM 5820 C CA . VAL B 1 305 ? 13.266 -11.289 -9.047 1 98.88 305 VAL B CA 1
ATOM 5821 C C . VAL B 1 305 ? 13.805 -10.586 -7.801 1 98.88 305 VAL B C 1
ATOM 5823 O O . VAL B 1 305 ? 14.391 -9.5 -7.898 1 98.88 305 VAL B O 1
ATOM 5826 N N . GLY B 1 306 ? 13.648 -11.125 -6.602 1 98.75 306 GLY B N 1
ATOM 5827 C CA . GLY B 1 306 ? 14.07 -10.516 -5.355 1 98.75 306 GLY B CA 1
ATOM 5828 C C . GLY B 1 306 ? 15.523 -10.07 -5.367 1 98.75 306 GLY B C 1
ATOM 5829 O O . GLY B 1 306 ? 15.82 -8.883 -5.281 1 98.75 306 GLY B O 1
ATOM 5830 N N . PRO B 1 307 ? 16.469 -11.055 -5.598 1 98.5 307 PRO B N 1
ATOM 5831 C CA . PRO B 1 307 ? 17.891 -10.727 -5.582 1 98.5 307 PRO B CA 1
ATOM 5832 C C . PRO B 1 307 ? 18.328 -9.93 -6.812 1 98.5 307 PRO B C 1
ATOM 5834 O O . PRO B 1 307 ? 19.453 -9.422 -6.852 1 98.5 307 PRO B O 1
ATOM 5837 N N . ALA B 1 308 ? 17.453 -9.844 -7.777 1 98.88 308 ALA B N 1
ATOM 5838 C CA . ALA B 1 308 ? 17.844 -9.289 -9.07 1 98.88 308 ALA B CA 1
ATOM 5839 C C . ALA B 1 308 ? 17.719 -7.77 -9.078 1 98.88 308 ALA B C 1
ATOM 5841 O O . ALA B 1 308 ? 18.156 -7.105 -10.023 1 98.88 308 ALA B O 1
ATOM 5842 N N . ALA B 1 309 ? 17.156 -7.18 -8.039 1 98.88 309 ALA B N 1
ATOM 5843 C CA . ALA B 1 309 ? 16.938 -5.738 -8.102 1 98.88 309 ALA B CA 1
ATOM 5844 C C . ALA B 1 309 ? 17.312 -5.062 -6.789 1 98.88 309 ALA B C 1
ATOM 5846 O O . ALA B 1 309 ? 17.312 -5.699 -5.734 1 98.88 309 ALA B O 1
ATOM 5847 N N . VAL B 1 310 ? 17.688 -3.807 -6.871 1 98.94 310 VAL B N 1
ATOM 5848 C CA . VAL B 1 310 ? 17.922 -2.922 -5.734 1 98.94 310 VAL B CA 1
ATOM 5849 C C . VAL B 1 310 ? 17.125 -1.638 -5.906 1 98.94 310 VAL B C 1
ATOM 5851 O O . VAL B 1 310 ? 16.594 -1.363 -6.988 1 98.94 310 VAL B O 1
ATOM 5854 N N . THR B 1 311 ? 16.922 -0.919 -4.848 1 98.94 311 THR B N 1
ATOM 5855 C CA . THR B 1 311 ? 16.344 0.415 -4.91 1 98.94 311 THR B CA 1
ATOM 5856 C C . THR B 1 311 ? 17.328 1.465 -4.418 1 98.94 311 THR B C 1
ATOM 5858 O O . THR B 1 311 ? 17.891 1.332 -3.328 1 98.94 311 THR B O 1
ATOM 5861 N N . ALA B 1 312 ? 17.562 2.475 -5.211 1 99 312 ALA B N 1
ATOM 5862 C CA . ALA B 1 312 ? 18.453 3.576 -4.859 1 99 312 ALA B CA 1
ATOM 5863 C C . ALA B 1 312 ? 17.672 4.777 -4.344 1 99 312 ALA B C 1
ATOM 5865 O O . ALA B 1 312 ? 16.625 5.125 -4.895 1 99 312 ALA B O 1
ATOM 5866 N N . TYR B 1 313 ? 18.172 5.352 -3.301 1 98.94 313 TYR B N 1
ATOM 5867 C CA . TYR B 1 313 ? 17.594 6.551 -2.701 1 98.94 313 TYR B CA 1
ATOM 5868 C C . TYR B 1 313 ? 18.656 7.648 -2.574 1 98.94 313 TYR B C 1
ATOM 5870 O O . TYR B 1 313 ? 19.844 7.363 -2.498 1 98.94 313 TYR B O 1
ATOM 5878 N N . THR B 1 314 ? 18.188 8.867 -2.518 1 98.94 314 THR B N 1
ATOM 5879 C CA . THR B 1 314 ? 19.016 9.992 -2.105 1 98.94 314 THR B CA 1
ATOM 5880 C C . THR B 1 314 ? 18.781 10.344 -0.64 1 98.94 314 THR B C 1
ATOM 5882 O O . THR B 1 314 ? 17.641 10.477 -0.209 1 98.94 314 THR B O 1
ATOM 5885 N N . VAL B 1 315 ? 19.906 10.445 0.094 1 98.81 315 VAL B N 1
ATOM 5886 C CA . VAL B 1 315 ? 19.844 10.773 1.513 1 98.81 315 VAL B CA 1
ATOM 5887 C C . VAL B 1 315 ? 19.531 12.258 1.681 1 98.81 315 VAL B C 1
ATOM 5889 O O . VAL B 1 315 ? 20.078 13.102 0.97 1 98.81 315 VAL B O 1
ATOM 5892 N N . GLY B 1 316 ? 18.531 12.516 2.539 1 98.5 316 GLY B N 1
ATOM 5893 C CA . GLY B 1 316 ? 18.188 13.883 2.881 1 98.5 316 GLY B CA 1
ATOM 5894 C C . GLY B 1 316 ? 18.609 14.273 4.285 1 98.5 316 GLY B C 1
ATOM 5895 O O . GLY B 1 316 ? 19.797 14.266 4.613 1 98.5 316 GLY B O 1
ATOM 5896 N N . SER B 1 317 ? 17.672 14.438 5.184 1 97.12 317 SER B N 1
ATOM 5897 C CA . SER B 1 317 ? 17.922 14.992 6.512 1 97.12 317 SER B CA 1
ATOM 5898 C C . SER B 1 317 ? 18.469 13.93 7.457 1 97.12 317 SER B C 1
ATOM 5900 O O . SER B 1 317 ? 18.297 12.734 7.227 1 97.12 317 SER B O 1
ATOM 5902 N N . ARG B 1 318 ? 19.219 14.43 8.391 1 96.69 318 ARG B N 1
ATOM 5903 C CA . ARG B 1 318 ? 19.766 13.672 9.516 1 96.69 318 ARG B CA 1
ATOM 5904 C C . ARG B 1 318 ? 19.25 14.227 10.844 1 96.69 318 ARG B C 1
ATOM 5906 O O . ARG B 1 318 ? 19.203 15.438 11.047 1 96.69 318 ARG B O 1
ATOM 5913 N N . LYS B 1 319 ? 18.688 13.414 11.711 1 95.62 319 LYS B N 1
ATOM 5914 C CA . LYS B 1 319 ? 18.25 13.789 13.047 1 95.62 319 LYS B CA 1
ATOM 5915 C C . LYS B 1 319 ? 18.953 12.953 14.117 1 95.62 319 LYS B C 1
ATOM 5917 O O . LYS B 1 319 ? 18.75 11.742 14.195 1 95.62 319 LYS B O 1
ATOM 5922 N N . VAL B 1 320 ? 19.75 13.586 14.898 1 94.31 320 VAL B N 1
ATOM 5923 C CA . VAL B 1 320 ? 20.469 12.914 15.977 1 94.31 320 VAL B CA 1
ATOM 5924 C C . VAL B 1 320 ? 19.719 13.109 17.297 1 94.31 320 VAL B C 1
ATOM 5926 O O . VAL B 1 320 ? 19.469 14.242 17.703 1 94.31 320 VAL B O 1
ATOM 5929 N N . ILE B 1 321 ? 19.25 12.117 17.812 1 92.19 321 ILE B N 1
ATOM 5930 C CA . ILE B 1 321 ? 18.719 12.117 19.172 1 92.19 321 ILE B CA 1
ATOM 5931 C C . ILE B 1 321 ? 19.781 11.586 20.141 1 92.19 321 ILE B C 1
ATOM 5933 O O . ILE B 1 321 ? 20.016 10.375 20.203 1 92.19 321 ILE B O 1
ATOM 5937 N N . PRO B 1 322 ? 20.344 12.422 20.922 1 88.31 322 PRO B N 1
ATOM 5938 C CA . PRO B 1 322 ? 21.5 12.039 21.734 1 88.31 322 PRO B CA 1
ATOM 5939 C C . PRO B 1 322 ? 21.219 10.805 22.594 1 88.31 322 PRO B C 1
ATOM 5941 O O . PRO B 1 322 ? 20.156 10.703 23.203 1 88.31 322 PRO B O 1
ATOM 5944 N N . GLU B 1 323 ? 22.188 9.867 22.656 1 87.31 323 GLU B N 1
ATOM 5945 C CA . GLU B 1 323 ? 22.234 8.672 23.484 1 87.31 323 GLU B CA 1
ATOM 5946 C C . GLU B 1 323 ? 21.109 7.707 23.125 1 87.31 323 GLU B C 1
ATOM 5948 O O . GLU B 1 323 ? 20.828 6.77 23.875 1 87.31 323 GLU B O 1
ATOM 5953 N N . LEU B 1 324 ? 20.406 7.992 22.094 1 89.31 324 LEU B N 1
ATOM 5954 C CA . LEU B 1 324 ? 19.312 7.109 21.703 1 89.31 324 LEU B CA 1
ATOM 5955 C C . LEU B 1 324 ? 19.531 6.578 20.281 1 89.31 324 LEU B C 1
ATOM 5957 O O . LEU B 1 324 ? 20 5.461 20.109 1 89.31 324 LEU B O 1
ATOM 5961 N N . ARG B 1 325 ? 19.234 7.465 19.25 1 92.88 325 ARG B N 1
ATOM 5962 C CA . ARG B 1 325 ? 19.391 6.984 17.891 1 92.88 325 ARG B CA 1
ATOM 5963 C C . ARG B 1 325 ? 19.547 8.148 16.906 1 92.88 325 ARG B C 1
ATOM 5965 O O . ARG B 1 325 ? 19.25 9.297 17.25 1 92.88 325 ARG B O 1
ATOM 5972 N N . THR B 1 326 ? 20.109 7.82 15.758 1 96.19 326 THR B N 1
ATOM 5973 C CA . THR B 1 326 ? 20.203 8.734 14.625 1 96.19 326 THR B CA 1
ATOM 5974 C C . THR B 1 326 ? 19.281 8.289 13.5 1 96.19 326 THR B C 1
ATOM 5976 O O . THR B 1 326 ? 19.312 7.133 13.078 1 96.19 326 THR B O 1
ATOM 5979 N N . TYR B 1 327 ? 18.438 9.203 13.102 1 97.62 327 TYR B N 1
ATOM 5980 C CA . TYR B 1 327 ? 17.594 8.977 11.938 1 97.62 327 TYR B CA 1
ATOM 5981 C C . TYR B 1 327 ? 18.234 9.555 10.68 1 97.62 327 TYR B C 1
ATOM 5983 O O . TYR B 1 327 ? 18.75 10.664 10.695 1 97.62 327 TYR B O 1
ATOM 5991 N N . ILE B 1 328 ? 18.203 8.766 9.625 1 98.56 328 ILE B N 1
ATOM 5992 C CA . ILE B 1 328 ? 18.5 9.25 8.281 1 98.56 328 ILE B CA 1
ATOM 5993 C C . ILE B 1 328 ? 17.25 9.156 7.41 1 98.56 328 ILE B C 1
ATOM 5995 O O . ILE B 1 328 ? 16.641 8.094 7.312 1 98.56 328 ILE B O 1
ATOM 5999 N N . ALA B 1 329 ? 16.875 10.25 6.832 1 98.69 329 ALA B N 1
ATOM 6000 C CA . ALA B 1 329 ? 15.695 10.25 5.961 1 98.69 329 ALA B CA 1
ATOM 6001 C C . ALA B 1 329 ? 16.109 10.109 4.496 1 98.69 329 ALA B C 1
ATOM 6003 O O . ALA B 1 329 ? 17.094 10.703 4.062 1 98.69 329 ALA B O 1
ATOM 6004 N N . VAL B 1 330 ? 15.375 9.344 3.748 1 98.88 330 VAL B N 1
ATOM 6005 C CA . VAL B 1 330 ? 15.609 9.211 2.312 1 98.88 330 VAL B CA 1
ATOM 6006 C C . VAL B 1 330 ? 14.383 9.711 1.544 1 98.88 330 VAL B C 1
ATOM 6008 O O . VAL B 1 330 ? 13.352 10.023 2.141 1 98.88 330 VAL B O 1
ATOM 6011 N N . ASP B 1 331 ? 14.469 9.812 0.228 1 98.81 331 ASP B N 1
ATOM 6012 C CA . ASP B 1 331 ? 13.461 10.492 -0.58 1 98.81 331 ASP B CA 1
ATOM 6013 C C . ASP B 1 331 ? 12.383 9.516 -1.047 1 98.81 331 ASP B C 1
ATOM 6015 O O . ASP B 1 331 ? 11.523 9.875 -1.852 1 98.81 331 ASP B O 1
ATOM 6019 N N . GLY B 1 332 ? 12.344 8.312 -0.608 1 98.62 332 GLY B N 1
ATOM 6020 C CA . GLY B 1 332 ? 11.273 7.332 -0.754 1 98.62 332 GLY B CA 1
ATOM 6021 C C . GLY B 1 332 ? 10.648 6.934 0.568 1 98.62 332 GLY B C 1
ATOM 6022 O O . GLY B 1 332 ? 10.492 7.766 1.464 1 98.62 332 GLY B O 1
ATOM 6023 N N . GLY B 1 333 ? 10.195 5.68 0.68 1 98.56 333 GLY B N 1
ATOM 6024 C CA . GLY B 1 333 ? 9.609 5.207 1.926 1 98.56 333 GLY B CA 1
ATOM 6025 C C . GLY B 1 333 ? 8.602 4.094 1.727 1 98.56 333 GLY B C 1
ATOM 6026 O O . GLY B 1 333 ? 8.789 3.217 0.883 1 98.56 333 GLY B O 1
ATOM 6027 N N . MET B 1 334 ? 7.547 4.117 2.555 1 98.12 334 MET B N 1
ATOM 6028 C CA . MET B 1 334 ? 6.578 3.025 2.609 1 98.12 334 MET B CA 1
ATOM 6029 C C . MET B 1 334 ? 5.777 2.943 1.316 1 98.12 334 MET B C 1
ATOM 6031 O O . MET B 1 334 ? 5.148 1.92 1.032 1 98.12 334 MET B O 1
ATOM 6035 N N . SER B 1 335 ? 5.734 3.961 0.512 1 98.38 335 SER B N 1
ATOM 6036 C CA . SER B 1 335 ? 4.977 3.91 -0.734 1 98.38 335 SER B CA 1
ATOM 6037 C C . SER B 1 335 ? 5.707 3.094 -1.794 1 98.38 335 SER B C 1
ATOM 6039 O O . SER B 1 335 ? 5.082 2.557 -2.711 1 98.38 335 SER B O 1
ATOM 6041 N N . ASP B 1 336 ? 7.039 3.066 -1.718 1 98.75 336 ASP B N 1
ATOM 6042 C CA . ASP B 1 336 ? 7.789 2.285 -2.695 1 98.75 336 ASP B CA 1
ATOM 6043 C C . ASP B 1 336 ? 8.32 0.994 -2.076 1 98.75 336 ASP B C 1
ATOM 6045 O O . ASP B 1 336 ? 8.656 0.049 -2.791 1 98.75 336 ASP B O 1
ATOM 6049 N N . ASN B 1 337 ? 8.461 0.927 -0.847 1 98.69 337 ASN B N 1
ATOM 6050 C CA . ASN B 1 337 ? 8.812 -0.28 -0.109 1 98.69 337 ASN B CA 1
ATOM 6051 C C . ASN B 1 337 ? 7.953 -0.452 1.137 1 98.69 337 ASN B C 1
ATOM 6053 O O . ASN B 1 337 ? 8.383 -0.142 2.246 1 98.69 337 ASN B O 1
ATOM 6057 N N . PRO B 1 338 ? 6.758 -1.005 1 1 97.94 338 PRO B N 1
ATOM 6058 C CA . PRO B 1 338 ? 5.832 -1.123 2.129 1 97.94 338 PRO B CA 1
ATOM 6059 C C . PRO B 1 338 ? 6.129 -2.33 3.016 1 97.94 338 PRO B C 1
ATOM 6061 O O . PRO B 1 338 ? 5.488 -2.512 4.055 1 97.94 338 PRO B O 1
ATOM 6064 N N . ARG B 1 339 ? 7.074 -3.137 2.719 1 97.75 339 ARG B N 1
ATOM 6065 C CA . ARG B 1 339 ? 7.25 -4.453 3.322 1 97.75 339 ARG B CA 1
ATOM 6066 C C . ARG B 1 339 ? 7.734 -4.332 4.766 1 97.75 339 ARG B C 1
ATOM 6068 O O . ARG B 1 339 ? 7.293 -5.086 5.637 1 97.75 339 ARG B O 1
ATOM 6075 N N . PRO B 1 340 ? 8.672 -3.395 5.086 1 97.75 340 PRO B N 1
ATOM 6076 C CA . PRO B 1 340 ? 9.062 -3.293 6.496 1 97.75 340 PRO B CA 1
ATOM 6077 C C . PRO B 1 340 ? 7.879 -2.98 7.414 1 97.75 340 PRO B C 1
ATOM 6079 O O . PRO B 1 340 ? 7.75 -3.578 8.484 1 97.75 340 PRO B O 1
ATOM 6082 N N . MET B 1 341 ? 7.027 -2.123 6.992 1 95.62 341 MET B N 1
ATOM 6083 C CA . MET B 1 341 ? 5.898 -1.725 7.828 1 95.62 341 MET B CA 1
ATOM 6084 C C . MET B 1 341 ? 4.844 -2.824 7.875 1 95.62 341 MET B C 1
ATOM 6086 O O . MET B 1 341 ? 4.191 -3.02 8.898 1 95.62 341 MET B O 1
ATOM 6090 N N . THR B 1 342 ? 4.676 -3.529 6.766 1 94.75 342 THR B N 1
ATOM 6091 C CA . THR B 1 342 ? 3.598 -4.504 6.641 1 94.75 342 THR B CA 1
ATOM 6092 C C . THR B 1 342 ? 4.008 -5.848 7.234 1 94.75 342 THR B C 1
ATOM 6094 O O . THR B 1 342 ? 3.219 -6.496 7.922 1 94.75 342 THR B O 1
ATOM 6097 N N . TYR B 1 343 ? 5.316 -6.273 6.996 1 94.38 343 TYR B N 1
ATOM 6098 C CA . TYR B 1 343 ? 5.742 -7.629 7.324 1 94.38 343 TYR B CA 1
ATOM 6099 C C . TYR B 1 343 ? 6.898 -7.609 8.32 1 94.38 343 TYR B C 1
ATOM 6101 O O . TYR B 1 343 ? 7.43 -8.656 8.68 1 94.38 343 TYR B O 1
ATOM 6109 N N . GLN B 1 344 ? 7.332 -6.426 8.648 1 94.31 344 GLN B N 1
ATOM 6110 C CA . GLN B 1 344 ? 8.547 -6.277 9.445 1 94.31 344 GLN B CA 1
ATOM 6111 C C . GLN B 1 344 ? 9.758 -6.859 8.711 1 94.31 344 GLN B C 1
ATOM 6113 O O . GLN B 1 344 ? 10.617 -7.492 9.328 1 94.31 344 GLN B O 1
ATOM 6118 N N . ALA B 1 345 ? 9.727 -6.734 7.414 1 96.31 345 ALA B N 1
ATOM 6119 C CA . ALA B 1 345 ? 10.805 -7.238 6.566 1 96.31 345 ALA B CA 1
ATOM 6120 C C . ALA B 1 345 ? 12.125 -6.543 6.887 1 96.31 345 ALA B C 1
ATOM 6122 O O . ALA B 1 345 ? 12.148 -5.348 7.191 1 96.31 345 ALA B O 1
ATOM 6123 N N . GLN B 1 346 ? 13.188 -7.277 6.781 1 97.31 346 GLN B N 1
ATOM 6124 C CA . GLN B 1 346 ? 14.531 -6.754 6.973 1 97.31 346 GLN B CA 1
ATOM 6125 C C . GLN B 1 346 ? 15.297 -6.711 5.652 1 97.31 346 GLN B C 1
ATOM 6127 O O . GLN B 1 346 ? 15.125 -7.582 4.797 1 97.31 346 GLN B O 1
ATOM 6132 N N . TYR B 1 347 ? 16.125 -5.723 5.535 1 98.56 347 TYR B N 1
ATOM 6133 C CA . TYR B 1 347 ? 16.938 -5.551 4.332 1 98.56 347 TYR B CA 1
ATOM 6134 C C . TYR B 1 347 ? 18.375 -5.152 4.684 1 98.56 347 TYR B C 1
ATOM 6136 O O . TYR B 1 347 ? 18.641 -4.766 5.82 1 98.56 347 TYR B O 1
ATOM 6144 N N . THR B 1 348 ? 19.234 -5.297 3.746 1 98.56 348 THR B N 1
ATOM 6145 C CA . THR B 1 348 ? 20.594 -4.789 3.791 1 98.56 348 THR B CA 1
ATOM 6146 C C . THR B 1 348 ? 20.734 -3.545 2.922 1 98.56 348 THR B C 1
ATOM 6148 O O . THR B 1 348 ? 20.172 -3.479 1.826 1 98.56 348 THR B O 1
ATOM 6151 N N . ALA B 1 349 ? 21.438 -2.549 3.412 1 98.69 349 ALA B N 1
ATOM 6152 C CA . ALA B 1 349 ? 21.672 -1.321 2.65 1 98.69 349 ALA B CA 1
ATOM 6153 C C . ALA B 1 349 ? 23.156 -1.004 2.547 1 98.69 349 ALA B C 1
ATOM 6155 O O . ALA B 1 349 ? 23.953 -1.448 3.377 1 98.69 349 ALA B O 1
ATOM 6156 N N . LEU B 1 350 ? 23.5 -0.252 1.513 1 98.5 350 LEU B N 1
ATOM 6157 C CA . LEU B 1 350 ? 24.859 0.189 1.234 1 98.5 350 LEU B CA 1
ATOM 6158 C C . LEU B 1 350 ? 24.875 1.65 0.799 1 98.5 350 LEU B C 1
ATOM 6160 O O . LEU B 1 350 ? 23.891 2.162 0.278 1 98.5 350 LEU B O 1
ATOM 6164 N N . CYS B 1 351 ? 25.984 2.297 1.104 1 98.81 351 CYS B N 1
ATOM 6165 C CA . CYS B 1 351 ? 26.234 3.615 0.531 1 98.81 351 CYS B CA 1
ATOM 6166 C C . CYS B 1 351 ? 26.875 3.496 -0.848 1 98.81 351 CYS B C 1
ATOM 6168 O O . CYS B 1 351 ? 28.094 3.361 -0.961 1 98.81 351 CYS B O 1
ATOM 6170 N N . ALA B 1 352 ? 26.141 3.705 -1.912 1 98.81 352 ALA B N 1
ATOM 6171 C CA . ALA B 1 352 ? 26.516 3.332 -3.273 1 98.81 352 ALA B CA 1
ATOM 6172 C C . ALA B 1 352 ? 27.641 4.219 -3.797 1 98.81 352 ALA B C 1
ATOM 6174 O O . ALA B 1 352 ? 28.406 3.807 -4.668 1 98.81 352 ALA B O 1
ATOM 6175 N N . ASN B 1 353 ? 27.734 5.488 -3.309 1 98.81 353 ASN B N 1
ATOM 6176 C CA . ASN B 1 353 ? 28.766 6.387 -3.807 1 98.81 353 ASN B CA 1
ATOM 6177 C C . ASN B 1 353 ? 30.031 6.32 -2.955 1 98.81 353 ASN B C 1
ATOM 6179 O O . ASN B 1 353 ? 31 7.016 -3.23 1 98.81 353 ASN B O 1
ATOM 6183 N N . ARG B 1 354 ? 30.062 5.539 -1.888 1 98 354 ARG B N 1
ATOM 6184 C CA . ARG B 1 354 ? 31.219 5.383 -1.012 1 98 354 ARG B CA 1
ATOM 6185 C C . ARG B 1 354 ? 31.344 3.938 -0.541 1 98 354 ARG B C 1
ATOM 6187 O O . ARG B 1 354 ? 31.422 3.676 0.662 1 98 354 ARG B O 1
ATOM 6194 N N . MET B 1 355 ? 31.547 3.008 -1.453 1 97.69 355 MET B N 1
ATOM 6195 C CA . MET B 1 355 ? 31.531 1.572 -1.19 1 97.69 355 MET B CA 1
ATOM 6196 C C . MET B 1 355 ? 32.75 1.152 -0.388 1 97.69 355 MET B C 1
ATOM 6198 O O . MET B 1 355 ? 32.75 0.101 0.254 1 97.69 355 MET B O 1
ATOM 6202 N N . THR B 1 356 ? 33.781 1.943 -0.422 1 97.06 356 THR B N 1
ATOM 6203 C CA . THR B 1 356 ? 35.031 1.553 0.206 1 97.06 356 THR B CA 1
ATOM 6204 C C . THR B 1 356 ? 35.156 2.188 1.588 1 97.06 356 THR B C 1
ATOM 6206 O O . THR B 1 356 ? 36.125 1.919 2.309 1 97.06 356 THR B O 1
ATOM 6209 N N . THR B 1 357 ? 34.25 3.055 1.897 1 97.31 357 THR B N 1
ATOM 6210 C CA . THR B 1 357 ? 34.312 3.689 3.211 1 97.31 357 THR B CA 1
ATOM 6211 C C . THR B 1 357 ? 33.781 2.744 4.285 1 97.31 357 THR B C 1
ATOM 6213 O O . THR B 1 357 ? 32.75 2.094 4.098 1 97.31 357 THR B O 1
ATOM 6216 N N . ALA B 1 358 ? 34.469 2.639 5.406 1 96.81 358 ALA B N 1
ATOM 6217 C CA . ALA B 1 358 ? 34.094 1.725 6.488 1 96.81 358 ALA B CA 1
ATOM 6218 C C . ALA B 1 358 ? 32.75 2.082 7.086 1 96.81 358 ALA B C 1
ATOM 6220 O O . ALA B 1 358 ? 32.438 3.26 7.258 1 96.81 358 ALA B O 1
ATOM 6221 N N . ALA B 1 359 ? 31.969 1.07 7.34 1 96.5 359 ALA B N 1
ATOM 6222 C CA . ALA B 1 359 ? 30.703 1.236 8.039 1 96.5 359 ALA B CA 1
ATOM 6223 C C . ALA B 1 359 ? 30.922 1.391 9.547 1 96.5 359 ALA B C 1
ATOM 6225 O O . ALA B 1 359 ? 31.188 0.41 10.242 1 96.5 359 ALA B O 1
ATOM 6226 N N . THR B 1 360 ? 30.703 2.594 10.078 1 97.12 360 THR B N 1
ATOM 6227 C CA . THR B 1 360 ? 31.109 2.836 11.461 1 97.12 360 THR B CA 1
ATOM 6228 C C . THR B 1 360 ? 29.922 3.352 12.281 1 97.12 360 THR B C 1
ATOM 6230 O O . THR B 1 360 ? 30.047 3.561 13.492 1 97.12 360 THR B O 1
ATOM 6233 N N . GLU B 1 361 ? 28.828 3.58 11.641 1 97.06 361 GLU B N 1
ATOM 6234 C CA . GLU B 1 361 ? 27.688 4.172 12.344 1 97.06 361 GLU B CA 1
ATOM 6235 C C . GLU B 1 361 ? 26.422 3.352 12.133 1 97.06 361 GLU B C 1
ATOM 6237 O O . GLU B 1 361 ? 26.125 2.941 11.008 1 97.06 361 GLU B O 1
ATOM 6242 N N . THR B 1 362 ? 25.719 3.055 13.211 1 97.44 362 THR B N 1
ATOM 6243 C CA . THR B 1 362 ? 24.406 2.41 13.125 1 97.44 362 THR B CA 1
ATOM 6244 C C . THR B 1 362 ? 23.281 3.447 13.164 1 97.44 362 THR B C 1
ATOM 6246 O O . THR B 1 362 ? 23.219 4.266 14.086 1 97.44 362 THR B O 1
ATOM 6249 N N . VAL B 1 363 ? 22.438 3.449 12.195 1 98.12 363 VAL B N 1
ATOM 6250 C CA . VAL B 1 363 ? 21.391 4.461 12.078 1 98.12 363 VAL B CA 1
ATOM 6251 C C . VAL B 1 363 ? 20.062 3.789 11.773 1 98.12 363 VAL B C 1
ATOM 6253 O O . VAL B 1 363 ? 20.016 2.604 11.445 1 98.12 363 VAL B O 1
ATOM 6256 N N . ARG B 1 364 ? 18.938 4.488 11.992 1 98.12 364 ARG B N 1
ATOM 6257 C CA . ARG B 1 364 ? 17.609 4.148 11.508 1 98.12 364 ARG B CA 1
ATOM 6258 C C . ARG B 1 364 ? 17.266 4.922 10.234 1 98.12 364 ARG B C 1
ATOM 6260 O O . ARG B 1 364 ? 17.344 6.152 10.211 1 98.12 364 ARG B O 1
ATOM 6267 N N . VAL B 1 365 ? 16.984 4.227 9.164 1 98.75 365 VAL B N 1
ATOM 6268 C CA . VAL B 1 365 ? 16.656 4.867 7.895 1 98.75 365 VAL B CA 1
ATOM 6269 C C . VAL B 1 365 ? 15.148 5.043 7.77 1 98.75 365 VAL B C 1
ATOM 6271 O O . VAL B 1 365 ? 14.406 4.062 7.715 1 98.75 365 VAL B O 1
ATOM 6274 N N . ALA B 1 366 ? 14.703 6.277 7.723 1 98.5 366 ALA B N 1
ATOM 6275 C CA . ALA B 1 366 ? 13.281 6.621 7.629 1 98.5 366 ALA B CA 1
ATOM 6276 C C . ALA B 1 366 ? 12.93 7.109 6.23 1 98.5 366 ALA B C 1
ATOM 6278 O O . ALA B 1 366 ? 13.766 7.691 5.535 1 98.5 366 ALA B O 1
ATOM 6279 N N . GLY B 1 367 ? 11.688 6.809 5.82 1 98.62 367 GLY B N 1
ATOM 6280 C CA . GLY B 1 367 ? 11.172 7.379 4.586 1 98.62 367 GLY B CA 1
ATOM 6281 C C . GLY B 1 367 ? 10.664 8.797 4.75 1 98.62 367 GLY B C 1
ATOM 6282 O O . GLY B 1 367 ? 10.734 9.367 5.84 1 98.62 367 GLY B O 1
ATOM 6283 N N . LYS B 1 368 ? 10.148 9.367 3.668 1 98.56 368 LYS B N 1
ATOM 6284 C CA . LYS B 1 368 ? 9.781 10.781 3.66 1 98.56 368 LYS B CA 1
ATOM 6285 C C . LYS B 1 368 ? 8.305 10.961 3.975 1 98.56 368 LYS B C 1
ATOM 6287 O O . LYS B 1 368 ? 7.812 12.094 4.027 1 98.56 368 LYS B O 1
ATOM 6292 N N . HIS B 1 369 ? 7.512 9.891 4.152 1 98.25 369 HIS B N 1
ATOM 6293 C CA . HIS B 1 369 ? 6.062 9.992 4.312 1 98.25 369 HIS B CA 1
ATOM 6294 C C . HIS B 1 369 ? 5.695 10.461 5.719 1 98.25 369 HIS B C 1
ATOM 6296 O O . HIS B 1 369 ? 6.387 10.141 6.688 1 98.25 369 HIS B O 1
ATOM 6302 N N . CYS B 1 370 ? 4.605 11.211 5.809 1 95.88 370 CYS B N 1
ATOM 6303 C CA . CYS B 1 370 ? 4.105 11.703 7.086 1 95.88 370 CYS B CA 1
ATOM 6304 C C . CYS B 1 370 ? 3.428 10.594 7.875 1 95.88 370 CYS B C 1
ATOM 6306 O O . CYS B 1 370 ? 2.24 10.68 8.188 1 95.88 370 CYS B O 1
ATOM 6308 N N . GLU B 1 371 ? 4.16 9.602 8.125 1 94.5 371 GLU B N 1
ATOM 6309 C CA . GLU B 1 371 ? 3.781 8.391 8.852 1 94.5 371 GLU B CA 1
ATOM 6310 C C . GLU B 1 371 ? 4.914 7.91 9.758 1 94.5 371 GLU B C 1
ATOM 6312 O O . GLU B 1 371 ? 6.012 7.60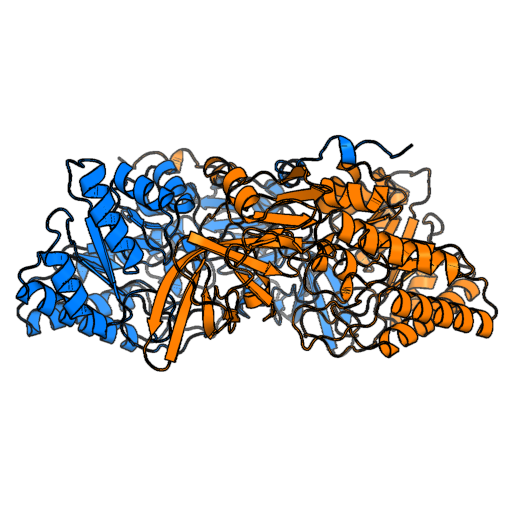9 9.273 1 94.5 371 GLU B O 1
ATOM 6317 N N . SER B 1 372 ? 4.652 7.789 11.016 1 92.38 372 SER B N 1
ATOM 6318 C CA . SER B 1 372 ? 5.688 7.434 11.984 1 92.38 372 SER B CA 1
ATOM 6319 C C . SER B 1 372 ? 6.27 6.055 11.688 1 92.38 372 SER B C 1
ATOM 6321 O O . SER B 1 372 ? 7.453 5.809 11.922 1 92.38 372 SER B O 1
ATOM 6323 N N . GLY B 1 373 ? 5.414 5.164 11.133 1 93.62 373 GLY B N 1
ATOM 6324 C CA . GLY B 1 373 ? 5.848 3.803 10.852 1 93.62 373 GLY B CA 1
ATOM 6325 C C . GLY B 1 373 ? 6.656 3.686 9.57 1 93.62 373 GLY B C 1
ATOM 6326 O O . GLY B 1 373 ? 7.16 2.609 9.25 1 93.62 373 GLY B O 1
ATOM 6327 N N . ASP B 1 374 ? 6.824 4.781 8.898 1 97.31 374 ASP B N 1
ATOM 6328 C CA . ASP B 1 374 ? 7.586 4.773 7.656 1 97.31 374 ASP B CA 1
ATOM 6329 C C . ASP B 1 374 ? 9.086 4.648 7.93 1 97.31 374 ASP B C 1
ATOM 6331 O O . ASP B 1 374 ? 9.844 5.598 7.719 1 97.31 374 ASP B O 1
ATOM 6335 N N . ILE B 1 375 ? 9.5 3.463 8.383 1 98.25 375 ILE B N 1
ATOM 6336 C CA . ILE B 1 375 ? 10.883 3.08 8.656 1 98.25 375 ILE B CA 1
ATOM 6337 C C . ILE B 1 375 ? 11.312 1.973 7.695 1 98.25 375 ILE B C 1
ATOM 6339 O O . ILE B 1 375 ? 10.75 0.875 7.715 1 98.25 375 ILE B O 1
ATOM 6343 N N . LEU B 1 376 ? 12.266 2.252 6.855 1 98.44 376 LEU B N 1
ATOM 6344 C CA . LEU B 1 376 ? 12.727 1.272 5.879 1 98.44 376 LEU B CA 1
ATOM 6345 C C . LEU B 1 376 ? 13.688 0.277 6.52 1 98.44 376 LEU B C 1
ATOM 6347 O O . LEU B 1 376 ? 13.656 -0.915 6.207 1 98.44 376 LEU B O 1
AT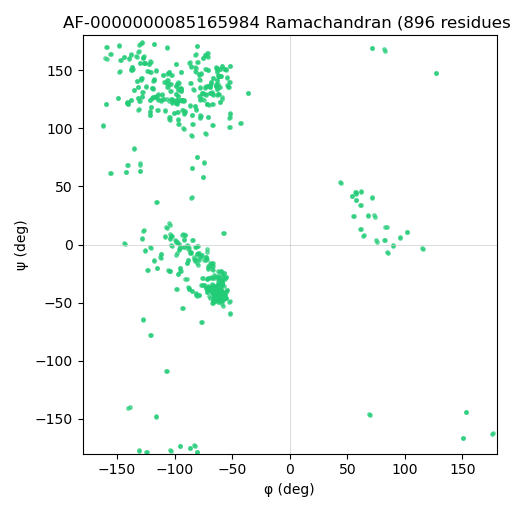OM 6351 N N . LEU B 1 377 ? 14.602 0.84 7.312 1 98.44 377 LEU B N 1
ATOM 6352 C CA . LEU B 1 377 ? 15.562 0.022 8.039 1 98.44 377 LEU B CA 1
ATOM 6353 C C . LEU B 1 377 ? 15.625 0.424 9.508 1 98.44 377 LEU B C 1
ATOM 6355 O O . LEU B 1 377 ? 16.062 1.525 9.836 1 98.44 377 LEU B O 1
ATOM 6359 N N . ALA B 1 378 ? 15.258 -0.47 10.367 1 96.81 378 ALA B N 1
ATOM 6360 C CA . ALA B 1 378 ? 15.266 -0.181 11.805 1 96.81 378 ALA B CA 1
ATOM 6361 C C . ALA B 1 378 ? 16.688 -0.001 12.32 1 96.81 378 ALA B C 1
ATOM 6363 O O . ALA B 1 378 ? 16.938 0.828 13.195 1 96.81 378 ALA B O 1
ATOM 6364 N N . HIS B 1 379 ? 17.578 -0.845 11.773 1 95.62 379 HIS B N 1
ATOM 6365 C CA . HIS B 1 379 ? 19 -0.796 12.094 1 95.62 379 HIS B CA 1
ATOM 6366 C C . HIS B 1 379 ? 19.859 -1.051 10.859 1 95.62 379 HIS B C 1
ATOM 6368 O O . HIS B 1 379 ? 19.703 -2.078 10.195 1 95.62 379 HIS B O 1
ATOM 6374 N N . ALA B 1 380 ? 20.672 -0.115 10.57 1 97.38 380 ALA B N 1
ATOM 6375 C CA . ALA B 1 380 ? 21.609 -0.267 9.469 1 97.38 380 ALA B CA 1
ATOM 6376 C C . ALA B 1 380 ? 22.984 0.28 9.852 1 97.38 380 ALA B C 1
ATOM 6378 O O . ALA B 1 380 ? 23.109 1.424 10.297 1 97.38 380 ALA B O 1
ATOM 6379 N N . THR B 1 381 ? 24 -0.499 9.758 1 97.75 381 THR B N 1
ATOM 6380 C CA . THR B 1 381 ? 25.359 -0.034 9.961 1 97.75 381 THR B CA 1
ATOM 6381 C C . THR B 1 381 ? 25.984 0.412 8.641 1 97.75 381 THR B C 1
ATOM 6383 O O . THR B 1 381 ? 26.141 -0.395 7.723 1 97.75 381 THR B O 1
ATOM 6386 N N . LEU B 1 382 ? 26.266 1.68 8.547 1 98.38 382 LEU B N 1
ATOM 6387 C CA . LEU B 1 382 ? 26.703 2.346 7.32 1 98.38 382 LEU B CA 1
ATOM 6388 C C . LEU B 1 382 ? 27.812 3.354 7.609 1 98.38 382 LEU B C 1
ATOM 6390 O O . LEU B 1 382 ? 28.062 3.684 8.766 1 98.38 382 LEU B O 1
ATOM 6394 N N . PRO B 1 383 ? 28.609 3.762 6.527 1 98.06 383 PRO B N 1
ATOM 6395 C CA . PRO B 1 383 ? 29.406 4.965 6.746 1 98.06 383 PRO B CA 1
ATOM 6396 C C . PRO B 1 383 ? 28.562 6.168 7.172 1 98.06 383 PRO B C 1
ATOM 6398 O O . PRO B 1 383 ? 27.359 6.215 6.891 1 98.06 383 PRO B O 1
ATOM 6401 N N . PRO B 1 384 ? 29.141 7.066 7.945 1 97.5 384 PRO B N 1
ATOM 6402 C CA . PRO B 1 384 ? 28.359 8.258 8.273 1 97.5 384 PRO B CA 1
ATOM 6403 C C . PRO B 1 384 ? 27.781 8.945 7.039 1 97.5 384 PRO B C 1
ATOM 6405 O O . PRO B 1 384 ? 28.531 9.539 6.258 1 97.5 384 PRO B O 1
ATOM 6408 N N . LEU B 1 385 ? 26.516 8.852 6.906 1 98.06 385 LEU B N 1
ATOM 6409 C CA . LEU B 1 385 ? 25.844 9.359 5.723 1 98.06 385 LEU B CA 1
ATOM 6410 C C . LEU B 1 385 ? 25.609 10.867 5.832 1 98.06 385 LEU B C 1
ATOM 6412 O O . LEU B 1 385 ? 25.438 11.391 6.934 1 98.06 385 LEU B O 1
ATOM 6416 N N . GLN B 1 386 ? 25.609 11.508 4.75 1 96.44 386 GLN B N 1
ATOM 6417 C CA . GLN B 1 386 ? 25.297 12.93 4.629 1 96.44 386 GLN B CA 1
ATOM 6418 C C . GLN B 1 386 ? 24.297 13.172 3.51 1 96.44 386 GLN B C 1
ATOM 6420 O O . GLN B 1 386 ? 24.047 12.289 2.682 1 96.44 386 GLN B O 1
ATOM 6425 N N . ALA B 1 387 ? 23.719 14.344 3.484 1 98.06 387 ALA B N 1
ATOM 6426 C CA . ALA B 1 387 ? 22.781 14.719 2.43 1 98.06 387 ALA B CA 1
ATOM 6427 C C . ALA B 1 387 ? 23.391 14.492 1.05 1 98.06 387 ALA B C 1
ATOM 6429 O O . ALA B 1 387 ? 24.578 14.781 0.83 1 98.06 387 ALA B O 1
ATOM 6430 N N . ASN B 1 388 ? 22.594 13.906 0.13 1 98.31 388 ASN B N 1
ATOM 6431 C CA . ASN B 1 388 ? 22.922 13.695 -1.276 1 98.31 388 ASN B CA 1
ATOM 6432 C C . ASN B 1 388 ? 23.734 12.414 -1.478 1 98.31 388 ASN B C 1
ATOM 6434 O O . ASN B 1 388 ? 24.031 12.039 -2.611 1 98.31 388 ASN B O 1
ATOM 6438 N N . ASP B 1 389 ? 24.156 11.742 -0.35 1 98.81 389 ASP B N 1
ATOM 6439 C CA . ASP B 1 389 ? 24.641 10.383 -0.541 1 98.81 389 ASP B CA 1
ATOM 6440 C C . ASP B 1 389 ? 23.578 9.516 -1.218 1 98.81 389 ASP B C 1
ATOM 6442 O O . ASP B 1 389 ? 22.391 9.781 -1.104 1 98.81 389 ASP B O 1
ATOM 6446 N N . ILE B 1 390 ? 24.047 8.547 -1.946 1 98.94 390 ILE B N 1
ATOM 6447 C CA . ILE B 1 390 ? 23.141 7.586 -2.574 1 98.94 390 ILE B CA 1
ATOM 6448 C C . ILE B 1 390 ? 23.109 6.297 -1.761 1 98.94 390 ILE B C 1
ATOM 6450 O O . ILE B 1 390 ? 24.141 5.617 -1.63 1 98.94 390 ILE B O 1
ATOM 6454 N N . LEU B 1 391 ? 21.969 5.992 -1.147 1 98.94 391 LEU B N 1
ATOM 6455 C CA . LEU B 1 391 ? 21.766 4.77 -0.386 1 98.94 391 LEU B CA 1
ATOM 6456 C C . LEU B 1 391 ? 21.062 3.715 -1.238 1 98.94 391 LEU B C 1
ATOM 6458 O O . LEU B 1 391 ? 20.062 4.012 -1.91 1 98.94 391 LEU B O 1
ATOM 6462 N N . VAL B 1 392 ? 21.547 2.533 -1.199 1 98.94 392 VAL B N 1
ATOM 6463 C CA . VAL B 1 392 ? 20.938 1.435 -1.94 1 98.94 392 VAL B CA 1
ATOM 6464 C C . VAL B 1 392 ? 20.438 0.369 -0.968 1 98.94 392 VAL B C 1
ATOM 6466 O O . VAL B 1 392 ? 21.172 -0.059 -0.074 1 98.94 392 VAL B O 1
ATOM 6469 N N . VAL B 1 393 ? 19.203 -0.001 -1.084 1 98.94 393 VAL B N 1
ATOM 6470 C CA . VAL B 1 393 ? 18.641 -1.151 -0.381 1 98.94 393 VAL B CA 1
ATOM 6471 C C . VAL B 1 393 ? 18.641 -2.367 -1.304 1 98.94 393 VAL B C 1
ATOM 6473 O O . VAL B 1 393 ? 18.109 -2.309 -2.416 1 98.94 393 VAL B O 1
ATOM 6476 N N . ALA B 1 394 ? 19.203 -3.492 -0.85 1 98.81 394 ALA B N 1
ATOM 6477 C CA . ALA B 1 394 ? 19.391 -4.688 -1.669 1 98.81 394 ALA B CA 1
ATOM 6478 C C . ALA B 1 394 ? 18.156 -5.578 -1.637 1 98.81 394 ALA B C 1
ATOM 6480 O O . ALA B 1 394 ? 17.312 -5.449 -0.748 1 98.81 394 ALA B O 1
ATOM 6481 N N . SER B 1 395 ? 17.969 -6.434 -2.67 1 98.75 395 SER B N 1
ATOM 6482 C CA . SER B 1 395 ? 16.984 -7.508 -2.754 1 98.75 395 SER B CA 1
ATOM 6483 C C . SER B 1 395 ? 15.57 -6.965 -2.678 1 98.75 395 SER B C 1
ATOM 6485 O O . SER B 1 395 ? 14.742 -7.473 -1.915 1 98.75 395 SER B O 1
ATOM 6487 N N . THR B 1 396 ? 15.352 -5.898 -3.449 1 98.81 396 THR B N 1
ATOM 6488 C CA . THR B 1 396 ? 14.055 -5.238 -3.4 1 98.81 396 THR B CA 1
ATOM 6489 C C . THR B 1 396 ? 13.227 -5.57 -4.641 1 98.81 396 THR B C 1
ATOM 6491 O O . THR B 1 396 ? 12.273 -4.863 -4.965 1 98.81 396 THR B O 1
ATOM 6494 N N . GLY B 1 397 ? 13.594 -6.621 -5.34 1 98.75 397 GLY B N 1
ATOM 6495 C CA . GLY B 1 397 ? 12.883 -6.949 -6.566 1 98.75 397 GLY B CA 1
ATOM 6496 C C . GLY B 1 397 ? 11.492 -7.504 -6.328 1 98.75 397 GLY B C 1
ATOM 6497 O O . GLY B 1 397 ? 10.617 -7.383 -7.184 1 98.75 397 GLY B O 1
ATOM 6498 N N . ALA B 1 398 ? 11.32 -8.156 -5.23 1 98.62 398 ALA B N 1
ATOM 6499 C CA . ALA B 1 398 ? 10.055 -8.852 -4.996 1 98.62 398 ALA B CA 1
ATOM 6500 C C . ALA B 1 398 ? 9.164 -8.055 -4.047 1 98.62 398 ALA B C 1
ATOM 6502 O O . ALA B 1 398 ? 9.562 -7.75 -2.92 1 98.62 398 ALA B O 1
ATOM 6503 N N . TYR B 1 399 ? 7.914 -7.707 -4.523 1 98.19 399 TYR B N 1
ATOM 6504 C CA . TYR B 1 399 ? 6.793 -7.203 -3.738 1 98.19 399 TYR B CA 1
ATOM 6505 C C . TYR B 1 399 ? 7.012 -5.746 -3.348 1 98.19 399 TYR B C 1
ATOM 6507 O O . TYR B 1 399 ? 6.266 -5.199 -2.533 1 98.19 399 TYR B O 1
ATOM 6515 N N . ASN B 1 400 ? 8.102 -5.121 -3.811 1 98.56 400 ASN B N 1
ATOM 6516 C CA . ASN B 1 400 ? 8.273 -3.686 -3.615 1 98.56 400 ASN B CA 1
ATOM 6517 C C . ASN B 1 400 ? 7.418 -2.881 -4.59 1 98.56 400 ASN B C 1
ATOM 6519 O O . ASN B 1 400 ? 6.359 -2.371 -4.219 1 98.56 400 ASN B O 1
ATOM 6523 N N . TYR B 1 401 ? 7.723 -2.941 -5.895 1 98.62 401 TYR B N 1
ATOM 6524 C CA . TYR B 1 401 ? 6.93 -2.189 -6.855 1 98.62 401 TYR B CA 1
ATOM 6525 C C . TYR B 1 401 ? 5.504 -2.732 -6.93 1 98.62 401 TYR B C 1
ATOM 6527 O O . TYR B 1 401 ? 4.551 -1.967 -7.082 1 98.62 401 TYR B O 1
ATOM 6535 N N . SER B 1 402 ? 5.352 -4.07 -6.84 1 98.31 402 SER B N 1
ATOM 6536 C CA . SER B 1 402 ? 4.027 -4.672 -6.957 1 98.31 402 SER B CA 1
ATOM 6537 C C . SER B 1 402 ? 3.078 -4.129 -5.891 1 98.31 402 SER B C 1
ATOM 6539 O O . SER B 1 402 ? 1.871 -4.031 -6.121 1 98.31 402 SER B O 1
ATOM 6541 N N . MET B 1 403 ? 3.645 -3.795 -4.734 1 98.12 403 MET B N 1
ATOM 6542 C CA . MET B 1 403 ? 2.826 -3.305 -3.629 1 98.12 403 MET B CA 1
ATOM 6543 C C . MET B 1 403 ? 2.951 -1.791 -3.488 1 98.12 403 MET B C 1
ATOM 6545 O O . MET B 1 403 ? 2.463 -1.21 -2.518 1 98.12 403 MET B O 1
ATOM 6549 N N . ALA B 1 404 ? 3.615 -1.118 -4.41 1 98.62 404 ALA B N 1
ATOM 6550 C CA . ALA B 1 404 ? 3.83 0.324 -4.328 1 98.62 404 ALA B CA 1
ATOM 6551 C C . ALA B 1 404 ? 2.506 1.08 -4.359 1 98.62 404 ALA B C 1
ATOM 6553 O O . ALA B 1 404 ? 1.535 0.619 -4.965 1 98.62 404 ALA B O 1
ATOM 6554 N N . SER B 1 405 ? 2.416 2.164 -3.66 1 98.56 405 SER B N 1
ATOM 6555 C CA . SER B 1 405 ? 1.251 3.039 -3.582 1 98.56 405 SER B CA 1
ATOM 6556 C C . SER B 1 405 ? 1.64 4.5 -3.801 1 98.56 405 SER B C 1
ATOM 6558 O O . SER B 1 405 ? 2.771 4.793 -4.191 1 98.56 405 SER B O 1
ATOM 6560 N N . ASN B 1 406 ? 0.667 5.41 -3.688 1 98.75 406 ASN B N 1
ATOM 6561 C CA . ASN B 1 406 ? 0.88 6.852 -3.758 1 98.75 406 ASN B CA 1
ATOM 6562 C C . ASN B 1 406 ? 0.521 7.535 -2.443 1 98.75 406 ASN B C 1
ATOM 6564 O O . ASN B 1 406 ? -0.067 8.617 -2.443 1 98.75 406 ASN B O 1
ATOM 6568 N N . TYR B 1 407 ? 0.821 6.832 -1.295 1 98.56 407 TYR B N 1
ATOM 6569 C CA . TYR B 1 407 ? 0.55 7.496 -0.023 1 98.56 407 TYR B CA 1
ATOM 6570 C C . TYR B 1 407 ? 1.191 8.875 0.02 1 98.56 407 TYR B C 1
ATOM 6572 O O . TYR B 1 407 ? 2.32 9.062 -0.441 1 98.56 407 TYR B O 1
ATOM 6580 N N . ASN B 1 408 ? 0.495 9.938 0.589 1 98.75 408 ASN B N 1
ATOM 6581 C CA . ASN B 1 408 ? 0.842 11.352 0.591 1 98.75 408 ASN B CA 1
ATOM 6582 C C . ASN B 1 408 ? 0.905 11.914 -0.825 1 98.75 408 ASN B C 1
ATOM 6584 O O . ASN B 1 408 ? 1.485 12.984 -1.049 1 98.75 408 ASN B O 1
ATOM 6588 N N . ARG B 1 409 ? 0.372 11.148 -1.815 1 98.69 409 ARG B N 1
ATOM 6589 C CA . ARG B 1 409 ? 0.423 11.492 -3.232 1 98.69 409 ARG B CA 1
ATOM 6590 C C . ARG B 1 409 ? 1.863 11.672 -3.701 1 98.69 409 ARG B C 1
ATOM 6592 O O . ARG B 1 409 ? 2.178 12.625 -4.414 1 98.69 409 ARG B O 1
ATOM 6599 N N . VAL B 1 410 ? 2.748 10.859 -3.221 1 98.75 410 VAL B N 1
ATOM 6600 C CA . VAL B 1 410 ? 4.105 10.75 -3.74 1 98.75 410 VAL B CA 1
ATOM 6601 C C . VAL B 1 410 ? 4.102 9.906 -5.016 1 98.75 410 VAL B C 1
ATOM 6603 O O . VAL B 1 410 ? 3.527 8.812 -5.047 1 98.75 410 VAL B O 1
ATOM 6606 N N . PRO B 1 411 ? 4.68 10.406 -6.094 1 98.69 411 PRO B N 1
ATOM 6607 C CA . PRO B 1 411 ? 4.703 9.648 -7.348 1 98.69 411 PRO B CA 1
ATOM 6608 C C . PRO B 1 411 ? 5.457 8.328 -7.223 1 98.69 411 PRO B C 1
ATOM 6610 O O . PRO B 1 411 ? 6.477 8.25 -6.535 1 98.69 411 PRO B O 1
ATOM 6613 N N . ARG B 1 412 ? 5.004 7.301 -7.926 1 98.75 412 ARG B N 1
ATOM 6614 C CA . ARG B 1 412 ? 5.754 6.051 -7.98 1 98.75 412 ARG B CA 1
ATOM 6615 C C . ARG B 1 412 ? 7.078 6.238 -8.719 1 98.75 412 ARG B C 1
ATOM 6617 O O . ARG B 1 412 ? 7.137 6.961 -9.719 1 98.75 412 ARG B O 1
ATOM 6624 N N . PRO B 1 413 ? 8.156 5.57 -8.281 1 98.81 413 PRO B N 1
ATOM 6625 C CA . PRO B 1 413 ? 9.492 5.727 -8.859 1 98.81 413 PRO B CA 1
ATOM 6626 C C . PRO B 1 413 ? 9.602 5.102 -10.25 1 98.81 413 PRO B C 1
ATOM 6628 O O . PRO B 1 413 ? 8.766 4.281 -10.633 1 98.81 413 PRO B O 1
ATOM 6631 N N . ALA B 1 414 ? 10.602 5.516 -10.953 1 98.94 414 ALA B N 1
ATOM 6632 C CA . ALA B 1 414 ? 11 4.84 -12.188 1 98.94 414 ALA B CA 1
ATOM 6633 C C . ALA B 1 414 ? 11.719 3.525 -11.883 1 98.94 414 ALA B C 1
ATOM 6635 O O . ALA B 1 414 ? 12.156 3.295 -10.758 1 98.94 414 ALA B O 1
ATOM 6636 N N . ALA B 1 415 ? 11.766 2.662 -12.859 1 98.94 415 ALA B N 1
ATOM 6637 C CA . ALA B 1 415 ? 12.586 1.452 -12.828 1 98.94 415 ALA B CA 1
ATOM 6638 C C . ALA B 1 415 ? 13.375 1.292 -14.117 1 98.94 415 ALA B C 1
ATOM 6640 O O . ALA B 1 415 ? 12.883 1.607 -15.203 1 98.94 415 ALA B O 1
ATOM 6641 N N . VAL B 1 416 ? 14.578 0.867 -14 1 98.94 416 VAL B N 1
ATOM 6642 C CA . VAL B 1 416 ? 15.414 0.595 -15.164 1 98.94 416 VAL B CA 1
ATOM 6643 C C . VAL B 1 416 ? 15.914 -0.847 -15.117 1 98.94 416 VAL B C 1
ATOM 6645 O O . VAL B 1 416 ? 16.031 -1.434 -14.039 1 98.94 416 VAL B O 1
ATOM 6648 N N . ILE B 1 417 ? 16.109 -1.425 -16.234 1 98.94 417 ILE B N 1
ATOM 6649 C CA . ILE B 1 417 ? 16.828 -2.682 -16.375 1 98.94 417 ILE B CA 1
ATOM 6650 C C . ILE B 1 417 ? 18.234 -2.41 -16.922 1 98.94 417 ILE B C 1
ATOM 6652 O O . ILE B 1 417 ? 18.406 -1.575 -17.812 1 98.94 417 ILE B O 1
ATOM 6656 N N . VAL B 1 418 ? 19.219 -2.988 -16.297 1 98.88 418 VAL B N 1
ATOM 6657 C CA . VAL B 1 418 ? 20.594 -2.719 -16.672 1 98.88 418 VAL B CA 1
ATOM 6658 C C . VAL B 1 418 ? 21.266 -4.004 -17.156 1 98.88 418 VAL B C 1
ATOM 6660 O O . VAL B 1 418 ? 20.984 -5.086 -16.641 1 98.88 418 VAL B O 1
ATOM 6663 N N . CYS B 1 419 ? 22.078 -3.932 -18.156 1 98.25 419 CYS B N 1
ATOM 6664 C CA . CYS B 1 419 ? 22.797 -5.051 -18.75 1 98.25 419 CYS B CA 1
ATOM 6665 C C . CYS B 1 419 ? 24 -4.562 -19.531 1 98.25 419 CYS B C 1
ATOM 6667 O O . CYS B 1 419 ? 23.875 -3.742 -20.438 1 98.25 419 CYS B O 1
ATOM 6669 N N . ASP B 1 420 ? 25.188 -4.977 -19.203 1 97.44 420 ASP B N 1
ATOM 6670 C CA . ASP B 1 420 ? 26.422 -4.738 -19.953 1 97.44 420 ASP B CA 1
ATOM 6671 C C . ASP B 1 420 ? 26.625 -3.246 -20.203 1 97.44 420 ASP B C 1
ATOM 6673 O O . ASP B 1 420 ? 26.922 -2.834 -21.312 1 97.44 420 ASP B O 1
ATOM 6677 N N . GLY B 1 421 ? 26.359 -2.5 -19.25 1 98.19 421 GLY B N 1
ATOM 6678 C CA . GLY B 1 421 ? 26.656 -1.077 -19.312 1 98.19 421 GLY B CA 1
ATOM 6679 C C . GLY B 1 421 ? 25.516 -0.256 -19.875 1 98.19 421 GLY B C 1
ATOM 6680 O O . GLY B 1 421 ? 25.609 0.97 -19.969 1 98.19 421 GLY B O 1
ATOM 6681 N N . GLU B 1 422 ? 24.453 -0.928 -20.25 1 98.19 422 GLU B N 1
ATOM 6682 C CA . GLU B 1 422 ? 23.297 -0.234 -20.797 1 98.19 422 GLU B CA 1
ATOM 6683 C C . GLU B 1 422 ? 22.125 -0.242 -19.828 1 98.19 422 GLU B C 1
ATOM 6685 O O . GLU B 1 422 ? 21.875 -1.247 -19.156 1 98.19 422 GLU B O 1
ATOM 6690 N N . ALA B 1 423 ? 21.422 0.904 -19.75 1 98.69 423 ALA B N 1
ATOM 6691 C CA . ALA B 1 423 ? 20.234 1.044 -18.906 1 98.69 423 ALA B CA 1
ATOM 6692 C C . ALA B 1 423 ? 19 1.397 -19.75 1 98.69 423 ALA B C 1
ATOM 6694 O O . ALA B 1 423 ? 19.062 2.307 -20.578 1 98.69 423 ALA B O 1
ATOM 6695 N N . ASN B 1 424 ? 17.984 0.65 -19.625 1 98.69 424 ASN B N 1
ATOM 6696 C CA . ASN B 1 424 ? 16.719 0.93 -20.297 1 98.69 424 ASN B CA 1
ATOM 6697 C C . ASN B 1 424 ? 15.594 1.143 -19.297 1 98.69 424 ASN B C 1
ATOM 6699 O O . ASN B 1 424 ? 15.469 0.396 -18.328 1 98.69 424 ASN B O 1
ATOM 6703 N N . LEU B 1 425 ? 14.812 2.166 -19.516 1 98.75 425 LEU B N 1
ATOM 6704 C CA . LEU B 1 425 ? 13.625 2.404 -18.719 1 98.75 425 LEU B CA 1
ATOM 6705 C C . LEU B 1 425 ? 12.617 1.274 -18.875 1 98.75 425 LEU B C 1
ATOM 6707 O O . LEU B 1 425 ? 12.344 0.847 -20 1 98.75 425 LEU B O 1
ATOM 6711 N N . ILE B 1 426 ? 12.055 0.778 -17.75 1 98.88 426 ILE B N 1
ATOM 6712 C CA . ILE B 1 426 ? 11.023 -0.248 -17.875 1 98.88 426 ILE B CA 1
ATOM 6713 C C . ILE B 1 426 ? 9.75 0.216 -17.172 1 98.88 426 ILE B C 1
ATOM 6715 O O . ILE B 1 426 ? 8.672 -0.329 -17.406 1 98.88 426 ILE B O 1
ATOM 6719 N N . LEU B 1 427 ? 9.844 1.133 -16.25 1 98.88 427 LEU B N 1
ATOM 6720 C CA . LEU B 1 427 ? 8.727 1.861 -15.656 1 98.88 427 LEU B CA 1
ATOM 6721 C C . LEU B 1 427 ? 8.992 3.363 -15.672 1 98.88 427 LEU B C 1
ATOM 6723 O O . LEU B 1 427 ? 10.008 3.822 -15.148 1 98.88 427 LEU B O 1
ATOM 6727 N N . GLN B 1 428 ? 8.164 4.098 -16.234 1 98.81 428 GLN B N 1
ATOM 6728 C CA . GLN B 1 428 ? 8.25 5.551 -16.219 1 98.81 428 GLN B CA 1
ATOM 6729 C C . GLN B 1 428 ? 7.871 6.105 -14.844 1 98.81 428 GLN B C 1
ATOM 6731 O O . GLN B 1 428 ? 6.906 5.645 -14.227 1 98.81 428 GLN B O 1
ATOM 6736 N N . ARG B 1 429 ? 8.664 7.051 -14.352 1 98.75 429 ARG B N 1
ATOM 6737 C CA . ARG B 1 429 ? 8.305 7.754 -13.125 1 98.75 429 ARG B CA 1
ATOM 6738 C C . ARG B 1 429 ? 6.984 8.5 -13.289 1 98.75 429 ARG B C 1
ATOM 6740 O O . ARG B 1 429 ? 6.746 9.133 -14.32 1 98.75 429 ARG B O 1
ATOM 6747 N N . GLU B 1 430 ? 6.098 8.406 -12.305 1 98.81 430 GLU B N 1
ATOM 6748 C CA . GLU B 1 430 ? 4.863 9.188 -12.328 1 98.81 430 GLU B CA 1
ATOM 6749 C C . GLU B 1 430 ? 5.141 10.672 -12.094 1 98.81 430 GLU B C 1
ATOM 6751 O O . GLU B 1 430 ? 6.09 11.023 -11.398 1 98.81 430 GLU B O 1
ATOM 6756 N N . THR B 1 431 ? 4.32 11.523 -12.648 1 98.62 431 THR B N 1
ATOM 6757 C CA . THR B 1 431 ? 4.348 12.969 -12.461 1 98.62 431 THR B CA 1
ATOM 6758 C C . THR B 1 431 ? 3.189 13.414 -11.57 1 98.62 431 THR B C 1
ATOM 6760 O O . THR B 1 431 ? 2.307 12.617 -11.242 1 98.62 431 THR B O 1
ATOM 6763 N N . TYR B 1 432 ? 3.24 14.703 -11.156 1 98.62 432 TYR B N 1
ATOM 6764 C CA . TYR B 1 432 ? 2.117 15.234 -10.398 1 98.62 432 TYR B CA 1
ATOM 6765 C C . TYR B 1 432 ? 0.826 15.156 -11.203 1 98.62 432 TYR B C 1
ATOM 6767 O O . TYR B 1 432 ? -0.243 14.891 -10.648 1 98.62 432 TYR B O 1
ATOM 6775 N N . ALA B 1 433 ? 0.884 15.336 -12.508 1 98.56 433 ALA B N 1
ATOM 6776 C CA . ALA B 1 433 ? -0.289 15.234 -13.375 1 98.56 433 ALA B CA 1
ATOM 6777 C C . ALA B 1 433 ? -0.869 13.82 -13.352 1 98.56 433 ALA B C 1
ATOM 6779 O O . ALA B 1 433 ? -2.088 13.648 -13.398 1 98.56 433 ALA B O 1
ATOM 6780 N N . ASP B 1 434 ? -0.016 12.805 -13.297 1 98.62 434 ASP B N 1
ATOM 6781 C CA . ASP B 1 434 ? -0.467 11.422 -13.219 1 98.62 434 ASP B CA 1
ATOM 6782 C C . ASP B 1 434 ? -1.266 11.18 -11.938 1 98.62 434 ASP B C 1
ATOM 6784 O O . ASP B 1 434 ? -2.213 10.391 -11.93 1 98.62 434 ASP B O 1
ATOM 6788 N N . LEU B 1 435 ? -0.901 11.867 -10.812 1 98.69 435 LEU B N 1
ATOM 6789 C CA . LEU B 1 435 ? -1.518 11.664 -9.508 1 98.69 435 LEU B CA 1
ATOM 6790 C C . LEU B 1 435 ? -2.977 12.102 -9.516 1 98.69 435 LEU B C 1
ATOM 6792 O O . LEU B 1 435 ? -3.791 11.594 -8.75 1 98.69 435 LEU B O 1
ATOM 6796 N N . VAL B 1 436 ? -3.361 13.117 -10.391 1 98.56 436 VAL B N 1
ATOM 6797 C CA . VAL B 1 436 ? -4.719 13.648 -10.367 1 98.56 436 VAL B CA 1
ATOM 6798 C C . VAL B 1 436 ? -5.48 13.188 -11.602 1 98.56 436 VAL B C 1
ATOM 6800 O O . VAL B 1 436 ? -6.609 13.617 -11.844 1 98.56 436 VAL B O 1
ATOM 6803 N N . ALA B 1 437 ? -4.832 12.281 -12.422 1 98.31 437 ALA B N 1
ATOM 6804 C CA . ALA B 1 437 ? -5.379 11.906 -13.719 1 98.31 437 ALA B CA 1
ATOM 6805 C C . ALA B 1 437 ? -6.738 11.227 -13.57 1 98.31 437 ALA B C 1
ATOM 6807 O O . ALA B 1 437 ? -7.586 11.328 -14.461 1 98.31 437 ALA B O 1
ATOM 6808 N N . HIS B 1 438 ? -6.996 10.539 -12.445 1 98.69 438 HIS B N 1
ATOM 6809 C CA . HIS B 1 438 ? -8.25 9.812 -12.258 1 98.69 438 HIS B CA 1
ATOM 6810 C C . HIS B 1 438 ? -9.195 10.578 -11.344 1 98.69 438 HIS B C 1
ATOM 6812 O O . HIS B 1 438 ? -10.297 10.102 -11.055 1 98.69 438 HIS B O 1
ATOM 6818 N N . ASP B 1 439 ? -8.773 11.742 -10.852 1 98.75 439 ASP B N 1
ATOM 6819 C CA . ASP B 1 439 ? -9.656 12.602 -10.062 1 98.75 439 ASP B CA 1
ATOM 6820 C C . ASP B 1 439 ? -10.703 13.273 -10.945 1 98.75 439 ASP B C 1
ATOM 6822 O O . ASP B 1 439 ? -10.406 13.688 -12.07 1 98.75 439 ASP B O 1
ATOM 6826 N N . VAL B 1 440 ? -11.859 13.289 -10.484 1 98.56 440 VAL B N 1
ATOM 6827 C CA . VAL B 1 440 ? -12.953 14.023 -11.109 1 98.56 440 VAL B CA 1
ATOM 6828 C C . VAL B 1 440 ? -13.516 15.047 -10.133 1 98.56 440 VAL B C 1
ATOM 6830 O O . VAL B 1 440 ? -13.945 14.695 -9.031 1 98.56 440 VAL B O 1
ATOM 6833 N N . LEU B 1 441 ? -13.453 16.234 -10.43 1 98 441 LEU B N 1
ATOM 6834 C CA . LEU B 1 441 ? -14.039 17.297 -9.609 1 98 441 LEU B CA 1
ATOM 6835 C C . LEU B 1 441 ? -15.414 17.688 -10.141 1 98 441 LEU B C 1
ATOM 6837 O O . LEU B 1 441 ? -15.516 18.359 -11.164 1 98 441 LEU B O 1
ATOM 6841 N N . PRO B 1 442 ? -16.453 17.25 -9.477 1 96.44 442 PRO B N 1
ATOM 6842 C CA . PRO B 1 442 ? -17.781 17.688 -9.93 1 96.44 442 PRO B CA 1
ATOM 6843 C C . PRO B 1 442 ? -17.922 19.203 -10.016 1 96.44 442 PRO B C 1
ATOM 6845 O O . PRO B 1 442 ? -17.391 19.922 -9.164 1 96.44 442 PRO B O 1
ATOM 6848 N N . LEU B 1 443 ? -18.625 19.719 -10.977 1 93.69 443 LEU B N 1
ATOM 6849 C CA . LEU B 1 443 ? -18.766 21.156 -11.234 1 93.69 443 LEU B CA 1
ATOM 6850 C C . LEU B 1 443 ? -19.312 21.875 -10.016 1 93.69 443 LEU B C 1
ATOM 6852 O O . LEU B 1 443 ? -18.891 22.984 -9.703 1 93.69 443 LEU B O 1
ATOM 6856 N N . ARG B 1 444 ? -20.188 21.188 -9.336 1 92.56 444 ARG B N 1
ATOM 6857 C CA . ARG B 1 444 ? -20.844 21.812 -8.203 1 92.56 444 ARG B CA 1
ATOM 6858 C C . ARG B 1 444 ? -19.891 22.016 -7.039 1 92.56 444 ARG B C 1
ATOM 6860 O O . ARG B 1 444 ? -20.172 22.781 -6.117 1 92.56 444 ARG B O 1
ATOM 6867 N N . LEU B 1 445 ? -18.75 21.312 -7.012 1 91.62 445 LEU B N 1
ATOM 6868 C CA . LEU B 1 445 ? -17.766 21.453 -5.945 1 91.62 445 LEU B CA 1
ATOM 6869 C C . LEU B 1 445 ? -16.672 22.438 -6.34 1 91.62 445 LEU B C 1
ATOM 6871 O O . LEU B 1 445 ? -15.844 22.812 -5.516 1 91.62 445 LEU B O 1
ATOM 6875 N N . SER B 1 446 ? -16.453 22.734 -7.668 1 82.06 446 SER B N 1
ATOM 6876 C CA . SER B 1 446 ? -15.414 23.625 -8.172 1 82.06 446 SER B CA 1
ATOM 6877 C C . SER B 1 446 ? -15.75 25.078 -7.867 1 82.06 446 SER B C 1
ATOM 6879 O O . SER B 1 446 ? -14.852 25.938 -7.801 1 82.06 446 SER B O 1
ATOM 6881 N N . THR B 1 447 ? -17.094 25.438 -7.961 1 63.09 447 THR B N 1
ATOM 6882 C CA . THR B 1 447 ? -17.516 26.828 -7.941 1 63.09 447 THR B CA 1
ATOM 6883 C C . THR B 1 447 ? -17.5 27.391 -6.52 1 63.09 447 THR B C 1
ATOM 6885 O O . THR B 1 447 ? -18.031 26.766 -5.598 1 63.09 447 THR B O 1
ATOM 6888 N N . PRO B 1 448 ? -16.547 28.344 -6.23 1 52.84 448 PRO B N 1
ATOM 6889 C CA . PRO B 1 448 ? -16.594 29.016 -4.934 1 52.84 448 PRO B CA 1
ATOM 6890 C C . PRO B 1 448 ? -18.016 29.422 -4.535 1 52.84 448 PRO B C 1
ATOM 6892 O O . PRO B 1 448 ? -18.828 29.75 -5.398 1 52.84 448 PRO B O 1
ATOM 6895 N N . THR B 1 449 ? -18.656 28.688 -3.576 1 42.09 449 THR B N 1
ATOM 6896 C CA . THR B 1 449 ? -19.938 29.219 -3.145 1 42.09 449 THR B CA 1
ATOM 6897 C C . THR B 1 449 ? -19.906 30.75 -3.119 1 42.09 449 THR B C 1
ATOM 6899 O O . THR B 1 449 ? -18.984 31.344 -2.572 1 42.09 449 THR B O 1
ATOM 6902 N N . PRO B 1 450 ? -20.938 31.438 -3.758 1 38.12 450 PRO B N 1
ATOM 6903 C CA . PRO B 1 450 ? -21 32.906 -3.635 1 38.12 450 PRO B CA 1
ATOM 6904 C C . PRO B 1 450 ? -20.938 33.375 -2.184 1 38.12 450 PRO B C 1
ATOM 6906 O O . PRO B 1 450 ? -21.359 32.656 -1.274 1 38.12 450 PRO B O 1
#

Sequence (900 aa):
MISTSLAANQQILPLTAQTNARGHLTIGGCDVVELVAQFGSPLYILDEFTFRTACRQYQETLQRAYGGESLVLYASKAWNCLATCALAHSEGLGIDVASGGELYTALSAGVPASHIYFHGNNKSPQELLYALEVNCTIVADNWLELERLAAYVEEHDLSTPPRVMLRLTPGIECHTHEYIRTGHLDSKFGFDPQQFPELLQFAKAHPELDWVGLHAHIGSQIFEEQPHLDLCDVLVDWLAQARAAMLPMRELNVGGGLGIRYVESDNPPAIAHWIKAISHQLSQACQQRHLPLPKLICEPGRSIVGPAAVTAYTVGSRKVIPELRTYIAVDGGMSDNPRPMTYQAQYTALCANRMTTAATETVRVAGKHCESGDILLAHATLPPLQANDILVVASTGAYNYSMASNYNRVPRPAAVIVCDGEANLILQRETYADLVAHDVLPLRLSTPTPMISTSLAANQQILPLTAQTNARGHLTIGGCDVVELVAQFGSPLYILDEFTFRTACRQYQETLQRAYGGESLVLYASKAWNCLATCALAHSEGLGIDVASGGELYTALSAGVPASHIYFHGNNKSPQELLYALEVNCTIVADNWLELERLAAYVEEHDLSTPPRVMLRLTPGIECHTHEYIRTGHLDSKFGFDPQQFPELLQFAKAHPELDWVGLHAHIGSQIFEEQPHLDLCDVLVDWLAQARAAMLPMRELNVGGGLGIRYVESDNPPAIAHWIKAISHQLSQACQQRHLPLPKLICEPGRSIVGPAAVTAYTVGSRKVIPELRTYIAVDGGMSDNPRPMTYQAQYTALCANRMTTAATETVRVAGKHCESGDILLAHATLPPLQANDILVVASTGAYNYSMASNYNRVPRPAAVIVCDGEANLILQRETYADLVAHDVLPLRLSTPTP

Organism: Thermosynechococcus vestitus (strain NIES-2133 / IAM M-273 / BP-1) (NCBI:txid197221)

Foldseek 3Di:
DQPLPDFLQADFAASQWDQDPLRFTDAQQAGVLVVCVVFNPQEKEFALVSLLSNLCLQVVLLVVQFPDAAAEAAACLFPAALVSLLSSVVSPHAHEEAALVSVVRNVVSPGQLQRYEYHYLDYDLVRLVVNVVSQHEYADWDDVSLVSLLVVCVVVVRPAARHYEFEEQLQQFAPDFPVFFANHQPHSTGHYPVCLVVVLVSCVVRVSHQHAAYEYDGGAQGQDQVSLLVLLLSRLVSVLVSVVSVRNHFEYESEEHFHGDFDPVDDHDRSSVNSNSNSVSNVVSCVVSVHDHGHYYYHDHLSNFQQRIKTKWFWADWDDDPPPFIEIETAAFCQQAVCCLVPVDAHAKAQRSNNPDDQDGWHWYAYDAPDPSRTPHRIYGYPPDDGGTMMMTGRCRTNRNSVHHCHVPNWHGWYWYHHNHDIDTRGRTDDSCNSCVPPDDDPVRPDDDD/DQPLPDFLQADFAASQWDQDPLRFTDAQQAGVLVVCVVFNPQEKEFALVSLLSNLCLQVVLLVPQFPDAAAEAAACLFPAALVSLLSSVVSPHAHEEAALVSVVRNVVSPGQLQRYEYHYLDYDLVGLVVNVVSQHEYADWDDVSLVSLLVVCVVVVDPAARHYEFEEQLQQFAPDFPVFFANHQPHSTGHYPVCLVVVLVSCVVRVSHQHAAYEYDGGAQGQDQVSLLVLLLSRLVSVLVSVVSVRNHFEYESEEHFHGDFDPPDDHDRSSVNSNSNSVSNVVSCVVSVHDHGHYYYHDHLSNFQQRIKTKWFWADWDDDPPPFIEIETAAFCQQAVCCLVPVDAHAKAQRSNNPDDQDDWHWYAYDAPDPSRTPHRIYGYPPDDGGTMMMTTRCRTNRNSVHHCHVPNWHGWYWYHHNHDIDTRGRTDDSCNSCVPPDDDPVRPDDDD

Radius of gyration: 28.21 Å; Cα contacts (8 Å, |Δi|>4): 2353; chains: 2; bounding box: 76×87×66 Å

pLDDT: mean 95.63, std 8.38, range [33.75, 99.0]